Protein AF-0000000078851504 (afdb_homodimer)

Solvent-accessible surface area (backbone atoms only — not comparable to full-atom values): 53533 Å² total; per-residue (Å²): 147,86,77,87,72,91,61,86,85,86,80,84,72,84,78,78,79,70,83,77,79,77,79,70,81,71,84,80,77,82,75,85,82,78,86,76,91,81,84,83,91,87,79,88,89,78,85,79,83,80,79,76,81,81,75,79,73,80,75,72,78,68,78,67,67,72,74,35,48,30,31,36,12,12,60,45,27,59,42,38,57,44,65,30,57,20,27,35,14,62,71,68,80,80,67,69,52,89,47,29,36,23,40,9,30,26,27,42,30,66,68,32,56,43,45,32,53,56,96,88,37,77,40,70,32,42,56,57,32,65,49,47,75,42,84,69,28,36,22,28,35,24,45,30,20,36,43,38,62,72,58,47,54,51,44,50,53,57,34,36,76,69,64,57,64,76,52,71,82,29,38,36,34,19,31,56,11,35,50,35,50,74,58,27,20,52,47,33,46,51,51,42,52,49,34,32,71,74,68,69,44,57,54,66,77,78,46,61,8,54,32,48,35,40,18,30,46,19,58,45,62,52,52,31,44,36,43,56,66,52,58,54,70,60,35,49,52,52,49,49,51,48,52,50,53,50,31,65,60,34,77,85,57,80,74,64,61,68,63,51,51,54,52,48,56,55,48,39,65,69,43,52,87,22,50,40,62,39,58,53,52,43,44,47,53,45,70,44,72,79,37,53,34,40,33,25,55,32,59,17,34,53,30,6,50,71,73,17,49,51,55,45,37,48,48,30,48,31,43,58,28,22,44,20,60,5,42,40,43,24,45,84,36,50,51,52,29,27,33,15,35,45,61,40,34,50,40,70,66,56,75,72,56,79,49,54,34,95,48,70,65,15,49,47,49,25,62,70,54,55,37,39,38,83,84,80,60,42,73,35,48,27,24,41,27,45,48,55,57,52,37,52,48,34,55,39,38,50,51,62,30,28,30,41,24,52,47,38,58,54,22,77,29,68,62,41,57,34,31,66,42,40,25,51,96,86,36,77,51,96,60,79,67,66,35,54,73,58,38,59,60,41,41,69,42,68,48,80,39,64,33,59,58,44,89,39,53,82,35,56,48,80,83,58,43,55,68,43,53,51,48,52,55,51,51,52,23,65,73,57,71,37,52,64,33,33,41,22,21,39,56,47,62,76,19,40,23,72,71,111,133,84,80,70,86,86,84,74,78,85,86,88,80,86,78,87,71,91,76,84,82,76,89,69,86,70,85,82,77,80,86,78,88,74,89,75,81,83,82,85,91,85,77,93,78,84,85,78,84,83,80,75,81,80,75,81,73,81,74,70,80,69,80,69,69,72,73,36,49,31,30,38,11,14,61,46,26,58,42,38,60,42,64,30,54,21,28,32,14,64,70,69,80,80,68,69,53,87,48,28,37,24,41,11,31,25,27,41,31,66,68,33,53,42,44,31,52,56,96,90,37,76,39,69,32,42,57,57,32,66,50,48,75,42,85,70,29,36,23,28,34,25,44,30,21,37,42,38,62,72,57,46,52,51,45,49,52,57,35,36,76,69,64,57,64,75,51,71,82,30,37,35,35,20,31,57,12,34,51,37,49,71,57,28,18,51,47,34,46,51,51,42,52,49,34,31,72,74,68,69,45,57,55,64,75,80,46,62,7,56,31,48,35,38,16,30,48,19,58,46,63,52,52,32,44,36,43,57,68,52,58,54,67,62,36,49,52,53,49,50,52,48,50,49,54,50,32,64,61,34,76,85,57,80,73,64,61,69,61,50,51,55,53,47,56,54,48,38,64,70,43,52,89,23,49,41,61,39,58,52,52,44,44,47,52,44,69,45,72,79,37,52,35,41,33,26,55,34,59,16,34,54,30,6,50,72,74,18,49,51,54,41,36,48,52,30,48,31,42,59,29,20,43,21,61,5,44,39,42,25,45,84,37,51,51,50,29,26,35,17,34,46,60,39,34,51,40,71,66,53,74,72,57,75,51,54,34,95,49,70,66,15,49,48,48,26,61,70,53,55,38,41,38,82,84,79,62,42,71,34,46,27,23,41,25,43,47,54,57,52,37,51,47,34,55,40,39,50,50,61,28,28,30,40,22,51,47,40,60,52,21,76,30,68,60,41,56,32,31,66,42,41,26,50,95,88,37,76,50,94,63,77,68,65,36,53,71,59,38,59,60,40,42,69,41,68,47,79,40,66,33,59,59,44,88,40,53,81,34,57,48,79,82,58,44,54,68,43,52,51,50,51,53,49,51,53,23,64,73,58,71,40,51,65,31,32,38,22,21,38,57,47,61,75,20,40,24,72,70,114

InterPro domains:
  IPR001114 Adenylosuccinate synthetase [MF_00011] (1-500)
  IPR001114 Adenylosuccinate synthetase [PF00709] (108-497)
  IPR001114 Adenylosuccinate synthetase [PTHR11846] (108-497)
  IPR001114 Adenylosuccinate synthetase [SM00788] (105-498)
  IPR001114 Adenylosuccinate synthetase [TIGR00184] (107-499)
  IPR001114 Adenylosuccinate synthetase [cd03108] (108-497)
  IPR027417 P-loop containing nucleoside triphosphate hydrolase [SSF52540] (107-498)
  IPR033128 Adenylosuccinate synthase, active site [PS00513] (209-220)
  IPR042109 Adenylosuccinate synthetase, domain 1 [G3DSA:3.40.440.10] (107-340)
  IPR042110 Adenylosuccinate synthetase, domain 2 [G3DSA:1.10.300.10] (175-274)
  IPR042111 Adenylosuccinate synthetase, domain 3 [G3DSA:3.90.170.10] (341-500)

Secondary structure (DSSP, 8-state):
--------------------------------------------------------------------PEEE-----S---S-TTS------GGG--S-EEEEE-SSB-TT--EEEEETTEEEEESSS-GGGGSTTEEEEE-TTB-B-HHHHHHHHHHHHHTT--S-TTTEEEETTPBBPPHHHHHHHHHHHHHHHHHHS------SSSHHHHHHHHHTT---BHHHHHS-HHHHHHHHHHHHHHHHHH-TT----HHHHHHHHHHHHHHHGGGEE-HHHHHHHHHHSS--EEEEPP-S-GGG-TTTSSTTSS-SS--STHHHHHHH---GGGEEEEEEEEESSEEE-SSS--TTB--SHHHHHHHHHHT-B-TTT-PBPEEESEEHHHHHHHHHHH--SEEEEE-GGGGTT-SEEEEEEEEEETTEEESS--SSHHHHHTPEEEEEEEE---S--TT--SGGGS-HHHHHHHHHHHHHHT--EEEEE-SSSTTSEEE--/--------------------------------------------------------------------PEEE-----S---S-TTS------GGG--S-EEEEE-SSB-TT--EEEEETTEEEEESSS-GGGGSTTEEEEE-TTB-B-HHHHHHHHHHHHHTT--S-TTTEEEETTPBBPPHHHHHHHHHHHHHHHHHHS------SSSHHHHHHHHHTT---BHHHHHS-HHHHHHHHHHHHHHHHHH-TT----HHHHHHHHHHHHHHHGGGEE-HHHHHHHHHHSS--EEEEPP-S-GGG-TTTSSTTSS-SS--STHHHHHHH---GGGEEEEEEEEESSEEE-SSS--TTB--SHHHHHHHHHHT-B-TTT-PBPEEESEEHHHHHHHHHHH--SEEEEE-GGGGTT-SEEEEEEEEEETTEEESS--SSHHHHHHPEEEEEEEE---S--TT--SGGGS-HHHHHHHHHHHHHHT--EEEEE-SSSTTSEEE--

Sequence (1000 aa):
VAGRSCGVATQRQGGGQRPPELALTLIPAPGHSTALRWLHPRSLQLLSGHSMPAQPTPHLPSACGGPTRVTLGEERAWRSHGSNAGGRTCLPRRTAGAGSLTPGGERGGNNAGHTVVVDGKEYDFHLLPSGIINTKAVSFIGNGVVIHLPGLFEEAEKNEKKGLKDWEKRLIISDRAHLVFDFHQAVDGLQEVQRQAQEGKNIGTTKKGIGPTYSSKAARTGLRICDLLSDFDEFSSRFKNLAHQHQSMFPTLEIDIEGQLKRLKGFAERIRPMVRDGVYFMYEALHGPPKKILVEGANAALLDIDFGTYPFVTSSNCTVGGVCTGLGIPPQNIGDVYGVVKAYTTRVGIGAFPTEQINEIGDLLQTRGHEWGVTTGRKRRCGWLDLMILRYAHMVNGFTALALTKLDILDVLGEIKVGVSYKLNGKRIPYFPANQEMLQKVEVEYETLPGWKADTTGARRWEDLPPQAQNYIRFVENHVGVAVKWVGVGKSRESMIQLFVAGRSCGVATQRQGGGQRPPELALTLIPAPGHSTALRWLHPRSLQLLSGHSMPAQPTPHLPSACGGPTRVTLGEERAWRSHGSNAGGRTCLPRRTAGAGSLTPGGERGGNNAGHTVVVDGKEYDFHLLPSGIINTKAVSFIGNGVVIHLPGLFEEAEKNEKKGLKDWEKRLIISDRAHLVFDFHQAVDGLQEVQRQAQEGKNIGTTKKGIGPTYSSKAARTGLRICDLLSDFDEFSSRFKNLAHQHQSMFPTLEIDIEGQLKRLKGFAERIRPMVRDGVYFMYEALHGPPKKILVEGANAALLDIDFGTYPFVTSSNCTVGGVCTGLGIPPQNIGDVYGVVKAYTTRVGIGAFPTEQINEIGDLLQTRGHEWGVTTGRKRRCGWLDLMILRYAHMVNGFTALALTKLDILDVLGEIKVGVSYKLNGKRIPYFPANQEMLQKVEVEYETLPGWKADTTGARRWEDLPPQAQNYIRFVENHVGVAVKWVGVGKSRESMIQLF

Radius of gyration: 32.26 Å; Cα contacts (8 Å, |Δi|>4): 2154; chains: 2; bounding box: 110×108×104 Å

Foldseek 3Di:
DDDDDPDDDDDPDDDPPDPDDPCPDPPDDDDDDDDDDDDDDDDDDDDDDDDPDDPDDPDPPPPPPPWQAEEEAACALFLWLAAFWFRHHNDDPPVPDAEEEAAEELAEEQQFWTWHADPNFIAIDRQWRPCLQPVRYAYEDFQRYAYALVVVVVSVVVVVVRPRPPSLVRAAYAQNHFYAAPLLLVVLVVVQVVCCVPVVFGLDGLSSNQVVQLVCVVVVLTDTNNLLLPDLVVVLVSQVVVVVVVCVVPVVRDDPSVVRSVVSNVSSVSCVVRYDNQQVVVVCQRPPPHHHYYYGFTHRQQQAVPRHQPPSHGSGGRAPVSNCVRRVDDPVSHDAGETEGEQWHKADGDAFDQFFDPDPVQVLLQVLSVNADPSPRHGITTGGAELLVVLSSCVRHVHQAYAYAQLQSLLQDQKGKYFQFWDFPRHTDSHQDRHRVRSNRIHTDIDMFGHHNHGCQPPAELVSDDPSSNVSQVVSCVSNVHHHQKYARDSGSRRIHGDD/DPPDDDPDDDDDDDDDDDDDDDCPPPPDDDDDDDDDDDDDDDDDDDDDDDDPDDPDDDDPPPPPPPWQAEEEAACALFLWLAAFWWRHHNDDPPVPDAEEEAAEELAEEQQFWTWHADPNFIAIDRQWRPCLQPVRYAYEDFQRYAYALVVVVVSVVVVVVRPRPPSLVRAAYAQNHFYAAPLLLVVLVVVQVVCCVPVVFGLDGLSSNQVVQLVCVVVVLTDTNNLLLPDLVVVLVSQVVVVVVVCVVPVVRDDPSVVRSVVSNVSSVSCVVRYDNQQVVVVCQRPPDHYHYYYGFTHRQQQAVPRHQPPSHGSGGRAPVSNCVRRVDDPVSHDAGETEGEQWHKADGDAFDQFFDPDPVQVLLQVLSVNADPSPRHGITTGGAELLVVLSSCVRHVHQAYAYADLQSLQQDQKGKYFQFWDFPRHTDSHQDRHRVRSNRIHTDIDMFGHHNHGCQPPAELVSDDPSSNVSQVVSCVSNVHHHQKYARDSGSRRIHGDD

pLDDT: mean 79.04, std 29.05, range [14.12, 98.75]

Organism: Pongo abelii (NCBI:txid9601)

Nearest PDB structures (foldseek):
  1j4b-assembly1_A  TM=9.326E-01  e=1.898E-73  Mus musculus
  2v40-assembly1_A-2  TM=9.261E-01  e=7.485E-67  Homo sapiens
  5i34-assembly1_B  TM=9.447E-01  e=1.568E-51  Cryptococcus neoformans H99
  4m9d-assembly1_A  TM=9.174E-01  e=6.573E-47  Bacillus anthracis str. 'Ames Ancestor'
  4m0g-assembly1_A  TM=8.830E-01  e=3.830E-43  Bacillus anthracis str. 'Ames Ancestor'

Structure (mmCIF, N/CA/C/O backbone):
data_AF-0000000078851504-model_v1
#
loop_
_entity.id
_entity.type
_entity.pdbx_description
1 polymer 'adenylosuccinate synthase'
#
loop_
_atom_site.group_PDB
_atom_site.id
_atom_site.type_symbol
_atom_site.label_atom_id
_atom_site.label_alt_id
_atom_site.label_comp_id
_atom_site.label_asym_id
_atom_site.label_entity_id
_atom_site.label_seq_id
_atom_site.pdbx_PDB_ins_code
_atom_site.Cartn_x
_atom_site.Cartn_y
_atom_site.Cartn_z
_atom_site.occupancy
_atom_site.B_iso_or_equiv
_atom_site.auth_seq_id
_atom_site.auth_comp_id
_atom_site.auth_asym_id
_atom_site.auth_atom_id
_atom_site.pdbx_PDB_model_num
ATOM 1 N N . VAL A 1 1 ? 42.625 35.938 43.938 1 15.31 1 VAL A N 1
ATOM 2 C CA . VAL A 1 1 ? 43.281 34.625 43.969 1 15.31 1 VAL A CA 1
ATOM 3 C C . VAL A 1 1 ? 43.688 34.219 42.531 1 15.31 1 VAL A C 1
ATOM 5 O O . VAL A 1 1 ? 43.031 34.625 41.562 1 15.31 1 VAL A O 1
ATOM 8 N N . ALA A 1 2 ? 44.781 33.312 42.25 1 15.96 2 ALA A N 1
ATOM 9 C CA . ALA A 1 2 ? 45.969 32.719 41.688 1 15.96 2 ALA A CA 1
ATOM 10 C C . ALA A 1 2 ? 45.625 31.719 40.562 1 15.96 2 ALA A C 1
ATOM 12 O O . ALA A 1 2 ? 46.188 31.797 39.469 1 15.96 2 ALA A O 1
ATOM 13 N N . GLY A 1 3 ? 45.125 30.625 40.969 1 14.27 3 GLY A N 1
ATOM 14 C CA . GLY A 1 3 ? 45.844 29.406 40.625 1 14.27 3 GLY A CA 1
ATOM 15 C C . GLY A 1 3 ? 45.594 28.922 39.219 1 14.27 3 GLY A C 1
ATOM 16 O O . GLY A 1 3 ? 46.5 28.422 38.562 1 14.27 3 GLY A O 1
ATOM 17 N N . ARG A 1 4 ? 44.281 28.594 38.812 1 15.8 4 ARG A N 1
ATOM 18 C CA . ARG A 1 4 ? 43.969 27.234 38.375 1 15.8 4 ARG A CA 1
ATOM 19 C C . ARG A 1 4 ? 44.531 26.984 36.969 1 15.8 4 ARG A C 1
ATOM 21 O O . ARG A 1 4 ? 44.719 27.922 36.188 1 15.8 4 ARG A O 1
ATOM 28 N N . SER A 1 5 ? 44.75 25.734 36.594 1 15.1 5 SER A N 1
ATOM 29 C CA . SER A 1 5 ? 45.5 24.672 35.938 1 15.1 5 SER A CA 1
ATOM 30 C C . SER A 1 5 ? 45.062 24.453 34.5 1 15.1 5 SER A C 1
ATOM 32 O O . SER A 1 5 ? 45.281 23.375 33.938 1 15.1 5 SER A O 1
ATOM 34 N N . CYS A 1 6 ? 44.438 25.344 33.812 1 15.78 6 CYS A N 1
ATOM 35 C CA . CYS A 1 6 ? 43.688 24.906 32.625 1 15.78 6 CYS A CA 1
ATOM 36 C C . CYS A 1 6 ? 44.625 24.234 31.609 1 15.78 6 CYS A C 1
ATOM 38 O O . CYS A 1 6 ? 45.344 24.906 30.906 1 15.78 6 CYS A O 1
ATOM 40 N N . GLY A 1 7 ? 45.156 23.047 31.859 1 14.98 7 GLY A N 1
ATOM 41 C CA . GLY A 1 7 ? 46.312 22.344 31.344 1 14.98 7 GLY A CA 1
ATOM 42 C C . GLY A 1 7 ? 46.156 21.875 29.906 1 14.98 7 GLY A C 1
ATOM 43 O O . GLY A 1 7 ? 47.125 21.531 29.234 1 14.98 7 GLY A O 1
ATOM 44 N N . VAL A 1 8 ? 44.938 21.453 29.453 1 15.09 8 VAL A N 1
ATOM 45 C CA . VAL A 1 8 ? 45.188 20.172 28.812 1 15.09 8 VAL A CA 1
ATOM 46 C C . VAL A 1 8 ? 46.25 20.344 27.703 1 15.09 8 VAL A C 1
ATOM 48 O O . VAL A 1 8 ? 46.531 21.469 27.297 1 15.09 8 VAL A O 1
ATOM 51 N N . ALA A 1 9 ? 46.188 19.5 26.484 1 15.38 9 ALA A N 1
ATOM 52 C CA . ALA A 1 9 ? 46.719 18.266 25.906 1 15.38 9 ALA A CA 1
ATOM 53 C C . ALA A 1 9 ? 47.469 18.531 24.609 1 15.38 9 ALA A C 1
ATOM 55 O O . ALA A 1 9 ? 47.25 19.562 23.953 1 15.38 9 ALA A O 1
ATOM 56 N N . THR A 1 10 ? 47.938 17.406 23.984 1 15.23 10 THR A N 1
ATOM 57 C CA . THR A 1 10 ? 49.156 16.906 23.344 1 15.23 10 THR A CA 1
ATOM 58 C C . THR A 1 10 ? 49.219 17.359 21.891 1 15.23 10 THR A C 1
ATOM 60 O O . THR A 1 10 ? 48.25 17.844 21.344 1 15.23 10 THR A O 1
ATOM 63 N N . GLN A 1 11 ? 49.438 16.359 20.906 1 15.55 11 GLN A N 1
ATOM 64 C CA . GLN A 1 11 ? 50.625 16.188 20.094 1 15.55 11 GLN A CA 1
ATOM 65 C C . GLN A 1 11 ? 50.375 16.672 18.656 1 15.55 11 GLN A C 1
ATOM 67 O O . GLN A 1 11 ? 49.312 16.438 18.094 1 15.55 11 GLN A O 1
ATOM 72 N N . ARG A 1 12 ? 51.062 17.547 18.094 1 16.17 12 ARG A N 1
ATOM 73 C CA . ARG A 1 12 ? 51.125 18.391 16.906 1 16.17 12 ARG A CA 1
ATOM 74 C C . ARG A 1 12 ? 51.5 17.562 15.68 1 16.17 12 ARG A C 1
ATOM 76 O O . ARG A 1 12 ? 51.812 18.125 14.625 1 16.17 12 ARG A O 1
ATOM 83 N N . GLN A 1 13 ? 51.375 16.109 15.891 1 14.59 13 GLN A N 1
ATOM 84 C CA . GLN A 1 13 ? 52.469 15.656 15.055 1 14.59 13 GLN A CA 1
ATOM 85 C C . GLN A 1 13 ? 52.281 16.109 13.609 1 14.59 13 GLN A C 1
ATOM 87 O O . GLN A 1 13 ? 53.094 16.875 13.086 1 14.59 13 GLN A O 1
ATOM 92 N N . GLY A 1 14 ? 52 15.062 12.75 1 14.95 14 GLY A N 1
ATOM 93 C CA . GLY A 1 14 ? 52.875 14.562 11.719 1 14.95 14 GLY A CA 1
ATOM 94 C C . GLY A 1 14 ? 52.688 15.242 10.375 1 14.95 14 GLY A C 1
ATOM 95 O O . GLY A 1 14 ? 51.781 16.047 10.211 1 14.95 14 GLY A O 1
ATOM 96 N N . GLY A 1 15 ? 52.781 14.391 9.336 1 16.06 15 GLY A N 1
ATOM 97 C CA . GLY A 1 15 ? 53.562 14.242 8.109 1 16.06 15 GLY A CA 1
ATOM 98 C C . GLY A 1 15 ? 52.844 14.75 6.879 1 16.06 15 GLY A C 1
ATOM 99 O O . GLY A 1 15 ? 51.625 14.57 6.746 1 16.06 15 GLY A O 1
ATOM 100 N N . GLY A 1 16 ? 53.156 15.867 6.43 1 16.75 16 GLY A N 1
ATOM 101 C CA . GLY A 1 16 ? 52.688 16.703 5.34 1 16.75 16 GLY A CA 1
ATOM 102 C C . GLY A 1 16 ? 52.719 16 3.994 1 16.75 16 GLY A C 1
ATOM 103 O O . GLY A 1 16 ? 52.625 16.641 2.947 1 16.75 16 GLY A O 1
ATOM 104 N N . GLN A 1 17 ? 52.656 14.547 4.137 1 16.14 17 GLN A N 1
ATOM 105 C CA . GLN A 1 17 ? 53.188 14.055 2.869 1 16.14 17 GLN A CA 1
ATOM 106 C C . GLN A 1 17 ? 52.375 14.578 1.693 1 16.14 17 GLN A C 1
ATOM 108 O O . GLN A 1 17 ? 51.125 14.695 1.783 1 16.14 17 GLN A O 1
ATOM 113 N N . ARG A 1 18 ? 53.094 15.156 0.827 1 17.14 18 ARG A N 1
ATOM 114 C CA . ARG A 1 18 ? 52.938 15.93 -0.402 1 17.14 18 ARG A CA 1
ATOM 115 C C . ARG A 1 18 ? 52.156 15.148 -1.445 1 17.14 18 ARG A C 1
ATOM 117 O O . ARG A 1 18 ? 52.156 13.914 -1.453 1 17.14 18 ARG A O 1
ATOM 124 N N . PRO A 1 19 ? 51.219 15.656 -2.086 1 17.75 19 PRO A N 1
ATOM 125 C CA . PRO A 1 19 ? 50.188 15.203 -3.043 1 17.75 19 PRO A CA 1
ATOM 126 C C . PRO A 1 19 ? 50.812 14.672 -4.336 1 17.75 19 PRO A C 1
ATOM 128 O O . PRO A 1 19 ? 51.406 15.438 -5.105 1 17.75 19 PRO A O 1
ATOM 131 N N . PRO A 1 20 ? 51.594 13.445 -4.148 1 15.05 20 PRO A N 1
ATOM 132 C CA . PRO A 1 20 ? 52.406 13.25 -5.355 1 15.05 20 PRO A CA 1
ATOM 133 C C . PRO A 1 20 ? 51.594 13.406 -6.641 1 15.05 20 PRO A C 1
ATOM 135 O O . PRO A 1 20 ? 50.375 13.523 -6.59 1 15.05 20 PRO A O 1
ATOM 138 N N . GLU A 1 21 ? 51.781 12.32 -7.465 1 14.77 21 GLU A N 1
ATOM 139 C CA . GLU A 1 21 ? 52.344 12.156 -8.805 1 14.77 21 GLU A CA 1
ATOM 140 C C . GLU A 1 21 ? 51.25 12.102 -9.859 1 14.77 21 GLU A C 1
ATOM 142 O O . GLU A 1 21 ? 50.281 11.375 -9.695 1 14.77 21 GLU A O 1
ATOM 147 N N . LEU A 1 22 ? 51.031 13.133 -10.617 1 16.02 22 LEU A N 1
ATOM 148 C CA . LEU A 1 22 ? 50.188 13.492 -11.766 1 16.02 22 LEU A CA 1
ATOM 149 C C . LEU A 1 22 ? 50.375 12.484 -12.898 1 16.02 22 LEU A C 1
ATOM 151 O O . LEU A 1 22 ? 49.812 12.672 -13.984 1 16.02 22 LEU A O 1
ATOM 155 N N . ALA A 1 23 ? 50.562 11.094 -12.625 1 14.59 23 ALA A N 1
ATOM 156 C CA . ALA A 1 23 ? 51.156 10.445 -13.781 1 14.59 23 ALA A CA 1
ATOM 157 C C . ALA A 1 23 ? 50.25 10.555 -15.008 1 14.59 23 ALA A C 1
ATOM 159 O O . ALA A 1 23 ? 49.094 10.141 -14.969 1 14.59 23 ALA A O 1
ATOM 160 N N . LEU A 1 24 ? 50.5 11.453 -15.898 1 15.84 24 LEU A N 1
ATOM 161 C CA . LEU A 1 24 ? 49.969 11.844 -17.203 1 15.84 24 LEU A CA 1
ATOM 162 C C . LEU A 1 24 ? 50.094 10.711 -18.203 1 15.84 24 LEU A C 1
ATOM 164 O O . LEU A 1 24 ? 49.688 10.852 -19.359 1 15.84 24 LEU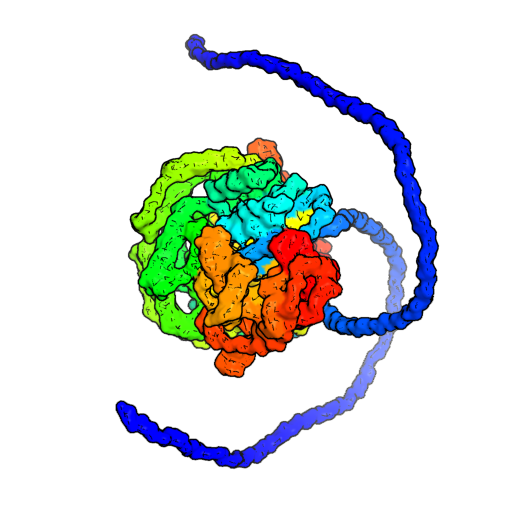 A O 1
ATOM 168 N N . THR A 1 25 ? 50.094 9.367 -17.844 1 14.12 25 THR A N 1
ATOM 169 C CA . THR A 1 25 ? 50.812 8.57 -18.844 1 14.12 25 THR A CA 1
ATOM 170 C C . THR A 1 25 ? 50.094 8.672 -20.203 1 14.12 25 THR A C 1
ATOM 172 O O . THR A 1 25 ? 48.875 8.57 -20.281 1 14.12 25 THR A O 1
ATOM 175 N N . LEU A 1 26 ? 50.906 9.055 -21.281 1 15.76 26 LEU A N 1
ATOM 176 C CA . LEU A 1 26 ? 51 9.383 -22.703 1 15.76 26 LEU A CA 1
ATOM 177 C C . LEU A 1 26 ? 50.656 8.164 -23.562 1 15.76 26 LEU A C 1
ATOM 179 O O . LEU A 1 26 ? 50.656 8.25 -24.781 1 15.76 26 LEU A O 1
ATOM 183 N N . ILE A 1 27 ? 49.938 7.133 -23.125 1 15.48 27 ILE A N 1
ATOM 184 C CA . ILE A 1 27 ? 50.406 5.988 -23.906 1 15.48 27 ILE A CA 1
ATOM 185 C C . ILE A 1 27 ? 50.125 6.223 -25.391 1 15.48 27 ILE A C 1
ATOM 187 O O . ILE A 1 27 ? 49.031 6.672 -25.75 1 15.48 27 ILE A O 1
ATOM 191 N N . PRO A 1 28 ? 51.188 5.938 -26.203 1 15.33 28 PRO A N 1
ATOM 192 C CA . PRO A 1 28 ? 51.594 6.152 -27.594 1 15.33 28 PRO A CA 1
ATOM 193 C C . PRO A 1 28 ? 50.594 5.59 -28.594 1 15.33 28 PRO A C 1
ATOM 195 O O . PRO A 1 28 ? 49.719 4.805 -28.219 1 15.33 28 PRO A O 1
ATOM 198 N N . ALA A 1 29 ? 50.938 5.91 -29.859 1 16.11 29 ALA A N 1
ATOM 199 C CA . ALA A 1 29 ? 50.5 6.137 -31.234 1 16.11 29 ALA A CA 1
ATOM 200 C C . ALA A 1 29 ? 50.281 4.812 -31.953 1 16.11 29 ALA A C 1
ATOM 202 O O . ALA A 1 29 ? 49.625 4.777 -33 1 16.11 29 ALA A O 1
ATOM 203 N N . PRO A 1 30 ? 50.531 3.578 -31.328 1 15.41 30 PRO A N 1
ATOM 204 C CA . PRO A 1 30 ? 51.156 2.822 -32.406 1 15.41 30 PRO A CA 1
ATOM 205 C C . PRO A 1 30 ? 50.188 2.492 -33.531 1 15.41 30 PRO A C 1
ATOM 207 O O . PRO A 1 30 ? 48.969 2.461 -33.312 1 15.41 30 PRO A O 1
ATOM 210 N N . GLY A 1 31 ? 50.719 2.525 -34.844 1 16.09 31 GLY A N 1
ATOM 211 C CA . GLY A 1 31 ? 50.531 2.539 -36.281 1 16.09 31 GLY A CA 1
ATOM 212 C C . GLY A 1 31 ? 50.031 1.217 -36.844 1 16.09 31 GLY A C 1
ATOM 213 O O . GLY A 1 31 ? 49.938 1.049 -38.062 1 16.09 31 GLY A O 1
ATOM 214 N N . HIS A 1 32 ? 49.719 0.253 -36 1 15.13 32 HIS A N 1
ATOM 215 C CA . HIS A 1 32 ? 50.031 -1.006 -36.656 1 15.13 32 HIS A CA 1
ATOM 216 C C . HIS A 1 32 ? 49.219 -1.203 -37.906 1 15.13 32 HIS A C 1
ATOM 218 O O . HIS A 1 32 ? 48.031 -0.869 -37.938 1 15.13 32 HIS A O 1
ATOM 224 N N . SER A 1 33 ? 49.938 -1.562 -38.969 1 15.05 33 SER A N 1
ATOM 225 C CA . SER A 1 33 ? 50 -1.74 -40.438 1 15.05 33 SER A CA 1
ATOM 226 C C . SER A 1 33 ? 48.906 -2.666 -40.938 1 15.05 33 SER A C 1
ATOM 228 O O . SER A 1 33 ? 48.219 -3.328 -40.125 1 15.05 33 SER A O 1
ATOM 230 N N . THR A 1 34 ? 49.312 -3.457 -41.906 1 14.82 34 THR A N 1
ATOM 231 C CA . THR A 1 34 ? 49.125 -3.715 -43.312 1 14.82 34 THR A CA 1
ATOM 232 C C . THR A 1 34 ? 48.219 -4.934 -43.531 1 14.82 34 THR A C 1
ATOM 234 O O . THR A 1 34 ? 47.375 -4.945 -44.438 1 14.82 34 THR A O 1
ATOM 237 N N . ALA A 1 35 ? 48.5 -6.152 -42.938 1 15.09 35 ALA A N 1
ATOM 238 C CA . ALA A 1 35 ? 48.719 -7.125 -44 1 15.09 35 ALA A CA 1
ATOM 239 C C . ALA A 1 35 ? 47.406 -7.488 -44.688 1 15.09 35 ALA A C 1
ATOM 241 O O . ALA A 1 35 ? 46.312 -7.266 -44.125 1 15.09 35 ALA A O 1
ATOM 242 N N . LEU A 1 36 ? 47.344 -8.75 -45.156 1 14.71 36 LEU A N 1
ATOM 243 C CA . LEU A 1 36 ? 47.406 -9.414 -46.438 1 14.71 36 LEU A CA 1
ATOM 244 C C . LEU A 1 36 ? 46.0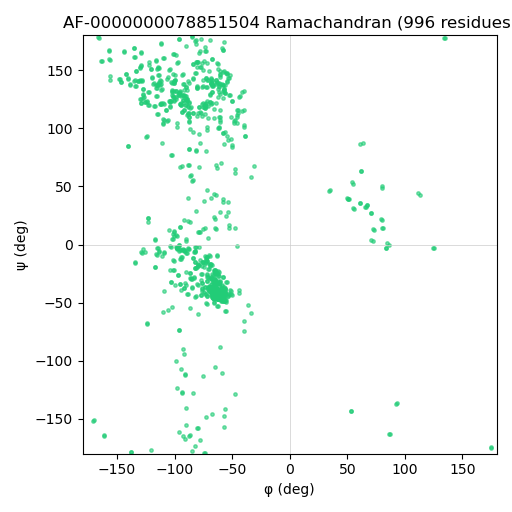62 -9.992 -46.844 1 14.71 36 LEU A C 1
ATOM 246 O O . LEU A 1 36 ? 45.625 -9.891 -48 1 14.71 36 LEU A O 1
ATOM 250 N N . ARG A 1 37 ? 45.344 -10.922 -46.094 1 15.77 37 ARG A N 1
ATOM 251 C CA . ARG A 1 37 ? 45.188 -12.102 -46.938 1 15.77 37 ARG A CA 1
ATOM 252 C C . ARG A 1 37 ? 44.031 -11.906 -47.906 1 15.77 37 ARG A C 1
ATOM 254 O O . ARG A 1 37 ? 43.094 -11.133 -47.656 1 15.77 37 ARG A O 1
ATOM 261 N N . TRP A 1 38 ? 43.844 -12.867 -48.875 1 14.73 38 TRP A N 1
ATOM 262 C CA . TRP A 1 38 ? 43.625 -13.203 -50.281 1 14.73 38 TRP A CA 1
ATOM 263 C C . TRP A 1 38 ? 42.125 -13.297 -50.594 1 14.73 38 TRP A C 1
ATOM 265 O O . TRP A 1 38 ? 41.656 -12.656 -51.531 1 14.73 38 TRP A O 1
ATOM 275 N N . LEU A 1 39 ? 41.562 -14.539 -50.531 1 15.16 39 LEU A N 1
ATOM 276 C CA . LEU A 1 39 ? 41.156 -15.086 -51.844 1 15.16 39 LEU A CA 1
ATOM 277 C C . LEU A 1 39 ? 39.719 -14.711 -52.188 1 15.16 39 LEU A C 1
ATOM 279 O O . LEU A 1 39 ? 38.938 -14.391 -51.281 1 15.16 39 LEU A O 1
ATOM 283 N N . HIS A 1 40 ? 39.094 -15.516 -53.031 1 14.85 40 HIS A N 1
ATOM 284 C CA . HIS A 1 40 ? 38.562 -15.367 -54.375 1 14.85 40 HIS A CA 1
ATOM 285 C C . HIS A 1 40 ? 37.062 -15.086 -54.344 1 14.85 40 HIS A C 1
ATOM 287 O O . HIS A 1 40 ? 36.469 -15.07 -53.281 1 14.85 40 HIS A O 1
ATOM 293 N N . PRO A 1 41 ? 36.219 -15.984 -55.062 1 15.04 41 PRO A N 1
ATOM 294 C CA . PRO A 1 41 ? 35.531 -15.648 -56.312 1 15.04 41 PRO A CA 1
ATOM 295 C C . PRO A 1 41 ? 34.094 -15.203 -56.062 1 15.04 41 PRO A C 1
ATOM 297 O O . PRO A 1 41 ? 33.531 -15.422 -54.969 1 15.04 41 PRO A O 1
ATOM 300 N N . ARG A 1 42 ? 33.281 -15.273 -57.219 1 15.17 42 ARG A N 1
ATOM 301 C CA . ARG A 1 42 ? 32.406 -14.445 -58.031 1 15.17 42 ARG A CA 1
ATOM 302 C C . ARG A 1 42 ? 30.953 -14.602 -57.594 1 15.17 42 ARG A C 1
ATOM 304 O O . ARG A 1 42 ? 30.281 -13.609 -57.312 1 15.17 42 ARG A O 1
ATOM 311 N N . SER A 1 43 ? 29.984 -15.359 -58.438 1 14.82 43 SER A N 1
ATOM 312 C CA . SER A 1 43 ? 29.016 -14.758 -59.344 1 14.82 43 SER A CA 1
ATOM 313 C C . SER A 1 43 ? 27.594 -14.906 -58.812 1 14.82 43 SER A C 1
ATOM 315 O O . SER A 1 43 ? 26.719 -14.086 -59.125 1 14.82 43 SER A O 1
ATOM 317 N N . LEU A 1 44 ? 27.062 -15.992 -58.188 1 16.91 44 LEU A N 1
ATOM 318 C CA . LEU A 1 44 ? 25.906 -16.547 -58.844 1 16.91 44 LEU A CA 1
ATOM 319 C C . LEU A 1 44 ? 24.672 -15.672 -58.656 1 16.91 44 LEU A C 1
ATOM 321 O O . LEU A 1 44 ? 24.547 -15.008 -57.625 1 16.91 44 LEU A O 1
ATOM 325 N N . GLN A 1 45 ? 23.516 -15.961 -59.406 1 16.8 45 GLN A N 1
ATOM 326 C CA . GLN A 1 45 ? 22.453 -15.406 -60.25 1 16.8 45 GLN A CA 1
ATOM 327 C C . GLN A 1 45 ? 21.25 -14.984 -59.438 1 16.8 45 GLN A C 1
ATOM 329 O O . GLN A 1 45 ? 21.031 -15.492 -58.312 1 16.8 45 GLN A O 1
ATOM 334 N N . LEU A 1 46 ? 20.234 -14.258 -60.062 1 16.33 46 LEU A N 1
ATOM 335 C CA . LEU A 1 46 ? 19.359 -13.094 -60.094 1 16.33 46 LEU A CA 1
ATOM 336 C C . LEU A 1 46 ? 17.953 -13.445 -59.562 1 16.33 46 LEU A C 1
ATOM 338 O O . LEU A 1 46 ? 17.25 -12.586 -59.062 1 16.33 46 LEU A O 1
ATOM 342 N N . LEU A 1 47 ? 17.281 -14.648 -59.719 1 18.8 47 LEU A N 1
ATOM 343 C CA . LEU A 1 47 ? 16 -14.406 -60.375 1 18.8 47 LEU A CA 1
ATOM 344 C C . LEU A 1 47 ? 15 -13.805 -59.406 1 18.8 47 LEU A C 1
ATOM 346 O O . LEU A 1 47 ? 15.102 -14.016 -58.188 1 18.8 47 LEU A O 1
ATOM 350 N N . SER A 1 48 ? 13.875 -13.023 -59.938 1 17.34 48 SER A N 1
ATOM 351 C CA . SER A 1 48 ? 12.953 -11.914 -59.719 1 17.34 48 SER A CA 1
ATOM 352 C C . SER A 1 48 ? 11.703 -12.367 -58.969 1 17.34 48 SER A C 1
ATOM 354 O O . SER A 1 48 ? 10.656 -11.719 -59.031 1 17.34 48 SER A O 1
ATOM 356 N N . GLY A 1 49 ? 11.727 -13.227 -57.969 1 17.55 49 GLY A N 1
ATOM 357 C CA . GLY A 1 49 ? 10.438 -13.766 -57.562 1 17.55 49 GLY A CA 1
ATOM 358 C C . GLY A 1 49 ? 9.477 -12.695 -57.094 1 17.55 49 GLY A C 1
ATOM 359 O O . GLY A 1 49 ? 9.891 -11.68 -56.531 1 17.55 49 GLY A O 1
ATOM 360 N N . HIS A 1 50 ? 8.203 -12.664 -57.625 1 19.56 50 HIS A N 1
ATOM 361 C CA . HIS A 1 50 ? 7.008 -11.836 -57.656 1 19.56 50 HIS A CA 1
ATOM 362 C C . HIS A 1 50 ? 6.391 -11.695 -56.281 1 19.56 50 HIS A C 1
ATOM 364 O O . HIS A 1 50 ? 6.297 -12.672 -55.531 1 19.56 50 HIS A O 1
ATOM 370 N N . SER A 1 51 ? 6.223 -10.5 -55.719 1 18.34 51 SER A N 1
ATOM 371 C CA . SER A 1 51 ? 5.898 -9.938 -54.406 1 18.34 51 SER A CA 1
ATOM 372 C C . SER A 1 51 ? 4.402 -10.031 -54.125 1 18.34 51 SER A C 1
ATOM 374 O O . SER A 1 51 ? 3.594 -9.391 -54.781 1 18.34 51 SER A O 1
ATOM 376 N N . MET A 1 52 ? 3.811 -11.234 -53.969 1 20.77 52 MET A N 1
ATOM 377 C CA . MET A 1 52 ? 2.367 -11.211 -53.719 1 20.77 52 MET A CA 1
ATOM 378 C C . MET A 1 52 ? 2.012 -10.289 -52.562 1 20.77 52 MET A C 1
ATOM 380 O O . MET A 1 52 ? 2.725 -10.234 -51.562 1 20.77 52 MET A O 1
ATOM 384 N N . PRO A 1 53 ? 1.044 -9.344 -52.719 1 19.22 53 PRO A N 1
ATOM 385 C CA . PRO A 1 53 ? 0.657 -8.211 -51.906 1 19.22 53 PRO A CA 1
ATOM 386 C C . PRO A 1 53 ? 0.077 -8.633 -50.562 1 19.22 53 PRO A C 1
ATOM 388 O O . PRO A 1 53 ? -0.537 -9.703 -50.438 1 19.22 53 PRO A O 1
ATOM 391 N N . ALA A 1 54 ? 0.698 -8.305 -49.375 1 20.81 54 ALA A N 1
ATOM 392 C CA . ALA A 1 54 ? 0.382 -8.562 -47.969 1 20.81 54 ALA A CA 1
ATOM 393 C C . ALA A 1 54 ? -0.998 -8.023 -47.594 1 20.81 54 ALA A C 1
ATOM 395 O O . ALA A 1 54 ? -1.29 -6.848 -47.844 1 20.81 54 ALA A O 1
ATOM 396 N N . GLN A 1 55 ? -1.997 -8.805 -47.812 1 20.48 55 GLN A N 1
ATOM 397 C CA . GLN A 1 55 ? -3.35 -8.414 -47.438 1 20.48 55 GLN A CA 1
ATOM 398 C C . GLN A 1 55 ? -3.371 -7.781 -46.031 1 20.48 55 GLN A C 1
ATOM 400 O O . GLN A 1 55 ? -2.66 -8.227 -45.125 1 20.48 55 GLN A O 1
ATOM 405 N N . PRO A 1 56 ? -3.977 -6.512 -45.906 1 21.3 56 PRO A N 1
ATOM 406 C CA . PRO A 1 56 ? -3.957 -5.688 -44.688 1 21.3 56 PRO A CA 1
ATOM 407 C C . PRO A 1 56 ? -4.609 -6.375 -43.5 1 21.3 56 PRO A C 1
ATOM 409 O O . PRO A 1 56 ? -5.547 -7.16 -43.656 1 21.3 56 PRO A O 1
ATOM 412 N N . THR A 1 57 ? -3.885 -6.836 -42.531 1 23.53 57 THR A N 1
ATOM 413 C CA . THR A 1 57 ? -4.348 -7.406 -41.281 1 23.53 57 THR A CA 1
ATOM 414 C C . THR A 1 57 ? -5.441 -6.543 -40.656 1 23.53 57 THR A C 1
ATOM 416 O O . THR A 1 57 ? -5.32 -5.316 -40.594 1 23.53 57 THR A O 1
ATOM 419 N N . PRO A 1 58 ? -6.68 -6.977 -40.75 1 23.11 58 PRO A N 1
ATOM 420 C CA . PRO A 1 58 ? -7.816 -6.227 -40.188 1 23.11 58 PRO A CA 1
ATOM 421 C C . PRO A 1 58 ? -7.516 -5.598 -38.844 1 23.11 58 PRO A C 1
ATOM 423 O O . PRO A 1 58 ? -6.723 -6.137 -38.062 1 23.11 58 PRO A O 1
ATOM 426 N N . HIS A 1 59 ? -7.535 -4.25 -38.812 1 22.67 59 HIS A N 1
ATOM 427 C CA . HIS A 1 59 ? -7.434 -3.373 -37.656 1 22.67 59 HIS A CA 1
ATOM 428 C C . HIS A 1 59 ? -8.422 -3.781 -36.562 1 22.67 59 HIS A C 1
ATOM 430 O O . HIS A 1 59 ? -9.617 -3.93 -36.812 1 22.67 59 HIS A O 1
ATOM 436 N N . LEU A 1 60 ? -8.094 -4.695 -35.75 1 26.39 60 LEU A N 1
ATOM 437 C CA . LEU A 1 60 ? -8.953 -4.906 -34.594 1 26.39 60 LEU A CA 1
ATOM 438 C C . LEU A 1 60 ? -9.445 -3.578 -34.031 1 26.39 60 LEU A C 1
ATOM 440 O O . LEU A 1 60 ? -8.672 -2.631 -33.875 1 26.39 60 LEU A O 1
ATOM 444 N N . PRO A 1 61 ? -10.68 -3.223 -34.344 1 23.94 61 PRO A N 1
ATOM 445 C CA . PRO A 1 61 ? -11.219 -1.97 -33.812 1 23.94 61 PRO A CA 1
ATOM 446 C C . PRO A 1 61 ? -10.781 -1.714 -32.375 1 23.94 61 PRO A C 1
ATOM 448 O O . PRO A 1 61 ? -10.852 -2.615 -31.531 1 23.94 61 PRO A O 1
ATOM 451 N N . SER A 1 62 ? -9.734 -1.014 -32.219 1 23.39 62 SER A N 1
ATOM 452 C CA . SER A 1 62 ? -9.375 -0.43 -30.922 1 23.39 62 SER A CA 1
ATOM 453 C C . SER A 1 62 ? -10.562 0.272 -30.281 1 23.39 62 SER A C 1
ATOM 455 O O . SER A 1 62 ? -11.055 1.274 -30.797 1 23.39 62 SER A O 1
ATOM 457 N N . ALA A 1 63 ? -11.656 -0.332 -29.953 1 27.17 63 ALA A N 1
ATOM 458 C CA . ALA A 1 63 ? -12.625 0.383 -29.125 1 27.17 63 ALA A CA 1
ATOM 459 C C . ALA A 1 63 ? -11.922 1.324 -28.141 1 27.17 63 ALA A C 1
ATOM 461 O O . ALA A 1 63 ? -11.375 0.882 -27.141 1 27.17 63 ALA A O 1
ATOM 462 N N . CYS A 1 64 ? -11.148 2.238 -28.625 1 28.84 64 CYS A N 1
ATOM 463 C CA . CYS A 1 64 ? -10.391 3.279 -27.938 1 28.84 64 CYS A CA 1
ATOM 464 C C . CYS A 1 64 ? -11.258 4.008 -26.922 1 28.84 64 CYS A C 1
ATOM 466 O O . CYS A 1 64 ? -11.641 5.16 -27.141 1 28.84 64 CYS A O 1
ATOM 468 N N . GLY A 1 65 ? -12.406 3.562 -26.531 1 31.44 65 GLY A N 1
ATOM 469 C CA . GLY A 1 65 ? -12.883 4.441 -25.469 1 31.44 65 GLY A CA 1
ATOM 470 C C . GLY A 1 65 ? -11.812 4.762 -24.438 1 31.44 65 GLY A C 1
ATOM 471 O O . GLY A 1 65 ? -10.938 3.943 -24.172 1 31.44 65 GLY A O 1
ATOM 472 N N . GLY A 1 66 ? -11.297 5.977 -24.375 1 39.56 66 GLY A N 1
ATOM 473 C CA . GLY A 1 66 ? -10.25 6.367 -23.438 1 39.56 66 GLY A CA 1
ATOM 474 C C . GLY A 1 66 ? -10.43 5.766 -22.062 1 39.56 66 GLY A C 1
ATOM 475 O O . GLY A 1 66 ? -11.531 5.371 -21.688 1 39.56 66 GLY A O 1
ATOM 476 N N . PRO A 1 67 ? -9.469 5.23 -21.516 1 48.09 67 PRO A N 1
ATOM 477 C CA . PRO A 1 67 ? -9.562 4.613 -20.188 1 48.09 67 PRO A CA 1
ATOM 478 C C . PRO A 1 67 ? -10.203 5.535 -19.156 1 48.09 67 PRO A C 1
ATOM 480 O O . PRO A 1 67 ? -10.094 6.758 -19.25 1 48.09 67 PRO A O 1
ATOM 483 N N . THR A 1 68 ? -11.289 5.09 -18.516 1 49.38 68 THR A N 1
ATOM 484 C CA . THR A 1 68 ? -11.828 5.812 -17.375 1 49.38 68 THR A CA 1
ATOM 485 C C . THR A 1 68 ? -10.711 6.234 -16.422 1 49.38 68 THR A C 1
ATOM 487 O O . THR A 1 68 ? -9.859 5.422 -16.062 1 49.38 68 THR A O 1
ATOM 490 N N . ARG A 1 69 ? -10.523 7.578 -16.344 1 58.88 69 ARG A N 1
ATOM 491 C CA . ARG A 1 69 ? -9.539 8.109 -15.422 1 58.88 69 ARG A CA 1
ATOM 492 C C . ARG A 1 69 ? -10.156 8.375 -14.055 1 58.88 69 ARG A C 1
ATOM 494 O O . ARG A 1 69 ? -11.305 8.82 -13.961 1 58.88 69 ARG A O 1
ATOM 501 N N . VAL A 1 70 ? -9.484 7.934 -13 1 55.53 70 VAL A N 1
ATOM 502 C CA . VAL A 1 70 ? -9.898 8.086 -11.609 1 55.53 70 VAL A CA 1
ATOM 503 C C . VAL A 1 70 ? -9.352 9.391 -11.047 1 55.53 70 VAL A C 1
ATOM 505 O O . VAL A 1 70 ? -8.164 9.695 -11.195 1 55.53 70 VAL A O 1
ATOM 508 N N . THR A 1 71 ? -10.242 10.227 -10.547 1 56.69 71 THR A N 1
ATOM 509 C CA . THR A 1 71 ? -9.828 11.445 -9.867 1 56.69 71 THR A CA 1
ATOM 510 C C . THR A 1 71 ? -9.742 11.227 -8.359 1 56.69 71 THR A C 1
ATOM 512 O O . THR A 1 71 ? -10.617 10.586 -7.773 1 56.69 71 THR A O 1
ATOM 515 N N . LEU A 1 72 ? -8.609 11.438 -7.91 1 48.09 72 LEU A N 1
ATOM 516 C CA . LEU A 1 72 ? -8.461 11.406 -6.457 1 48.09 72 LEU A CA 1
ATOM 517 C C . LEU A 1 72 ? -8.75 12.773 -5.848 1 48.09 72 LEU A C 1
ATOM 519 O O . LEU A 1 72 ? -8.188 13.781 -6.281 1 48.09 72 LEU A O 1
ATOM 523 N N . GLY A 1 73 ? -9.82 12.883 -5.18 1 38.62 73 GLY A N 1
ATOM 524 C CA . GLY A 1 73 ? -10.203 14.109 -4.496 1 38.62 73 GLY A CA 1
ATOM 525 C C . GLY A 1 73 ? -11.156 13.875 -3.34 1 38.62 73 GLY A C 1
ATOM 526 O O . GLY A 1 73 ? -11.484 12.734 -3.021 1 38.62 73 GLY A O 1
ATOM 527 N N . GLU A 1 74 ? -11.125 14.469 -2.299 1 34.03 74 GLU A N 1
ATOM 528 C CA . GLU A 1 74 ? -12.148 14.406 -1.257 1 34.03 74 GLU A CA 1
ATOM 529 C C . GLU A 1 74 ? -13.398 15.18 -1.666 1 34.03 74 GLU A C 1
ATOM 531 O O . GLU A 1 74 ? -13.312 16.281 -2.201 1 34.03 74 GLU A O 1
ATOM 536 N N . GLU A 1 75 ? -14.562 14.453 -1.92 1 30.06 75 GLU A N 1
ATOM 537 C CA . GLU A 1 75 ? -15.789 15.234 -2.01 1 30.06 75 GLU A CA 1
ATOM 538 C C . GLU A 1 75 ? -16.031 16.031 -0.732 1 30.06 75 GLU A C 1
ATOM 540 O O . GLU A 1 75 ? -16.547 15.492 0.252 1 30.06 75 GLU A O 1
ATOM 545 N N . ARG A 1 76 ? -15.156 16.562 -0.12 1 32.03 76 ARG A N 1
ATOM 546 C CA . ARG A 1 76 ? -15.57 17.25 1.093 1 32.03 76 ARG A CA 1
ATOM 547 C C . ARG A 1 76 ? -16.359 18.516 0.757 1 32.03 76 ARG A C 1
ATOM 549 O O . ARG A 1 76 ? -16.078 19.172 -0.247 1 32.03 76 ARG A O 1
ATOM 556 N N . ALA A 1 77 ? -17.469 18.562 1.16 1 30.48 77 ALA A N 1
ATOM 557 C CA . ALA A 1 77 ? -17.891 19.891 1.573 1 30.48 77 ALA A CA 1
ATOM 558 C C . ALA A 1 77 ? -16.828 20.578 2.426 1 30.48 77 ALA A C 1
ATOM 560 O O . ALA A 1 77 ? -16.172 19.922 3.254 1 30.48 77 ALA A O 1
ATOM 561 N N . TRP A 1 78 ? -16.188 21.672 1.861 1 31.16 78 TRP A N 1
ATOM 562 C CA . TRP A 1 78 ? -14.977 22.422 2.18 1 31.16 78 TRP A CA 1
ATOM 563 C C . TRP A 1 78 ? -14.75 22.469 3.688 1 31.16 78 TRP A C 1
ATOM 565 O O . TRP A 1 78 ? -13.617 22.594 4.148 1 31.16 78 TRP A O 1
ATOM 575 N N . ARG A 1 79 ? -15.641 22.984 4.418 1 30.02 79 ARG A N 1
ATOM 576 C CA . ARG A 1 79 ? -15.062 23.297 5.727 1 30.02 79 ARG A CA 1
ATOM 577 C C . ARG A 1 79 ? -14.734 22.016 6.488 1 30.02 79 ARG A C 1
ATOM 579 O O . ARG A 1 79 ? -15.578 21.484 7.219 1 30.02 79 ARG A O 1
ATOM 586 N N . SER A 1 80 ? -14.258 21.125 5.812 1 33.47 80 SER A N 1
ATOM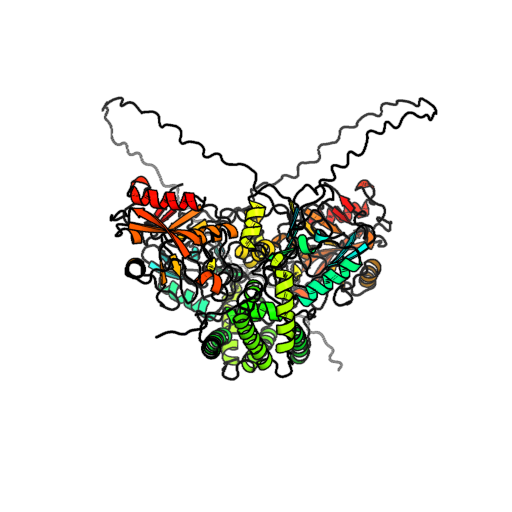 587 C CA . SER A 1 80 ? -13.945 19.953 6.609 1 33.47 80 SER A CA 1
ATOM 588 C C . SER A 1 80 ? -12.906 20.266 7.68 1 33.47 80 SER A C 1
ATOM 590 O O . SER A 1 80 ? -11.906 20.938 7.402 1 33.47 80 SER A O 1
ATOM 592 N N . HIS A 1 81 ? -13.344 20.438 8.875 1 34.84 81 HIS A N 1
ATOM 593 C CA . HIS A 1 81 ? -12.445 20.562 10.016 1 34.84 81 HIS A CA 1
ATOM 594 C C . HIS A 1 81 ? -11.461 19.406 10.086 1 34.84 81 HIS A C 1
ATOM 596 O O . HIS A 1 81 ? -10.922 19.109 11.148 1 34.84 81 HIS A O 1
ATOM 602 N N . GLY A 1 82 ? -11.383 18.688 9.023 1 33.72 82 GLY A N 1
ATOM 603 C CA . GLY A 1 82 ? -10.453 17.594 9.234 1 33.72 82 GLY A CA 1
ATOM 604 C C . GLY A 1 82 ? -9 18.016 9.141 1 33.72 82 GLY A C 1
ATOM 605 O O . GLY A 1 82 ? -8.703 19.172 8.82 1 33.72 82 GLY A O 1
ATOM 606 N N . SER A 1 83 ? -8.07 17.203 9.57 1 33.41 83 SER A N 1
ATOM 607 C CA . SER A 1 83 ? -6.629 17.422 9.562 1 33.41 83 SER A CA 1
ATOM 608 C C . SER A 1 83 ? -6.129 17.766 8.164 1 33.41 83 SER A C 1
ATOM 610 O O . SER A 1 83 ? -6.785 17.453 7.172 1 33.41 83 SER A O 1
ATOM 612 N N . ASN A 1 84 ? -5.168 18.703 8.016 1 31.48 84 ASN A N 1
ATOM 613 C CA . ASN A 1 84 ? -4.645 19.359 6.824 1 31.48 84 ASN A CA 1
ATOM 614 C C . ASN A 1 84 ? -4.496 18.391 5.656 1 31.48 84 ASN A C 1
ATOM 616 O O . ASN A 1 84 ? -4.746 18.75 4.508 1 31.48 84 ASN A O 1
ATOM 620 N N . ALA A 1 85 ? -3.486 17.5 5.652 1 29.53 85 ALA A N 1
ATOM 621 C CA . ALA A 1 85 ? -2.861 17.125 4.387 1 29.53 85 ALA A CA 1
ATOM 622 C C . ALA A 1 85 ? -3.75 16.172 3.598 1 29.53 85 ALA A C 1
ATOM 624 O O . ALA A 1 85 ? -3.26 15.398 2.766 1 29.53 85 ALA A O 1
ATOM 625 N N . GLY A 1 86 ? -4.984 16.047 4.004 1 27.81 86 GLY A N 1
ATOM 626 C CA . GLY A 1 86 ? -5.711 15.047 3.227 1 27.81 86 GLY A CA 1
ATOM 627 C C . GLY A 1 86 ? -6.199 15.578 1.894 1 27.81 86 GLY A C 1
ATOM 628 O O . GLY A 1 86 ? -6.527 16.766 1.771 1 27.81 86 GLY A O 1
ATOM 629 N N . GLY A 1 87 ? -5.711 15.109 0.844 1 25.67 87 GLY A N 1
ATOM 630 C CA . GLY A 1 87 ? -6.066 15.531 -0.503 1 25.67 87 GLY A CA 1
ATOM 631 C C . GLY A 1 87 ? -7.562 15.477 -0.767 1 25.67 87 GLY A C 1
ATOM 632 O O . GLY A 1 87 ? -8.188 14.43 -0.607 1 25.67 87 GLY A O 1
ATOM 633 N N . ARG A 1 88 ? -8.148 16.531 -0.49 1 27.53 88 ARG A N 1
ATOM 634 C CA . ARG A 1 88 ? -9.578 16.797 -0.547 1 27.53 88 ARG A CA 1
ATOM 635 C C . ARG A 1 88 ? -10.031 17.047 -1.981 1 27.53 88 ARG A C 1
ATOM 637 O O . ARG A 1 88 ? -9.461 17.891 -2.684 1 27.53 88 ARG A O 1
ATOM 644 N N . THR A 1 89 ? -10.406 16.188 -2.85 1 26.5 89 THR A N 1
ATOM 645 C CA . THR A 1 89 ? -10.828 16.547 -4.195 1 26.5 89 THR A CA 1
ATOM 646 C C . THR A 1 89 ? -12.32 16.891 -4.215 1 26.5 89 THR A C 1
ATOM 648 O O . THR A 1 89 ? -13.133 16.188 -3.611 1 26.5 89 THR A O 1
ATOM 651 N N . CYS A 1 90 ? -12.68 18.141 -4.191 1 26.83 90 CYS A N 1
ATOM 652 C CA . CYS A 1 90 ? -14.047 18.609 -4.391 1 26.83 90 CYS A CA 1
ATOM 653 C C . CYS A 1 90 ? -14.469 18.453 -5.848 1 26.83 90 CYS A C 1
ATOM 655 O O . CYS A 1 90 ? -13.781 18.938 -6.75 1 26.83 90 CYS A O 1
ATOM 657 N N . LEU A 1 91 ? -15.211 17.438 -6.141 1 31.31 91 LEU A N 1
ATOM 658 C CA . LEU A 1 91 ? -15.758 17.438 -7.492 1 31.31 91 LEU A CA 1
ATOM 659 C C . LEU A 1 91 ? -16.859 18.484 -7.629 1 31.31 91 LEU A C 1
ATOM 661 O O . LEU A 1 91 ? -17.688 18.641 -6.73 1 31.31 91 LEU A O 1
ATOM 665 N N . PRO A 1 92 ? -16.672 19.375 -8.539 1 29.56 92 PRO A N 1
ATOM 666 C CA . PRO A 1 92 ? -17.75 20.312 -8.836 1 29.56 92 PRO A CA 1
ATOM 667 C C . PRO A 1 92 ? -19.062 19.609 -9.172 1 29.56 92 PRO A C 1
ATOM 669 O O . PRO A 1 92 ? -19.062 18.453 -9.594 1 29.56 92 PRO A O 1
ATOM 672 N N . ARG A 1 93 ? -20.203 20.312 -8.742 1 29.7 93 ARG A N 1
ATOM 673 C CA . ARG A 1 93 ? -21.594 19.891 -8.875 1 29.7 93 ARG A CA 1
ATOM 674 C C . ARG A 1 93 ? -21.875 19.328 -10.266 1 29.7 93 ARG A C 1
ATOM 676 O O . ARG A 1 93 ? -22.781 18.516 -10.438 1 29.7 93 ARG A O 1
ATOM 683 N N . ARG A 1 94 ? -21.312 19.906 -11.336 1 30.55 94 ARG A N 1
ATOM 684 C CA . ARG A 1 94 ? -21.984 19.672 -12.609 1 30.55 94 ARG A CA 1
ATOM 685 C C . ARG A 1 94 ? -21.688 18.266 -13.125 1 30.55 94 ARG A C 1
ATOM 687 O O . ARG A 1 94 ? -22.141 17.891 -14.211 1 30.55 94 ARG A O 1
ATOM 694 N N . THR A 1 95 ? -20.719 17.781 -12.594 1 30.25 95 THR A N 1
ATOM 695 C CA . THR A 1 95 ? -20.453 16.578 -13.383 1 30.25 95 THR A CA 1
ATOM 696 C C . THR A 1 95 ? -21.234 15.391 -12.852 1 30.25 95 THR A C 1
ATOM 698 O O . THR A 1 95 ? -20.734 14.266 -12.828 1 30.25 95 THR A O 1
ATOM 701 N N . ALA A 1 96 ? -22.203 15.703 -12.156 1 31.53 96 ALA A N 1
ATOM 702 C CA . ALA A 1 96 ? -22.984 14.531 -11.773 1 31.53 96 ALA A CA 1
ATOM 703 C C . ALA A 1 96 ? -23.625 13.875 -12.984 1 31.53 96 ALA A C 1
ATOM 705 O O . ALA A 1 96 ? -24.734 14.25 -13.391 1 31.53 96 ALA A O 1
ATOM 706 N N . GLY A 1 97 ? -22.922 13.734 -14.016 1 28.67 97 GLY A N 1
ATOM 707 C CA . GLY A 1 97 ? -23.641 12.891 -14.961 1 28.67 97 GLY A CA 1
ATOM 708 C C . GLY A 1 97 ? -24 11.531 -14.398 1 28.67 97 GLY A C 1
ATOM 709 O O . GLY A 1 97 ? -23.5 11.141 -13.336 1 28.67 97 GLY A O 1
ATOM 710 N N . ALA A 1 98 ? -24.812 10.773 -14.977 1 30.34 98 ALA A N 1
ATOM 711 C CA . ALA A 1 98 ? -25.219 9.383 -14.828 1 30.34 98 ALA A CA 1
ATOM 712 C C . ALA A 1 98 ? -24.016 8.453 -14.742 1 30.34 98 ALA A C 1
ATOM 714 O O . ALA A 1 98 ? -23.141 8.477 -15.609 1 30.34 98 ALA A O 1
ATOM 715 N N . GLY A 1 99 ? -23.688 7.91 -13.336 1 39.28 99 GLY A N 1
ATOM 716 C CA . GLY A 1 99 ? -22.906 6.746 -12.945 1 39.28 99 GLY A CA 1
ATOM 717 C C . GLY A 1 99 ? -21.625 7.105 -12.227 1 39.28 99 GLY A C 1
ATOM 718 O O . GLY A 1 99 ? -20.531 6.828 -12.734 1 39.28 99 GLY A O 1
ATOM 719 N N . SER A 1 100 ? -21.766 8.07 -11.344 1 38.28 100 SER A N 1
ATOM 720 C CA . SER A 1 100 ? -20.578 8.383 -10.562 1 38.28 100 SER A CA 1
ATOM 721 C C . SER A 1 100 ? -20.328 7.316 -9.492 1 38.28 100 SER A C 1
ATOM 723 O O . SER A 1 100 ? -21.266 6.793 -8.898 1 38.28 100 SER A O 1
ATOM 725 N N . LEU A 1 101 ? -19.188 6.645 -9.57 1 47.59 101 LEU A N 1
ATOM 726 C CA . LEU A 1 101 ? -18.703 5.734 -8.531 1 47.59 101 LEU A CA 1
ATOM 727 C C . LEU A 1 101 ? -17.781 6.457 -7.559 1 47.59 101 LEU A C 1
ATOM 729 O O . LEU A 1 101 ? -16.859 7.164 -7.973 1 47.59 101 LEU A O 1
ATOM 733 N N . THR A 1 102 ? -18.234 6.578 -6.254 1 43.72 102 THR A N 1
ATOM 734 C CA . THR A 1 102 ? -17.375 7.164 -5.227 1 43.72 102 THR A CA 1
ATOM 735 C C . THR A 1 102 ? -16.781 6.082 -4.328 1 43.72 102 THR A C 1
ATOM 737 O O . THR A 1 102 ? -17.391 5.691 -3.33 1 43.72 102 THR A O 1
ATOM 740 N N . PRO A 1 103 ? -15.797 5.477 -4.934 1 37.97 103 PRO A N 1
ATOM 741 C CA . PRO A 1 103 ? -15.164 4.559 -3.986 1 37.97 103 PRO A CA 1
ATOM 742 C C . PRO A 1 103 ? -14.656 5.266 -2.73 1 37.97 103 PRO A C 1
ATOM 744 O O . PRO A 1 103 ? -13.977 6.289 -2.826 1 37.97 103 PRO A O 1
ATOM 747 N N . GLY A 1 104 ? -15.57 5.219 -1.606 1 45.12 104 GLY A N 1
ATOM 748 C CA . GLY A 1 104 ? -15.227 5.828 -0.334 1 45.12 104 GLY A CA 1
ATOM 749 C C . GLY A 1 104 ? -14.211 5.023 0.456 1 45.12 104 GLY A C 1
ATOM 750 O O . GLY A 1 104 ? -14.297 3.795 0.516 1 45.12 104 GLY A O 1
ATOM 751 N N . GLY A 1 105 ? -13.234 5.719 1.034 1 49.78 105 GLY A N 1
ATOM 752 C CA . GLY A 1 105 ? -12.219 5.348 2.008 1 49.78 105 GLY A CA 1
ATOM 753 C C . GLY A 1 105 ? -11.281 4.258 1.513 1 49.78 105 GLY A C 1
ATOM 754 O O . GLY A 1 105 ? -11.68 3.096 1.405 1 49.78 105 GLY A O 1
ATOM 755 N N . GLU A 1 106 ? -10.273 4.586 0.859 1 51.38 106 GLU A N 1
ATOM 756 C CA . GLU A 1 106 ? -9.305 3.646 0.311 1 51.38 106 GLU A CA 1
ATOM 757 C C . GLU A 1 106 ? -8.531 2.945 1.423 1 51.38 106 GLU A C 1
ATOM 759 O O . GLU A 1 106 ? -8.055 1.82 1.244 1 51.38 106 GLU A O 1
ATOM 764 N N . ARG A 1 107 ? -8.641 3.611 2.59 1 69.94 107 ARG A N 1
ATOM 765 C CA . ARG A 1 107 ? -7.754 3.059 3.604 1 69.94 107 ARG A CA 1
ATOM 766 C C . ARG A 1 107 ? -8.164 3.516 5 1 69.94 107 ARG A C 1
ATOM 768 O O . ARG A 1 107 ? -9.008 4.406 5.145 1 69.94 107 ARG A O 1
ATOM 775 N N . GLY A 1 108 ? -7.77 2.779 5.938 1 79.75 108 GLY A N 1
ATOM 776 C CA . GLY A 1 108 ? -8.031 3.133 7.32 1 79.75 108 GLY A CA 1
ATOM 777 C C . GLY A 1 108 ? -9.305 2.51 7.867 1 79.75 108 GLY A C 1
ATOM 778 O O . GLY A 1 108 ? -9.5 1.296 7.77 1 79.75 108 GLY A O 1
ATOM 779 N N . GLY A 1 109 ? -10.031 3.236 8.539 1 83.88 109 GLY A N 1
ATOM 780 C CA . GLY A 1 109 ? -11.25 2.803 9.195 1 83.88 109 GLY A CA 1
ATOM 781 C C . GLY A 1 109 ? -12.062 3.951 9.766 1 83.88 109 GLY A C 1
ATOM 782 O O . GLY A 1 109 ? -12.094 5.039 9.188 1 83.88 109 GLY A O 1
ATOM 783 N N . ASN A 1 110 ? -12.727 3.592 10.734 1 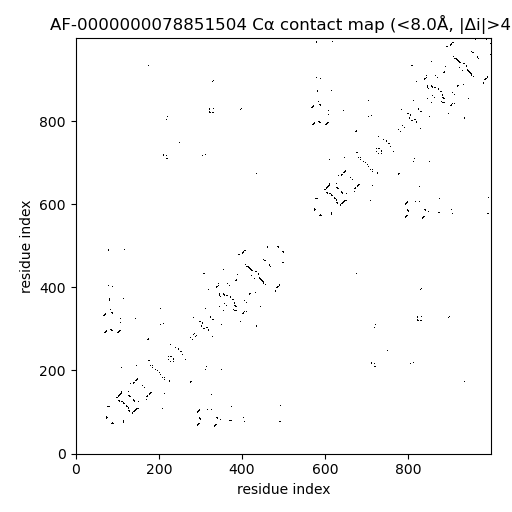82.25 110 ASN A N 1
ATOM 784 C CA . ASN A 1 110 ? -13.625 4.602 11.289 1 82.25 110 ASN A CA 1
ATOM 785 C C . ASN A 1 110 ? -12.875 5.598 12.164 1 82.25 110 ASN A C 1
ATOM 787 O O . ASN A 1 110 ? -13.492 6.387 12.883 1 82.25 110 ASN A O 1
ATOM 791 N N . ASN A 1 111 ? -11.57 5.508 12.078 1 82.44 111 ASN A N 1
ATOM 792 C CA . ASN A 1 111 ? -10.766 6.453 12.836 1 82.44 111 ASN A CA 1
ATOM 793 C C . ASN A 1 111 ? -10.68 7.809 12.133 1 82.44 111 ASN A C 1
ATOM 795 O O . ASN A 1 111 ? -10.234 8.789 12.727 1 82.44 111 ASN A O 1
ATOM 799 N N . ALA A 1 112 ? -11.016 7.777 10.914 1 76.19 112 ALA A N 1
ATOM 800 C CA . ALA A 1 112 ? -11.109 9.031 10.18 1 76.19 112 ALA A CA 1
ATOM 801 C C . ALA A 1 112 ? -12.531 9.578 10.195 1 76.19 112 ALA A C 1
ATOM 803 O O . ALA A 1 112 ? -13.492 8.82 10.289 1 76.19 112 ALA A O 1
ATOM 804 N N . GLY A 1 113 ? -12.656 10.914 10.219 1 76.44 113 GLY A N 1
ATOM 805 C CA . GLY A 1 113 ? -13.969 11.539 10.188 1 76.44 113 GLY A CA 1
ATOM 806 C C . GLY A 1 113 ? -13.977 12.867 9.461 1 76.44 113 GLY A C 1
ATOM 807 O O . GLY A 1 113 ? -12.984 13.594 9.477 1 76.44 113 GLY A O 1
ATOM 808 N N . HIS A 1 114 ? -15.016 13.023 8.805 1 72.62 114 HIS A N 1
ATOM 809 C CA . HIS A 1 114 ? -15.203 14.305 8.133 1 72.62 114 HIS A CA 1
ATOM 810 C C . HIS A 1 114 ? -16.656 14.766 8.227 1 72.62 114 HIS A C 1
ATOM 812 O O . HIS A 1 114 ? -17.578 13.945 8.266 1 72.62 114 HIS A O 1
ATOM 818 N N . THR A 1 115 ? -16.766 16.016 8.383 1 76.88 115 THR A N 1
ATOM 819 C CA . THR A 1 115 ? -18.078 16.641 8.375 1 76.88 115 THR A CA 1
ATOM 820 C C . THR A 1 115 ? -18.359 17.328 7.035 1 76.88 115 THR A C 1
ATOM 822 O O . THR A 1 115 ? -17.484 18 6.492 1 76.88 115 THR A O 1
ATOM 825 N N . VAL A 1 116 ? -19.547 17.047 6.477 1 75.88 116 VAL A N 1
ATOM 826 C CA . VAL A 1 116 ? -19.953 17.656 5.223 1 75.88 116 VAL A CA 1
ATOM 827 C C . VAL A 1 116 ? -21.281 18.406 5.43 1 75.88 116 VAL A C 1
ATOM 829 O O . VAL A 1 116 ? -22.172 17.922 6.129 1 75.88 116 VAL A O 1
ATOM 832 N N . VAL A 1 117 ? -21.281 19.625 4.953 1 77.06 117 VAL A N 1
ATOM 833 C CA . VAL A 1 117 ? -22.5 20.422 5.023 1 77.06 117 VAL A CA 1
ATOM 834 C C . VAL A 1 117 ? -23.109 20.547 3.631 1 77.06 117 VAL A C 1
ATOM 836 O O . VAL A 1 117 ? -22.5 21.094 2.717 1 77.06 117 VAL A O 1
ATOM 839 N N . VAL A 1 118 ? -24.312 19.984 3.461 1 75 118 VAL A N 1
ATOM 840 C CA . VAL A 1 118 ? -25.062 20.047 2.207 1 75 118 VAL A CA 1
ATOM 841 C C . VAL A 1 118 ? -26.469 20.578 2.473 1 75 118 VAL A C 1
ATOM 843 O O . VAL A 1 118 ? -27.188 20.047 3.314 1 75 118 VAL A O 1
ATOM 846 N N . ASP A 1 119 ? -26.812 21.625 1.73 1 76.75 119 ASP A N 1
ATOM 847 C CA . ASP A 1 119 ? -28.125 22.219 1.834 1 76.75 119 ASP A CA 1
ATOM 848 C C . ASP A 1 119 ? -28.484 22.531 3.287 1 76.75 119 ASP A C 1
ATOM 850 O O . ASP A 1 119 ? -29.578 22.172 3.754 1 76.75 119 ASP A O 1
ATOM 854 N N . GLY A 1 120 ? -27.578 22.969 4.023 1 74.44 120 GLY A N 1
ATOM 855 C CA . GLY A 1 120 ? -27.781 23.406 5.391 1 74.44 120 GLY A CA 1
ATOM 856 C C . GLY A 1 120 ? -27.766 22.281 6.398 1 74.44 120 GLY A C 1
ATOM 857 O O . GLY A 1 120 ? -27.859 22.516 7.605 1 74.44 120 GLY A O 1
ATOM 858 N N . LYS A 1 121 ? -27.641 21.094 5.922 1 81.12 121 LYS A N 1
ATOM 859 C CA . LYS A 1 121 ? -27.578 19.938 6.82 1 81.12 121 LYS A CA 1
ATOM 860 C C . LYS A 1 121 ? -26.156 19.438 6.984 1 81.12 121 LYS A C 1
ATOM 862 O O . LYS A 1 121 ? -25.391 19.375 6.012 1 81.12 121 LYS A O 1
ATOM 867 N N . GLU A 1 122 ? -25.828 19.094 8.211 1 82.44 122 GLU A N 1
ATOM 868 C CA . GLU A 1 122 ? -24.484 18.609 8.531 1 82.44 122 GLU A CA 1
ATOM 869 C C . GLU A 1 122 ? -24.469 17.094 8.703 1 82.44 122 GLU A C 1
ATOM 871 O O . GLU A 1 122 ? -25.234 16.547 9.492 1 82.44 122 GLU A O 1
ATOM 876 N N . TYR A 1 123 ? -23.656 16.453 7.957 1 83.19 123 TYR A N 1
ATOM 877 C CA . TYR A 1 123 ? -23.484 15.008 8.039 1 83.19 123 TYR A CA 1
ATOM 878 C C . TYR A 1 123 ? -22.094 14.664 8.562 1 83.19 123 TYR A C 1
ATOM 880 O O . TYR A 1 123 ? -21.109 15.328 8.227 1 83.19 123 TYR A O 1
ATOM 888 N N . ASP A 1 124 ? -22.031 13.672 9.367 1 82.94 124 ASP A N 1
ATOM 889 C CA . ASP A 1 124 ? -20.75 13.172 9.867 1 82.94 124 ASP A CA 1
ATOM 890 C C . ASP A 1 124 ? -20.438 11.797 9.273 1 82.94 124 ASP A C 1
ATOM 892 O O . ASP A 1 124 ? -21.188 10.844 9.461 1 82.94 124 ASP A O 1
ATOM 896 N N . PHE A 1 125 ? -19.328 11.75 8.617 1 86.88 125 PHE A N 1
ATOM 897 C CA . PHE A 1 125 ? -18.969 10.508 7.945 1 86.88 125 PHE A CA 1
ATOM 898 C C . PHE A 1 125 ? -17.656 9.953 8.516 1 86.88 125 PHE A C 1
ATOM 900 O O . PHE A 1 125 ? -16.75 10.711 8.828 1 86.88 125 PHE A O 1
ATOM 907 N N . HIS A 1 126 ? -17.594 8.672 8.719 1 90.19 126 HIS A N 1
ATOM 908 C CA . HIS A 1 126 ? -16.406 7.922 9.125 1 90.19 126 HIS A CA 1
ATOM 909 C C . HIS A 1 126 ? -16.094 6.805 8.141 1 90.19 126 HIS A C 1
ATOM 911 O O . HIS A 1 126 ? -15.188 6.938 7.309 1 90.19 126 HIS A O 1
ATOM 917 N N . LEU A 1 127 ? -16.938 5.828 8.094 1 92.5 127 LEU A N 1
ATOM 918 C CA . LEU A 1 127 ? -16.75 4.699 7.188 1 92.5 127 LEU A CA 1
ATOM 919 C C . LEU A 1 127 ? -17.469 4.945 5.859 1 92.5 127 LEU A C 1
ATOM 921 O O . LEU A 1 127 ? -16.953 4.578 4.801 1 92.5 127 LEU A O 1
ATOM 925 N N . LEU A 1 128 ? -18.609 5.555 5.926 1 92.12 128 LEU A N 1
ATOM 926 C CA . LEU A 1 128 ? -19.344 5.852 4.699 1 92.12 128 LEU A CA 1
ATOM 927 C C . LEU A 1 128 ? -18.625 6.914 3.875 1 92.12 128 LEU A C 1
ATOM 929 O O . LEU A 1 128 ? -18.234 7.957 4.406 1 92.12 128 LEU A O 1
ATOM 933 N N . PRO A 1 129 ? -18.453 6.551 2.588 1 90.69 129 PRO A N 1
ATOM 934 C CA . PRO A 1 129 ? -17.938 7.637 1.74 1 90.69 129 PRO A CA 1
ATOM 935 C C . PRO A 1 129 ? -18.891 8.836 1.689 1 90.69 129 PRO A C 1
ATOM 937 O O . PRO A 1 129 ? -20.109 8.664 1.616 1 90.69 129 PRO A O 1
ATOM 940 N N . SER A 1 130 ? -18.344 9.984 1.742 1 86.19 130 SER A N 1
ATOM 941 C CA . SER A 1 130 ? -19.156 11.195 1.798 1 86.19 130 SER A CA 1
ATOM 942 C C . SER A 1 130 ? -19.969 11.367 0.519 1 86.19 130 SER A C 1
ATOM 944 O O . SER A 1 130 ? -21.047 11.969 0.539 1 86.19 130 SER A O 1
ATOM 946 N N . GLY A 1 131 ? -19.547 10.797 -0.585 1 85.62 131 GLY A N 1
ATOM 947 C CA . GLY A 1 131 ? -20.266 10.875 -1.846 1 85.62 131 GLY A CA 1
ATOM 948 C C . GLY A 1 131 ? -21.641 10.219 -1.791 1 85.62 131 GLY A C 1
ATOM 949 O O . GLY A 1 131 ? -22.469 10.445 -2.666 1 85.62 131 GLY A O 1
ATOM 950 N N . ILE A 1 132 ? -21.922 9.531 -0.747 1 91.06 132 ILE A N 1
ATOM 951 C CA . ILE A 1 132 ? -23.172 8.789 -0.616 1 91.06 132 ILE A CA 1
ATOM 952 C C . ILE A 1 132 ? -24.344 9.766 -0.495 1 91.06 132 ILE A C 1
ATOM 954 O O . ILE A 1 132 ? -25.5 9.383 -0.683 1 91.06 132 ILE A O 1
ATOM 958 N N . ILE A 1 133 ? -24.016 11.008 -0.19 1 87.19 133 ILE A N 1
ATOM 959 C CA . ILE A 1 133 ? -25.047 12.039 -0.095 1 87.19 133 ILE A CA 1
ATOM 960 C C . ILE A 1 133 ? -25.672 12.273 -1.468 1 87.19 133 ILE A C 1
ATOM 962 O O . ILE A 1 133 ? -26.844 12.609 -1.569 1 87.19 133 ILE A O 1
ATOM 966 N N . ASN A 1 134 ? -24.812 12.094 -2.525 1 85.5 134 ASN A N 1
ATOM 967 C CA . ASN A 1 134 ? -25.328 12.172 -3.891 1 85.5 134 ASN A CA 1
ATOM 968 C C . ASN A 1 134 ? -26.141 10.938 -4.262 1 85.5 134 ASN A C 1
ATOM 970 O O . ASN A 1 134 ? -25.578 9.852 -4.438 1 85.5 134 ASN A O 1
ATOM 974 N N . THR A 1 135 ? -27.359 11.117 -4.531 1 88.38 135 THR A N 1
ATOM 975 C CA . THR A 1 135 ? -28.281 10 -4.703 1 88.38 135 THR A CA 1
ATOM 976 C C . THR A 1 135 ? -28.031 9.281 -6.023 1 88.38 135 THR A C 1
ATOM 978 O O . THR A 1 135 ? -28.531 8.18 -6.246 1 88.38 135 THR A O 1
ATOM 981 N N . LYS A 1 136 ? -27.25 9.867 -6.844 1 88.06 136 LYS A N 1
ATOM 982 C CA . LYS A 1 136 ? -26.938 9.25 -8.133 1 88.06 136 LYS A CA 1
ATOM 983 C C . LYS A 1 136 ? -25.609 8.492 -8.078 1 88.06 136 LYS A C 1
ATOM 985 O O . LYS A 1 136 ? -25.25 7.809 -9.039 1 88.06 136 LYS A O 1
ATOM 990 N N . ALA A 1 137 ? -25.031 8.586 -6.93 1 90.06 137 ALA A N 1
ATOM 991 C CA . ALA A 1 137 ? -23.703 7.992 -6.816 1 90.06 137 ALA A CA 1
ATOM 992 C C . ALA A 1 137 ? -23.766 6.629 -6.133 1 90.06 137 ALA A C 1
ATOM 994 O O . ALA A 1 137 ? -24.562 6.426 -5.215 1 90.06 137 ALA A O 1
ATOM 995 N N . VAL A 1 138 ? -22.984 5.707 -6.668 1 93.62 138 VAL A N 1
ATOM 996 C CA . VAL A 1 138 ? -22.734 4.453 -5.969 1 93.62 138 VAL A CA 1
ATOM 997 C C . VAL A 1 138 ? -21.438 4.57 -5.16 1 93.62 138 VAL A C 1
ATOM 999 O O . VAL A 1 138 ? -20.422 5.055 -5.66 1 93.62 138 VAL A O 1
ATOM 1002 N N . SER A 1 139 ? -21.578 4.227 -3.893 1 94.81 139 SER A N 1
ATOM 1003 C CA . SER A 1 139 ? -20.422 4.301 -3.012 1 94.81 139 SER A CA 1
ATOM 1004 C C . SER A 1 139 ? -19.797 2.924 -2.801 1 94.81 139 SER A C 1
ATOM 1006 O O . SER A 1 139 ? -20.5 1.921 -2.713 1 94.81 139 SER A O 1
ATOM 1008 N N . PHE A 1 140 ? -18.469 2.93 -2.768 1 95.88 140 PHE A N 1
ATOM 1009 C CA . PHE A 1 140 ? -17.734 1.676 -2.637 1 95.88 140 PHE A CA 1
ATOM 1010 C C . PHE A 1 140 ? -16.703 1.763 -1.51 1 95.88 140 PHE A C 1
ATOM 1012 O O . PHE A 1 140 ? -15.883 2.682 -1.479 1 95.88 140 PHE A O 1
ATOM 1019 N N . ILE A 1 141 ? -16.828 0.854 -0.506 1 96.69 141 ILE A N 1
ATOM 1020 C CA . ILE A 1 141 ? -15.789 0.683 0.505 1 96.69 141 ILE A CA 1
ATOM 1021 C C . ILE A 1 141 ? -14.82 -0.409 0.066 1 96.69 141 ILE A C 1
ATOM 1023 O O . ILE A 1 141 ? -15.188 -1.583 -0.015 1 96.69 141 ILE A O 1
ATOM 1027 N N . GLY A 1 142 ? -13.602 -0.047 -0.156 1 96.69 142 GLY A N 1
ATOM 1028 C CA . GLY A 1 142 ? -12.609 -0.948 -0.714 1 96.69 142 GLY A CA 1
ATOM 1029 C C . GLY A 1 142 ? -11.938 -1.817 0.332 1 96.69 142 GLY A C 1
ATOM 1030 O O . GLY A 1 142 ? -12.234 -1.707 1.523 1 96.69 142 GLY A O 1
ATOM 1031 N N . ASN A 1 143 ? -11.023 -2.676 -0.143 1 96.94 143 ASN A N 1
ATOM 1032 C CA . ASN A 1 143 ? -10.336 -3.633 0.717 1 96.94 143 ASN A CA 1
ATOM 1033 C C . ASN A 1 143 ? -9.32 -2.943 1.623 1 96.94 143 ASN A C 1
ATOM 1035 O O . ASN A 1 143 ? -8.836 -3.537 2.588 1 96.94 143 ASN A O 1
ATOM 1039 N N . GLY A 1 144 ? -9 -1.724 1.324 1 94 144 GLY A N 1
ATOM 1040 C CA . GLY A 1 144 ? -8.047 -0.985 2.139 1 94 144 GLY A CA 1
ATOM 1041 C C . GLY A 1 144 ? -8.633 -0.506 3.453 1 94 144 GLY A C 1
ATOM 1042 O O . GLY A 1 144 ? -7.898 -0.117 4.363 1 94 144 GLY A O 1
ATOM 1043 N N . VAL A 1 145 ? -9.93 -0.52 3.588 1 95.94 145 VAL A N 1
ATOM 1044 C CA . VAL A 1 145 ? -10.617 -0.044 4.781 1 95.94 145 VAL A CA 1
ATOM 1045 C C . VAL A 1 145 ? -10.922 -1.222 5.703 1 95.94 145 VAL A C 1
ATOM 1047 O O . VAL A 1 145 ? -11.359 -2.279 5.246 1 95.94 145 VAL A O 1
ATOM 1050 N N . VAL A 1 146 ? -10.578 -1.095 6.965 1 97.94 146 VAL A N 1
ATOM 1051 C CA . VAL A 1 146 ? -11.039 -2.068 7.949 1 97.94 146 VAL A CA 1
ATOM 1052 C C . VAL A 1 146 ? -12.367 -1.611 8.547 1 97.94 146 VAL A C 1
ATOM 1054 O O . VAL A 1 146 ? -12.531 -0.438 8.883 1 97.94 146 VAL A O 1
ATOM 1057 N N . ILE A 1 147 ? -13.32 -2.5 8.68 1 98.25 147 ILE A N 1
ATOM 1058 C CA . ILE A 1 147 ? -14.703 -2.086 8.891 1 98.25 147 ILE A CA 1
ATOM 1059 C C . ILE A 1 147 ? -15.195 -2.588 10.25 1 98.25 147 ILE A C 1
ATOM 1061 O O . ILE A 1 147 ? -15.195 -3.793 10.508 1 98.25 147 ILE A O 1
ATOM 1065 N N . HIS A 1 148 ? -15.547 -1.71 11.07 1 98.25 148 HIS A N 1
ATOM 1066 C CA . HIS A 1 148 ? -16.359 -2.012 12.242 1 98.25 148 HIS A CA 1
ATOM 1067 C C . HIS A 1 148 ? -17.844 -1.954 11.906 1 98.25 148 HIS A C 1
ATOM 1069 O O . HIS A 1 148 ? -18.438 -0.871 11.852 1 98.25 148 HIS A O 1
ATOM 1075 N N . LEU A 1 149 ? -18.5 -3.082 11.812 1 98.25 149 LEU A N 1
ATOM 1076 C CA . LEU A 1 149 ? -19.859 -3.154 11.281 1 98.25 149 LEU A CA 1
ATOM 1077 C C . LEU A 1 149 ? -20.828 -2.422 12.195 1 98.25 149 LEU A C 1
ATOM 1079 O O . LEU A 1 149 ? -21.656 -1.635 11.727 1 98.25 149 LEU A O 1
ATOM 1083 N N . PRO A 1 150 ? -20.75 -2.633 13.539 1 97.5 150 PRO A N 1
ATOM 1084 C CA . PRO A 1 150 ? -21.641 -1.835 14.383 1 97.5 150 PRO A CA 1
ATOM 1085 C C . PRO A 1 150 ? -21.469 -0.333 14.164 1 97.5 150 PRO A C 1
ATOM 1087 O O . PRO A 1 150 ? -22.469 0.4 14.109 1 97.5 150 PRO A O 1
ATOM 1090 N N . GLY A 1 151 ? -20.219 0.103 14.016 1 95.62 151 GLY A N 1
ATOM 1091 C CA . GLY A 1 151 ? -19.953 1.511 13.773 1 95.62 151 GLY A CA 1
ATOM 1092 C C . GLY A 1 151 ? -20.5 2.004 12.445 1 95.62 151 GLY A C 1
ATOM 1093 O O . GLY A 1 151 ? -20.969 3.139 12.344 1 95.62 151 GLY A O 1
ATOM 1094 N N . LEU A 1 152 ? -20.453 1.194 11.445 1 96.69 152 LEU A N 1
ATOM 1095 C CA . LEU A 1 152 ? -20.969 1.539 10.133 1 96.69 152 LEU A CA 1
ATOM 1096 C C . LEU A 1 152 ? -22.469 1.791 10.188 1 96.69 152 LEU A C 1
ATOM 1098 O O . LEU A 1 152 ? -22.953 2.797 9.664 1 96.69 152 LEU A O 1
ATOM 1102 N N . PHE A 1 153 ? -23.203 0.951 10.852 1 96.75 153 PHE A N 1
ATOM 1103 C CA . PHE A 1 153 ? -24.656 1.065 10.891 1 96.75 153 PHE A CA 1
ATOM 1104 C C . PHE A 1 153 ? -25.078 2.182 11.836 1 96.75 153 PHE A C 1
ATOM 1106 O O . PHE A 1 153 ? -26.094 2.85 11.602 1 96.75 153 PHE A O 1
ATOM 1113 N N . GLU A 1 154 ? -24.312 2.373 12.875 1 95.5 154 GLU A N 1
ATOM 1114 C CA . GLU A 1 154 ? -24.578 3.523 13.734 1 95.5 154 GLU A CA 1
ATOM 1115 C C . GLU A 1 154 ? -24.438 4.832 12.961 1 95.5 154 GLU A C 1
ATOM 1117 O O . GLU A 1 154 ? -25.281 5.727 13.086 1 95.5 154 GLU A O 1
ATOM 1122 N N . GLU A 1 155 ? -23.344 4.906 12.219 1 93.88 155 GLU A N 1
ATOM 1123 C CA . GLU A 1 155 ? -23.094 6.074 11.375 1 93.88 155 GLU A CA 1
ATOM 1124 C C . GLU A 1 155 ? -24.234 6.281 10.383 1 93.88 155 GLU A C 1
ATOM 1126 O O . GLU A 1 155 ? -24.734 7.398 10.219 1 93.88 155 GLU A O 1
ATOM 1131 N N . ALA A 1 156 ? -24.688 5.246 9.75 1 94.69 156 ALA A N 1
ATOM 1132 C CA . ALA A 1 156 ? -25.75 5.305 8.758 1 94.69 156 ALA A CA 1
ATOM 1133 C C . ALA A 1 156 ? -27.062 5.742 9.398 1 94.69 156 ALA A C 1
ATOM 1135 O O . ALA A 1 156 ? -27.781 6.578 8.852 1 94.69 156 ALA A O 1
ATOM 1136 N N . GLU A 1 157 ? -27.359 5.219 10.531 1 95.25 157 GLU A N 1
ATOM 1137 C CA . GLU A 1 157 ? -28.609 5.543 11.227 1 95.25 157 GLU A CA 1
ATOM 1138 C C . GLU A 1 157 ? -28.625 7.004 11.672 1 95.25 157 GLU A 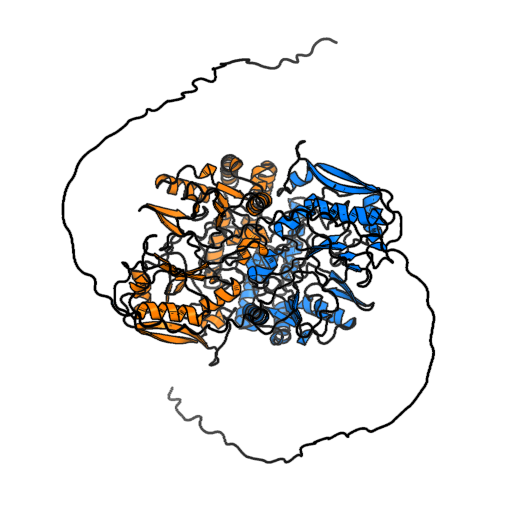C 1
ATOM 1140 O O . GLU A 1 157 ? -29.641 7.68 11.562 1 95.25 157 GLU A O 1
ATOM 1145 N N . LYS A 1 158 ? -27.484 7.453 12.141 1 93.56 158 LYS A N 1
ATOM 1146 C CA . LYS A 1 158 ? -27.375 8.852 12.539 1 93.56 158 LYS A CA 1
ATOM 1147 C C . LYS A 1 158 ? -27.609 9.781 11.352 1 93.56 158 LYS A C 1
ATOM 1149 O O . LYS A 1 158 ? -28.312 10.789 11.477 1 93.56 158 LYS A O 1
ATOM 1154 N N . ASN A 1 159 ? -27.047 9.438 10.227 1 93 159 ASN A N 1
ATOM 1155 C CA . ASN A 1 159 ? -27.172 10.281 9.047 1 93 159 ASN A CA 1
ATOM 1156 C C . ASN A 1 159 ? -28.547 10.133 8.398 1 93 159 ASN A C 1
ATOM 1158 O O . ASN A 1 159 ? -29.047 11.062 7.758 1 93 159 ASN A O 1
ATOM 1162 N N . GLU A 1 160 ? -29.203 8.961 8.617 1 93.25 160 GLU A N 1
ATOM 1163 C CA . GLU A 1 160 ? -30.578 8.789 8.172 1 93.25 160 GLU A CA 1
ATOM 1164 C C . GLU A 1 160 ? -31.516 9.766 8.883 1 93.25 160 GLU A C 1
ATOM 1166 O O . GLU A 1 160 ? -32.438 10.312 8.266 1 93.25 160 GLU A O 1
ATOM 1171 N N . LYS A 1 161 ? -31.25 9.938 10.07 1 93.31 161 LYS A N 1
ATOM 1172 C CA . LYS A 1 161 ? -32.031 10.875 10.852 1 93.31 161 LYS A CA 1
ATOM 1173 C C . LYS A 1 161 ? -31.859 12.305 10.352 1 93.31 161 LYS A C 1
ATOM 1175 O O . LYS A 1 161 ? -32.719 13.148 10.547 1 93.31 161 LYS A O 1
ATOM 1180 N N . LYS A 1 162 ? -30.75 12.5 9.656 1 91.06 162 LYS A N 1
ATOM 1181 C CA . LYS A 1 162 ? -30.469 13.836 9.133 1 91.06 162 LYS A CA 1
ATOM 1182 C C . LYS A 1 162 ? -30.891 13.961 7.676 1 91.06 162 LYS A C 1
ATOM 1184 O O . LYS A 1 162 ? -30.719 15.008 7.059 1 91.06 162 LYS A O 1
ATOM 1189 N N . GLY A 1 163 ? -31.375 12.812 7.082 1 89.75 163 GLY A N 1
ATOM 1190 C CA . GLY A 1 163 ? -31.938 12.945 5.746 1 89.75 163 GLY A CA 1
ATOM 1191 C C . GLY A 1 163 ? -31.297 12.023 4.734 1 89.75 163 GLY A C 1
ATOM 1192 O O . GLY A 1 163 ? -31.703 11.977 3.574 1 89.75 163 GLY A O 1
ATOM 1193 N N . LEU A 1 164 ? -30.312 11.281 5.098 1 91.19 164 LEU A N 1
ATOM 1194 C CA . LEU A 1 164 ? -29.719 10.32 4.18 1 91.19 164 LEU A CA 1
ATOM 1195 C C . LEU A 1 164 ? -30.688 9.188 3.859 1 91.19 164 LEU A C 1
ATOM 1197 O O . LEU A 1 164 ? -31.172 8.508 4.766 1 91.19 164 LEU A O 1
ATOM 1201 N N . LYS A 1 165 ? -30.969 9.047 2.609 1 88.06 165 LYS A N 1
ATOM 1202 C CA . LYS A 1 165 ? -31.969 8.039 2.229 1 88.06 165 LYS A CA 1
ATOM 1203 C C . LYS A 1 165 ? -31.359 7.004 1.286 1 88.06 165 LYS A C 1
ATOM 1205 O O . LYS A 1 165 ? -30.391 7.293 0.581 1 88.06 165 LYS A O 1
ATOM 1210 N N . ASP A 1 166 ? -31.859 5.824 1.318 1 92.25 166 ASP A N 1
ATOM 1211 C CA . ASP A 1 166 ? -31.641 4.742 0.366 1 92.25 166 ASP A CA 1
ATOM 1212 C C . ASP A 1 166 ? -30.141 4.453 0.215 1 92.25 166 ASP A C 1
ATOM 1214 O O . ASP A 1 166 ? -29.672 4.152 -0.885 1 92.25 166 ASP A O 1
ATOM 1218 N N . TRP A 1 167 ? -29.406 4.66 1.262 1 93 167 TRP A N 1
ATOM 1219 C CA . TRP A 1 167 ? -27.969 4.465 1.188 1 93 167 TRP A CA 1
ATOM 1220 C C . TRP A 1 167 ? -27.625 2.986 1.029 1 93 167 TRP A C 1
ATOM 1222 O O . TRP A 1 167 ? -26.641 2.637 0.368 1 93 167 TRP A O 1
ATOM 1232 N N . GLU A 1 168 ? -28.438 2.096 1.526 1 94.44 168 GLU A N 1
ATOM 1233 C CA . GLU A 1 168 ? -28.172 0.661 1.53 1 94.44 168 GLU A CA 1
ATOM 1234 C C . GLU A 1 168 ? -28.141 0.101 0.111 1 94.44 168 GLU A C 1
ATOM 1236 O O . GLU A 1 168 ? -27.391 -0.834 -0.177 1 94.44 168 GLU A O 1
ATOM 1241 N N . LYS A 1 169 ? -28.875 0.717 -0.758 1 94.5 169 LYS A N 1
ATOM 1242 C CA . LYS A 1 169 ? -28.969 0.241 -2.137 1 94.5 169 LYS A CA 1
ATOM 1243 C C . LYS A 1 169 ? -27.781 0.726 -2.967 1 94.5 169 LYS A C 1
ATOM 1245 O O . LYS A 1 169 ? -27.516 0.198 -4.047 1 94.5 169 LYS A O 1
ATOM 1250 N N . ARG A 1 170 ? -27.109 1.69 -2.406 1 95.5 170 ARG A N 1
ATOM 1251 C CA . ARG A 1 170 ? -26.078 2.33 -3.207 1 95.5 170 ARG A CA 1
ATOM 1252 C C . ARG A 1 170 ? -24.703 2.127 -2.582 1 95.5 170 ARG A C 1
ATOM 1254 O O . ARG A 1 170 ? -23.703 2.684 -3.057 1 95.5 170 ARG A O 1
ATOM 1261 N N . LEU A 1 171 ? -24.656 1.364 -1.523 1 97.12 171 LEU A N 1
ATOM 1262 C CA . LEU A 1 171 ? -23.391 1.067 -0.887 1 97.12 171 LEU A CA 1
ATOM 1263 C C . LEU A 1 171 ? -22.891 -0.317 -1.287 1 97.12 171 LEU A C 1
ATOM 1265 O O . LEU A 1 171 ? -23.625 -1.301 -1.181 1 97.12 171 LEU A O 1
ATOM 1269 N N . ILE A 1 172 ? -21.703 -0.347 -1.826 1 97.81 172 ILE A N 1
ATOM 1270 C CA . ILE A 1 172 ? -21.016 -1.604 -2.125 1 97.81 172 ILE A CA 1
ATOM 1271 C C . ILE A 1 172 ? -19.812 -1.773 -1.203 1 97.81 172 ILE A C 1
ATOM 1273 O O . ILE A 1 172 ? -19.062 -0.824 -0.974 1 97.81 172 ILE A O 1
ATOM 1277 N N . ILE A 1 173 ? -19.672 -2.957 -0.631 1 98.06 173 ILE A N 1
ATOM 1278 C CA . ILE A 1 173 ? -18.578 -3.273 0.278 1 98.06 173 ILE A CA 1
ATOM 1279 C C . ILE A 1 173 ? -17.703 -4.367 -0.33 1 98.06 173 ILE A C 1
ATOM 1281 O O . ILE A 1 173 ? -18.203 -5.398 -0.779 1 98.06 173 ILE A O 1
ATOM 1285 N N . SER A 1 174 ? -16.422 -4.129 -0.392 1 98.5 174 SER A N 1
ATOM 1286 C CA . SER A 1 174 ? -15.5 -5.156 -0.864 1 98.5 174 SER A CA 1
ATOM 1287 C C . SER A 1 174 ? -15.531 -6.391 0.034 1 98.5 174 SER A C 1
ATOM 1289 O O . SER A 1 174 ? -15.484 -6.273 1.261 1 98.5 174 SER A O 1
ATOM 1291 N N . ASP A 1 175 ? -15.555 -7.539 -0.534 1 98.44 175 ASP A N 1
ATOM 1292 C CA . ASP A 1 175 ? -15.531 -8.789 0.22 1 98.44 175 ASP A CA 1
ATOM 1293 C C . ASP A 1 175 ? -14.156 -9.031 0.834 1 98.44 175 ASP A C 1
ATOM 1295 O O . ASP A 1 175 ? -14 -9.898 1.699 1 98.44 175 ASP A O 1
ATOM 1299 N N . ARG A 1 176 ? -13.148 -8.289 0.483 1 98.44 176 ARG A N 1
ATOM 1300 C CA . ARG A 1 176 ? -11.789 -8.5 0.953 1 98.44 176 ARG A CA 1
ATOM 1301 C C . ARG A 1 176 ? -11.461 -7.574 2.123 1 98.44 176 ARG A C 1
ATOM 1303 O O . ARG A 1 176 ? -10.383 -7.66 2.711 1 98.44 176 ARG A O 1
ATOM 1310 N N . ALA A 1 177 ? -12.359 -6.691 2.51 1 98.44 177 ALA A N 1
ATOM 1311 C CA . ALA A 1 177 ? -12.125 -5.785 3.631 1 98.44 177 ALA A CA 1
ATOM 1312 C C . ALA A 1 177 ? -12.062 -6.547 4.953 1 98.44 177 ALA A C 1
ATOM 1314 O O . ALA A 1 177 ? -12.852 -7.469 5.176 1 98.44 177 ALA A O 1
ATOM 1315 N N . HIS A 1 178 ? -11.172 -6.129 5.82 1 98.69 178 HIS A N 1
ATOM 1316 C CA . HIS A 1 178 ? -11.047 -6.762 7.129 1 98.69 178 HIS A CA 1
ATOM 1317 C C . HIS A 1 178 ? -12.055 -6.195 8.117 1 98.69 178 HIS A C 1
ATOM 1319 O O . HIS A 1 178 ? -12.484 -5.047 7.98 1 98.69 178 HIS A O 1
ATOM 1325 N N . LEU A 1 179 ? -12.344 -7.004 9.078 1 98.75 179 LEU A N 1
ATOM 1326 C CA . LEU A 1 179 ? -13.305 -6.621 10.109 1 98.75 179 LEU A CA 1
ATOM 1327 C C . LEU A 1 179 ? -12.586 -6.133 11.359 1 98.75 179 LEU A C 1
ATOM 1329 O O . LEU A 1 179 ? -11.609 -6.742 11.797 1 98.75 179 LEU A O 1
ATOM 1333 N N . VAL A 1 180 ? -13.039 -5.012 11.852 1 98.56 180 VAL A N 1
ATOM 1334 C CA . VAL A 1 180 ? -12.656 -4.547 13.18 1 98.56 180 VAL A CA 1
ATOM 1335 C C . VAL A 1 180 ? -13.633 -5.094 14.219 1 98.56 180 VAL A C 1
ATOM 1337 O O . VAL A 1 180 ? -14.844 -4.879 14.109 1 98.56 180 VAL A O 1
ATOM 1340 N N . PHE A 1 181 ? -13.156 -5.746 15.203 1 98.62 181 PHE A N 1
ATOM 1341 C CA . PHE A 1 181 ? -13.992 -6.273 16.281 1 98.62 181 PHE A CA 1
ATOM 1342 C C . PHE A 1 181 ? -13.93 -5.379 17.5 1 98.62 181 PHE A C 1
ATOM 1344 O O . PHE A 1 181 ? -13.016 -4.555 17.641 1 98.62 181 PHE A O 1
ATOM 1351 N N . ASP A 1 182 ? -14.875 -5.582 18.375 1 97.88 182 ASP A N 1
ATOM 1352 C CA . ASP A 1 182 ? -14.906 -4.785 19.594 1 97.88 182 ASP A CA 1
ATOM 1353 C C . ASP A 1 182 ? -13.625 -4.973 20.406 1 97.88 182 ASP A C 1
ATOM 1355 O O . ASP A 1 182 ? -13.133 -4.027 21.031 1 97.88 182 ASP A O 1
ATOM 1359 N N . PHE A 1 183 ? -13.156 -6.117 20.406 1 97.69 183 PHE A N 1
ATOM 1360 C CA . PHE A 1 183 ? -11.969 -6.344 21.234 1 97.69 183 PHE A CA 1
ATOM 1361 C C . PHE A 1 183 ? -10.742 -5.684 20.609 1 97.69 183 PHE A C 1
ATOM 1363 O O . PHE A 1 183 ? -9.773 -5.383 21.312 1 97.69 183 PHE A O 1
ATOM 1370 N N . HIS A 1 184 ? -10.734 -5.488 19.281 1 97.94 184 HIS A N 1
ATOM 1371 C CA . HIS A 1 184 ? -9.664 -4.695 18.688 1 97.94 184 HIS A CA 1
ATOM 1372 C C . HIS A 1 184 ? -9.656 -3.277 19.25 1 97.94 184 HIS A C 1
ATOM 1374 O O . HIS A 1 184 ? -8.586 -2.703 19.484 1 97.94 184 HIS A O 1
ATOM 1380 N N . GLN A 1 185 ? -10.836 -2.688 19.391 1 96.81 185 GLN A N 1
ATOM 1381 C CA . GLN A 1 185 ? -10.953 -1.354 19.969 1 96.81 185 GLN A CA 1
ATOM 1382 C C . GLN A 1 185 ? -10.469 -1.335 21.422 1 96.81 185 GLN A C 1
ATOM 1384 O O . GLN A 1 185 ? -9.758 -0.414 21.828 1 96.81 185 GLN A O 1
ATOM 1389 N N . ALA A 1 186 ? -10.844 -2.359 22.125 1 96.81 186 ALA A N 1
ATOM 1390 C CA . ALA A 1 186 ? -10.406 -2.467 23.516 1 96.81 186 ALA A CA 1
ATOM 1391 C C . ALA A 1 186 ? -8.883 -2.584 23.609 1 96.81 186 ALA A C 1
ATOM 1393 O O . ALA A 1 186 ? -8.25 -1.947 24.453 1 96.81 186 ALA A O 1
ATOM 1394 N N . VAL A 1 187 ? -8.305 -3.406 22.75 1 96.19 187 VAL A N 1
ATOM 1395 C CA . VAL A 1 187 ? -6.863 -3.609 22.719 1 96.19 187 VAL A CA 1
ATOM 1396 C C . VAL A 1 187 ? -6.164 -2.295 22.375 1 96.19 187 VAL A C 1
ATOM 1398 O O . VAL A 1 187 ? -5.105 -1.986 22.938 1 96.19 187 VAL A O 1
ATOM 1401 N N . ASP A 1 188 ? -6.695 -1.581 21.453 1 94.88 188 ASP A N 1
ATOM 1402 C CA . ASP A 1 188 ? -6.156 -0.273 21.094 1 94.88 188 ASP A CA 1
ATOM 1403 C C . ASP A 1 188 ? -6.039 0.628 22.328 1 94.88 188 ASP A C 1
ATOM 1405 O O . ASP A 1 188 ? -5.02 1.295 22.516 1 94.88 188 ASP A O 1
ATOM 1409 N N . GLY A 1 189 ? -7.035 0.641 23.141 1 93.44 189 GLY A N 1
ATOM 1410 C CA . GLY A 1 189 ? -7.016 1.4 24.391 1 93.44 189 GLY A CA 1
ATOM 1411 C C . GLY A 1 189 ? -5.98 0.897 25.375 1 93.44 189 GLY A C 1
ATOM 1412 O O . GLY A 1 189 ? -5.289 1.691 26.016 1 93.44 189 GLY A O 1
ATOM 1413 N N . LEU A 1 190 ? -5.871 -0.386 25.516 1 92.38 190 LEU A N 1
ATOM 1414 C CA . LEU A 1 190 ? -4.914 -0.996 26.438 1 92.38 190 LEU A CA 1
ATOM 1415 C C . LEU A 1 190 ? -3.482 -0.686 26.016 1 92.38 190 LEU A C 1
ATOM 1417 O O . LEU A 1 190 ? -2.625 -0.419 26.859 1 92.38 190 LEU A O 1
ATOM 1421 N N . GLN A 1 191 ? -3.283 -0.756 24.672 1 91.06 191 GLN A N 1
ATOM 1422 C CA . GLN A 1 191 ? -1.954 -0.451 24.156 1 91.06 191 GLN A CA 1
ATOM 1423 C C . GLN A 1 191 ? -1.567 0.996 24.453 1 91.06 191 GLN A C 1
ATOM 1425 O O . GLN A 1 191 ? -0.406 1.287 24.734 1 91.06 191 GLN A O 1
ATOM 1430 N N . GLU A 1 192 ? -2.502 1.901 24.359 1 89.19 192 GLU A N 1
ATOM 1431 C CA . GLU A 1 192 ? -2.244 3.303 24.672 1 89.19 192 GLU A CA 1
ATOM 1432 C C . GLU A 1 192 ? -1.847 3.473 26.141 1 89.19 192 GLU A C 1
ATOM 1434 O O . GLU A 1 192 ? -0.929 4.234 26.453 1 89.19 192 GLU A O 1
ATOM 1439 N N . VAL A 1 193 ? -2.473 2.758 26.984 1 87.81 193 VAL A N 1
ATOM 1440 C CA . VAL A 1 193 ? -2.193 2.828 28.422 1 87.81 193 VAL A CA 1
ATOM 1441 C C . VAL A 1 193 ? -0.808 2.254 28.703 1 87.81 193 VAL A C 1
ATOM 1443 O O . VAL A 1 193 ? -0.042 2.822 29.484 1 87.81 193 VAL A O 1
ATOM 1446 N N . GLN A 1 194 ? -0.529 1.208 28.062 1 85.56 194 GLN A N 1
ATOM 1447 C CA . GLN A 1 194 ? 0.764 0.56 28.25 1 85.56 194 GLN A CA 1
ATOM 1448 C C . GLN A 1 194 ? 1.902 1.451 27.766 1 85.56 194 GLN A C 1
ATOM 1450 O O . GLN A 1 194 ? 2.949 1.539 28.406 1 85.56 194 GLN A O 1
ATOM 1455 N N . ARG A 1 195 ? 1.688 2.047 26.641 1 85.81 195 ARG A N 1
ATOM 1456 C CA . ARG A 1 195 ? 2.701 2.945 26.094 1 85.81 195 ARG A CA 1
ATOM 1457 C C . ARG A 1 195 ? 2.959 4.113 27.047 1 85.81 195 ARG A C 1
ATOM 1459 O O . ARG A 1 195 ? 4.109 4.508 27.25 1 85.81 195 ARG A O 1
ATOM 1466 N N . GLN A 1 196 ? 1.934 4.625 27.578 1 84.25 196 GLN A N 1
ATOM 1467 C CA . GLN A 1 196 ? 2.057 5.727 28.516 1 84.25 196 GLN A CA 1
ATOM 1468 C C . GLN A 1 196 ? 2.838 5.297 29.766 1 84.25 196 GLN A C 1
ATOM 1470 O O . GLN A 1 196 ? 3.664 6.059 30.281 1 84.25 196 GLN A O 1
ATOM 1475 N N . ALA A 1 197 ? 2.609 4.18 30.203 1 81.62 197 ALA A N 1
ATOM 1476 C CA . ALA A 1 197 ? 3.264 3.668 31.406 1 81.62 197 ALA A CA 1
ATOM 1477 C C . ALA A 1 197 ? 4.738 3.383 31.141 1 81.62 197 ALA A C 1
ATOM 1479 O O . ALA A 1 197 ? 5.586 3.631 32 1 81.62 197 ALA A O 1
ATOM 1480 N N . GLN A 1 198 ? 5.027 2.885 29.984 1 76.81 198 GLN A N 1
ATOM 1481 C CA . GLN A 1 198 ? 6.379 2.424 29.688 1 76.81 198 GLN A CA 1
ATOM 1482 C C . GLN A 1 198 ? 7.234 3.557 29.125 1 76.81 198 GLN A C 1
ATOM 1484 O O . GLN A 1 198 ? 8.414 3.678 29.469 1 76.81 198 GLN A O 1
ATOM 1489 N N . GLU A 1 199 ? 6.598 4.309 28.234 1 76.56 199 GLU A N 1
ATOM 1490 C CA . GLU A 1 199 ? 7.387 5.297 27.5 1 76.56 199 GLU A CA 1
ATOM 1491 C C . GLU A 1 199 ? 7.035 6.719 27.938 1 76.56 199 GLU A C 1
ATOM 1493 O O . GLU A 1 199 ? 7.727 7.672 27.578 1 76.56 199 GLU A O 1
ATOM 1498 N N . GLY A 1 200 ? 6.062 6.84 28.734 1 72.31 200 GLY A N 1
ATOM 1499 C CA . GLY A 1 200 ? 5.629 8.156 29.156 1 72.31 200 GLY A CA 1
ATOM 1500 C C . GLY A 1 200 ? 4.945 8.953 28.062 1 72.31 200 GLY A C 1
ATOM 1501 O O . GLY A 1 200 ? 4.777 10.164 28.172 1 72.31 200 GLY A O 1
ATOM 1502 N N . LYS A 1 201 ? 4.793 8.305 26.953 1 78.69 201 LYS A N 1
ATOM 1503 C CA . LYS A 1 201 ? 4.176 8.984 25.812 1 78.69 201 LYS A CA 1
ATOM 1504 C C . LYS A 1 201 ? 3.09 8.117 25.188 1 78.69 201 LYS A C 1
ATOM 1506 O O . LYS A 1 201 ? 3.186 6.887 25.203 1 78.69 201 LYS A O 1
ATOM 1511 N N . ASN A 1 202 ? 2.025 8.789 24.797 1 81.31 202 ASN A N 1
ATOM 1512 C CA . ASN A 1 202 ? 0.977 8.125 24.031 1 81.31 202 ASN A CA 1
ATOM 1513 C C . ASN A 1 202 ? 1.032 8.508 22.562 1 81.31 202 ASN A C 1
ATOM 1515 O O . ASN A 1 202 ? 1.588 9.547 22.203 1 81.31 202 ASN A O 1
ATOM 1519 N N . ILE A 1 203 ? 0.617 7.641 21.672 1 82 203 ILE A N 1
ATOM 1520 C CA . ILE A 1 203 ? 0.481 7.953 20.266 1 82 203 ILE A CA 1
ATOM 1521 C C . ILE A 1 203 ? -0.718 8.875 20.047 1 82 203 ILE A C 1
ATOM 1523 O O . ILE A 1 203 ? -0.707 9.727 19.156 1 82 203 ILE A O 1
ATOM 1527 N N . GLY A 1 204 ? -1.756 8.703 20.938 1 82.5 204 GLY A N 1
ATOM 1528 C CA . GLY A 1 204 ? -2.98 9.469 20.75 1 82.5 204 GLY A CA 1
ATOM 1529 C C . GLY A 1 204 ? -3.9 8.891 19.703 1 82.5 204 GLY A C 1
ATOM 1530 O O . GLY A 1 204 ? -4.434 9.625 18.859 1 82.5 204 GLY A O 1
ATOM 1531 N N . THR A 1 205 ? -4.164 7.578 19.781 1 85.56 205 THR A N 1
ATOM 1532 C CA . THR A 1 205 ? -5.039 6.938 18.812 1 85.56 205 THR A CA 1
ATOM 1533 C C . THR A 1 205 ? -6.496 7.324 19.047 1 85.56 205 THR A C 1
ATOM 1535 O O . THR A 1 205 ? -6.816 7.961 20.062 1 85.56 205 THR A O 1
ATOM 1538 N N . THR A 1 206 ? -7.328 7.035 18.094 1 84.81 206 THR A N 1
ATOM 1539 C CA . THR A 1 206 ? -8.766 7.266 18.234 1 84.81 206 THR A CA 1
ATOM 1540 C C . THR A 1 206 ? -9.422 6.117 18.984 1 84.81 206 THR A C 1
ATOM 1542 O O . THR A 1 206 ? -10.625 6.168 19.266 1 84.81 206 THR A O 1
ATOM 1545 N N . LYS A 1 207 ? -8.703 5.086 19.297 1 91.75 207 LYS A N 1
ATOM 1546 C CA . LYS A 1 207 ? -9.172 3.902 20.016 1 91.75 207 LYS A CA 1
ATOM 1547 C C . LYS A 1 207 ? -10.281 3.195 19.25 1 91.75 207 LYS A C 1
ATOM 1549 O O . LYS A 1 207 ? -11.25 2.711 19.844 1 91.75 207 LYS A O 1
ATOM 1554 N N . LYS A 1 208 ? -10.125 3.238 17.953 1 94.69 208 LYS A N 1
ATOM 1555 C CA . LYS A 1 208 ? -11.125 2.617 17.078 1 94.69 208 LYS A CA 1
ATOM 1556 C C . LYS A 1 208 ? -10.648 1.252 16.594 1 94.69 208 LYS A C 1
ATOM 1558 O O . LYS A 1 208 ? -11.281 0.641 15.727 1 94.69 208 LYS A O 1
ATOM 1563 N N . GLY A 1 209 ? -9.555 0.785 17.125 1 96.81 209 GLY A N 1
ATOM 1564 C CA . GLY A 1 209 ? -9.094 -0.57 16.875 1 96.81 209 GLY A CA 1
ATOM 1565 C C . GLY A 1 209 ? -8.359 -0.711 15.555 1 96.81 209 GLY A C 1
ATOM 1566 O O . GLY A 1 209 ? -8.141 -1.826 15.078 1 96.81 209 GLY A O 1
ATOM 1567 N N . ILE A 1 210 ? -7.945 0.385 14.906 1 96.31 210 ILE A N 1
ATOM 1568 C CA . ILE A 1 210 ? -7.312 0.359 13.594 1 96.31 210 ILE A CA 1
ATOM 1569 C C . ILE A 1 210 ? -5.957 -0.335 13.688 1 96.31 210 ILE A C 1
ATOM 1571 O O . ILE A 1 210 ? -5.688 -1.288 12.953 1 96.31 210 ILE A O 1
ATOM 1575 N N . GLY A 1 211 ? -5.129 0.045 14.617 1 96.69 211 GLY A N 1
ATOM 1576 C CA . GLY A 1 211 ? -3.814 -0.546 14.805 1 96.69 211 GLY A CA 1
ATOM 1577 C C . GLY A 1 211 ? -3.857 -2.049 15 1 96.69 211 GLY A C 1
ATOM 1578 O O . GLY A 1 211 ? -3.279 -2.803 14.219 1 96.69 211 GLY A O 1
ATOM 1579 N N . PRO A 1 212 ? -4.609 -2.51 16.016 1 97.38 212 PRO A N 1
ATOM 1580 C CA . PRO A 1 212 ? -4.719 -3.947 16.281 1 97.38 212 PRO A CA 1
ATOM 1581 C C . PRO A 1 212 ? -5.254 -4.723 15.078 1 97.38 212 PRO A C 1
ATOM 1583 O O . PRO A 1 212 ? -4.805 -5.84 14.805 1 97.38 212 PRO A O 1
ATOM 1586 N N . THR A 1 213 ? -6.223 -4.18 14.398 1 98.38 213 THR A N 1
ATOM 1587 C CA . THR A 1 213 ? -6.801 -4.879 13.258 1 98.38 213 THR A CA 1
ATOM 1588 C C . THR A 1 213 ? -5.781 -5.008 12.125 1 98.38 213 THR A C 1
ATOM 1590 O O . THR A 1 213 ? -5.637 -6.078 11.531 1 98.38 213 THR A O 1
ATOM 1593 N N . TYR A 1 214 ? -5.059 -3.883 11.805 1 98.25 214 TYR A N 1
ATOM 1594 C CA . TYR A 1 214 ? -4.031 -3.945 10.766 1 98.25 214 TYR A CA 1
ATOM 1595 C C . TYR A 1 214 ? -2.889 -4.859 11.195 1 98.25 214 TYR A C 1
ATOM 1597 O O . TYR A 1 214 ? -2.252 -5.5 10.352 1 98.25 214 TYR A O 1
ATOM 1605 N N . SER A 1 215 ? -2.627 -4.941 12.484 1 97.56 215 SER A N 1
ATOM 1606 C CA . SER A 1 215 ? -1.633 -5.883 12.992 1 97.56 215 SER A CA 1
ATOM 1607 C C . SER A 1 215 ? -2.064 -7.324 12.75 1 97.56 215 SER A C 1
ATOM 1609 O O . SER A 1 215 ? -1.261 -8.156 12.328 1 97.56 215 SER A O 1
ATOM 1611 N N . SER A 1 216 ? -3.326 -7.633 13.031 1 97.5 216 SER A N 1
ATOM 1612 C CA . SER A 1 216 ? -3.863 -8.961 12.766 1 97.5 216 SER A CA 1
ATOM 1613 C C . SER A 1 216 ? -3.814 -9.289 11.273 1 97.5 216 SER A C 1
ATOM 1615 O O . SER A 1 216 ? -3.535 -10.43 10.891 1 97.5 216 SER A O 1
ATOM 1617 N N . LYS A 1 217 ? -4.145 -8.273 10.492 1 97.81 217 LYS A N 1
ATOM 1618 C CA . LYS A 1 217 ? -4.047 -8.422 9.039 1 97.81 217 LYS A CA 1
ATOM 1619 C C . LYS A 1 217 ? -2.635 -8.82 8.625 1 97.81 217 LYS A C 1
ATOM 1621 O O . LYS A 1 217 ? -2.451 -9.781 7.875 1 97.81 217 LYS A O 1
ATOM 1626 N N . ALA A 1 218 ? -1.665 -8.117 9.133 1 97.12 218 ALA A N 1
ATOM 1627 C CA . ALA A 1 218 ? -0.27 -8.367 8.781 1 97.12 218 ALA A CA 1
ATOM 1628 C C . ALA A 1 218 ? 0.198 -9.719 9.312 1 97.12 218 ALA A C 1
ATOM 1630 O O . ALA A 1 218 ? 1.034 -10.383 8.688 1 97.12 218 ALA A O 1
ATOM 1631 N N . ALA A 1 219 ? -0.375 -10.156 10.383 1 95.69 219 ALA A N 1
ATOM 1632 C CA . ALA A 1 219 ? -0.022 -11.438 10.992 1 95.69 219 ALA A CA 1
ATOM 1633 C C . ALA A 1 219 ? -0.739 -12.594 10.297 1 95.69 219 ALA A C 1
ATOM 1635 O O . ALA A 1 219 ? -0.507 -13.758 10.625 1 95.69 219 ALA A O 1
ATOM 1636 N N . ARG A 1 220 ? -1.655 -12.273 9.367 1 95.25 220 ARG A N 1
ATOM 1637 C CA . ARG A 1 220 ? -2.451 -13.227 8.594 1 95.25 220 ARG A CA 1
ATOM 1638 C C . ARG A 1 220 ? -3.412 -13.992 9.5 1 95.25 220 ARG A C 1
ATOM 1640 O O . ARG A 1 220 ? -3.639 -15.188 9.297 1 95.25 220 ARG A O 1
ATOM 1647 N N . THR A 1 221 ? -3.854 -13.336 10.508 1 95.19 221 THR A N 1
ATOM 1648 C CA . THR A 1 221 ? -4.848 -13.93 11.391 1 95.19 221 THR A CA 1
ATOM 1649 C C . THR A 1 221 ? -6.164 -13.156 11.32 1 95.19 221 THR A C 1
ATOM 1651 O O . THR A 1 221 ? -7.133 -13.508 12 1 95.19 221 THR A O 1
ATOM 1654 N N . GLY A 1 222 ? -6.164 -12.109 10.57 1 97 222 GLY A N 1
ATOM 1655 C CA . GLY A 1 222 ? -7.359 -11.281 10.477 1 97 222 GLY A CA 1
ATOM 1656 C C . GLY A 1 222 ? -8.516 -11.992 9.789 1 97 222 GLY A C 1
ATOM 1657 O O . GLY A 1 222 ? -8.32 -13.008 9.133 1 97 222 GLY A O 1
ATOM 1658 N N . LEU A 1 223 ? -9.719 -11.5 10.031 1 98.5 223 LEU A N 1
ATOM 1659 C CA . LEU A 1 223 ? -10.93 -11.992 9.391 1 98.5 223 LEU A CA 1
ATOM 1660 C C . LEU A 1 223 ? -11.539 -10.93 8.484 1 98.5 223 LEU A C 1
ATOM 1662 O O . LEU A 1 223 ? -11.547 -9.75 8.828 1 98.5 223 LEU A O 1
ATOM 1666 N N . ARG A 1 224 ? -12.008 -11.391 7.355 1 98.62 224 ARG A N 1
ATOM 1667 C CA . ARG A 1 224 ? -12.516 -10.484 6.332 1 98.62 224 ARG A CA 1
ATOM 1668 C C . ARG A 1 224 ? -14.023 -10.625 6.168 1 98.62 224 ARG A C 1
ATOM 1670 O O . ARG A 1 224 ? -14.625 -11.539 6.727 1 98.62 224 ARG A O 1
ATOM 1677 N N . ILE A 1 225 ? -14.625 -9.734 5.359 1 98.75 225 ILE A N 1
ATOM 1678 C CA . ILE A 1 225 ? -16.047 -9.742 5.039 1 98.75 225 ILE A CA 1
ATOM 1679 C C . ILE A 1 225 ? -16.422 -11.062 4.367 1 98.75 225 ILE A C 1
ATOM 1681 O O . ILE A 1 225 ? -17.453 -11.648 4.672 1 98.75 225 ILE A O 1
ATOM 1685 N N . CYS A 1 226 ? -15.586 -11.555 3.43 1 98.5 226 CYS A N 1
ATOM 1686 C CA . CYS A 1 226 ? -15.883 -12.805 2.732 1 98.5 226 CYS A CA 1
ATOM 1687 C C . CYS A 1 226 ? -15.938 -13.977 3.707 1 98.5 226 CYS A C 1
ATOM 1689 O O . CYS A 1 226 ? -16.719 -14.914 3.516 1 98.5 226 CYS A O 1
ATOM 1691 N N . ASP A 1 227 ? -15.156 -13.922 4.766 1 98.12 227 ASP A N 1
ATOM 1692 C CA . ASP A 1 227 ? -15.18 -14.977 5.777 1 98.12 227 ASP A CA 1
ATOM 1693 C C . ASP A 1 227 ? -16.5 -14.969 6.543 1 98.12 227 ASP A C 1
ATOM 1695 O O . ASP A 1 227 ? -17.078 -16.031 6.816 1 98.12 227 ASP A O 1
ATOM 1699 N N . LEU A 1 228 ? -16.891 -13.766 6.871 1 98.56 228 LEU A N 1
ATOM 1700 C CA . LEU A 1 228 ? -18.125 -13.609 7.621 1 98.56 228 LEU A CA 1
ATOM 1701 C C . LEU A 1 228 ? -19.312 -14.125 6.812 1 98.56 228 LEU A C 1
ATOM 1703 O O . LEU A 1 228 ? -20.266 -14.688 7.379 1 98.56 228 LEU A O 1
ATOM 1707 N N . LEU A 1 229 ? -19.312 -14 5.477 1 97.75 229 LEU A N 1
ATOM 1708 C CA . LEU A 1 229 ? -20.453 -14.305 4.629 1 97.75 229 LEU A CA 1
ATOM 1709 C C . LEU A 1 229 ? -20.406 -15.758 4.16 1 97.75 229 LEU A C 1
ATOM 1711 O O . LEU A 1 229 ? -21.359 -16.234 3.531 1 97.75 229 LEU A O 1
ATOM 1715 N N . SER A 1 230 ? -19.375 -16.453 4.457 1 95.81 230 SER A N 1
ATOM 1716 C CA . SER A 1 230 ? -19.25 -17.844 4.039 1 95.81 230 SER A CA 1
ATOM 1717 C C . SER A 1 230 ? -19.75 -18.797 5.117 1 95.81 230 SER A C 1
ATOM 1719 O O . SER A 1 230 ? -20.891 -18.672 5.582 1 95.81 230 SER A O 1
ATOM 1721 N N . ASP A 1 231 ? -18.953 -19.812 5.535 1 95.06 231 ASP A N 1
ATOM 1722 C CA . ASP A 1 231 ? -19.328 -20.734 6.598 1 95.06 231 ASP A CA 1
ATOM 1723 C C . ASP A 1 231 ? -19.172 -20.094 7.973 1 95.06 231 ASP A C 1
ATOM 1725 O O . ASP A 1 231 ? -18.047 -19.906 8.453 1 95.06 231 ASP A O 1
ATOM 1729 N N . PHE A 1 232 ? -20.312 -19.875 8.664 1 96.75 232 PHE A N 1
ATOM 1730 C CA . PHE A 1 232 ? -20.281 -19.125 9.914 1 96.75 232 PHE A CA 1
ATOM 1731 C C . PHE A 1 232 ? -19.625 -19.938 11.023 1 96.75 232 PHE A C 1
ATOM 1733 O O . PHE A 1 232 ? -19.047 -19.375 11.961 1 96.75 232 PHE A O 1
ATOM 1740 N N . ASP A 1 233 ? -19.703 -21.234 10.945 1 96.25 233 ASP A N 1
ATOM 1741 C CA . ASP A 1 233 ? -19.031 -22.047 11.945 1 96.25 233 ASP A CA 1
ATOM 1742 C C . ASP A 1 233 ? -17.516 -21.891 11.852 1 96.25 233 ASP A C 1
ATOM 1744 O O . ASP A 1 233 ? -16.828 -21.781 12.875 1 96.25 233 ASP A O 1
ATOM 1748 N N . GLU A 1 234 ? -17.062 -21.953 10.648 1 94.12 234 GLU A N 1
ATOM 1749 C CA . GLU A 1 234 ? -15.641 -21.734 10.445 1 94.12 234 GLU A CA 1
ATOM 1750 C C . GLU A 1 234 ? -15.234 -20.328 10.867 1 94.12 234 GLU A C 1
ATOM 1752 O O . GLU A 1 234 ? -14.188 -20.141 11.492 1 94.12 234 GLU A O 1
ATOM 1757 N N . PHE A 1 235 ? -16.078 -19.422 10.508 1 97.25 235 PHE A N 1
ATOM 1758 C CA . PHE A 1 235 ? -15.836 -18.047 10.922 1 97.25 235 PHE A CA 1
ATOM 1759 C C . PHE A 1 235 ? -15.75 -17.938 12.438 1 97.25 235 PHE A C 1
ATOM 1761 O O . PHE A 1 235 ? -14.836 -17.312 12.969 1 97.25 235 PHE A O 1
ATOM 1768 N N . SER A 1 236 ? -16.672 -18.531 13.109 1 98.12 236 SER A N 1
ATOM 1769 C CA . SER A 1 236 ? -16.75 -18.484 14.562 1 98.12 236 SER A CA 1
ATOM 1770 C C . SER A 1 236 ? -15.508 -19.094 15.203 1 98.12 236 SER A C 1
ATOM 1772 O O . SER A 1 236 ? -14.984 -18.562 16.188 1 98.12 236 SER A O 1
ATOM 1774 N N . SER A 1 237 ? -15.062 -20.156 14.641 1 95.62 237 SER A N 1
ATOM 1775 C CA . SER A 1 237 ? -13.875 -20.812 15.172 1 95.62 237 SER A CA 1
ATOM 1776 C C . SER A 1 237 ? -12.648 -19.891 15.07 1 95.62 237 SER A C 1
ATOM 1778 O O . SER A 1 237 ? -11.898 -19.75 16.031 1 95.62 237 SER A O 1
ATOM 1780 N N . ARG A 1 238 ? -12.484 -19.312 13.945 1 95.12 238 ARG A N 1
ATOM 1781 C CA . ARG A 1 238 ? -11.344 -18.422 13.734 1 95.12 238 ARG A CA 1
ATOM 1782 C C . ARG A 1 238 ? -11.469 -17.172 14.602 1 95.12 238 ARG A C 1
ATOM 1784 O O . ARG A 1 238 ? -10.469 -16.656 15.109 1 95.12 238 ARG A O 1
ATOM 1791 N N . PHE A 1 239 ? -12.703 -16.672 14.773 1 97.94 239 PHE A N 1
ATOM 1792 C CA . PHE A 1 239 ? -12.961 -15.539 15.648 1 97.94 239 PHE A CA 1
ATOM 1793 C C . PHE A 1 239 ? -12.555 -15.852 17.078 1 97.94 239 PHE A C 1
ATOM 1795 O O . PHE A 1 239 ? -11.891 -15.047 17.734 1 97.94 239 PHE A O 1
ATOM 1802 N N . LYS A 1 240 ? -12.93 -16.969 17.531 1 97.19 240 LYS A N 1
ATOM 1803 C CA . LYS A 1 240 ? -12.609 -17.391 18.891 1 97.19 240 LYS A CA 1
ATOM 1804 C C . LYS A 1 240 ? -11.102 -17.516 19.094 1 97.19 240 LYS A C 1
ATOM 1806 O O . LYS A 1 240 ? -10.562 -17.078 20.109 1 97.19 240 LYS A O 1
ATOM 1811 N N . ASN A 1 241 ? -10.477 -18.109 18.109 1 93.81 241 ASN A N 1
ATOM 1812 C CA . ASN A 1 241 ? -9.031 -18.234 18.188 1 93.81 241 ASN A CA 1
ATOM 1813 C C . ASN A 1 241 ? -8.352 -16.875 18.266 1 93.81 241 ASN A C 1
ATOM 1815 O O . ASN A 1 241 ? -7.438 -16.672 19.078 1 93.81 241 ASN A O 1
ATOM 1819 N N . LEU A 1 242 ? -8.773 -15.992 17.406 1 95.75 242 LEU A N 1
ATOM 1820 C CA . LEU A 1 242 ? -8.211 -14.641 17.391 1 95.75 242 LEU A CA 1
ATOM 1821 C C . LEU A 1 242 ? -8.461 -13.93 18.719 1 95.75 242 LEU A C 1
ATOM 1823 O O . LEU A 1 242 ? -7.566 -13.266 19.25 1 95.75 242 LEU A O 1
ATOM 1827 N N . ALA A 1 243 ? -9.672 -14.055 19.25 1 96.81 243 ALA A N 1
ATOM 1828 C CA . ALA A 1 243 ? -10.031 -13.453 20.531 1 96.81 243 ALA A CA 1
ATOM 1829 C C . ALA A 1 243 ? -9.156 -14 21.656 1 96.81 243 ALA A C 1
ATOM 1831 O O . ALA A 1 243 ? -8.641 -13.234 22.469 1 96.81 243 ALA A O 1
ATOM 1832 N N . HIS A 1 244 ? -8.961 -15.266 21.672 1 93.38 244 HIS A N 1
ATOM 1833 C CA . HIS A 1 244 ? -8.156 -15.898 22.703 1 93.38 244 HIS A CA 1
ATOM 1834 C C . HIS A 1 244 ? -6.695 -15.477 22.609 1 93.38 244 HIS A C 1
ATOM 1836 O O . HIS A 1 244 ? -6.027 -15.305 23.641 1 93.38 244 HIS A O 1
ATOM 1842 N N . GLN A 1 245 ? -6.258 -15.398 21.422 1 90.38 245 GLN A N 1
ATOM 1843 C CA . GLN A 1 245 ? -4.891 -14.922 21.234 1 90.38 245 GLN A CA 1
ATOM 1844 C C . GLN A 1 245 ? -4.699 -13.531 21.844 1 90.38 245 GLN A C 1
ATOM 1846 O O . GLN A 1 245 ? -3.693 -13.281 22.516 1 90.38 245 GLN A O 1
ATOM 1851 N N . HIS A 1 246 ? -5.625 -12.656 21.641 1 93.94 246 HIS A N 1
ATOM 1852 C CA . HIS A 1 246 ? -5.531 -11.312 22.188 1 93.94 246 HIS A CA 1
ATOM 1853 C C . HIS A 1 246 ? -5.668 -11.336 23.703 1 93.94 246 HIS A C 1
ATOM 1855 O O . HIS A 1 246 ? -5.004 -10.562 24.406 1 93.94 246 HIS A O 1
ATOM 1861 N N . GLN A 1 247 ? -6.496 -12.203 24.188 1 93.19 247 GLN A N 1
ATOM 1862 C CA . GLN A 1 247 ? -6.652 -12.328 25.641 1 93.19 247 GLN A CA 1
ATOM 1863 C C . GLN A 1 247 ? -5.371 -12.844 26.297 1 93.19 247 GLN A C 1
ATOM 1865 O O . GLN A 1 247 ? -5.039 -12.453 27.406 1 93.19 247 GLN A O 1
ATOM 1870 N N . SER A 1 248 ? -4.719 -13.68 25.641 1 86.75 248 SER A N 1
ATOM 1871 C CA . SER A 1 248 ? -3.449 -14.188 26.156 1 86.75 248 SER A CA 1
ATOM 1872 C C . SER A 1 248 ? -2.398 -13.078 26.219 1 86.75 248 SER A C 1
ATOM 1874 O O . SER A 1 248 ? -1.542 -13.086 27.109 1 86.75 248 SER A O 1
ATOM 1876 N N . MET A 1 249 ? -2.473 -12.188 25.328 1 85.81 249 MET A N 1
ATOM 1877 C CA . MET A 1 249 ? -1.528 -11.078 25.266 1 85.81 249 MET A CA 1
ATOM 1878 C C . MET A 1 249 ? -1.901 -9.992 26.281 1 85.81 249 MET A C 1
ATOM 1880 O O . MET A 1 249 ? -1.027 -9.305 26.797 1 85.81 249 MET A O 1
ATOM 1884 N N . PHE A 1 250 ? -3.15 -9.852 26.438 1 90 250 PHE A N 1
ATOM 1885 C CA . PHE A 1 250 ? -3.684 -8.859 27.359 1 90 250 PHE A CA 1
ATOM 1886 C C . PHE A 1 250 ? -4.609 -9.508 28.391 1 90 250 PHE A C 1
ATOM 1888 O O . PHE A 1 250 ? -5.828 -9.523 28.203 1 90 250 PHE A O 1
ATOM 1895 N N . PRO A 1 251 ? -4.102 -9.859 29.484 1 86.81 251 PRO A N 1
ATOM 1896 C CA . PRO A 1 251 ? -4.859 -10.656 30.453 1 86.81 251 PRO A CA 1
ATOM 1897 C C . PRO A 1 251 ? -6.059 -9.906 31.016 1 86.81 251 PRO A C 1
ATOM 1899 O O . PRO A 1 251 ? -7.02 -10.523 31.484 1 86.81 251 PRO A O 1
ATOM 1902 N N . THR A 1 252 ? -6.055 -8.609 30.984 1 90.44 252 THR A N 1
ATOM 1903 C CA . THR A 1 252 ? -7.152 -7.828 31.547 1 90.44 252 THR A CA 1
ATOM 1904 C C . THR A 1 252 ? -8.242 -7.613 30.5 1 90.44 252 THR A C 1
ATOM 1906 O O . THR A 1 252 ? -9.289 -7.031 30.797 1 90.44 252 THR A O 1
ATOM 1909 N N . LEU A 1 253 ? -7.961 -8.078 29.328 1 94.75 253 LEU A N 1
ATOM 1910 C CA . LEU A 1 253 ? -8.922 -7.902 28.234 1 94.75 253 LEU A CA 1
ATOM 1911 C C . LEU A 1 253 ? -10.117 -8.828 28.422 1 94.75 253 LEU A C 1
ATOM 1913 O O . LEU A 1 253 ? -9.961 -10.039 28.562 1 94.75 253 LEU A O 1
ATOM 1917 N N . GLU A 1 254 ? -11.312 -8.25 28.531 1 95.69 254 GLU A N 1
ATOM 1918 C CA . GLU A 1 254 ? -12.555 -9.016 28.578 1 95.69 254 GLU A CA 1
ATOM 1919 C C . GLU A 1 254 ? -13.273 -8.977 27.219 1 95.69 254 GLU A C 1
ATOM 1921 O O . GLU A 1 254 ? -13.508 -7.906 26.672 1 95.69 254 GLU A O 1
ATOM 1926 N N . ILE A 1 255 ? -13.602 -10.141 26.75 1 97.38 255 ILE A N 1
ATOM 1927 C CA . ILE A 1 255 ? -14.25 -10.234 25.453 1 97.38 255 ILE A CA 1
ATOM 1928 C C . ILE A 1 255 ? -15.562 -11.008 25.578 1 97.38 255 ILE A C 1
ATOM 1930 O O . ILE A 1 255 ? -15.57 -12.148 26.047 1 97.38 255 ILE A O 1
ATOM 1934 N N . ASP A 1 256 ? -16.672 -10.422 25.188 1 97.38 256 ASP A N 1
ATOM 1935 C CA . ASP A 1 256 ? -17.953 -11.109 25.062 1 97.38 256 ASP A CA 1
ATOM 1936 C C . ASP A 1 256 ? -18.047 -11.859 23.75 1 97.38 256 ASP A C 1
ATOM 1938 O O . ASP A 1 256 ? -18.734 -11.422 22.828 1 97.38 256 ASP A O 1
ATOM 1942 N N . ILE A 1 257 ? -17.469 -13.008 23.703 1 98 257 ILE A N 1
ATOM 1943 C CA . ILE A 1 257 ? -17.297 -13.766 22.453 1 98 257 ILE A CA 1
ATOM 1944 C C . ILE A 1 257 ? -18.672 -14.125 21.891 1 98 257 ILE A C 1
ATOM 1946 O O . ILE A 1 257 ? -18.969 -13.828 20.734 1 98 257 ILE A O 1
ATOM 1950 N N . GLU A 1 258 ? -19.531 -14.719 22.641 1 97.81 258 GLU A N 1
ATOM 1951 C CA . GLU A 1 258 ? -20.828 -15.172 22.156 1 97.81 258 GLU A CA 1
ATOM 1952 C C . GLU A 1 258 ? -21.703 -14 21.75 1 97.81 258 GLU A C 1
ATOM 1954 O O . GLU A 1 258 ? -22.406 -14.062 20.734 1 97.81 258 GLU A O 1
ATOM 1959 N N . GLY A 1 259 ? -21.734 -12.969 22.562 1 97.81 259 GLY A N 1
ATOM 1960 C CA . GLY A 1 259 ? -22.5 -11.773 22.219 1 97.81 259 GLY A CA 1
ATOM 1961 C C . GLY A 1 259 ? -22.047 -11.133 20.922 1 97.81 259 GLY A C 1
ATOM 1962 O O . GLY A 1 259 ? -22.875 -10.734 20.094 1 97.81 259 GLY A O 1
ATOM 1963 N N . GLN A 1 260 ? -20.797 -10.977 20.719 1 97.81 260 GLN A N 1
ATOM 1964 C CA . GLN A 1 260 ? -20.281 -10.391 19.484 1 97.81 260 GLN A CA 1
ATOM 1965 C C . GLN A 1 260 ? -20.609 -11.266 18.281 1 97.81 260 GLN A C 1
ATOM 1967 O O . GLN A 1 260 ? -20.984 -10.75 17.219 1 97.81 260 GLN A O 1
ATOM 1972 N N . LEU A 1 261 ? -20.453 -12.625 18.438 1 98.56 261 LEU A N 1
ATOM 1973 C CA . LEU A 1 261 ? -20.734 -13.539 17.328 1 98.56 261 LEU A CA 1
ATOM 1974 C C . LEU A 1 261 ? -22.203 -13.469 16.938 1 98.56 261 LEU A C 1
ATOM 1976 O O . LEU A 1 261 ? -22.547 -13.484 15.75 1 98.56 261 LEU A O 1
ATOM 1980 N N . LYS A 1 262 ? -23.062 -13.352 17.906 1 98.25 262 LYS A N 1
ATOM 1981 C CA . LYS A 1 262 ? -24.5 -13.211 17.625 1 98.25 262 LYS A CA 1
ATOM 1982 C C . LYS A 1 262 ? -24.781 -11.938 16.844 1 98.25 262 LYS A C 1
ATOM 1984 O O . LYS A 1 262 ? -25.531 -11.961 15.859 1 98.25 262 LYS A O 1
ATOM 1989 N N . ARG A 1 263 ? -24.25 -10.859 17.234 1 98.06 263 ARG A N 1
ATOM 1990 C CA . ARG A 1 263 ? -24.422 -9.586 16.547 1 98.06 263 ARG A CA 1
ATOM 1991 C C . ARG A 1 263 ? -23.891 -9.656 15.125 1 98.06 263 ARG A C 1
ATOM 1993 O O . ARG A 1 263 ? -24.516 -9.164 14.188 1 98.06 263 ARG A O 1
ATOM 2000 N N . LEU A 1 264 ? -22.719 -10.242 15.016 1 98.5 264 LEU A N 1
ATOM 2001 C CA . LEU A 1 264 ? -22.062 -10.344 13.711 1 98.5 264 LEU A CA 1
ATOM 2002 C C . LEU A 1 264 ? -22.891 -11.195 12.758 1 98.5 264 LEU A C 1
ATOM 2004 O O . LEU A 1 264 ? -22.938 -10.922 11.555 1 98.5 264 LEU A O 1
ATOM 2008 N N . LYS A 1 265 ? -23.438 -12.234 13.258 1 98.31 265 LYS A N 1
ATOM 2009 C CA . LYS A 1 265 ? -24.328 -13.055 12.438 1 98.31 265 LYS A CA 1
ATOM 2010 C C . LYS A 1 265 ? -25.469 -12.219 11.875 1 98.31 265 LYS A C 1
ATOM 2012 O O . LYS A 1 265 ? -25.844 -12.375 10.711 1 98.31 265 LYS A O 1
ATOM 2017 N N . GLY A 1 266 ? -26.031 -11.367 12.711 1 98.06 266 GLY A N 1
ATOM 2018 C CA . GLY A 1 266 ? -27.062 -10.445 12.258 1 98.06 266 GLY A CA 1
ATOM 2019 C C . GLY A 1 266 ? -26.578 -9.477 11.203 1 98.06 266 GLY A C 1
ATOM 2020 O O . GLY A 1 266 ? -27.266 -9.227 10.211 1 98.06 266 GLY A O 1
ATOM 2021 N N . PHE A 1 267 ? -25.453 -8.922 11.367 1 98.25 267 PHE A N 1
ATOM 2022 C CA . PHE A 1 267 ? -24.875 -7.988 10.406 1 98.25 267 PHE A CA 1
ATOM 2023 C C . PHE A 1 267 ? -24.594 -8.688 9.078 1 98.25 267 PHE A C 1
ATOM 2025 O O . PHE A 1 267 ? -24.703 -8.078 8.016 1 98.25 267 PHE A O 1
ATOM 2032 N N . ALA A 1 268 ? -24.141 -9.969 9.172 1 98.44 268 ALA A N 1
ATOM 2033 C CA . ALA A 1 268 ? -23.875 -10.734 7.957 1 98.44 268 ALA A CA 1
ATOM 2034 C C . ALA A 1 268 ? -25.094 -10.742 7.035 1 98.44 268 ALA A C 1
ATOM 2036 O O . ALA A 1 268 ? -24.969 -10.555 5.824 1 98.44 268 ALA A O 1
ATOM 2037 N N . GLU A 1 269 ? -26.219 -10.914 7.562 1 97.81 269 GLU A N 1
ATOM 2038 C CA . GLU A 1 269 ? -27.438 -10.922 6.781 1 97.81 269 GLU A CA 1
ATOM 2039 C C . GLU A 1 269 ? -27.75 -9.539 6.215 1 97.81 269 GLU A C 1
ATOM 2041 O O . GLU A 1 269 ? -28.188 -9.414 5.066 1 97.81 269 GLU A O 1
ATOM 2046 N N . ARG A 1 270 ? -27.516 -8.57 6.926 1 97.19 270 ARG A N 1
ATOM 2047 C CA . ARG A 1 270 ? -27.844 -7.203 6.531 1 97.19 270 ARG A CA 1
ATOM 2048 C C . ARG A 1 270 ? -26.938 -6.727 5.398 1 97.19 270 ARG A C 1
ATOM 2050 O O . ARG A 1 270 ? -27.375 -6 4.508 1 97.19 270 ARG A O 1
ATOM 2057 N N . ILE A 1 271 ? -25.625 -7.148 5.43 1 98.31 271 ILE A N 1
ATOM 2058 C CA . ILE A 1 271 ? -24.703 -6.57 4.469 1 98.31 271 ILE A CA 1
ATOM 2059 C C . ILE A 1 271 ? -24.609 -7.465 3.236 1 98.31 271 ILE A C 1
ATOM 2061 O O . ILE A 1 271 ? -24.016 -7.074 2.221 1 98.31 271 ILE A O 1
ATOM 2065 N N . ARG A 1 272 ? -25.141 -8.641 3.268 1 97.94 272 ARG A N 1
ATOM 2066 C CA . ARG A 1 272 ? -25.016 -9.609 2.188 1 97.94 272 ARG A CA 1
ATOM 2067 C C . ARG A 1 272 ? -25.375 -8.984 0.844 1 97.94 272 ARG A C 1
ATOM 2069 O O . ARG A 1 272 ? -24.656 -9.156 -0.141 1 97.94 272 ARG A O 1
ATOM 2076 N N . PRO A 1 273 ? -26.438 -8.188 0.734 1 97.5 273 PRO A N 1
ATOM 2077 C CA . PRO A 1 273 ? -26.797 -7.602 -0.562 1 97.5 273 PRO A CA 1
ATOM 2078 C C . PRO A 1 273 ? -25.828 -6.492 -0.987 1 97.5 273 PRO A C 1
ATOM 2080 O O . PRO A 1 273 ? -25.844 -6.07 -2.146 1 97.5 273 PRO A O 1
ATOM 2083 N N . MET A 1 274 ? -25 -6.012 -0.065 1 97.75 274 MET A N 1
ATOM 2084 C CA . MET A 1 274 ? -24.109 -4.879 -0.325 1 97.75 274 MET A CA 1
ATOM 2085 C C . MET A 1 274 ? -22.719 -5.355 -0.752 1 97.75 274 MET A C 1
ATOM 2087 O O . MET A 1 274 ? -21.922 -4.57 -1.26 1 97.75 274 MET A O 1
ATOM 2091 N N . VAL A 1 275 ? -22.469 -6.645 -0.573 1 98.38 275 VAL A N 1
ATOM 2092 C CA . VAL A 1 275 ? -21.094 -7.133 -0.703 1 98.38 275 VAL A CA 1
ATOM 2093 C C . VAL A 1 275 ? -20.859 -7.664 -2.115 1 98.38 275 VAL A C 1
ATOM 2095 O O . VAL A 1 275 ? -21.719 -8.375 -2.664 1 98.38 275 VAL A O 1
ATOM 2098 N N . ARG A 1 276 ? -19.766 -7.246 -2.742 1 97.69 276 ARG A N 1
ATOM 2099 C CA . ARG A 1 276 ? -19.328 -7.723 -4.051 1 97.69 276 ARG A CA 1
ATOM 2100 C C . ARG A 1 276 ? -17.828 -8.031 -4.047 1 97.69 276 ARG A C 1
ATOM 2102 O O . ARG A 1 276 ? -17.109 -7.617 -3.141 1 97.69 276 ARG A O 1
ATOM 2109 N N . ASP A 1 277 ? -17.438 -8.828 -5.059 1 97.75 277 ASP A N 1
ATOM 2110 C CA . ASP A 1 277 ? -16 -8.906 -5.324 1 97.75 277 ASP A CA 1
ATOM 2111 C C . ASP A 1 277 ? -15.438 -7.535 -5.707 1 97.75 277 ASP A C 1
ATOM 2113 O O . ASP A 1 277 ? -15.695 -7.039 -6.805 1 97.75 277 ASP A O 1
ATOM 2117 N N . GLY A 1 278 ? -14.688 -7.043 -4.82 1 97.25 278 GLY A N 1
ATOM 2118 C CA . GLY A 1 278 ? -14.242 -5.668 -4.992 1 97.25 278 GLY A CA 1
ATOM 2119 C C . GLY A 1 278 ? -13.359 -5.473 -6.211 1 97.25 278 GLY A C 1
ATOM 2120 O O . GLY A 1 278 ? -13.445 -4.449 -6.891 1 97.25 278 GLY A O 1
ATOM 2121 N N . VAL A 1 279 ? -12.492 -6.469 -6.512 1 97.62 279 VAL A N 1
ATOM 2122 C CA . VAL A 1 279 ? -11.57 -6.363 -7.633 1 97.62 279 VAL A CA 1
ATOM 2123 C C . VAL A 1 279 ? -12.344 -6.383 -8.945 1 97.62 279 VAL A C 1
ATOM 2125 O O . VAL A 1 279 ? -12.125 -5.539 -9.82 1 97.62 279 VAL A O 1
ATOM 2128 N N . TYR A 1 280 ? -13.266 -7.262 -9.055 1 97.56 280 TYR A N 1
ATOM 2129 C CA . TYR A 1 280 ? -14.047 -7.371 -10.273 1 97.56 280 TYR A CA 1
ATOM 2130 C C . TYR A 1 280 ? -14.977 -6.172 -10.438 1 97.56 280 TYR A C 1
ATOM 2132 O O . TYR A 1 280 ? -15.148 -5.656 -11.547 1 97.56 280 TYR A O 1
ATOM 2140 N N . PHE A 1 281 ? -15.547 -5.75 -9.344 1 96.62 281 PHE A N 1
ATOM 2141 C CA . PHE A 1 281 ? -16.406 -4.574 -9.367 1 96.62 281 PHE A CA 1
ATOM 2142 C C . PHE A 1 281 ? -15.664 -3.363 -9.906 1 96.62 281 PHE A C 1
ATOM 2144 O O . PHE A 1 281 ? -16.156 -2.658 -10.789 1 96.62 281 PHE A O 1
ATOM 2151 N N . MET A 1 282 ? -14.477 -3.139 -9.375 1 96.25 282 MET A N 1
ATOM 2152 C CA . MET A 1 282 ? -13.672 -2.002 -9.805 1 96.25 282 MET A CA 1
ATOM 2153 C C . MET A 1 282 ? -13.227 -2.166 -11.258 1 96.25 282 MET A C 1
ATOM 2155 O O . MET A 1 282 ? -13.211 -1.197 -12.016 1 96.25 282 MET A O 1
ATOM 2159 N N . TYR A 1 283 ? -12.883 -3.359 -11.625 1 95.75 283 TYR A N 1
ATOM 2160 C CA . TYR A 1 283 ? -12.477 -3.627 -13 1 95.75 283 TYR A CA 1
ATOM 2161 C C . TYR A 1 283 ? -13.594 -3.283 -13.977 1 95.75 283 TYR A C 1
ATOM 2163 O O . TYR A 1 283 ? -13.352 -2.652 -15.008 1 95.75 283 TYR A O 1
ATOM 2171 N N . GLU A 1 284 ? -14.805 -3.697 -13.633 1 95.12 284 GLU A N 1
ATOM 2172 C CA . GLU A 1 284 ? -15.953 -3.389 -14.484 1 95.12 284 GLU A CA 1
ATOM 2173 C C . GLU A 1 284 ? -16.203 -1.886 -14.539 1 95.12 284 GLU A C 1
ATOM 2175 O O . GLU A 1 284 ? -16.578 -1.354 -15.594 1 95.12 284 GLU A O 1
ATOM 2180 N N . ALA A 1 285 ? -16 -1.26 -13.438 1 93.75 285 ALA A N 1
ATOM 2181 C CA . ALA A 1 285 ? -16.203 0.188 -13.391 1 93.75 285 ALA A CA 1
ATOM 2182 C C . ALA A 1 285 ? -15.188 0.904 -14.281 1 93.75 285 ALA A C 1
ATOM 2184 O O . ALA A 1 285 ? -15.516 1.911 -14.914 1 93.75 285 ALA A O 1
ATOM 2185 N N . LEU A 1 286 ? -13.992 0.41 -14.383 1 94.31 286 LEU A N 1
ATOM 2186 C CA . LEU A 1 286 ? -12.906 1.059 -15.109 1 94.31 286 LEU A CA 1
ATOM 2187 C C . LEU A 1 286 ? -12.992 0.756 -16.594 1 94.31 286 LEU A C 1
ATOM 2189 O O . LEU A 1 286 ? -12.539 1.551 -17.422 1 94.31 286 LEU A O 1
ATOM 2193 N N . HIS A 1 287 ? -13.547 -0.369 -16.938 1 91.44 287 HIS A N 1
ATOM 2194 C CA . HIS A 1 287 ? -13.461 -0.801 -18.328 1 91.44 287 HIS A CA 1
ATOM 2195 C C . HIS A 1 287 ? -14.852 -0.866 -18.969 1 91.44 287 HIS A C 1
ATOM 2197 O O . HIS A 1 287 ? -14.969 -1.091 -20.188 1 91.44 287 HIS A O 1
ATOM 2203 N N . GLY A 1 288 ? -15.828 -0.708 -18.188 1 90 288 GLY A N 1
ATOM 2204 C CA . GLY A 1 288 ? -17.188 -0.626 -18.719 1 90 288 GLY A CA 1
ATOM 2205 C C . GLY A 1 288 ? -17.531 0.746 -19.266 1 90 288 GLY A C 1
ATOM 2206 O O . GLY A 1 288 ? -16.656 1.488 -19.703 1 90 288 GLY A O 1
ATOM 2207 N N . PRO A 1 289 ? -18.812 0.96 -19.312 1 88.75 289 PRO A N 1
ATOM 2208 C CA . PRO A 1 289 ? -19.219 2.299 -19.75 1 88.75 289 PRO A CA 1
ATOM 2209 C C . PRO A 1 289 ? -18.547 3.41 -18.938 1 88.75 289 PRO A C 1
ATOM 2211 O O . PRO A 1 289 ? -18.328 3.254 -17.734 1 88.75 289 PRO A O 1
ATOM 2214 N N . PRO A 1 290 ? -18.234 4.449 -19.641 1 85.81 290 PRO A N 1
ATOM 2215 C CA . PRO A 1 290 ? -17.531 5.531 -18.953 1 85.81 290 PRO A CA 1
ATOM 2216 C C . PRO A 1 290 ? -18.281 6.047 -17.734 1 85.81 290 PRO A C 1
ATOM 2218 O O . PRO A 1 290 ? -19.5 6.258 -17.797 1 85.81 290 PRO A O 1
ATOM 2221 N N . LYS A 1 291 ? -17.578 6.141 -16.656 1 85.38 291 LYS A N 1
ATOM 2222 C CA . LYS A 1 291 ? -18.062 6.645 -15.375 1 85.38 291 LYS A CA 1
ATOM 2223 C C . LYS A 1 291 ? -17.078 7.641 -14.766 1 85.38 291 LYS A C 1
ATOM 2225 O O . LYS A 1 291 ? -15.883 7.594 -15.055 1 85.38 291 LYS A O 1
ATOM 2230 N N . LYS A 1 292 ? -17.672 8.594 -14.016 1 87.31 292 LYS A N 1
ATOM 2231 C CA . LYS A 1 292 ? -16.812 9.445 -13.188 1 87.31 292 LYS A CA 1
ATOM 2232 C C . LYS A 1 292 ? -16.531 8.797 -11.836 1 87.31 292 LYS A C 1
ATOM 2234 O O . LYS A 1 292 ? -17.453 8.492 -11.086 1 87.31 292 LYS A O 1
ATOM 2239 N N . ILE A 1 293 ? -15.289 8.547 -11.625 1 92.19 293 ILE A N 1
ATOM 2240 C CA . ILE A 1 293 ? -14.914 7.883 -10.383 1 92.19 293 ILE A CA 1
ATOM 2241 C C . ILE A 1 293 ? -14.125 8.844 -9.5 1 92.19 293 ILE A C 1
ATOM 2243 O O . ILE A 1 293 ? -13.109 9.398 -9.922 1 92.19 293 ILE A O 1
ATOM 2247 N N . LEU A 1 294 ? -14.609 9.117 -8.297 1 91.88 294 LEU A N 1
ATOM 2248 C CA . LEU A 1 294 ? -13.945 9.945 -7.301 1 91.88 294 LEU A CA 1
ATOM 2249 C C . LEU A 1 294 ? -13.508 9.109 -6.105 1 91.88 294 LEU A C 1
ATOM 2251 O O . LEU A 1 294 ? -14.328 8.422 -5.492 1 91.88 294 LEU A O 1
ATOM 2255 N N . VAL A 1 295 ? -12.227 9.117 -5.844 1 92.69 295 VAL A N 1
ATOM 2256 C CA . VAL A 1 295 ? -11.711 8.414 -4.672 1 92.69 295 VAL A CA 1
ATOM 2257 C C . VAL A 1 295 ? -11.445 9.414 -3.549 1 92.69 295 VAL A C 1
ATOM 2259 O O . VAL A 1 295 ? -10.75 10.414 -3.75 1 92.69 295 VAL A O 1
ATOM 2262 N N . GLU A 1 296 ? -12.016 9.109 -2.443 1 87.81 296 GLU A N 1
ATOM 2263 C CA . GLU A 1 296 ? -11.836 9.977 -1.282 1 87.81 296 GLU A CA 1
ATOM 2264 C C . GLU A 1 296 ? -10.664 9.508 -0.421 1 87.81 296 GLU A C 1
ATOM 2266 O O . GLU A 1 296 ? -10.594 8.344 -0.037 1 87.81 296 GLU A O 1
ATOM 2271 N N . GLY A 1 297 ? -9.758 10.383 -0.197 1 85.75 297 GLY A N 1
ATOM 2272 C CA . GLY A 1 297 ? -8.68 10.078 0.73 1 85.75 297 GLY A CA 1
ATOM 2273 C C . GLY A 1 297 ? -9.094 10.18 2.186 1 85.75 297 GLY A C 1
ATOM 2274 O O . GLY A 1 297 ? -10.07 10.859 2.51 1 85.75 297 GLY A O 1
ATOM 2275 N N . ALA A 1 298 ? -8.414 9.422 3.006 1 82.5 298 ALA A N 1
ATOM 2276 C CA . ALA A 1 298 ? -8.648 9.484 4.445 1 82.5 298 ALA A CA 1
ATOM 2277 C C . ALA A 1 298 ? -7.422 10.031 5.176 1 82.5 298 ALA A C 1
ATOM 2279 O O . ALA A 1 298 ? -6.289 9.836 4.727 1 82.5 298 ALA A O 1
ATOM 2280 N N . ASN A 1 299 ? -7.734 10.641 6.297 1 84.69 299 ASN A N 1
ATOM 2281 C CA . ASN A 1 299 ? -6.652 11.219 7.086 1 84.69 299 ASN A CA 1
ATOM 2282 C C . ASN A 1 299 ? -5.781 12.148 6.25 1 84.69 299 ASN A C 1
ATOM 2284 O O . ASN A 1 299 ? -6.293 13.047 5.578 1 84.69 299 ASN A O 1
ATOM 2288 N N . ALA A 1 300 ? -4.488 12.203 6.43 1 88.62 300 ALA A N 1
ATOM 2289 C CA . ALA A 1 300 ? -3.578 13.094 5.715 1 88.62 300 ALA A CA 1
ATOM 2290 C C . ALA A 1 300 ? -2.238 12.414 5.445 1 88.62 300 ALA A C 1
ATOM 2292 O O . ALA A 1 300 ? -1.935 11.375 6.035 1 88.62 300 ALA A O 1
ATOM 2293 N N . ALA A 1 301 ? -1.504 12.992 4.594 1 92.5 301 ALA A N 1
ATOM 2294 C CA . ALA A 1 301 ? -0.224 12.43 4.168 1 92.5 301 ALA A CA 1
ATOM 2295 C C . ALA A 1 301 ? 0.695 12.188 5.359 1 92.5 301 ALA A C 1
ATOM 2297 O O . ALA A 1 301 ? 1.411 11.188 5.406 1 92.5 301 ALA A O 1
ATOM 2298 N N . LEU A 1 302 ? 0.698 13.047 6.344 1 93.69 302 LEU A N 1
ATOM 2299 C CA . LEU A 1 302 ? 1.652 12.93 7.441 1 93.69 302 LEU A CA 1
ATOM 2300 C C . LEU A 1 302 ? 1.173 11.914 8.469 1 93.69 302 LEU A C 1
ATOM 2302 O O . LEU A 1 302 ? 1.888 11.609 9.43 1 93.69 302 LEU A O 1
ATOM 2306 N N . LEU A 1 303 ? -0.005 11.352 8.25 1 93.25 303 LEU A N 1
ATOM 2307 C CA . LEU A 1 303 ? -0.488 10.25 9.078 1 93.25 303 LEU A CA 1
ATOM 2308 C C . LEU A 1 303 ? -0.309 8.914 8.367 1 93.25 303 LEU A C 1
ATOM 2310 O O . LEU A 1 303 ? -0.72 7.871 8.883 1 93.25 303 LEU A O 1
ATOM 2314 N N . ASP A 1 304 ? 0.307 8.953 7.227 1 95.5 304 ASP A N 1
ATOM 2315 C CA . ASP A 1 304 ? 0.606 7.734 6.477 1 95.5 304 ASP A CA 1
ATOM 2316 C C . ASP A 1 304 ? 1.574 6.84 7.246 1 95.5 304 ASP A C 1
ATOM 2318 O O . ASP A 1 304 ? 2.561 7.32 7.809 1 95.5 304 ASP A O 1
ATOM 2322 N N . ILE A 1 305 ? 1.403 5.574 7.207 1 96.94 305 ILE A N 1
ATOM 2323 C CA . ILE A 1 305 ? 2.186 4.633 8 1 96.94 305 ILE A CA 1
ATOM 2324 C C . ILE A 1 305 ? 3.635 4.633 7.523 1 96.94 305 ILE A C 1
ATOM 2326 O O . ILE A 1 305 ? 4.555 4.41 8.312 1 96.94 305 ILE A O 1
ATOM 2330 N N . ASP A 1 306 ? 3.863 4.906 6.238 1 97.5 306 ASP A N 1
ATOM 2331 C CA . ASP A 1 306 ? 5.207 4.832 5.672 1 97.5 306 ASP A CA 1
ATOM 2332 C C . ASP A 1 306 ? 5.809 6.223 5.496 1 97.5 306 ASP A C 1
ATOM 2334 O O . ASP A 1 306 ? 7.016 6.406 5.664 1 97.5 306 ASP A O 1
ATOM 2338 N N . PHE A 1 307 ? 4.977 7.191 5.223 1 97.69 307 PHE A N 1
ATOM 2339 C CA . PHE A 1 307 ? 5.5 8.484 4.793 1 97.69 307 PHE A CA 1
ATOM 2340 C C . PHE A 1 307 ? 5.207 9.562 5.832 1 97.69 307 PHE A C 1
ATOM 2342 O O . PHE A 1 307 ? 5.648 10.703 5.691 1 97.69 307 PHE A O 1
ATOM 2349 N N . GLY A 1 308 ? 4.461 9.18 6.824 1 95.75 308 GLY A N 1
ATOM 2350 C CA . GLY A 1 308 ? 4.133 10.148 7.855 1 95.75 308 GLY A CA 1
ATOM 2351 C C . GLY A 1 308 ? 5.172 10.227 8.961 1 95.75 308 GLY A C 1
ATOM 2352 O O . GLY A 1 308 ? 6.32 9.82 8.766 1 95.75 308 GLY A O 1
ATOM 2353 N N . THR A 1 309 ? 4.777 10.844 10.094 1 95.12 309 THR A N 1
ATOM 2354 C CA . THR A 1 309 ? 5.645 11.031 11.25 1 95.12 309 THR A CA 1
ATOM 2355 C C . THR A 1 309 ? 5.559 9.836 12.188 1 95.12 309 THR A C 1
ATOM 2357 O O . THR A 1 309 ? 5.062 9.953 13.312 1 95.12 309 THR A O 1
ATOM 2360 N N . TYR A 1 310 ? 6.031 8.758 11.773 1 95.38 310 TYR A N 1
ATOM 2361 C CA . TYR A 1 310 ? 6 7.516 12.523 1 95.38 310 TYR A CA 1
ATOM 2362 C C . TYR A 1 310 ? 6.691 7.676 13.875 1 95.38 310 TYR A C 1
ATOM 2364 O O . TYR A 1 310 ? 7.801 8.219 13.953 1 95.38 310 TYR A O 1
ATOM 2372 N N . PRO A 1 311 ? 6.094 7.25 14.922 1 94.38 311 PRO A N 1
ATOM 2373 C CA . PRO A 1 311 ? 4.961 6.336 15.078 1 94.38 311 PRO A CA 1
ATOM 2374 C C . PRO A 1 311 ? 3.635 7.066 15.273 1 94.38 311 PRO A C 1
ATOM 2376 O O . PRO A 1 311 ? 2.623 6.441 15.594 1 94.38 311 PRO A O 1
ATOM 2379 N N . PHE A 1 312 ? 3.586 8.383 15.148 1 92.75 312 PHE A N 1
ATOM 2380 C CA . PHE A 1 312 ? 2.355 9.148 15.297 1 92.75 312 PHE A CA 1
ATOM 2381 C C . PHE A 1 312 ? 1.582 9.195 13.984 1 92.75 312 PHE A C 1
ATOM 2383 O O . PHE A 1 312 ? 1.355 10.273 13.43 1 92.75 312 PHE A O 1
ATOM 2390 N N . VAL A 1 313 ? 1.223 8.055 13.5 1 94.5 313 VAL A N 1
ATOM 2391 C CA . VAL A 1 313 ? 0.543 7.844 12.227 1 94.5 313 VAL A CA 1
ATOM 2392 C C . VAL A 1 313 ? -0.595 6.84 12.406 1 94.5 313 VAL A C 1
ATOM 2394 O O . VAL A 1 313 ? -0.736 6.238 13.477 1 94.5 313 VAL A O 1
ATOM 2397 N N . THR A 1 314 ? -1.448 6.703 11.406 1 93.88 314 THR A N 1
ATOM 2398 C CA . THR A 1 314 ? -2.389 5.59 11.352 1 93.88 314 THR A CA 1
ATOM 2399 C C . THR A 1 314 ? -1.715 4.34 10.789 1 93.88 314 THR A C 1
ATOM 2401 O O . THR A 1 314 ? -0.527 4.363 10.461 1 93.88 314 THR A O 1
ATOM 2404 N N . SER A 1 315 ? -2.395 3.229 10.758 1 96.44 315 SER A N 1
ATOM 2405 C CA . SER A 1 315 ? -1.812 1.95 10.359 1 96.44 315 SER A CA 1
ATOM 2406 C C . SER A 1 315 ? -2.057 1.668 8.883 1 96.44 315 SER A C 1
ATOM 2408 O O . SER A 1 315 ? -1.968 0.52 8.445 1 96.44 315 SER A O 1
ATOM 2410 N N . SER A 1 316 ? -2.443 2.646 8.109 1 94.88 316 SER A N 1
ATOM 2411 C CA . SER A 1 316 ? -2.738 2.492 6.691 1 94.88 316 SER A CA 1
ATOM 2412 C C . SER A 1 316 ? -1.994 3.531 5.855 1 94.88 316 SER A C 1
ATOM 2414 O O . SER A 1 316 ? -1.431 4.484 6.398 1 94.88 316 SER A O 1
ATOM 2416 N N . ASN A 1 317 ? -1.936 3.32 4.566 1 95.38 317 ASN A N 1
ATOM 2417 C CA . ASN A 1 317 ? -1.381 4.301 3.639 1 95.38 317 ASN A CA 1
ATOM 2418 C C . ASN A 1 317 ? -2.416 5.352 3.248 1 95.38 317 ASN A C 1
ATOM 2420 O O . ASN A 1 317 ? -3.348 5.062 2.494 1 95.38 317 ASN A O 1
ATOM 2424 N N . CYS A 1 318 ? -2.182 6.566 3.666 1 93.75 318 CYS A N 1
ATOM 2425 C CA . CYS A 1 318 ? -3.125 7.66 3.457 1 93.75 318 CYS A CA 1
ATOM 2426 C C . CYS A 1 318 ? -2.758 8.469 2.219 1 93.75 318 CYS A C 1
ATOM 2428 O O . CYS A 1 318 ? -3.436 9.445 1.885 1 93.75 318 CYS A O 1
ATOM 2430 N N . THR A 1 319 ? -1.724 8.156 1.509 1 95.69 319 THR A N 1
ATOM 2431 C CA . THR A 1 319 ? -1.284 8.836 0.293 1 95.69 319 THR A CA 1
ATOM 2432 C C . THR A 1 319 ? -1.809 8.109 -0.945 1 95.69 319 THR A C 1
ATOM 2434 O O . THR A 1 319 ? -2.477 7.082 -0.834 1 95.69 319 THR A O 1
ATOM 2437 N N . VAL A 1 320 ? -1.547 8.641 -2.086 1 95.19 320 VAL A N 1
ATOM 2438 C CA . VAL A 1 320 ? -2.184 8.25 -3.338 1 95.19 320 VAL A CA 1
ATOM 2439 C C . VAL A 1 320 ? -1.896 6.773 -3.625 1 95.19 320 VAL A C 1
ATOM 2441 O O . VAL A 1 320 ? -2.721 6.078 -4.223 1 95.19 320 VAL A O 1
ATOM 2444 N N . GLY A 1 321 ? -0.75 6.254 -3.223 1 95.5 321 GLY A N 1
ATOM 2445 C CA . GLY A 1 321 ? -0.456 4.84 -3.408 1 95.5 321 GLY A CA 1
ATOM 2446 C C . GLY A 1 321 ? -1.474 3.928 -2.748 1 95.5 321 GLY A C 1
ATOM 2447 O O . GLY A 1 321 ? -1.717 2.816 -3.223 1 95.5 321 GLY A O 1
ATOM 2448 N N . GLY A 1 322 ? -2.107 4.391 -1.697 1 95.19 322 GLY A N 1
ATOM 2449 C CA . GLY A 1 322 ? -3.139 3.637 -0.999 1 95.19 322 GLY A CA 1
ATOM 2450 C C . GLY A 1 322 ? -4.379 3.406 -1.838 1 95.19 322 GLY A C 1
ATOM 2451 O O . GLY A 1 322 ? -5.141 2.471 -1.583 1 95.19 322 GLY A O 1
ATOM 2452 N N . VAL A 1 323 ? -4.582 4.254 -2.85 1 95.25 323 VAL A N 1
ATOM 2453 C CA . VAL A 1 323 ? -5.711 4.078 -3.756 1 95.25 323 VAL A CA 1
ATOM 2454 C C . VAL A 1 323 ? -5.516 2.811 -4.586 1 95.25 323 VAL A C 1
ATOM 2456 O O . VAL A 1 323 ? -6.461 2.045 -4.793 1 95.25 323 VAL A O 1
ATOM 2459 N N . CYS A 1 324 ? -4.293 2.559 -4.965 1 96.12 324 CYS A N 1
ATOM 2460 C CA . CYS A 1 324 ? -3.996 1.373 -5.762 1 96.12 324 CYS A CA 1
ATOM 2461 C C . CYS A 1 324 ? -4.082 0.111 -4.91 1 96.12 324 CYS A C 1
ATOM 2463 O O . CYS A 1 324 ? -4.711 -0.871 -5.312 1 96.12 324 CYS A O 1
ATOM 2465 N N . THR A 1 325 ? -3.545 0.157 -3.701 1 96.56 325 THR A N 1
ATOM 2466 C CA . THR A 1 325 ? -3.508 -1.041 -2.869 1 96.56 325 THR A CA 1
ATOM 2467 C C . THR A 1 325 ? -4.844 -1.249 -2.16 1 96.56 325 THR A C 1
ATOM 2469 O O . THR A 1 325 ? -5.18 -2.371 -1.775 1 96.56 325 THR A O 1
ATOM 2472 N N . GLY A 1 326 ? -5.621 -0.2 -2.051 1 96.38 326 GLY A N 1
ATOM 2473 C CA . GLY A 1 326 ? -6.836 -0.293 -1.256 1 96.38 326 GLY A CA 1
ATOM 2474 C C . GLY A 1 326 ? -8.086 -0.477 -2.096 1 96.38 326 GLY A C 1
ATOM 2475 O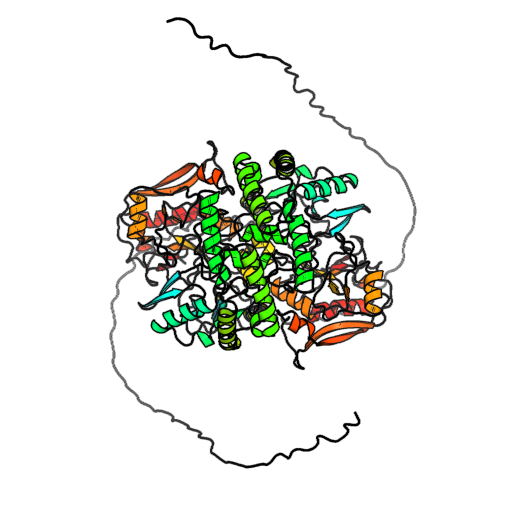 O . GLY A 1 326 ? -9.141 -0.839 -1.574 1 96.38 326 GLY A O 1
ATOM 2476 N N . LEU A 1 327 ? -7.977 -0.246 -3.461 1 96.31 327 LEU A N 1
ATOM 2477 C CA . LEU A 1 327 ? -9.148 -0.334 -4.328 1 96.31 327 LEU A CA 1
ATOM 2478 C C . LEU A 1 327 ? -8.875 -1.24 -5.523 1 96.31 327 LEU A C 1
ATOM 2480 O O . LEU A 1 327 ? -9.789 -1.567 -6.281 1 96.31 327 LEU A O 1
ATOM 2484 N N . GLY A 1 328 ? -7.613 -1.679 -5.668 1 95.62 328 GLY A N 1
ATOM 2485 C CA . GLY A 1 328 ? -7.262 -2.506 -6.809 1 95.62 328 GLY A CA 1
ATOM 2486 C C . GLY A 1 328 ? -7.254 -1.741 -8.117 1 95.62 328 GLY A C 1
ATOM 2487 O O . GLY A 1 328 ? -7.555 -2.303 -9.172 1 95.62 328 GLY A O 1
ATOM 2488 N N . ILE A 1 329 ? -7 -0.417 -8.078 1 96 329 ILE A N 1
ATOM 2489 C CA . ILE A 1 329 ? -6.926 0.414 -9.273 1 96 329 ILE A CA 1
ATOM 2490 C C . ILE A 1 329 ? -5.488 0.451 -9.789 1 96 329 ILE A C 1
ATOM 2492 O O . ILE A 1 329 ? -4.578 0.881 -9.07 1 96 329 ILE A O 1
ATOM 2496 N N . PRO A 1 330 ? -5.277 0.007 -11.008 1 95.94 330 PRO A N 1
ATOM 2497 C CA . PRO A 1 330 ? -3.926 0.147 -11.555 1 95.94 330 PRO A CA 1
ATOM 2498 C C . PRO A 1 330 ? -3.471 1.603 -11.633 1 95.94 330 PRO A C 1
ATOM 2500 O O . PRO A 1 330 ? -4.281 2.492 -11.906 1 95.94 330 PRO A O 1
ATOM 2503 N N . PRO A 1 331 ? -2.189 1.852 -11.438 1 94.94 331 PRO A N 1
ATOM 2504 C CA . PRO A 1 331 ? -1.678 3.223 -11.469 1 94.94 331 PRO A CA 1
ATOM 2505 C C . PRO A 1 331 ? -2.02 3.955 -12.766 1 94.94 331 PRO A C 1
ATOM 2507 O O . PRO A 1 331 ? -2.26 5.164 -12.75 1 94.94 331 PRO A O 1
ATOM 2510 N N . GLN A 1 332 ? -2.109 3.299 -13.875 1 92.56 332 GLN A N 1
ATOM 2511 C CA . GLN A 1 332 ? -2.344 3.936 -15.164 1 92.56 332 GLN A CA 1
ATOM 2512 C C . GLN A 1 332 ? -3.758 4.504 -15.25 1 92.56 332 GLN A C 1
ATOM 2514 O O . GLN A 1 332 ? -4.039 5.363 -16.094 1 92.56 332 GLN A O 1
ATOM 2519 N N . ASN A 1 333 ? -4.578 4.031 -14.391 1 93.88 333 ASN A N 1
ATOM 2520 C CA . ASN A 1 333 ? -5.965 4.492 -14.406 1 93.88 333 ASN A CA 1
ATOM 2521 C C . ASN A 1 333 ? -6.164 5.691 -13.484 1 93.88 333 ASN A C 1
ATOM 2523 O O . ASN A 1 333 ? -7.25 6.273 -13.445 1 93.88 333 ASN A O 1
ATOM 2527 N N . ILE A 1 334 ? -5.105 6.07 -12.758 1 94.12 334 ILE A N 1
ATOM 2528 C CA . ILE A 1 334 ? -5.207 7.234 -11.891 1 94.12 334 ILE A CA 1
ATOM 2529 C C . ILE A 1 334 ? -5.078 8.508 -12.719 1 94.12 334 ILE A C 1
ATOM 2531 O O . ILE A 1 334 ? -4.086 8.703 -13.422 1 94.12 334 ILE A O 1
ATOM 2535 N N . GLY A 1 335 ? -6.086 9.328 -12.734 1 92.88 335 GLY A N 1
ATOM 2536 C CA . GLY A 1 335 ? -6.082 10.602 -13.438 1 92.88 335 GLY A CA 1
ATOM 2537 C C . GLY A 1 335 ? -5.605 11.758 -12.578 1 92.88 335 GLY A C 1
ATOM 2538 O O . GLY A 1 335 ? -4.484 11.734 -12.07 1 92.88 335 GLY A O 1
ATOM 2539 N N . ASP A 1 336 ? -6.488 12.68 -12.242 1 93.62 336 ASP A N 1
ATOM 2540 C CA . ASP A 1 336 ? -6.129 13.875 -11.484 1 93.62 336 ASP A CA 1
ATOM 2541 C C . ASP A 1 336 ? -6.039 13.562 -9.992 1 93.62 336 ASP A C 1
ATOM 2543 O O . ASP A 1 336 ? -6.855 12.812 -9.453 1 93.62 336 ASP A O 1
ATOM 2547 N N . VAL A 1 337 ? -5.051 14.047 -9.43 1 95.06 337 VAL A N 1
ATOM 2548 C CA . VAL A 1 337 ? -4.836 13.961 -7.988 1 95.06 337 VAL A CA 1
ATOM 2549 C C . VAL A 1 337 ? -4.887 15.359 -7.371 1 95.06 337 VAL A C 1
ATOM 2551 O O . VAL A 1 337 ? -3.979 16.172 -7.582 1 95.06 337 VAL A O 1
ATOM 2554 N N . TYR A 1 338 ? -5.875 15.688 -6.566 1 93.94 338 TYR A N 1
ATOM 2555 C CA . TYR A 1 338 ? -6.035 17.016 -5.973 1 93.94 338 TYR A CA 1
ATOM 2556 C C . TYR A 1 338 ? -5.633 17 -4.504 1 93.94 338 TYR A C 1
ATOM 2558 O O . TYR A 1 338 ? -6.109 16.172 -3.725 1 93.94 338 TYR A O 1
ATOM 2566 N N . GLY A 1 339 ? -4.719 17.844 -4.164 1 94.94 339 GLY A N 1
ATOM 2567 C CA . GLY A 1 339 ? -4.359 18.031 -2.768 1 94.94 339 GLY A CA 1
ATOM 2568 C C . GLY A 1 339 ? -5.223 19.062 -2.062 1 94.94 339 GLY A C 1
ATOM 2569 O O . GLY A 1 339 ? -5.336 20.203 -2.52 1 94.94 339 GLY A O 1
ATOM 2570 N N . VAL A 1 340 ? -5.871 18.656 -1.01 1 93 340 VAL A N 1
ATOM 2571 C CA . VAL A 1 340 ? -6.648 19.578 -0.192 1 93 340 VAL A CA 1
ATOM 2572 C C . VAL A 1 340 ? -5.805 20.062 0.986 1 93 340 VAL A C 1
ATOM 2574 O O . VAL A 1 340 ? -5.363 19.266 1.812 1 93 340 VAL A O 1
ATOM 2577 N N . VAL A 1 341 ? -5.629 21.391 1.052 1 95.44 341 VAL A N 1
ATOM 2578 C CA . VAL A 1 341 ? -4.715 21.969 2.033 1 95.44 341 VAL A CA 1
ATOM 2579 C C . VAL A 1 341 ? -5.371 23.172 2.699 1 95.44 341 VAL A C 1
ATOM 2581 O O . VAL A 1 341 ? -6.07 23.953 2.041 1 95.44 341 VAL A O 1
ATOM 2584 N N . LYS A 1 342 ? -5.152 23.312 3.975 1 94.88 342 LYS A N 1
ATOM 2585 C CA . LYS A 1 342 ? -5.57 24.547 4.656 1 94.88 342 LYS A CA 1
ATOM 2586 C C . LYS A 1 342 ? -4.559 25.656 4.438 1 94.88 342 LYS A C 1
ATOM 2588 O O . LYS A 1 342 ? -3.373 25.406 4.215 1 94.88 342 LYS A O 1
ATOM 2593 N N . ALA A 1 343 ? -5.055 26.891 4.582 1 97.88 343 ALA A N 1
ATOM 2594 C CA . ALA A 1 343 ? -4.203 28.062 4.414 1 97.88 343 ALA A CA 1
ATOM 2595 C C . ALA A 1 343 ? -3.188 28.172 5.551 1 97.88 343 ALA A C 1
ATOM 2597 O O . ALA A 1 343 ? -2.266 28.984 5.492 1 97.88 343 ALA A O 1
ATOM 2598 N N . TYR A 1 344 ? -3.309 27.406 6.551 1 97.88 344 TYR A N 1
ATOM 2599 C CA . TYR A 1 344 ? -2.396 27.219 7.676 1 97.88 344 TYR A CA 1
ATOM 2600 C C . TYR A 1 344 ? -2.262 25.734 8.031 1 97.88 344 TYR A C 1
ATOM 2602 O O . TYR A 1 344 ? -2.76 24.875 7.312 1 97.88 344 TYR A O 1
ATOM 2610 N N . THR A 1 345 ? -1.475 25.391 9.078 1 97.19 345 THR A N 1
ATOM 2611 C CA . THR A 1 345 ? -1.22 23.984 9.375 1 97.19 345 THR A CA 1
ATOM 2612 C C . THR A 1 345 ? -1.872 23.578 10.695 1 97.19 345 THR A C 1
ATOM 2614 O O . THR A 1 345 ? -1.895 24.375 11.648 1 97.19 345 THR A O 1
ATOM 2617 N N . THR A 1 346 ? -2.469 22.422 10.703 1 94.31 346 THR A N 1
ATOM 2618 C CA . THR A 1 346 ? -3.059 21.875 11.922 1 94.31 346 THR A CA 1
ATOM 2619 C C . THR A 1 346 ? -2.59 20.438 12.148 1 94.31 346 THR A C 1
ATOM 2621 O O . THR A 1 346 ? -2.186 19.75 11.203 1 94.31 346 THR A O 1
ATOM 2624 N N . ARG A 1 347 ? -2.555 20.031 13.336 1 89.81 347 ARG A N 1
ATOM 2625 C CA . ARG A 1 347 ? -2.189 18.672 13.695 1 89.81 347 ARG A CA 1
ATOM 2626 C C . ARG A 1 347 ? -2.955 18.203 14.93 1 89.81 347 ARG A C 1
ATOM 2628 O O . ARG A 1 347 ? -3.156 18.984 15.867 1 89.81 347 ARG A O 1
ATOM 2635 N N . VAL A 1 348 ? -3.303 16.969 14.758 1 80.56 348 VAL A N 1
ATOM 2636 C CA . VAL A 1 348 ? -3.895 16.328 15.938 1 80.56 348 VAL A CA 1
ATOM 2637 C C . VAL A 1 348 ? -2.852 15.469 16.641 1 80.56 348 VAL A C 1
ATOM 2639 O O . VAL A 1 348 ? -1.927 14.961 16 1 80.56 348 VAL A O 1
ATOM 2642 N N . GLY A 1 349 ? -2.891 15.477 17.938 1 75.69 349 GLY A N 1
ATOM 2643 C CA . GLY A 1 349 ? -2.074 14.539 18.688 1 75.69 349 GLY A CA 1
ATOM 2644 C C . GLY A 1 349 ? -0.672 15.047 18.953 1 75.69 349 GLY A C 1
ATOM 2645 O O . GLY A 1 349 ? -0.394 16.234 18.781 1 75.69 349 GLY A O 1
ATOM 2646 N N . ILE A 1 350 ? 0.107 14 19.312 1 80.12 350 ILE A N 1
ATOM 2647 C CA . ILE A 1 350 ? 1.469 14.328 19.719 1 80.12 350 ILE A CA 1
ATOM 2648 C C . ILE A 1 350 ? 2.424 14.109 18.547 1 80.12 350 ILE A C 1
ATOM 2650 O O . ILE A 1 350 ? 2.033 13.57 17.516 1 80.12 350 ILE A O 1
ATOM 2654 N N . GLY A 1 351 ? 3.596 14.82 18.594 1 83.62 351 GLY A N 1
ATOM 2655 C CA . GLY A 1 351 ? 4.609 14.703 17.547 1 83.62 351 GLY A CA 1
ATOM 2656 C C . GLY A 1 351 ? 5.164 16.047 17.109 1 83.62 351 GLY A C 1
ATOM 2657 O O . GLY A 1 351 ? 4.641 17.094 17.484 1 83.62 351 GLY A O 1
ATOM 2658 N N . ALA A 1 352 ? 6.059 15.906 16.25 1 90.44 352 ALA A N 1
ATOM 2659 C CA . ALA A 1 352 ? 6.762 17.109 15.828 1 90.44 352 ALA A CA 1
ATOM 2660 C C . ALA A 1 352 ? 5.867 17.984 14.945 1 90.44 352 ALA A C 1
ATOM 2662 O O . ALA A 1 352 ? 5.109 17.469 14.117 1 90.44 352 ALA A O 1
ATOM 2663 N N . PHE A 1 353 ? 5.867 19.25 15.203 1 94.56 353 PHE A N 1
ATOM 2664 C CA . PHE A 1 353 ? 5.145 20.297 14.477 1 94.56 353 PHE A CA 1
ATOM 2665 C C . PHE A 1 353 ? 6.004 21.547 14.344 1 94.56 353 PHE A C 1
ATOM 2667 O O . PHE A 1 353 ? 5.824 22.516 15.086 1 94.56 353 PHE A O 1
ATOM 2674 N N . PRO A 1 354 ? 6.859 21.578 13.305 1 97 354 PRO A N 1
ATOM 2675 C CA . PRO A 1 354 ? 7.898 22.609 13.203 1 97 354 PRO A CA 1
ATOM 2676 C C . PRO A 1 354 ? 7.328 24.031 13.188 1 97 354 PRO A C 1
ATOM 2678 O O . PRO A 1 354 ? 7.914 24.938 13.766 1 97 354 PRO A O 1
ATOM 2681 N N . THR A 1 355 ? 6.203 24.25 12.602 1 98.12 355 THR A N 1
ATOM 2682 C CA . THR A 1 355 ? 5.688 25.594 12.43 1 98.12 355 THR A CA 1
ATOM 2683 C C . THR A 1 355 ? 4.617 25.906 13.477 1 98.12 355 THR A C 1
ATOM 2685 O O . THR A 1 355 ? 3.881 26.875 13.352 1 98.12 355 THR A O 1
ATOM 2688 N N . GLU A 1 356 ? 4.504 25.062 14.477 1 97.62 356 GLU A N 1
ATOM 2689 C CA . GLU A 1 356 ? 3.496 25.234 15.516 1 97.62 356 GLU A CA 1
ATOM 2690 C C . GLU A 1 356 ? 3.648 26.594 16.203 1 97.62 356 GLU A C 1
ATOM 2692 O O . GLU A 1 356 ? 4.766 27.047 16.453 1 97.62 356 GLU A O 1
ATOM 2697 N N . GLN A 1 357 ? 2.484 27.219 16.422 1 98 357 GLN A N 1
ATOM 2698 C CA . GLN A 1 357 ? 2.463 28.484 17.156 1 98 357 GLN A CA 1
ATOM 2699 C C . GLN A 1 357 ? 1.831 28.312 18.531 1 98 357 GLN A C 1
ATOM 2701 O O . GLN A 1 357 ? 0.612 28.172 18.656 1 98 357 GLN A O 1
ATOM 2706 N N . ILE A 1 358 ? 2.678 28.281 19.516 1 96.38 358 ILE A N 1
ATOM 2707 C CA . ILE A 1 358 ? 2.191 28.25 20.891 1 96.38 358 ILE A CA 1
ATOM 2708 C C . ILE A 1 358 ? 2.127 29.672 21.438 1 96.38 358 ILE A C 1
ATOM 2710 O O . ILE A 1 358 ? 2.883 30.031 22.359 1 96.38 358 ILE A O 1
ATOM 2714 N N . ASN A 1 359 ? 1.295 30.438 20.938 1 97.62 359 ASN A N 1
ATOM 2715 C CA . ASN A 1 359 ? 1.105 31.859 21.219 1 97.62 359 ASN A CA 1
ATOM 2716 C C . ASN A 1 359 ? -0.266 32.344 20.766 1 97.62 359 ASN A C 1
ATOM 2718 O O . ASN A 1 359 ? -1.173 31.531 20.531 1 97.62 359 ASN A O 1
ATOM 2722 N N . GLU A 1 360 ? -0.391 33.594 20.688 1 97.38 360 GLU A N 1
ATOM 2723 C CA . GLU A 1 360 ? -1.675 34.188 20.344 1 97.38 360 GLU A CA 1
ATOM 2724 C C . GLU A 1 360 ? -2.102 33.844 18.938 1 97.38 360 GLU A C 1
ATOM 2726 O O . GLU A 1 360 ? -3.295 33.688 18.656 1 97.38 360 GLU A O 1
ATOM 2731 N N . ILE A 1 361 ? -1.144 33.656 18.078 1 97.88 361 ILE A N 1
ATOM 2732 C CA . ILE A 1 361 ? -1.446 33.281 16.703 1 97.88 361 ILE A CA 1
ATOM 2733 C C . ILE A 1 361 ? -2.072 31.906 16.656 1 97.88 361 ILE A C 1
ATOM 2735 O O . ILE A 1 361 ? -3.076 31.688 15.984 1 97.88 361 ILE A O 1
ATOM 2739 N N . GLY A 1 362 ? -1.475 30.953 17.391 1 97.69 362 GLY A N 1
ATOM 2740 C CA . GLY A 1 362 ? -2.039 29.609 17.469 1 97.69 362 GLY A CA 1
ATOM 2741 C C . GLY A 1 362 ? -3.457 29.594 18 1 97.69 362 GLY A C 1
ATOM 2742 O O . GLY A 1 362 ? -4.312 28.875 17.484 1 97.69 362 GLY A O 1
ATOM 2743 N N . ASP A 1 363 ? -3.635 30.391 18.969 1 97.19 363 ASP A N 1
ATOM 2744 C CA . ASP A 1 363 ? -4.965 30.484 19.562 1 97.19 363 ASP A CA 1
ATOM 2745 C C . ASP A 1 363 ? -5.969 31.062 18.578 1 97.19 363 ASP A C 1
ATOM 2747 O O . ASP A 1 363 ? -7.113 30.609 18.5 1 97.19 363 ASP A O 1
ATOM 2751 N N . LEU A 1 364 ? -5.562 32.062 17.938 1 97.81 364 LEU A N 1
ATOM 2752 C CA . LEU A 1 364 ? -6.418 32.688 16.953 1 97.81 364 LEU A CA 1
ATOM 2753 C C . LEU A 1 364 ? -6.836 31.703 15.875 1 97.81 364 LEU A C 1
ATOM 2755 O O . LEU A 1 364 ? -8.023 31.594 15.547 1 97.81 364 LEU A O 1
ATOM 2759 N N . LEU A 1 365 ? -5.859 30.969 15.328 1 97.81 365 LEU A N 1
ATOM 2760 C CA . LEU A 1 365 ? -6.141 30 14.281 1 97.81 365 LEU A CA 1
ATOM 2761 C C . LEU A 1 365 ? -7.082 28.906 14.797 1 97.81 365 LEU A C 1
ATOM 2763 O O . LEU A 1 365 ? -8 28.5 14.086 1 97.81 365 LEU A O 1
ATOM 2767 N N . GLN A 1 366 ? -6.832 28.484 15.961 1 96.5 366 GLN A N 1
ATOM 2768 C CA . GLN A 1 366 ? -7.629 27.422 16.562 1 96.5 366 GLN A CA 1
ATOM 2769 C C . GLN A 1 366 ? -9.07 27.875 16.781 1 96.5 366 GLN A C 1
ATOM 2771 O O . GLN A 1 366 ? -10.008 27.141 16.453 1 96.5 366 GLN A O 1
ATOM 2776 N N . THR A 1 367 ? -9.242 29.078 17.312 1 96.06 367 THR A N 1
ATOM 2777 C CA . THR A 1 367 ? -10.562 29.594 17.641 1 96.06 367 THR A CA 1
ATOM 2778 C C . THR A 1 367 ? -11.328 29.969 16.375 1 96.06 367 THR A C 1
ATOM 2780 O O . THR A 1 367 ? -12.461 29.531 16.172 1 96.06 367 THR A O 1
ATOM 2783 N N . ARG A 1 368 ? -10.719 30.734 15.5 1 96.06 368 ARG A N 1
ATOM 2784 C CA . ARG A 1 368 ? -11.391 31.188 14.289 1 96.06 368 ARG A CA 1
ATOM 2785 C C . ARG A 1 368 ? -11.648 30.031 13.336 1 96.06 368 ARG A C 1
ATOM 2787 O O . ARG A 1 368 ? -12.656 30.016 12.625 1 96.06 368 ARG A O 1
ATOM 2794 N N . GLY A 1 369 ? -10.719 29.125 13.375 1 94.56 369 GLY A N 1
ATOM 2795 C CA . GLY A 1 369 ? -10.852 27.969 12.492 1 94.56 369 GLY A CA 1
ATOM 2796 C C . GLY A 1 369 ? -11.734 26.875 13.07 1 94.56 369 GLY A C 1
ATOM 2797 O O . GLY A 1 369 ? -12.07 25.922 12.375 1 94.56 369 GLY A O 1
ATOM 2798 N N . HIS A 1 370 ? -12.078 26.938 14.312 1 90.44 370 HIS A N 1
ATOM 2799 C CA . HIS A 1 370 ? -12.82 25.891 15 1 90.44 370 HIS A CA 1
ATOM 2800 C C . HIS A 1 370 ? -12.117 24.547 14.883 1 90.44 370 HIS A C 1
ATOM 2802 O O . HIS A 1 370 ? -12.727 23.562 14.453 1 90.44 370 HIS A O 1
ATOM 2808 N N . GLU A 1 371 ? -10.891 24.547 15.227 1 91.56 371 GLU A N 1
ATOM 2809 C CA . GLU A 1 371 ? -10.031 23.391 14.992 1 91.56 371 GLU A CA 1
ATOM 2810 C C . GLU A 1 371 ? -10.109 22.406 16.156 1 91.56 371 GLU A C 1
ATOM 2812 O O . GLU A 1 371 ? -9.211 22.359 17 1 91.56 371 GLU A O 1
ATOM 2817 N N . TRP A 1 372 ? -11.164 21.562 16.125 1 85.75 372 TRP A N 1
ATOM 2818 C CA . TRP A 1 372 ? -11.398 20.484 17.078 1 85.75 372 TRP A CA 1
ATOM 2819 C C . TRP A 1 372 ? -11.648 19.156 16.375 1 85.75 372 TRP A C 1
ATOM 2821 O O . TRP A 1 372 ? -12.328 19.125 15.344 1 85.75 372 TRP A O 1
ATOM 2831 N N . GLY A 1 373 ? -11.133 18.109 16.922 1 77.12 373 GLY A N 1
ATOM 2832 C CA . GLY A 1 373 ? -11.352 16.797 16.344 1 77.12 373 GLY A CA 1
ATOM 2833 C C . GLY A 1 373 ? -12.812 16.375 16.359 1 77.12 373 GLY A C 1
ATOM 2834 O O . GLY A 1 373 ? -13.516 16.562 17.359 1 77.12 373 GLY A O 1
ATOM 2835 N N . VAL A 1 374 ? -13.273 15.742 15.211 1 69.19 374 VAL A N 1
ATOM 2836 C CA . VAL A 1 374 ? -14.664 15.312 15.078 1 69.19 374 VAL A CA 1
ATOM 2837 C C . VAL A 1 374 ? -14.906 14.07 15.922 1 69.19 374 VAL A C 1
ATOM 2839 O O . VAL A 1 374 ? -15.914 13.977 16.625 1 69.19 374 VAL A O 1
ATOM 2842 N N . THR A 1 375 ? -13.977 13.172 15.914 1 68.81 375 THR A N 1
ATOM 2843 C CA . THR A 1 375 ? -14.125 11.891 16.594 1 68.81 375 THR A CA 1
ATOM 2844 C C . THR A 1 375 ? -13.805 12.031 18.078 1 68.81 375 THR A C 1
ATOM 2846 O O . THR A 1 375 ? -14.562 11.562 18.938 1 68.81 375 THR A O 1
ATOM 2849 N N . THR A 1 376 ? -12.734 12.711 18.469 1 72 376 THR A N 1
ATOM 2850 C CA . THR A 1 376 ? -12.219 12.711 19.844 1 72 376 THR A CA 1
ATOM 2851 C C . THR A 1 376 ? -12.648 13.969 20.578 1 72 376 THR A C 1
ATOM 2853 O O . THR A 1 376 ? -12.594 14.023 21.812 1 72 376 THR A O 1
ATOM 2856 N N . GLY A 1 377 ? -12.984 15.055 19.781 1 77.12 377 GLY A N 1
ATOM 2857 C CA . GLY A 1 377 ? -13.289 16.344 20.391 1 77.12 377 GLY A CA 1
ATOM 2858 C C . GLY A 1 377 ? -12.062 17.047 20.938 1 77.12 377 GLY A C 1
ATOM 2859 O O . GLY A 1 377 ? -12.18 18.094 21.578 1 77.12 377 GLY A O 1
ATOM 2860 N N . ARG A 1 378 ? -10.898 16.562 20.562 1 80.5 378 ARG A N 1
ATOM 2861 C CA . ARG A 1 378 ? -9.656 17.141 21.047 1 80.5 378 ARG A CA 1
ATOM 2862 C C . ARG A 1 378 ? -9.281 18.375 20.234 1 80.5 378 ARG A C 1
ATOM 2864 O O . ARG A 1 378 ? -9.539 18.438 19.031 1 80.5 378 ARG A O 1
ATOM 2871 N N . LYS A 1 379 ? -8.648 19.266 21 1 88 379 LYS A N 1
ATOM 2872 C CA . LYS A 1 379 ? -8.148 20.453 20.328 1 88 379 LYS A CA 1
ATOM 2873 C C . LYS A 1 379 ? -7.02 20.109 19.359 1 88 379 LYS A C 1
ATOM 2875 O O . LYS A 1 379 ? -6.129 19.328 19.703 1 88 379 LYS A O 1
ATOM 2880 N N . ARG A 1 380 ? -7.094 20.703 18.219 1 91.44 380 ARG A N 1
ATOM 2881 C CA . ARG A 1 380 ? -5.992 20.547 17.281 1 91.44 380 ARG A CA 1
ATOM 2882 C C . ARG A 1 380 ? -4.922 21.609 17.516 1 91.44 380 ARG A C 1
ATOM 2884 O O . ARG A 1 380 ? -5.234 22.766 17.828 1 91.44 380 ARG A O 1
ATOM 2891 N N . ARG A 1 381 ? -3.744 21.25 17.422 1 93.94 381 ARG A N 1
ATOM 2892 C CA . ARG A 1 381 ? -2.623 22.172 17.406 1 93.94 381 ARG A CA 1
ATOM 2893 C C . ARG A 1 381 ? -2.568 22.938 16.078 1 93.94 381 ARG A C 1
ATOM 2895 O O . ARG A 1 381 ? -2.895 22.375 15.023 1 93.94 381 ARG A O 1
ATOM 2902 N N . CYS A 1 382 ? -2.229 24.203 16.156 1 97.25 382 CYS A N 1
ATOM 2903 C CA . CYS A 1 382 ? -2.258 25.031 14.953 1 97.25 382 CYS A CA 1
ATOM 2904 C C . CYS A 1 382 ? -0.946 25.781 14.781 1 97.25 382 CYS A C 1
ATOM 2906 O O . CYS A 1 382 ? -0.242 26.047 15.75 1 97.25 382 CYS A O 1
ATOM 2908 N N . GLY A 1 383 ? -0.642 26.109 13.547 1 98.31 383 GLY A N 1
ATOM 2909 C CA . GLY A 1 383 ? 0.552 26.875 13.219 1 98.31 383 GLY A CA 1
ATOM 2910 C C . GLY A 1 383 ? 0.532 27.438 11.812 1 98.31 383 GLY A C 1
ATOM 2911 O O . GLY A 1 383 ? -0.473 27.328 11.109 1 98.31 383 GLY A O 1
ATOM 2912 N N . TRP A 1 384 ? 1.614 28.203 11.477 1 98.75 384 TRP A N 1
ATOM 2913 C CA . TRP A 1 384 ? 1.738 28.781 10.148 1 98.75 384 TRP A CA 1
ATOM 2914 C C . TRP A 1 384 ? 1.808 27.703 9.078 1 98.75 384 TRP A C 1
ATOM 2916 O O . TRP A 1 384 ? 2.152 26.562 9.367 1 98.75 384 TRP A O 1
ATOM 2926 N N . LEU A 1 385 ? 1.412 28.109 7.867 1 98.69 385 LEU A N 1
ATOM 2927 C CA . LEU A 1 385 ? 1.546 27.188 6.746 1 98.69 385 LEU A CA 1
ATOM 2928 C C . LEU A 1 385 ? 2.992 26.734 6.59 1 98.69 385 LEU A C 1
ATOM 2930 O O . LEU A 1 385 ? 3.916 27.531 6.676 1 98.69 385 LEU A O 1
ATOM 2934 N N . ASP A 1 386 ? 3.203 25.453 6.418 1 98.31 386 ASP A N 1
ATOM 2935 C CA . ASP A 1 386 ? 4.516 24.844 6.246 1 98.31 386 ASP A CA 1
ATOM 2936 C C . ASP A 1 386 ? 4.711 24.359 4.812 1 98.31 386 ASP A C 1
ATOM 2938 O O . ASP A 1 386 ? 4.188 23.312 4.434 1 98.31 386 ASP A O 1
ATOM 2942 N N . LEU A 1 387 ? 5.52 25.031 4.051 1 98.31 387 LEU A N 1
ATOM 2943 C CA . LEU A 1 387 ? 5.672 24.688 2.641 1 98.31 387 LEU A CA 1
ATOM 2944 C C . LEU A 1 387 ? 6.617 23.516 2.465 1 98.31 387 LEU A C 1
ATOM 2946 O O . LEU A 1 387 ? 6.617 22.859 1.415 1 98.31 387 LEU A O 1
ATOM 2950 N N . MET A 1 388 ? 7.496 23.203 3.504 1 97.69 388 MET A N 1
ATOM 2951 C CA . MET A 1 388 ? 8.305 21.984 3.449 1 97.69 388 MET A CA 1
ATOM 2952 C C . MET A 1 388 ? 7.434 20.75 3.498 1 97.69 388 MET A C 1
ATOM 2954 O O . MET A 1 388 ? 7.68 19.781 2.775 1 97.69 388 MET A O 1
ATOM 2958 N N . ILE A 1 389 ? 6.383 20.828 4.273 1 97 389 ILE A N 1
ATOM 2959 C CA . ILE A 1 389 ? 5.445 19.719 4.406 1 97 389 ILE A CA 1
ATOM 2960 C C . ILE A 1 389 ? 4.617 19.578 3.131 1 97 389 ILE A C 1
ATOM 2962 O O . ILE A 1 389 ? 4.395 18.469 2.641 1 97 389 ILE A O 1
ATOM 2966 N N . LEU A 1 390 ? 4.184 20.656 2.652 1 97.5 390 LEU A N 1
ATOM 2967 C CA . LEU A 1 390 ? 3.35 20.625 1.453 1 97.5 390 LEU A CA 1
ATOM 2968 C C . LEU A 1 390 ? 4.137 20.109 0.257 1 97.5 390 LEU A C 1
ATOM 2970 O O . LEU A 1 390 ? 3.619 19.312 -0.529 1 97.5 390 LEU A O 1
ATOM 2974 N N . ARG A 1 391 ? 5.363 20.531 0.115 1 97.25 391 ARG A N 1
ATOM 2975 C CA . ARG A 1 391 ? 6.227 20.016 -0.945 1 97.25 391 ARG A CA 1
ATOM 2976 C C . ARG A 1 391 ? 6.465 18.531 -0.781 1 97.25 391 ARG A C 1
ATOM 2978 O O . ARG A 1 391 ? 6.434 17.781 -1.76 1 97.25 391 ARG A O 1
ATOM 2985 N N . TYR A 1 392 ? 6.746 18.156 0.428 1 97.5 392 TYR A N 1
ATOM 2986 C CA . TYR A 1 392 ? 6.941 16.734 0.733 1 97.5 392 TYR A CA 1
ATOM 2987 C C . TYR A 1 392 ? 5.723 15.922 0.32 1 97.5 392 TYR A C 1
ATOM 2989 O O . TYR A 1 392 ? 5.859 14.875 -0.322 1 97.5 392 TYR A O 1
ATOM 2997 N N . ALA A 1 393 ? 4.551 16.391 0.675 1 97.25 393 ALA A N 1
ATOM 2998 C CA . ALA A 1 393 ? 3.312 15.719 0.298 1 97.25 393 ALA A CA 1
ATOM 2999 C C . ALA A 1 393 ? 3.17 15.641 -1.219 1 97.25 393 ALA A C 1
ATOM 3001 O O . ALA A 1 393 ? 2.691 14.633 -1.753 1 97.25 393 ALA A O 1
ATOM 3002 N N . HIS A 1 394 ? 3.549 16.672 -1.879 1 96.81 394 HIS A N 1
ATOM 3003 C CA . HIS A 1 394 ? 3.51 16.688 -3.338 1 96.81 394 HIS A CA 1
ATOM 3004 C C . HIS A 1 394 ? 4.477 15.656 -3.92 1 96.81 394 HIS A C 1
ATOM 3006 O O . HIS A 1 394 ? 4.164 15 -4.918 1 96.81 394 HIS A O 1
ATOM 3012 N N . MET A 1 395 ? 5.645 15.523 -3.328 1 96.81 395 MET A N 1
ATOM 3013 C CA . MET A 1 395 ? 6.633 14.555 -3.803 1 96.81 395 MET A CA 1
ATOM 3014 C C . MET A 1 395 ? 6.047 13.148 -3.822 1 96.81 395 MET A C 1
ATOM 3016 O O . MET A 1 395 ? 6.305 12.375 -4.75 1 96.81 395 MET A O 1
ATOM 3020 N N . VAL A 1 396 ? 5.266 12.82 -2.832 1 97.19 396 VAL A N 1
ATOM 3021 C CA . VAL A 1 396 ? 4.758 11.461 -2.648 1 97.19 396 VAL A CA 1
ATOM 3022 C C . VAL A 1 396 ? 3.496 11.266 -3.486 1 97.19 396 VAL A C 1
ATOM 3024 O O . VAL A 1 396 ? 3.295 10.195 -4.074 1 97.19 396 VAL A O 1
ATOM 3027 N N . ASN A 1 397 ? 2.67 12.32 -3.572 1 96.75 397 ASN A N 1
ATOM 3028 C CA . ASN A 1 397 ? 1.35 12.156 -4.168 1 96.75 397 ASN A CA 1
ATOM 3029 C C . ASN A 1 397 ? 1.342 12.578 -5.637 1 96.75 397 ASN A C 1
ATOM 3031 O O . ASN A 1 397 ? 0.518 12.094 -6.418 1 96.75 397 ASN A O 1
ATOM 3035 N N . GLY A 1 398 ? 2.217 13.469 -6.059 1 96.25 398 GLY A N 1
ATOM 3036 C CA . GLY A 1 398 ? 2.164 14 -7.41 1 96.25 398 GLY A CA 1
ATOM 3037 C C . GLY A 1 398 ? 0.882 14.758 -7.707 1 96.25 398 GLY A C 1
ATOM 3038 O O . GLY A 1 398 ? 0.169 14.43 -8.656 1 96.25 398 GLY A O 1
ATOM 3039 N N . PHE A 1 399 ? 0.643 15.867 -6.984 1 96.38 399 PHE A N 1
ATOM 3040 C CA . PHE A 1 399 ? -0.61 16.609 -7.113 1 96.38 399 PHE A CA 1
ATOM 3041 C C . PHE A 1 399 ? -0.727 17.234 -8.492 1 96.38 399 PHE A C 1
ATOM 3043 O O . PHE A 1 399 ? 0.235 17.812 -9 1 96.38 399 PHE A O 1
ATOM 3050 N N . THR A 1 400 ? -1.943 17.141 -9.078 1 96.5 400 THR A N 1
ATOM 3051 C CA . THR A 1 400 ? -2.301 17.875 -10.289 1 96.5 400 THR A CA 1
ATOM 3052 C C . THR A 1 400 ? -2.604 19.328 -9.969 1 96.5 400 THR A C 1
ATOM 3054 O O . THR A 1 400 ? -2.195 20.234 -10.703 1 96.5 400 THR A O 1
ATOM 3057 N N . ALA A 1 401 ? -3.332 19.547 -8.922 1 97.06 401 ALA A N 1
ATOM 3058 C CA . ALA A 1 401 ? -3.684 20.875 -8.438 1 97.06 401 ALA A CA 1
ATOM 3059 C C . ALA A 1 401 ? -4.035 20.844 -6.957 1 97.06 401 ALA A C 1
ATOM 3061 O O . ALA A 1 401 ? -4.203 19.781 -6.371 1 97.06 401 ALA A O 1
ATOM 3062 N N . LEU A 1 402 ? -4.094 22.062 -6.398 1 96.69 402 LEU A N 1
ATOM 3063 C CA . LEU A 1 402 ? -4.391 22.188 -4.973 1 96.69 402 LEU A CA 1
ATOM 3064 C C . LEU A 1 402 ? -5.734 22.859 -4.75 1 96.69 402 LEU A C 1
ATOM 3066 O O . LEU A 1 402 ? -6.16 23.688 -5.566 1 96.69 402 LEU A O 1
ATOM 3070 N N . ALA A 1 403 ? -6.375 22.438 -3.742 1 95 403 ALA A N 1
ATOM 3071 C CA . ALA A 1 403 ? -7.477 23.188 -3.141 1 95 403 ALA A CA 1
ATOM 3072 C C . ALA A 1 403 ? -7.051 23.812 -1.817 1 95 403 ALA A C 1
ATOM 3074 O O . ALA A 1 403 ? -6.863 23.109 -0.82 1 95 403 ALA A O 1
ATOM 3075 N N . LEU A 1 404 ? -6.855 25.156 -1.843 1 97.06 404 LEU A N 1
ATOM 3076 C CA . LEU A 1 404 ? -6.461 25.891 -0.642 1 97.06 404 LEU A CA 1
ATOM 3077 C C . LEU A 1 404 ? -7.684 26.344 0.141 1 97.06 404 LEU A C 1
ATOM 3079 O O . LEU A 1 404 ? -8.383 27.281 -0.276 1 97.06 404 LEU A O 1
ATOM 3083 N N . THR A 1 405 ? -7.832 25.734 1.329 1 94.06 405 THR A N 1
ATOM 3084 C CA . THR A 1 405 ? -9.07 25.969 2.066 1 94.06 405 THR A CA 1
ATOM 3085 C C . THR A 1 405 ? -8.812 26.812 3.309 1 94.06 405 THR A C 1
ATOM 3087 O O . THR A 1 405 ? -7.66 27.016 3.703 1 94.06 405 THR A O 1
ATOM 3090 N N . LYS A 1 406 ? -9.891 27.422 3.836 1 96.06 406 LYS A N 1
ATOM 3091 C CA . LYS A 1 406 ? -9.906 28.172 5.094 1 96.06 406 LYS A CA 1
ATOM 3092 C C . LYS A 1 406 ? -9.07 29.438 4.992 1 96.06 406 LYS A C 1
ATOM 3094 O O . LYS A 1 406 ? -8.383 29.812 5.945 1 96.06 406 LYS A O 1
ATOM 3099 N N . LEU A 1 407 ? -9.07 30.016 3.826 1 98.25 407 LEU A N 1
ATOM 3100 C CA . LEU A 1 407 ? -8.367 31.281 3.646 1 98.25 407 LEU A CA 1
ATOM 3101 C C . LEU A 1 407 ? -8.961 32.375 4.547 1 98.25 407 LEU A C 1
ATOM 3103 O O . LEU A 1 407 ? -8.242 33.25 5.031 1 98.25 407 LEU A O 1
ATOM 3107 N N . ASP A 1 408 ? -10.258 32.344 4.809 1 97.62 408 ASP A N 1
ATOM 3108 C CA . ASP A 1 408 ? -11.008 33.312 5.566 1 97.62 408 ASP A CA 1
ATOM 3109 C C . ASP A 1 408 ? -10.508 33.406 7.008 1 97.62 408 ASP A C 1
ATOM 3111 O O . ASP A 1 408 ? -10.648 34.438 7.66 1 97.62 408 ASP A O 1
ATOM 3115 N N . ILE A 1 409 ? -9.898 32.375 7.469 1 98 409 ILE A N 1
ATOM 3116 C CA . ILE A 1 409 ? -9.398 32.344 8.844 1 98 409 ILE A CA 1
ATOM 3117 C C . ILE A 1 409 ? -8.266 33.344 9 1 98 409 ILE A C 1
ATOM 3119 O O . ILE A 1 409 ? -8.055 33.875 10.094 1 98 409 ILE A O 1
ATOM 3123 N N . LEU A 1 410 ? -7.566 33.688 7.973 1 98.56 410 LEU A N 1
ATOM 3124 C CA . LEU A 1 410 ? -6.41 34.562 8.008 1 98.56 410 LEU A CA 1
ATOM 3125 C C . LEU A 1 410 ? -6.84 36.031 7.816 1 98.56 410 LEU A C 1
ATOM 3127 O O . LEU A 1 410 ? -6.012 36.938 7.914 1 98.56 410 LEU A O 1
ATOM 3131 N N . ASP A 1 411 ? -8.062 36.312 7.723 1 98.38 411 ASP A N 1
ATOM 3132 C CA . ASP A 1 411 ? -8.609 37.625 7.316 1 98.38 411 ASP A CA 1
ATOM 3133 C C . ASP A 1 411 ? -8.25 38.719 8.32 1 98.38 411 ASP A C 1
ATOM 3135 O O . ASP A 1 411 ? -8.234 39.906 7.977 1 98.38 411 ASP A O 1
ATOM 3139 N N . VAL A 1 412 ? -8.016 38.406 9.5 1 98.31 412 VAL A N 1
ATOM 3140 C CA . VAL A 1 412 ? -7.875 39.406 10.555 1 98.31 412 VAL A CA 1
ATOM 3141 C C . VAL A 1 412 ? -6.402 39.75 10.758 1 98.31 412 VAL A C 1
ATOM 3143 O O . VAL A 1 412 ? -6.066 40.688 11.5 1 98.31 412 VAL A O 1
ATOM 3146 N N . LEU A 1 413 ? -5.547 39.125 10.102 1 98.38 413 LEU A N 1
ATOM 3147 C CA . LEU A 1 413 ? -4.121 39.25 10.375 1 98.38 413 LEU A CA 1
ATOM 3148 C C . LEU A 1 413 ? -3.498 40.344 9.523 1 98.38 413 LEU A C 1
ATOM 3150 O O . LEU A 1 413 ? -3.814 40.469 8.336 1 98.38 413 LEU A O 1
ATOM 3154 N N . GLY A 1 414 ? -2.627 41.125 10.164 1 98.12 414 GLY A N 1
ATOM 3155 C CA . GLY A 1 414 ? -1.878 42.125 9.445 1 98.12 414 GLY A CA 1
ATOM 3156 C C . GLY A 1 414 ? -0.592 41.594 8.836 1 98.12 414 GLY A C 1
ATOM 3157 O O . GLY A 1 414 ? -0.044 42.188 7.91 1 98.12 414 GLY A O 1
ATOM 3158 N N . GLU A 1 415 ? -0.141 40.594 9.398 1 98.19 415 GLU A N 1
ATOM 3159 C CA . GLU A 1 415 ? 1.058 39.906 8.93 1 98.19 415 GLU A CA 1
ATOM 3160 C C . GLU A 1 415 ? 0.888 38.375 9.008 1 98.19 415 GLU A C 1
ATOM 3162 O O . GLU A 1 415 ? 0.326 37.875 9.977 1 98.19 415 GLU A O 1
ATOM 3167 N N . ILE A 1 416 ? 1.376 37.688 7.926 1 98.56 416 ILE A N 1
ATOM 3168 C CA . ILE A 1 416 ? 1.281 36.25 7.859 1 98.56 416 ILE A CA 1
ATOM 3169 C C . ILE A 1 416 ? 2.658 35.656 7.574 1 98.56 416 ILE A C 1
ATOM 3171 O O . ILE A 1 416 ? 3.357 36.094 6.66 1 98.56 416 ILE A O 1
ATOM 3175 N N . LYS A 1 417 ? 3.055 34.688 8.398 1 98.69 417 LYS A N 1
ATOM 3176 C CA . LYS A 1 417 ? 4.312 33.969 8.141 1 98.69 417 LYS A CA 1
ATOM 3177 C C . LYS A 1 417 ? 4.066 32.625 7.477 1 98.69 417 LYS A C 1
ATOM 3179 O O . LYS A 1 417 ? 3.018 32.031 7.676 1 98.69 417 LYS A O 1
ATOM 3184 N N . VAL A 1 418 ? 4.996 32.25 6.621 1 98.75 418 VAL A N 1
ATOM 3185 C CA . VAL A 1 418 ? 4.984 30.953 5.949 1 98.75 418 VAL A CA 1
ATOM 3186 C C . VAL A 1 418 ? 6.344 30.281 6.109 1 98.75 418 VAL A C 1
ATOM 3188 O O . VAL A 1 418 ? 7.383 30.891 5.863 1 98.75 418 VAL A O 1
ATOM 3191 N N . GLY A 1 419 ? 6.355 29 6.656 1 98.69 419 GLY A N 1
ATOM 3192 C CA . GLY A 1 419 ? 7.602 28.25 6.688 1 98.69 419 GLY A CA 1
ATOM 3193 C C . GLY A 1 419 ? 8.07 27.812 5.316 1 98.69 419 GLY A C 1
ATOM 3194 O O . GLY A 1 419 ? 7.359 27.109 4.609 1 98.69 419 GLY A O 1
ATOM 3195 N N . VAL A 1 420 ? 9.328 28.219 4.918 1 98.38 420 VAL A N 1
ATOM 3196 C CA . VAL A 1 420 ? 9.719 28.016 3.529 1 98.38 420 VAL A CA 1
ATOM 3197 C C . VAL A 1 420 ? 10.914 27.062 3.467 1 98.38 420 VAL A C 1
ATOM 3199 O O . VAL A 1 420 ? 11.203 26.484 2.414 1 98.38 420 VAL A O 1
ATOM 3202 N N . SER A 1 421 ? 11.609 26.922 4.605 1 97.94 421 SER A N 1
ATOM 3203 C CA . SER A 1 421 ? 12.758 26.016 4.613 1 97.94 421 SER A CA 1
ATOM 3204 C C . SER A 1 421 ? 13.078 25.531 6.023 1 97.94 421 SER A C 1
ATOM 3206 O O . SER A 1 421 ? 12.609 26.125 7.004 1 97.94 421 SER A O 1
ATOM 3208 N N . TYR A 1 422 ? 13.805 24.406 6.031 1 98.25 422 TYR A N 1
ATOM 3209 C CA . TYR A 1 422 ? 14.273 23.812 7.285 1 98.25 422 TYR A CA 1
ATOM 3210 C C . TYR A 1 422 ? 15.789 23.859 7.379 1 98.25 422 TYR A C 1
ATOM 3212 O O . TYR A 1 422 ? 16.484 23.656 6.379 1 98.25 422 TYR A O 1
ATOM 3220 N N . LYS A 1 423 ? 16.25 24.188 8.5 1 98.12 423 LYS A N 1
ATOM 3221 C CA . LYS A 1 423 ? 17.672 24.031 8.836 1 98.12 423 LYS A CA 1
ATOM 3222 C C . LYS A 1 423 ? 17.859 23.016 9.961 1 98.12 423 LYS A C 1
ATOM 3224 O O . LYS A 1 423 ? 17.062 22.969 10.898 1 98.12 423 LYS A O 1
ATOM 3229 N N . LEU A 1 424 ? 18.859 22.188 9.766 1 95.81 424 LEU A N 1
ATOM 3230 C CA . LEU A 1 424 ? 19.312 21.25 10.797 1 95.81 424 LEU A CA 1
ATOM 3231 C C . LEU A 1 424 ? 20.797 21.438 11.094 1 95.81 424 LEU A C 1
ATOM 3233 O O . LEU A 1 424 ? 21.625 21.328 10.195 1 95.81 424 LEU A O 1
ATOM 3237 N N . ASN A 1 425 ? 21.109 21.703 12.328 1 93.69 425 ASN A N 1
ATOM 3238 C CA . ASN A 1 425 ? 22.484 22.016 12.719 1 93.69 425 ASN A CA 1
ATOM 3239 C C . ASN A 1 425 ? 23.094 23.094 11.82 1 93.69 425 ASN A C 1
ATOM 3241 O O . ASN A 1 425 ? 24.203 22.922 11.312 1 93.69 425 ASN A O 1
ATOM 3245 N N . GLY A 1 426 ? 22.328 24.062 11.492 1 95.06 426 GLY A N 1
ATOM 3246 C CA . GLY A 1 426 ? 22.781 25.234 10.773 1 95.06 426 GLY A CA 1
ATOM 3247 C C . GLY A 1 426 ? 22.812 25.047 9.266 1 95.06 426 GLY A C 1
ATOM 3248 O O . GLY A 1 426 ? 23.078 26 8.516 1 95.06 426 GLY A O 1
ATOM 3249 N N . LYS A 1 427 ? 22.438 23.953 8.82 1 97.12 427 LYS A N 1
ATOM 3250 C CA . LYS A 1 427 ? 22.469 23.672 7.391 1 97.12 427 LYS A CA 1
ATOM 3251 C C . LYS A 1 427 ? 21.062 23.438 6.836 1 97.12 427 LYS A C 1
ATOM 3253 O O . LYS A 1 427 ? 20.281 22.703 7.426 1 97.12 427 LYS A O 1
ATOM 3258 N N . ARG A 1 428 ? 20.812 24.062 5.715 1 97.56 428 ARG A N 1
ATOM 3259 C CA . ARG A 1 428 ? 19.531 23.859 5.059 1 97.56 428 ARG A CA 1
ATOM 3260 C C . ARG A 1 428 ? 19.406 22.438 4.516 1 97.56 428 ARG A C 1
ATOM 3262 O O . ARG A 1 428 ? 20.359 21.891 3.977 1 97.56 428 ARG A O 1
ATOM 3269 N N . ILE A 1 429 ? 18.25 21.859 4.688 1 96.88 429 ILE A N 1
ATOM 3270 C CA . ILE A 1 429 ? 18.016 20.516 4.176 1 96.88 429 ILE A CA 1
ATOM 3271 C C . ILE A 1 429 ? 16.875 20.547 3.164 1 96.88 429 ILE A C 1
ATOM 3273 O O . ILE A 1 429 ? 15.898 21.281 3.342 1 96.88 429 ILE A O 1
ATOM 3277 N N . PRO A 1 430 ? 16.953 19.766 2.135 1 95.25 430 PRO A N 1
ATOM 3278 C CA . PRO A 1 430 ? 15.922 19.75 1.1 1 95.25 430 PRO A CA 1
ATOM 3279 C C . PRO A 1 430 ? 14.844 18.688 1.346 1 95.25 430 PRO A C 1
ATOM 3281 O O . PRO A 1 430 ? 13.906 18.562 0.554 1 95.25 430 PRO A O 1
ATOM 3284 N N . TYR A 1 431 ? 15.047 17.906 2.381 1 96.56 431 TYR A N 1
ATOM 3285 C CA . TYR A 1 431 ? 14.148 16.781 2.629 1 96.56 431 TYR A CA 1
ATOM 3286 C C . TYR A 1 431 ? 13.406 16.953 3.949 1 96.56 431 TYR A C 1
ATOM 3288 O O . TYR A 1 431 ? 13.75 17.828 4.75 1 96.56 431 TYR A O 1
ATOM 3296 N N . PHE A 1 432 ? 12.266 16.281 4.109 1 97.12 432 PHE A N 1
ATOM 3297 C CA . PHE A 1 432 ? 11.508 16.188 5.352 1 97.12 432 PHE A CA 1
ATOM 3298 C C . PHE A 1 432 ? 12 15.023 6.203 1 97.12 432 PHE A C 1
ATOM 3300 O O . PHE A 1 432 ? 11.875 13.867 5.812 1 97.12 432 PHE A O 1
ATOM 3307 N N . PRO A 1 433 ? 12.602 15.305 7.355 1 97.12 433 PRO A N 1
ATOM 3308 C CA . PRO A 1 433 ? 13.258 14.25 8.133 1 97.12 433 PRO A CA 1
ATOM 3309 C C . PRO A 1 433 ? 12.305 13.117 8.516 1 97.12 433 PRO A C 1
ATOM 3311 O O . PRO A 1 433 ? 11.172 13.375 8.93 1 97.12 433 PRO A O 1
ATOM 3314 N N . ALA A 1 434 ? 12.805 11.883 8.391 1 97.06 434 ALA A N 1
ATOM 3315 C CA . ALA A 1 434 ? 12.031 10.695 8.75 1 97.06 434 ALA A CA 1
ATOM 3316 C C . ALA A 1 434 ? 11.977 10.508 10.258 1 97.06 434 ALA A C 1
ATOM 3318 O O . ALA A 1 434 ? 10.945 10.102 10.805 1 97.06 434 ALA A O 1
ATOM 3319 N N . ASN A 1 435 ? 13.078 10.812 10.914 1 95.69 435 ASN A N 1
ATOM 3320 C CA . ASN A 1 435 ? 13.203 10.602 12.352 1 95.69 435 ASN A CA 1
ATOM 3321 C C . ASN A 1 435 ? 12.547 11.727 13.141 1 95.69 435 ASN A C 1
ATOM 3323 O O . ASN A 1 435 ? 12.797 12.906 12.883 1 95.69 435 ASN A O 1
ATOM 3327 N N . GLN A 1 436 ? 11.805 11.383 14.141 1 91.81 436 GLN A N 1
ATOM 3328 C CA . GLN A 1 436 ? 11.031 12.328 14.938 1 91.81 436 GLN A CA 1
ATOM 3329 C C . GLN A 1 436 ? 11.953 13.258 15.727 1 91.81 436 GLN A C 1
ATOM 3331 O O . GLN A 1 436 ? 11.664 14.445 15.875 1 91.81 436 GLN A O 1
ATOM 3336 N N . GLU A 1 437 ? 12.969 12.75 16.281 1 91.5 437 GLU A N 1
ATOM 3337 C CA . GLU A 1 437 ? 13.891 13.562 17.078 1 91.5 437 GLU A CA 1
ATOM 3338 C C . GLU A 1 437 ? 14.57 14.625 16.203 1 91.5 437 GLU A C 1
ATOM 3340 O O . GLU A 1 437 ? 14.742 15.766 16.641 1 91.5 437 GLU A O 1
ATOM 3345 N N . MET A 1 438 ? 14.914 14.195 15.039 1 93.81 438 MET A N 1
ATOM 3346 C CA . MET A 1 438 ? 15.508 15.141 14.102 1 93.81 438 MET A CA 1
ATOM 3347 C C . MET A 1 438 ? 14.5 16.219 13.695 1 93.81 438 MET A C 1
ATOM 3349 O O . MET A 1 438 ? 14.844 17.391 13.609 1 93.81 438 MET A O 1
ATOM 3353 N N . LEU A 1 439 ? 13.312 15.789 13.438 1 95.62 439 LEU A N 1
ATOM 3354 C CA . LEU A 1 439 ? 12.25 16.719 13.031 1 95.62 439 LEU A CA 1
ATOM 3355 C C . LEU A 1 439 ? 11.977 17.734 14.125 1 95.62 439 LEU A C 1
ATOM 3357 O O . LEU A 1 439 ? 11.703 18.906 13.836 1 95.62 439 LEU A O 1
ATOM 3361 N N . GLN A 1 440 ? 12.117 17.344 15.359 1 93.38 440 GLN A N 1
ATOM 3362 C CA . GLN A 1 440 ? 11.883 18.219 16.5 1 93.38 440 GLN A CA 1
ATOM 3363 C C . GLN A 1 440 ? 12.977 19.281 16.609 1 93.38 440 GLN A C 1
ATOM 3365 O O . GLN A 1 440 ? 12.758 20.359 17.172 1 93.38 440 GLN A O 1
ATOM 3370 N N . LYS A 1 441 ? 14.062 19.031 16.031 1 94.81 441 LYS A N 1
ATOM 3371 C CA . LYS A 1 441 ? 15.211 19.922 16.172 1 94.81 441 LYS A CA 1
ATOM 3372 C C . LYS A 1 441 ? 15.328 20.859 14.969 1 94.81 441 LYS A C 1
ATOM 3374 O O . LYS A 1 441 ? 16.172 21.75 14.953 1 94.81 441 LYS A O 1
ATOM 3379 N N . VAL A 1 442 ? 14.461 20.703 14.016 1 96.94 442 VAL A N 1
ATOM 3380 C CA . VAL A 1 442 ? 14.57 21.531 12.82 1 96.94 442 VAL A CA 1
ATOM 3381 C C . VAL A 1 442 ? 14.25 22.984 13.156 1 96.94 442 VAL A C 1
ATOM 3383 O O . VAL A 1 442 ? 13.352 23.266 13.953 1 96.94 442 VAL A O 1
ATOM 3386 N N . GLU A 1 443 ? 15.023 23.875 12.586 1 98.06 443 GLU A N 1
ATOM 3387 C CA . GLU A 1 443 ? 14.742 25.312 12.625 1 98.06 443 GLU A CA 1
ATOM 3388 C C . GLU A 1 443 ? 14.023 25.766 11.359 1 98.06 443 GLU A C 1
ATOM 3390 O O . GLU A 1 443 ? 14.508 25.531 10.25 1 98.06 443 GLU A O 1
ATOM 3395 N N . VAL A 1 444 ? 12.914 26.453 11.547 1 98.38 444 VAL A N 1
ATOM 3396 C CA . VAL A 1 444 ? 12.109 26.875 10.406 1 98.38 444 VAL A CA 1
ATOM 3397 C C . VAL A 1 444 ? 12.539 28.281 9.961 1 98.38 444 VAL A C 1
ATOM 3399 O O . VAL A 1 444 ? 12.695 29.172 10.789 1 98.38 444 VAL A O 1
ATOM 3402 N N . GLU A 1 445 ? 12.805 28.406 8.711 1 98.44 445 GLU A N 1
ATOM 3403 C CA . GLU A 1 445 ? 12.93 29.719 8.109 1 98.44 445 GLU A CA 1
ATOM 3404 C C . GLU A 1 445 ? 11.594 30.219 7.582 1 98.44 445 GLU A C 1
ATOM 3406 O O . GLU A 1 445 ? 10.961 29.562 6.758 1 98.44 445 GLU A O 1
ATOM 3411 N N . TYR A 1 446 ? 11.219 31.438 8.078 1 98.5 446 TYR A N 1
ATOM 3412 C CA . TYR A 1 446 ? 9.922 31.984 7.707 1 98.5 446 TYR A CA 1
ATOM 3413 C C . TYR A 1 446 ? 10.078 33.125 6.703 1 98.5 446 TYR A C 1
ATOM 3415 O O . TYR A 1 446 ? 11.055 33.875 6.75 1 98.5 446 TYR A O 1
ATOM 3423 N N . GLU A 1 447 ? 9.164 33.219 5.793 1 98.56 447 GLU A N 1
ATOM 3424 C CA . GLU A 1 447 ? 8.898 34.438 5.023 1 98.56 447 GLU A CA 1
ATOM 3425 C C . GLU A 1 447 ? 7.656 35.156 5.547 1 98.56 447 GLU A C 1
ATOM 3427 O O . GLU A 1 447 ? 6.645 34.5 5.852 1 98.56 447 GLU A O 1
ATOM 3432 N N . THR A 1 448 ? 7.793 36.406 5.719 1 98.69 448 THR A N 1
ATOM 3433 C CA . THR A 1 448 ? 6.684 37.219 6.219 1 98.69 448 THR A CA 1
ATOM 3434 C C . THR A 1 448 ? 5.973 37.938 5.07 1 98.69 448 THR A C 1
ATOM 3436 O O . THR A 1 448 ? 6.605 38.625 4.281 1 98.69 448 THR A O 1
ATOM 3439 N N . LEU A 1 449 ? 4.711 37.75 4.977 1 98.69 449 LEU A N 1
ATOM 3440 C CA . LEU A 1 449 ? 3.873 38.406 3.965 1 98.69 449 LEU A CA 1
ATOM 3441 C C . LEU A 1 449 ? 2.883 39.375 4.605 1 98.69 449 LEU A C 1
ATOM 3443 O O . LEU A 1 449 ? 2.479 39.156 5.754 1 98.69 449 LEU A O 1
ATOM 3447 N N . PRO A 1 450 ? 2.537 40.375 3.834 1 98.5 450 PRO A N 1
ATOM 3448 C CA . PRO A 1 450 ? 1.491 41.25 4.359 1 98.5 450 PRO A CA 1
ATOM 3449 C C . PRO A 1 450 ? 0.131 40.562 4.453 1 98.5 450 PRO A C 1
ATOM 3451 O O . PRO A 1 450 ? -0.267 39.844 3.527 1 98.5 450 PRO A O 1
ATOM 3454 N N . GLY A 1 451 ? -0.509 40.688 5.621 1 98.38 451 GLY A N 1
ATOM 3455 C CA . GLY A 1 451 ? -1.901 40.281 5.73 1 98.38 451 GLY A CA 1
ATOM 3456 C C . GLY A 1 451 ? -2.861 41.25 5.07 1 98.38 451 GLY A C 1
ATOM 3457 O O . GLY A 1 451 ? -2.434 42.219 4.445 1 98.38 451 GLY A O 1
ATOM 3458 N N . TRP A 1 452 ? -4.195 40.969 5.117 1 98.25 452 TRP A N 1
ATOM 3459 C CA . TRP A 1 452 ? -5.113 41.812 4.355 1 98.25 452 TRP A CA 1
ATOM 3460 C C . TRP A 1 452 ? -6.223 42.375 5.246 1 98.25 452 TRP A C 1
ATOM 3462 O O . TRP A 1 452 ? -6.965 43.25 4.84 1 98.25 452 TRP A O 1
ATOM 3472 N N . LYS A 1 453 ? -6.34 42 6.469 1 97.88 453 LYS A N 1
ATOM 3473 C CA . LYS A 1 453 ? -7.316 42.562 7.402 1 97.88 453 LYS A CA 1
ATOM 3474 C C . LYS A 1 453 ? -8.617 42.906 6.691 1 97.88 453 LYS A C 1
ATOM 3476 O O . LYS A 1 453 ? -9.133 44.031 6.844 1 97.88 453 LYS A O 1
ATOM 3481 N N . ALA A 1 454 ? -9.125 42.062 5.906 1 98.12 454 ALA A N 1
ATOM 3482 C CA . ALA A 1 454 ? -10.367 42.219 5.16 1 98.12 454 ALA A CA 1
ATOM 3483 C C . ALA A 1 454 ? -11.141 40.906 5.09 1 98.12 454 ALA A C 1
ATOM 3485 O O . ALA A 1 454 ? -10.539 39.844 5.012 1 98.12 454 ALA A O 1
ATOM 3486 N N . ASP A 1 455 ? -12.422 41.062 5.086 1 97.81 455 ASP A N 1
ATOM 3487 C CA . ASP A 1 455 ? -13.297 39.906 5.039 1 97.81 455 ASP A CA 1
ATOM 3488 C C . ASP A 1 455 ? -13.336 39.312 3.633 1 97.81 455 ASP A C 1
ATOM 3490 O O . ASP A 1 455 ? -13.719 40 2.676 1 97.81 455 ASP A O 1
ATOM 3494 N N . THR A 1 456 ? -12.945 38 3.48 1 97.94 456 THR A N 1
ATOM 3495 C CA . THR A 1 456 ? -12.93 37.344 2.174 1 97.94 456 THR A CA 1
ATOM 3496 C C . THR A 1 456 ? -14.125 36.406 2.025 1 97.94 456 THR A C 1
ATOM 3498 O O . THR A 1 456 ? -14.336 35.844 0.957 1 97.94 456 THR A O 1
ATOM 3501 N N . THR A 1 457 ? -15.008 36.219 3.002 1 96.56 457 THR A N 1
ATOM 3502 C CA . THR A 1 457 ? -16.047 35.219 3.037 1 96.56 457 THR A CA 1
ATOM 3503 C C . THR A 1 457 ? -17.047 35.406 1.905 1 96.56 457 THR A C 1
ATOM 3505 O O . THR A 1 457 ? -17.719 34.469 1.476 1 96.56 457 THR A O 1
ATOM 3508 N N . GLY A 1 458 ? -17.172 36.594 1.427 1 95.38 458 GLY A N 1
ATOM 3509 C CA . GLY A 1 458 ? -18.109 36.906 0.359 1 95.38 458 GLY A CA 1
ATOM 3510 C C . GLY A 1 458 ? -17.516 36.75 -1.025 1 95.38 458 GLY A C 1
ATOM 3511 O O . GLY A 1 458 ? -18.219 36.781 -2.027 1 95.38 458 GLY A O 1
ATOM 3512 N N . ALA A 1 459 ? -16.219 36.5 -1.151 1 96.94 459 ALA A N 1
ATOM 3513 C CA . ALA A 1 459 ? -15.531 36.375 -2.441 1 96.94 459 ALA A CA 1
ATOM 3514 C C . ALA A 1 459 ? -15.992 35.125 -3.191 1 96.94 459 ALA A C 1
ATOM 3516 O O . ALA A 1 459 ? -16.188 34.062 -2.588 1 96.94 459 ALA A O 1
ATOM 3517 N N . ARG A 1 460 ? -16.203 35.25 -4.535 1 95.94 460 ARG A N 1
ATOM 3518 C CA . ARG A 1 460 ? -16.594 34.125 -5.375 1 95.94 460 ARG A CA 1
ATOM 3519 C C . ARG A 1 460 ? -15.766 34.094 -6.656 1 95.94 460 ARG A C 1
ATOM 3521 O O . ARG A 1 460 ? -15.828 33.094 -7.41 1 95.94 460 ARG A O 1
ATOM 3528 N N . ARG A 1 461 ? -15.117 35.188 -6.93 1 95.75 461 ARG A N 1
ATOM 3529 C CA . ARG A 1 461 ? -14.18 35.281 -8.047 1 95.75 461 ARG A CA 1
ATOM 3530 C C . ARG A 1 461 ? -12.797 35.688 -7.566 1 95.75 461 ARG A C 1
ATOM 3532 O O . ARG A 1 461 ? -12.656 36.281 -6.492 1 95.75 461 ARG A O 1
ATOM 3539 N N . TRP A 1 462 ? -11.758 35.375 -8.32 1 97.69 462 TRP A N 1
ATOM 3540 C CA . TRP A 1 462 ? -10.367 35.719 -8.023 1 97.69 462 TRP A CA 1
ATOM 3541 C C . TRP A 1 462 ? -10.234 37.219 -7.738 1 97.69 462 TRP A C 1
ATOM 3543 O O . TRP A 1 462 ? -9.57 37.594 -6.777 1 97.69 462 TRP A O 1
ATOM 3553 N N . GLU A 1 463 ? -10.969 37.969 -8.516 1 97.19 463 GLU A N 1
ATOM 3554 C CA . GLU A 1 463 ? -10.844 39.438 -8.461 1 97.19 463 GLU A CA 1
ATOM 3555 C C . GLU A 1 463 ? -11.484 39.969 -7.195 1 97.19 463 GLU A C 1
ATOM 3557 O O . GLU A 1 463 ? -11.234 41.125 -6.82 1 97.19 463 GLU A O 1
ATOM 3562 N N . ASP A 1 464 ? -12.289 39.156 -6.566 1 97.56 464 ASP A N 1
ATOM 3563 C CA . ASP A 1 464 ? -12.953 39.594 -5.34 1 97.56 464 ASP A CA 1
ATOM 3564 C C . ASP A 1 464 ? -11.984 39.594 -4.156 1 97.56 464 ASP A C 1
ATOM 3566 O O . ASP A 1 464 ? -12.258 40.188 -3.115 1 97.56 464 ASP A O 1
ATOM 3570 N N . LEU A 1 465 ? -10.867 38.969 -4.273 1 98.44 465 LEU A N 1
ATOM 3571 C CA . LEU A 1 465 ? -9.914 38.812 -3.18 1 98.44 465 LEU A CA 1
ATOM 3572 C C . LEU A 1 465 ? -9.016 40.062 -3.074 1 98.44 465 LEU A C 1
ATOM 3574 O O . LEU A 1 465 ? -8.609 40.625 -4.09 1 98.44 465 LEU A O 1
ATOM 3578 N N . PRO A 1 466 ? -8.734 40.406 -1.817 1 98.19 466 PRO A N 1
ATOM 3579 C CA . PRO A 1 466 ? -7.703 41.438 -1.68 1 98.19 466 PRO A CA 1
ATOM 3580 C C . PRO A 1 466 ? -6.391 41.031 -2.354 1 98.19 466 PRO A C 1
ATOM 3582 O O . PRO A 1 466 ? -6.023 39.875 -2.375 1 98.19 466 PRO A O 1
ATOM 3585 N N . PRO A 1 467 ? -5.648 42.031 -2.855 1 98.38 467 PRO A N 1
ATOM 3586 C CA . PRO A 1 467 ? -4.375 41.719 -3.52 1 98.38 467 PRO A CA 1
ATOM 3587 C C . PRO A 1 467 ? -3.414 40.938 -2.629 1 98.38 467 PRO A C 1
ATOM 3589 O O . PRO A 1 467 ? -2.689 40.062 -3.117 1 98.38 467 PRO A O 1
ATOM 3592 N N . GLN A 1 468 ? -3.426 41.312 -1.366 1 98.5 468 GLN A N 1
ATOM 3593 C CA . GLN A 1 468 ? -2.529 40.625 -0.452 1 98.5 468 GLN A CA 1
ATOM 3594 C C . GLN A 1 468 ? -2.895 39.156 -0.345 1 98.5 468 GLN A C 1
ATOM 3596 O O . GLN A 1 468 ? -2.016 38.281 -0.221 1 98.5 468 GLN A O 1
ATOM 3601 N N . ALA A 1 469 ? -4.164 38.812 -0.365 1 98.62 469 ALA A N 1
ATOM 3602 C CA . ALA A 1 469 ? -4.617 37.438 -0.347 1 98.62 469 ALA A CA 1
ATOM 3603 C C . ALA A 1 469 ? -4.227 36.719 -1.633 1 98.62 469 ALA A C 1
ATOM 3605 O O . ALA A 1 469 ? -3.814 35.562 -1.599 1 98.62 469 ALA A O 1
ATOM 3606 N N . GLN A 1 470 ? -4.383 37.375 -2.748 1 98.62 470 GLN A N 1
ATOM 3607 C CA . GLN A 1 470 ? -3.951 36.812 -4.027 1 98.62 470 GLN A CA 1
ATOM 3608 C C . GLN A 1 470 ? -2.461 36.5 -4.008 1 98.62 470 GLN A C 1
ATOM 3610 O O . GLN A 1 470 ? -2.047 35.438 -4.477 1 98.62 470 GLN A O 1
ATOM 3615 N N . ASN A 1 471 ? -1.718 37.406 -3.473 1 98.56 471 ASN A N 1
ATOM 3616 C CA . ASN A 1 471 ? -0.274 37.219 -3.391 1 98.56 471 ASN A CA 1
ATOM 3617 C C . ASN A 1 471 ? 0.081 36.031 -2.518 1 98.56 471 ASN A C 1
ATOM 3619 O O . ASN A 1 471 ? 1.033 35.312 -2.811 1 98.56 471 ASN A O 1
ATOM 3623 N N . TYR A 1 472 ? -0.65 35.875 -1.419 1 98.62 472 TYR A N 1
ATOM 3624 C CA . TYR A 1 472 ? -0.446 34.75 -0.543 1 98.62 472 TYR A CA 1
ATOM 3625 C C . TYR A 1 472 ? -0.645 33.438 -1.301 1 98.62 472 TYR A C 1
ATOM 3627 O O . TYR A 1 472 ? 0.182 32.531 -1.21 1 98.62 472 TYR A O 1
ATOM 3635 N N . ILE A 1 473 ? -1.697 33.312 -2.074 1 98.62 473 ILE A N 1
ATOM 3636 C CA . ILE A 1 473 ? -2.031 32.125 -2.844 1 98.62 473 ILE A CA 1
ATOM 3637 C C . ILE A 1 473 ? -0.954 31.875 -3.896 1 98.62 473 ILE A C 1
ATOM 3639 O O . ILE A 1 473 ? -0.477 30.75 -4.047 1 98.62 473 ILE A O 1
ATOM 3643 N N . ARG A 1 474 ? -0.525 32.875 -4.594 1 98.38 474 ARG A N 1
ATOM 3644 C CA . ARG A 1 474 ? 0.51 32.781 -5.613 1 98.38 474 ARG A CA 1
ATOM 3645 C C . ARG A 1 474 ? 1.843 32.344 -4.996 1 98.38 474 ARG A C 1
ATOM 3647 O O . ARG A 1 474 ? 2.613 31.609 -5.605 1 98.38 474 ARG A O 1
ATOM 3654 N N . PHE A 1 475 ? 2.117 32.906 -3.816 1 98.38 475 PHE A N 1
ATOM 3655 C CA . PHE A 1 475 ? 3.332 32.531 -3.102 1 98.38 475 PHE A CA 1
ATOM 3656 C C . PHE A 1 475 ? 3.371 31.031 -2.85 1 98.38 475 PHE A C 1
ATOM 3658 O O . PHE A 1 475 ? 4.398 30.375 -3.07 1 98.38 475 PHE A O 1
ATOM 3665 N N . VAL A 1 476 ? 2.24 30.453 -2.412 1 98.06 476 VAL A N 1
ATOM 3666 C CA . VAL A 1 476 ? 2.129 29.016 -2.148 1 98.06 476 VAL A CA 1
ATOM 3667 C C . VAL A 1 476 ? 2.336 28.234 -3.443 1 98.06 476 VAL A C 1
ATOM 3669 O O . VAL A 1 476 ? 3.121 27.281 -3.482 1 98.06 476 VAL A O 1
ATOM 3672 N N . GLU A 1 477 ? 1.731 28.641 -4.527 1 97.69 477 GLU A N 1
ATOM 3673 C CA . GLU A 1 477 ? 1.838 28 -5.828 1 97.69 477 GLU A CA 1
ATOM 3674 C C . GLU A 1 477 ? 3.287 27.953 -6.305 1 97.69 477 GLU A C 1
ATOM 3676 O O . GLU A 1 477 ? 3.771 26.891 -6.73 1 97.69 477 GLU A O 1
ATOM 3681 N N . ASN A 1 478 ? 3.875 29.062 -6.207 1 96.94 478 ASN A N 1
ATOM 3682 C CA . ASN A 1 478 ? 5.223 29.203 -6.742 1 96.94 478 ASN A CA 1
ATOM 3683 C C . ASN A 1 478 ? 6.23 28.359 -5.957 1 96.94 478 ASN A C 1
ATOM 3685 O O . ASN A 1 478 ? 7.141 27.781 -6.535 1 96.94 478 ASN A O 1
ATOM 3689 N N . HIS A 1 479 ? 6.039 28.359 -4.711 1 96.25 479 HIS A N 1
ATOM 3690 C CA . HIS A 1 479 ? 6.988 27.625 -3.877 1 96.25 479 HIS A CA 1
ATOM 3691 C C . HIS A 1 479 ? 6.797 26.125 -4.012 1 96.25 479 HIS A C 1
ATOM 3693 O O . HIS A 1 479 ? 7.766 25.359 -3.953 1 96.25 479 HIS A O 1
ATOM 3699 N N . VAL A 1 480 ? 5.586 25.641 -4.152 1 96.44 480 VAL A N 1
ATOM 3700 C CA . VAL A 1 480 ? 5.297 24.219 -4.23 1 96.44 480 VAL A CA 1
ATOM 3701 C C . VAL A 1 480 ? 5.434 23.734 -5.676 1 96.44 480 VAL A C 1
ATOM 3703 O O . VAL A 1 480 ? 5.758 22.578 -5.926 1 96.44 480 VAL A O 1
ATOM 3706 N N . GLY A 1 481 ? 5.195 24.594 -6.629 1 96.19 481 GLY A N 1
ATOM 3707 C CA . GLY A 1 481 ? 5.223 24.25 -8.039 1 96.19 481 GLY A CA 1
ATOM 3708 C C . GLY A 1 481 ? 3.955 23.547 -8.508 1 96.19 481 GLY A C 1
ATOM 3709 O O . GLY A 1 481 ? 3.994 22.734 -9.43 1 96.19 481 GLY A O 1
ATOM 3710 N N . VAL A 1 482 ? 2.881 23.719 -7.785 1 97.31 482 VAL A N 1
ATOM 3711 C CA . VAL A 1 482 ? 1.581 23.156 -8.133 1 97.31 482 VAL A CA 1
ATOM 3712 C C . VAL A 1 482 ? 0.521 24.25 -8.125 1 97.31 482 VAL A C 1
ATOM 3714 O O . VAL A 1 482 ? 0.443 25.047 -7.188 1 97.31 482 VAL A O 1
ATOM 3717 N N . ALA A 1 483 ? -0.309 24.297 -9.148 1 97.75 483 ALA A N 1
ATOM 3718 C CA . ALA A 1 483 ? -1.323 25.344 -9.281 1 97.75 483 ALA A CA 1
ATOM 3719 C C . ALA A 1 483 ? -2.453 25.141 -8.281 1 97.75 483 ALA A C 1
ATOM 3721 O O . ALA A 1 483 ? -2.818 24 -7.965 1 97.75 483 ALA A O 1
ATOM 3722 N N . VAL A 1 484 ? -2.945 26.25 -7.785 1 97.69 484 VAL A N 1
ATOM 3723 C CA . VAL A 1 484 ? -4.145 26.234 -6.953 1 97.69 484 VAL A CA 1
ATOM 3724 C C . VAL A 1 484 ? -5.387 26.344 -7.836 1 97.69 484 VAL A C 1
ATOM 3726 O O . VAL A 1 484 ? -5.551 27.344 -8.555 1 97.69 484 VAL A O 1
ATOM 3729 N N . LYS A 1 485 ? -6.211 25.359 -7.781 1 96.75 485 LYS A N 1
ATOM 3730 C CA . LYS A 1 485 ? -7.406 25.328 -8.617 1 96.75 485 LYS A CA 1
ATOM 3731 C C . LYS A 1 485 ? -8.625 25.859 -7.863 1 96.75 485 LYS A C 1
ATOM 3733 O O . LYS A 1 485 ? -9.508 26.484 -8.461 1 96.75 485 LYS A O 1
ATOM 3738 N N . TRP A 1 486 ? -8.68 25.609 -6.566 1 95.56 486 TRP A N 1
ATOM 3739 C CA . TRP A 1 486 ? -9.805 26.047 -5.742 1 95.56 486 TRP A CA 1
ATOM 3740 C C . TRP A 1 486 ? -9.305 26.781 -4.5 1 95.56 486 TRP A C 1
ATOM 3742 O O . TRP A 1 486 ? -8.281 26.422 -3.922 1 95.56 486 TRP A O 1
ATOM 3752 N N . VAL A 1 487 ? -10.023 27.844 -4.141 1 97.44 487 VAL A N 1
ATOM 3753 C CA . VAL A 1 487 ? -9.766 28.578 -2.9 1 97.44 487 VAL A CA 1
ATOM 3754 C C . VAL A 1 487 ? -11.031 28.594 -2.045 1 97.44 487 VAL A C 1
ATOM 3756 O O . VAL A 1 487 ? -12.07 29.094 -2.48 1 97.44 487 VAL A O 1
ATOM 3759 N N . GLY A 1 488 ? -10.898 28.016 -0.826 1 95.44 488 GLY A N 1
ATOM 3760 C CA . GLY A 1 488 ? -12.008 28.047 0.107 1 95.44 488 GLY A CA 1
ATOM 3761 C C . GLY A 1 488 ? -11.984 29.266 1.017 1 95.44 488 GLY A C 1
ATOM 3762 O O . GLY A 1 488 ? -10.969 29.531 1.662 1 95.44 488 GLY A O 1
ATOM 3763 N N . VAL A 1 489 ? -13.125 30.016 1.079 1 96.94 489 VAL A N 1
ATOM 3764 C CA . VAL A 1 489 ? -13.188 31.266 1.849 1 96.94 489 VAL A CA 1
ATOM 3765 C C . VAL A 1 489 ? -14.32 31.172 2.873 1 96.94 489 VAL A C 1
ATOM 3767 O O . VAL A 1 489 ? -14.867 32.219 3.275 1 96.94 489 VAL A O 1
ATOM 3770 N N . GLY A 1 490 ? -14.68 29.969 3.219 1 90.88 490 GLY A N 1
ATOM 3771 C CA . GLY A 1 490 ? -15.742 29.734 4.188 1 90.88 490 GLY A CA 1
ATOM 3772 C C . GLY A 1 490 ? -16.094 28.281 4.359 1 90.88 490 GLY A C 1
ATOM 3773 O O . GLY A 1 490 ? -15.484 27.406 3.736 1 90.88 490 GLY A O 1
ATOM 3774 N N . LYS A 1 491 ? -17.156 27.969 5.156 1 81.88 491 LYS A N 1
ATOM 3775 C CA . LYS A 1 491 ? -17.516 26.609 5.539 1 81.88 491 LYS A CA 1
ATOM 3776 C C . LYS A 1 491 ? -18.406 25.953 4.484 1 81.88 491 LYS A C 1
ATOM 3778 O O . LYS A 1 491 ? -18.312 24.75 4.242 1 81.88 491 LYS A O 1
ATOM 3783 N N . SER A 1 492 ? -19.141 26.797 3.844 1 79.69 492 SER A N 1
ATOM 3784 C CA . SER A 1 492 ? -20.141 26.266 2.924 1 79.69 492 SER A CA 1
ATOM 3785 C C . SER A 1 492 ? -19.516 25.875 1.592 1 79.69 492 SER A C 1
ATOM 3787 O O . SER A 1 492 ? -18.5 26.422 1.193 1 79.69 492 SER A O 1
ATOM 3789 N N . ARG A 1 493 ? -20.219 24.969 0.909 1 77.62 493 ARG A N 1
ATOM 3790 C CA . ARG A 1 493 ? -19.797 24.531 -0.419 1 77.62 493 ARG A CA 1
ATOM 3791 C C . ARG A 1 493 ? -19.781 25.703 -1.393 1 77.62 493 ARG A C 1
ATOM 3793 O O . ARG A 1 493 ? -18.984 25.719 -2.34 1 77.62 493 ARG A O 1
ATOM 3800 N N . GLU A 1 494 ? -20.562 26.641 -1.142 1 80.25 494 GLU A N 1
ATOM 3801 C CA . GLU A 1 494 ? -20.688 27.797 -2.029 1 80.25 494 GLU A CA 1
ATOM 3802 C C . GLU A 1 494 ? -19.547 28.781 -1.803 1 80.25 494 GLU A C 1
ATOM 3804 O O . GLU A 1 494 ? -19.281 29.641 -2.652 1 80.25 494 GLU A O 1
ATOM 3809 N N . SER A 1 495 ? -18.922 28.672 -0.746 1 89.25 495 SER A N 1
ATOM 3810 C CA . SER A 1 495 ? -17.844 29.594 -0.411 1 89.25 495 SER A CA 1
ATOM 3811 C C . SER A 1 495 ? -16.516 29.156 -1.021 1 89.25 495 SER A C 1
ATOM 3813 O O . SER A 1 495 ? -15.539 28.922 -0.302 1 89.25 495 SER A O 1
ATOM 3815 N N . MET A 1 496 ? -16.547 28.969 -2.314 1 91.62 496 MET A N 1
ATOM 3816 C CA . MET A 1 496 ? -15.391 28.469 -3.053 1 91.62 496 MET A CA 1
ATOM 3817 C C . MET A 1 496 ? -15.148 29.297 -4.309 1 91.62 496 MET A C 1
ATOM 3819 O O . MET A 1 496 ? -16.094 29.688 -4.996 1 91.62 496 MET A O 1
ATOM 3823 N N . ILE A 1 497 ? -13.922 29.609 -4.551 1 95.38 497 ILE A N 1
ATOM 3824 C CA . ILE A 1 497 ? -13.477 30.25 -5.785 1 95.38 497 ILE A CA 1
ATOM 3825 C C . ILE A 1 497 ? -12.789 29.219 -6.676 1 95.38 497 ILE A C 1
ATOM 3827 O O . ILE A 1 497 ? -11.852 28.547 -6.246 1 95.38 497 ILE A O 1
ATOM 3831 N N . GLN A 1 498 ? -13.266 28.938 -7.824 1 94.81 498 GLN A N 1
ATOM 3832 C CA . GLN A 1 498 ? -12.609 28.078 -8.797 1 94.81 498 GLN A CA 1
ATOM 3833 C C . GLN A 1 498 ? -11.758 28.875 -9.766 1 94.81 498 GLN A C 1
ATOM 3835 O O . GLN A 1 498 ? -12.266 29.766 -10.461 1 94.81 498 GLN A O 1
ATOM 3840 N N . LEU A 1 499 ? -10.539 28.625 -9.852 1 94.5 499 LEU A N 1
ATOM 3841 C CA . LEU A 1 499 ? -9.609 29.438 -10.641 1 94.5 499 LEU A CA 1
ATOM 3842 C C . LEU A 1 499 ? -9.5 28.906 -12.062 1 94.5 499 LEU A C 1
ATOM 3844 O O . LEU A 1 499 ? -9.273 29.672 -13 1 94.5 499 LEU A O 1
ATOM 3848 N N . PHE A 1 500 ? -9.602 27.641 -12.305 1 90.38 500 PHE A N 1
ATOM 3849 C CA . PHE A 1 500 ? -9.625 27.062 -13.641 1 90.38 500 PHE A CA 1
ATOM 3850 C C . PHE A 1 500 ? -10.242 25.656 -13.617 1 90.38 500 PHE A C 1
ATOM 3852 O O . PHE A 1 500 ? -10.344 25.047 -12.555 1 90.38 500 PHE A O 1
ATOM 3859 N N . VAL B 1 1 ? -27.031 -53.375 6.004 1 18.22 1 VAL B N 1
ATOM 3860 C CA . VAL B 1 1 ? -28.188 -52.531 6.266 1 18.22 1 VAL B CA 1
ATOM 3861 C C . VAL B 1 1 ? -28.953 -52.281 4.969 1 18.22 1 VAL B C 1
ATOM 3863 O O . VAL B 1 1 ? -28.422 -51.688 4.031 1 18.22 1 VAL B O 1
ATOM 3866 N N . ALA B 1 2 ? -29.781 -53.219 4.48 1 16.08 2 ALA B N 1
ATOM 3867 C CA . ALA B 1 2 ? -30.469 -53.562 3.23 1 16.08 2 ALA B CA 1
ATOM 3868 C C . ALA B 1 2 ? -31.5 -52.5 2.885 1 16.08 2 ALA B C 1
ATOM 3870 O O . ALA B 1 2 ? -32.656 -52.812 2.561 1 16.08 2 ALA B O 1
ATOM 3871 N N . GLY B 1 3 ? -31.188 -51.469 3.428 1 17.47 3 GLY B N 1
ATOM 3872 C CA . GLY B 1 3 ? -32.125 -50.375 3.438 1 17.47 3 GLY B CA 1
ATOM 3873 C C . GLY B 1 3 ? -32.438 -49.844 2.051 1 17.47 3 GLY B C 1
ATOM 3874 O O . GLY B 1 3 ? -31.672 -49.062 1.479 1 17.47 3 GLY B O 1
ATOM 3875 N N . ARG B 1 4 ? -33.062 -50.562 1.296 1 15.77 4 ARG B N 1
ATOM 3876 C CA . ARG B 1 4 ? -33.219 -50.594 -0.155 1 15.77 4 ARG B CA 1
ATOM 3877 C C . ARG B 1 4 ? -33.844 -49.281 -0.656 1 15.77 4 ARG B C 1
ATOM 3879 O O . ARG B 1 4 ? -33.281 -48.625 -1.525 1 15.77 4 ARG B O 1
ATOM 3886 N N . SER B 1 5 ? -35.125 -49.281 -0.667 1 15.48 5 SER B N 1
ATOM 3887 C CA . SER B 1 5 ? -35.969 -48.969 -1.824 1 15.48 5 SER B CA 1
ATOM 3888 C C . SER B 1 5 ? -36.125 -47.469 -1.996 1 15.48 5 SER B C 1
ATOM 3890 O O . SER B 1 5 ? -35.844 -46.688 -1.067 1 15.48 5 SER B O 1
ATOM 3892 N N . CYS B 1 6 ? -37.094 -46.906 -3.047 1 16.09 6 CYS B N 1
ATOM 3893 C CA . CYS B 1 6 ? -37.375 -46.125 -4.25 1 16.09 6 CYS B CA 1
ATOM 3894 C C . CYS B 1 6 ? -38.156 -44.875 -3.908 1 16.09 6 CYS B C 1
ATOM 3896 O O . CYS B 1 6 ? -39.219 -44.938 -3.277 1 16.09 6 CYS B O 1
ATOM 3898 N N . GLY B 1 7 ? -37.656 -43.781 -3.574 1 16.41 7 GLY B N 1
ATOM 3899 C CA . GLY B 1 7 ? -37.906 -42.406 -3.229 1 16.41 7 GLY B CA 1
ATOM 3900 C C . GLY B 1 7 ? -38.719 -41.688 -4.27 1 16.41 7 GLY B C 1
ATOM 3901 O O . GLY B 1 7 ? -38.781 -40.438 -4.289 1 16.41 7 GLY B O 1
ATOM 3902 N N . VAL B 1 8 ? -39.562 -42.375 -5.023 1 15.28 8 VAL B N 1
ATOM 3903 C CA . VAL B 1 8 ? -39.781 -41.781 -6.34 1 15.28 8 VAL B CA 1
ATOM 3904 C C . VAL B 1 8 ? -40.469 -40.438 -6.195 1 15.28 8 VAL B C 1
ATOM 3906 O O . VAL B 1 8 ? -39.906 -39.406 -6.57 1 15.28 8 VAL B O 1
ATOM 3909 N N . ALA B 1 9 ? -41.844 -40.156 -6.488 1 15.43 9 ALA B N 1
ATOM 3910 C CA . ALA B 1 9 ? -42.5 -39.688 -7.711 1 15.43 9 ALA B CA 1
ATOM 3911 C C . ALA B 1 9 ? -43.281 -38.406 -7.453 1 15.43 9 ALA B C 1
ATOM 3913 O O . ALA B 1 9 ? -44.531 -38.438 -7.434 1 15.43 9 ALA B O 1
ATOM 3914 N N . THR B 1 10 ? -43 -37.719 -6.434 1 15.92 10 THR B N 1
ATOM 3915 C CA . THR B 1 10 ? -44.094 -36.781 -6.117 1 15.92 10 THR B CA 1
ATOM 3916 C C . THR B 1 10 ? -44.438 -35.906 -7.332 1 15.92 10 THR B C 1
ATOM 3918 O O . THR B 1 10 ? -43.562 -35.594 -8.133 1 15.92 10 THR B O 1
ATOM 3921 N N . GLN B 1 11 ? -45.719 -35.531 -7.473 1 15.78 11 GLN B N 1
ATOM 3922 C CA . GLN B 1 11 ? -46.812 -35.219 -8.406 1 15.78 11 GLN B CA 1
ATOM 3923 C C . GLN B 1 11 ? -46.594 -33.844 -9.047 1 15.78 11 GLN B C 1
ATOM 3925 O O . GLN B 1 11 ? -46 -32.938 -8.438 1 15.78 11 GLN B O 1
ATOM 3930 N N . ARG B 1 12 ? -47.031 -33.531 -10.273 1 15.17 12 ARG B N 1
ATOM 3931 C CA . ARG B 1 12 ? -47.031 -32.875 -11.578 1 15.17 12 ARG B CA 1
ATOM 3932 C C . ARG B 1 12 ? -47.5 -31.438 -11.461 1 15.17 12 ARG B C 1
ATOM 3934 O O . ARG B 1 12 ? -48.156 -31.062 -10.477 1 15.17 12 ARG B O 1
ATOM 3941 N N . GLN B 1 13 ? -47.812 -30.672 -12.602 1 14.99 13 GLN B N 1
ATOM 3942 C CA . GLN B 1 13 ? -47.562 -29.5 -13.422 1 14.99 13 GLN B CA 1
ATOM 3943 C C . GLN B 1 13 ? -48.75 -28.516 -13.336 1 14.99 13 GLN B C 1
ATOM 3945 O O . GLN B 1 13 ? -48.625 -27.359 -13.758 1 14.99 13 GLN B O 1
ATOM 3950 N N . GLY B 1 14 ? -49.906 -28.656 -12.82 1 14.86 14 GLY B N 1
ATOM 3951 C CA . GLY B 1 14 ? -50.938 -28.188 -13.711 1 14.86 14 GLY B CA 1
ATOM 3952 C C . GLY B 1 14 ? -50.938 -26.688 -13.906 1 14.86 14 GLY B C 1
ATOM 3953 O O . GLY B 1 14 ? -50.281 -25.969 -13.156 1 14.86 14 GLY B O 1
ATOM 3954 N N . GLY B 1 15 ? -51.844 -26.047 -14.82 1 15.34 15 GLY B N 1
ATOM 3955 C CA . GLY B 1 15 ? -52.188 -25.172 -15.93 1 15.34 15 GLY B CA 1
ATOM 3956 C C . GLY B 1 15 ? -52.562 -23.766 -15.492 1 15.34 15 GLY B C 1
ATOM 3957 O O . GLY B 1 15 ? -52.406 -22.797 -16.234 1 15.34 15 GLY B O 1
ATOM 3958 N N . GLY B 1 16 ? -53.25 -23.484 -14.445 1 15.63 16 GLY B N 1
ATOM 3959 C CA . GLY B 1 16 ? -54.406 -22.672 -14.805 1 15.63 16 GLY B CA 1
ATOM 3960 C C . GLY B 1 16 ? -54.062 -21.25 -15.188 1 15.63 16 GLY B C 1
ATOM 3961 O O . GLY B 1 16 ? -52.969 -20.766 -14.852 1 15.63 16 GLY B O 1
ATOM 3962 N N . GLN B 1 17 ? -54.875 -20.391 -16.031 1 15.43 17 GLN B N 1
ATOM 3963 C CA . GLN B 1 17 ? -55.156 -19.391 -17.047 1 15.43 17 GLN B CA 1
ATOM 3964 C C . GLN B 1 17 ? -55.156 -17.984 -16.453 1 15.43 17 GLN B C 1
ATOM 3966 O O . GLN B 1 17 ? -55.094 -17 -17.188 1 15.43 17 GLN B O 1
ATOM 3971 N N . ARG B 1 18 ? -55.031 -17.547 -15.281 1 16.27 18 ARG B N 1
ATOM 3972 C CA . ARG B 1 18 ? -55.938 -16.391 -15.195 1 16.27 18 ARG B CA 1
ATOM 3973 C C . ARG B 1 18 ? -55.5 -15.312 -16.188 1 16.27 18 ARG B C 1
ATOM 3975 O O . ARG B 1 18 ? -54.312 -15.164 -16.484 1 16.27 18 ARG B O 1
ATOM 3982 N N . PRO B 1 19 ? -56.312 -14.375 -16.812 1 15.95 19 PRO B N 1
ATOM 3983 C CA . PRO B 1 19 ? -56.625 -13.531 -17.969 1 15.95 19 PRO B CA 1
ATOM 3984 C C . PRO B 1 19 ? -55.969 -12.156 -17.891 1 15.95 19 PRO B C 1
ATOM 3986 O O . PRO B 1 19 ? -55.562 -11.602 -18.922 1 15.95 19 PRO B O 1
ATOM 3989 N N . PRO B 1 20 ? -55.625 -11.648 -16.719 1 16.23 20 PRO B N 1
ATOM 3990 C CA . PRO B 1 20 ? -56.125 -10.273 -16.719 1 16.23 20 PRO B CA 1
ATOM 3991 C C . PRO B 1 20 ? -55.281 -9.336 -17.578 1 16.23 20 PRO B C 1
ATOM 3993 O O . PRO B 1 20 ? -54.094 -9.594 -17.797 1 16.23 20 PRO B O 1
ATOM 3996 N N . GLU B 1 21 ? -55.906 -8.375 -18.312 1 15.38 21 GLU B N 1
ATOM 3997 C CA . GLU B 1 21 ? -55.844 -7.406 -19.406 1 15.38 21 GLU B CA 1
ATOM 3998 C C . GLU B 1 21 ? -54.75 -6.371 -19.156 1 15.38 21 GLU B C 1
ATOM 4000 O O . GLU B 1 21 ? -54.312 -6.172 -18.031 1 15.38 21 GLU B O 1
ATOM 4005 N N . LEU B 1 22 ? -54.156 -5.855 -20.25 1 14.81 22 LEU B N 1
ATOM 4006 C CA . LEU B 1 22 ? -53.125 -5.121 -20.984 1 14.81 22 LEU B CA 1
ATOM 4007 C C . LEU B 1 22 ? -53.25 -3.62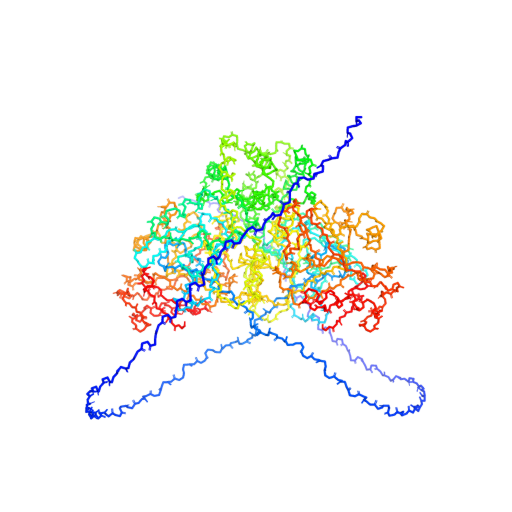3 -20.703 1 14.81 22 LEU B C 1
ATOM 4009 O O . LEU B 1 22 ? -53.25 -2.82 -21.641 1 14.81 22 LEU B O 1
ATOM 4013 N N . ALA B 1 23 ? -53.406 -3.076 -19.438 1 14.96 23 ALA B N 1
ATOM 4014 C CA . ALA B 1 23 ? -53.844 -1.685 -19.406 1 14.96 23 ALA B CA 1
ATOM 4015 C C . ALA B 1 23 ? -52.906 -0.788 -20.203 1 14.96 23 ALA B C 1
ATOM 4017 O O . ALA B 1 23 ? -51.688 -0.749 -19.922 1 14.96 23 ALA B O 1
ATOM 4018 N N . LEU B 1 24 ? -53.156 -0.402 -21.516 1 14.84 24 LEU B N 1
ATOM 4019 C CA . LEU B 1 24 ? -52.594 0.355 -22.625 1 14.84 24 LEU B CA 1
ATOM 4020 C C . LEU B 1 24 ? -52.469 1.831 -22.266 1 14.84 24 LEU B C 1
ATOM 4022 O O . LEU B 1 24 ? -51.844 2.596 -23 1 14.84 24 LEU B O 1
ATOM 4026 N N . THR B 1 25 ? -52.562 2.398 -21.062 1 14.45 25 THR B N 1
ATOM 4027 C CA . THR B 1 25 ? -53.125 3.734 -21.109 1 14.45 25 THR B CA 1
ATOM 4028 C C . THR B 1 25 ? -52.281 4.68 -21.938 1 14.45 25 THR B C 1
ATOM 4030 O O . THR B 1 25 ? -51.062 4.762 -21.719 1 14.45 25 THR B O 1
ATOM 4033 N N . LEU B 1 26 ? -52.781 5.266 -23.141 1 14.95 26 LEU B N 1
ATOM 4034 C CA . LEU B 1 26 ? -52.594 6.117 -24.312 1 14.95 26 LEU B CA 1
ATOM 4035 C C . LEU B 1 26 ? -52.375 7.566 -23.906 1 14.95 26 LEU B C 1
ATOM 4037 O O . LEU B 1 26 ? -52.031 8.406 -24.734 1 14.95 26 LEU B O 1
ATOM 4041 N N . ILE B 1 27 ? -52.094 8.062 -22.734 1 15.6 27 ILE B N 1
ATOM 4042 C CA . ILE B 1 27 ? -52.781 9.352 -22.609 1 15.6 27 ILE B CA 1
ATOM 4043 C C . ILE B 1 27 ? -52.281 10.297 -23.703 1 15.6 27 ILE B C 1
ATOM 4045 O O . ILE B 1 27 ? -51.094 10.297 -24.062 1 15.6 27 ILE B O 1
ATOM 4049 N N . PRO B 1 28 ? -53.219 11.156 -24.234 1 15.05 28 PRO B N 1
ATOM 4050 C CA . PRO B 1 28 ? -53.562 12.031 -25.359 1 15.05 28 PRO B CA 1
ATOM 4051 C C . PRO B 1 28 ? -52.531 13.133 -25.578 1 15.05 28 PRO B C 1
ATOM 4053 O O . PRO B 1 28 ? -51.688 13.391 -24.688 1 15.05 28 PRO B O 1
ATOM 4056 N N . ALA B 1 29 ? -52.719 13.812 -26.797 1 16.56 29 ALA B N 1
ATOM 4057 C CA . ALA B 1 29 ? -52.188 14.641 -27.891 1 16.56 29 ALA B CA 1
ATOM 4058 C C . ALA B 1 29 ? -52.156 16.109 -27.5 1 16.56 29 ALA B C 1
ATOM 4060 O O . ALA B 1 29 ? -51.781 16.969 -28.297 1 16.56 29 ALA B O 1
ATOM 4061 N N . PRO B 1 30 ? -52 16.516 -26.156 1 15.3 30 PRO B N 1
ATOM 4062 C CA . PRO B 1 30 ? -52.688 17.797 -26.031 1 15.3 30 PRO B CA 1
ATOM 4063 C C . PRO B 1 30 ? -52.188 18.828 -27.047 1 15.3 30 PRO B C 1
ATOM 4065 O O . PRO B 1 30 ? -51.094 18.703 -27.562 1 15.3 30 PRO B O 1
ATOM 4068 N N . GLY B 1 31 ? -53.125 19.688 -27.453 1 15.27 31 GLY B N 1
ATOM 4069 C CA . GLY B 1 31 ? -53.531 20.703 -28.422 1 15.27 31 GLY B CA 1
ATOM 4070 C C . GLY B 1 31 ? -52.562 21.859 -28.5 1 15.27 31 GLY B C 1
ATOM 4071 O O . GLY B 1 31 ? -51.656 21.969 -27.688 1 15.27 31 GLY B O 1
ATOM 4072 N N . HIS B 1 32 ? -53.094 22.953 -28.953 1 15.2 32 HIS B N 1
ATOM 4073 C CA . HIS B 1 32 ? -53 23.969 -30 1 15.2 32 HIS B CA 1
ATOM 4074 C C . HIS B 1 32 ? -52.219 25.188 -29.531 1 15.2 32 HIS B C 1
ATOM 4076 O O . HIS B 1 32 ? -51.281 25.641 -30.219 1 15.2 32 HIS B O 1
ATOM 4082 N N . SER B 1 33 ? -52.719 26.062 -28.672 1 14.71 33 SER B N 1
ATOM 4083 C CA . SER B 1 33 ? -53.062 27.359 -29.25 1 14.71 33 SER B CA 1
ATOM 4084 C C . SER B 1 33 ? -51.844 28.266 -29.297 1 14.71 33 SER B C 1
ATOM 4086 O O . SER B 1 33 ? -50.844 28.016 -28.641 1 14.71 33 SER B O 1
ATOM 4088 N N . THR B 1 34 ? -52.062 29.609 -29.797 1 14.83 34 THR B N 1
ATOM 4089 C CA . THR B 1 34 ? -51.812 30.719 -30.703 1 14.83 34 THR B CA 1
ATOM 4090 C C . THR B 1 34 ? -50.969 31.797 -30 1 14.83 34 THR B C 1
ATOM 4092 O O . THR B 1 34 ? -50.344 32.625 -30.656 1 14.83 34 THR B O 1
ATOM 4095 N N . ALA B 1 35 ? -50.844 32 -28.672 1 15.33 35 ALA B N 1
ATOM 4096 C CA . ALA B 1 35 ? -51.031 33.469 -28.5 1 15.33 35 ALA B CA 1
ATOM 4097 C C . ALA B 1 35 ? -49.844 34.219 -29.062 1 15.33 35 ALA B C 1
ATOM 4099 O O . ALA B 1 35 ? -48.719 33.75 -29.016 1 15.33 35 ALA B O 1
ATOM 4100 N N . LEU B 1 36 ? -50.094 35.469 -29.578 1 14.69 36 LEU B N 1
ATOM 4101 C CA . LEU B 1 36 ? -49.75 36.594 -30.438 1 14.69 36 LEU B CA 1
ATOM 4102 C C . LEU B 1 36 ? -48.656 37.438 -29.828 1 14.69 36 LEU B C 1
ATOM 4104 O O . LEU B 1 36 ? -47.938 38.188 -30.547 1 14.69 36 LEU B O 1
ATOM 4108 N N . ARG B 1 37 ? -48.469 37.594 -28.516 1 15.3 37 ARG B N 1
ATOM 4109 C CA . ARG B 1 37 ? -48.406 39.031 -28.297 1 15.3 37 ARG B CA 1
ATOM 4110 C C . ARG B 1 37 ? -47.156 39.656 -28.922 1 15.3 37 ARG B C 1
ATOM 4112 O O . ARG B 1 37 ? -46.188 38.938 -29.172 1 15.3 37 ARG B O 1
ATOM 4119 N N . TRP B 1 38 ? -46.625 40.75 -28.172 1 15.03 38 TRP B N 1
ATOM 4120 C CA . TRP B 1 38 ? -46.438 42.156 -28.375 1 15.03 38 TRP B CA 1
ATOM 4121 C C . TRP B 1 38 ? -45 42.469 -28.797 1 15.03 38 TRP B C 1
ATOM 4123 O O . TRP B 1 38 ? -44.094 41.719 -28.484 1 15.03 38 TRP B O 1
ATOM 4133 N N . LEU B 1 39 ? -44.844 43.625 -29.312 1 15.23 39 LEU B N 1
ATOM 4134 C CA . LEU B 1 39 ? -44.156 44.406 -30.328 1 15.23 39 LEU B CA 1
ATOM 4135 C C . LEU B 1 39 ? -42.688 44.656 -29.922 1 15.23 39 LEU B C 1
ATOM 4137 O O . LEU B 1 39 ? -41.906 43.719 -29.812 1 15.23 39 LEU B O 1
ATOM 4141 N N . HIS B 1 40 ? -42.375 45.906 -29.656 1 14.7 40 HIS B N 1
ATOM 4142 C CA . HIS B 1 40 ? -41.625 46.75 -30.578 1 14.7 40 HIS B CA 1
ATOM 4143 C C . HIS B 1 40 ? -40.156 46.812 -30.203 1 14.7 40 HIS B C 1
ATOM 4145 O O . HIS B 1 40 ? -39.281 46.531 -31.031 1 14.7 40 HIS B O 1
ATOM 4151 N N . PRO B 1 41 ? -39.656 48 -29.469 1 15.13 41 PRO B N 1
ATOM 4152 C CA . PRO B 1 41 ? -38.844 49 -30.219 1 15.13 41 PRO B CA 1
ATOM 4153 C C . PRO B 1 41 ? -37.344 48.719 -30.125 1 15.13 41 PRO B C 1
ATOM 4155 O O . PRO B 1 41 ? -36.906 47.969 -29.266 1 15.13 41 PRO B O 1
ATOM 4158 N N . ARG B 1 42 ? -36.562 49.844 -30.531 1 15.12 42 ARG B N 1
ATOM 4159 C CA . ARG B 1 42 ? -35.469 50.219 -31.422 1 15.12 42 ARG B CA 1
ATOM 4160 C C . ARG B 1 42 ? -34.125 50.156 -30.703 1 15.12 42 ARG B C 1
ATOM 4162 O O . ARG B 1 42 ? -33.188 49.531 -31.203 1 15.12 42 ARG B O 1
ATOM 4169 N N . SER B 1 43 ? -33.562 51.312 -29.984 1 14.81 43 SER B N 1
ATOM 4170 C CA . SER B 1 43 ? -32.531 52.125 -30.594 1 14.81 43 SER B CA 1
ATOM 4171 C C . SER B 1 43 ? -31.172 51.844 -29.969 1 14.81 43 SER B C 1
ATOM 4173 O O . SER B 1 43 ? -30.172 51.781 -30.688 1 14.81 43 SER B O 1
ATOM 4175 N N . LEU B 1 44 ? -30.938 51.969 -28.594 1 16.67 44 LEU B N 1
ATOM 4176 C CA . LEU B 1 44 ? -29.938 53.031 -28.344 1 16.67 44 LEU B CA 1
ATOM 4177 C C . LEU B 1 44 ? -28.531 52.469 -28.578 1 16.67 44 LEU B C 1
ATOM 4179 O O . LEU B 1 44 ? -28.25 51.312 -28.281 1 16.67 44 LEU B O 1
ATOM 4183 N N . GLN B 1 45 ? -27.516 53.375 -28.969 1 15.93 45 GLN B N 1
ATOM 4184 C CA . GLN B 1 45 ? -26.359 53.688 -29.781 1 15.93 45 GLN B CA 1
ATOM 4185 C C . GLN B 1 45 ? -25.062 53.219 -29.109 1 15.93 45 GLN B C 1
ATOM 4187 O O . GLN B 1 45 ? -24.188 52.688 -29.781 1 15.93 45 GLN B O 1
ATOM 4192 N N . LEU B 1 46 ? -24.75 53.625 -27.828 1 17.52 46 LEU B N 1
ATOM 4193 C CA . LEU B 1 46 ? -23.531 54.406 -27.828 1 17.52 46 LEU B CA 1
ATOM 4194 C C . LEU B 1 46 ? -22.297 53.531 -27.953 1 17.52 46 LEU B C 1
ATOM 4196 O O . LEU B 1 46 ? -22.328 52.344 -27.562 1 17.52 46 LEU B O 1
ATOM 4200 N N . LEU B 1 47 ? -21.062 54.125 -28.031 1 17.16 47 LEU B N 1
ATOM 4201 C CA . LEU B 1 47 ? -19.812 54.188 -28.797 1 17.16 47 LEU B CA 1
ATOM 4202 C C . LEU B 1 47 ? -18.797 53.188 -28.234 1 17.16 47 LEU B C 1
ATOM 4204 O O . LEU B 1 47 ? -18.922 52.75 -27.094 1 17.16 47 LEU B O 1
ATOM 4208 N N . SER B 1 48 ? -17.484 53.344 -28.703 1 16.98 48 SER B N 1
ATOM 4209 C CA . SER B 1 48 ? -16.359 52.688 -29.375 1 16.98 48 SER B CA 1
ATOM 4210 C C . SER B 1 48 ? -15.258 52.344 -28.375 1 16.98 48 SER B C 1
ATOM 4212 O O . SER B 1 48 ? -14.164 51.938 -28.781 1 16.98 48 SER B O 1
ATOM 4214 N N . GLY B 1 49 ? -15.375 52.375 -27 1 18.52 49 GLY B N 1
ATOM 4215 C CA . GLY B 1 49 ? -14.094 52.625 -26.359 1 18.52 49 GLY B CA 1
ATOM 4216 C C . GLY B 1 49 ? -13.086 51.531 -26.609 1 18.52 49 GLY B C 1
ATOM 4217 O O . GLY B 1 49 ? -13.469 50.375 -26.859 1 18.52 49 GLY B O 1
ATOM 4218 N N . HIS B 1 50 ? -11.758 51.875 -26.844 1 19.02 50 HIS B N 1
ATOM 4219 C CA . HIS B 1 50 ? -10.5 51.344 -27.391 1 19.02 50 HIS B CA 1
ATOM 4220 C C . HIS B 1 50 ? -9.898 50.281 -26.469 1 19.02 50 HIS B C 1
ATOM 4222 O O . HIS B 1 50 ? -9.758 50.5 -25.266 1 19.02 50 HIS B O 1
ATOM 4228 N N . SER B 1 51 ? -9.898 49.031 -26.797 1 18.39 51 SER B N 1
ATOM 4229 C CA . SER B 1 51 ? -9.516 47.781 -26.141 1 18.39 51 SER B CA 1
ATOM 4230 C C . SER B 1 51 ? -7.996 47.656 -26.031 1 18.39 51 SER B C 1
ATOM 4232 O O . SER B 1 51 ? -7.301 47.656 -27.047 1 18.39 51 SER B O 1
ATOM 4234 N N . MET B 1 52 ? -7.363 48.312 -25.031 1 21.34 52 MET B N 1
ATOM 4235 C CA . MET B 1 52 ? -5.914 48.219 -24.906 1 21.34 52 MET B CA 1
ATOM 4236 C C . MET B 1 52 ? -5.473 46.75 -24.875 1 21.34 52 MET B C 1
ATOM 4238 O O . MET B 1 52 ? -6.145 45.906 -24.297 1 21.34 52 MET B O 1
ATOM 4242 N N . PRO B 1 53 ? -4.5 46.312 -25.703 1 19.56 53 PRO B N 1
ATOM 4243 C CA . PRO B 1 53 ? -4.039 44.969 -26.031 1 19.56 53 PRO B CA 1
ATOM 4244 C C . PRO B 1 53 ? -3.398 44.25 -24.844 1 19.56 53 PRO B C 1
ATOM 4246 O O . PRO B 1 53 ? -2.723 44.906 -24.031 1 19.56 53 PRO B O 1
ATOM 4249 N N . ALA B 1 54 ? -4 43.219 -24.234 1 21.45 54 ALA B N 1
ATOM 4250 C CA . ALA B 1 54 ? -3.568 42.375 -23.125 1 21.45 54 ALA B CA 1
ATOM 4251 C C . ALA B 1 54 ? -2.195 41.75 -23.406 1 21.45 54 ALA B C 1
ATOM 4253 O O . ALA B 1 54 ? -1.967 41.188 -24.469 1 21.45 54 ALA B O 1
ATOM 4254 N N . GLN B 1 55 ? -1.153 42.406 -22.953 1 20.72 55 GLN B N 1
ATOM 4255 C CA . GLN B 1 55 ? 0.217 41.906 -23.062 1 20.72 55 GLN B CA 1
ATOM 4256 C C . GLN B 1 55 ? 0.307 40.438 -22.719 1 20.72 55 GLN B C 1
ATOM 4258 O O . GLN B 1 55 ? -0.372 39.969 -21.797 1 20.72 55 GLN B O 1
ATOM 4263 N N . PRO B 1 56 ? 0.933 39.562 -23.625 1 21.61 56 PRO B N 1
ATOM 4264 C CA . PRO B 1 56 ? 1 38.094 -23.531 1 21.61 56 PRO B CA 1
ATOM 4265 C C . PRO B 1 56 ? 1.713 37.625 -22.281 1 21.61 56 PRO B C 1
ATOM 4267 O O . PRO B 1 56 ? 2.648 38.281 -21.797 1 21.61 56 PRO B O 1
ATOM 4270 N N . THR B 1 57 ? 1.041 37.125 -21.297 1 24.03 57 THR B N 1
ATOM 4271 C CA . THR B 1 57 ? 1.566 36.531 -20.078 1 24.03 57 THR B CA 1
ATOM 4272 C C . THR B 1 57 ? 2.697 35.531 -20.406 1 24.03 57 THR B C 1
ATOM 4274 O O . THR B 1 57 ? 2.588 34.75 -21.328 1 24.03 57 THR B O 1
ATOM 4277 N N . PRO B 1 58 ? 3.943 35.906 -20.109 1 23.27 58 PRO B N 1
ATOM 4278 C CA . PRO B 1 58 ? 5.125 35.094 -20.391 1 23.27 58 PRO B CA 1
ATOM 4279 C C . PRO B 1 58 ? 4.91 33.625 -20.078 1 23.27 58 PRO B C 1
ATOM 4281 O O . PRO B 1 58 ? 4.141 33.281 -19.172 1 23.27 58 PRO B O 1
ATOM 4284 N N . HIS B 1 59 ? 4.953 32.781 -21.141 1 23.17 59 HIS B N 1
ATOM 4285 C CA . HIS B 1 59 ? 4.949 31.312 -21.141 1 23.17 59 HIS B CA 1
ATOM 4286 C C . HIS B 1 59 ? 6.004 30.766 -20.188 1 23.17 59 HIS B C 1
ATOM 4288 O O . HIS B 1 59 ? 7.176 31.125 -20.266 1 23.17 59 HIS B O 1
ATOM 4294 N N . LEU B 1 60 ? 5.727 30.625 -18.953 1 26.31 60 LEU B N 1
ATOM 4295 C CA . LEU B 1 60 ? 6.656 29.891 -18.109 1 26.31 60 LEU B CA 1
ATOM 4296 C C . LEU B 1 60 ? 7.211 28.672 -18.844 1 26.31 60 LEU B C 1
ATOM 4298 O O . LEU B 1 60 ? 6.461 27.938 -19.484 1 26.31 60 LEU B O 1
ATOM 4302 N N . PRO B 1 61 ? 8.453 28.766 -19.328 1 24.2 61 PRO B N 1
ATOM 4303 C CA . PRO B 1 61 ? 9.039 27.609 -20.016 1 24.2 61 PRO B CA 1
ATOM 4304 C C . PRO B 1 61 ? 8.664 26.297 -19.359 1 24.2 61 PRO B C 1
ATOM 4306 O O . PRO B 1 61 ? 8.766 26.156 -18.141 1 24.2 61 PRO B O 1
ATOM 4309 N N . SER B 1 62 ? 7.652 25.688 -19.812 1 23.55 62 SER B N 1
ATOM 4310 C CA . SER B 1 62 ? 7.355 24.281 -19.516 1 23.55 62 SER B CA 1
ATOM 4311 C C . SER B 1 62 ? 8.586 23.406 -19.703 1 23.55 62 SER B C 1
ATOM 4313 O O . SER B 1 62 ? 9.109 23.297 -20.812 1 23.55 62 SER B O 1
ATOM 4315 N N . ALA B 1 63 ? 9.688 23.484 -18.984 1 27.5 63 ALA B N 1
ATOM 4316 C CA . ALA B 1 63 ? 10.711 22.453 -19.062 1 27.5 63 ALA B CA 1
ATOM 4317 C C . ALA B 1 63 ? 10.078 21.094 -19.375 1 27.5 63 ALA B C 1
ATOM 4319 O O . ALA B 1 63 ? 9.406 20.5 -18.531 1 27.5 63 ALA B O 1
ATOM 4320 N N . CYS B 1 64 ? 9.539 20.891 -20.531 1 29.45 64 CYS B N 1
ATOM 4321 C CA . CYS B 1 64 ? 8.906 19.734 -21.156 1 29.45 64 CYS B CA 1
ATOM 4322 C C . CYS B 1 64 ? 9.734 18.484 -20.938 1 29.45 64 CYS B C 1
ATOM 4324 O O . CYS B 1 64 ? 10.078 17.781 -21.891 1 29.45 64 CYS B O 1
ATOM 4326 N N . GLY B 1 65 ? 10.891 18.484 -20.281 1 31.48 65 GLY B N 1
ATOM 4327 C CA . GLY B 1 65 ? 11.398 17.125 -20.281 1 31.48 65 GLY B CA 1
ATOM 4328 C C . GLY B 1 65 ? 10.383 16.109 -19.812 1 31.48 65 GLY B C 1
ATOM 4329 O O . GLY B 1 65 ? 9.547 16.406 -18.953 1 31.48 65 GLY B O 1
ATOM 4330 N N . GLY B 1 66 ? 9.859 15.25 -20.672 1 39.72 66 GLY B N 1
ATOM 4331 C CA . GLY B 1 66 ? 8.867 14.25 -20.328 1 39.72 66 GLY B CA 1
ATOM 4332 C C . GLY B 1 66 ? 9.148 13.562 -19 1 39.72 66 GLY B C 1
ATOM 4333 O O . GLY B 1 66 ? 10.289 13.547 -18.531 1 39.72 66 GLY B O 1
ATOM 4334 N N . PRO B 1 67 ? 8.25 13.453 -18.172 1 48.31 67 PRO B N 1
ATOM 4335 C CA . PRO B 1 67 ? 8.445 12.82 -16.875 1 48.31 67 PRO B CA 1
ATOM 4336 C C . PRO B 1 67 ? 9.117 11.453 -16.969 1 48.31 67 PRO B C 1
ATOM 4338 O O . PRO B 1 67 ? 8.953 10.75 -17.969 1 48.31 67 PRO B O 1
ATOM 4341 N N . THR B 1 68 ? 10.25 11.25 -16.297 1 49.16 68 THR B N 1
ATOM 4342 C CA . THR B 1 68 ? 10.844 9.922 -16.172 1 49.16 68 THR B CA 1
ATOM 4343 C C . THR B 1 68 ? 9.773 8.891 -15.836 1 49.16 68 THR B C 1
ATOM 4345 O O . THR B 1 68 ? 8.969 9.094 -14.922 1 49.16 68 THR B O 1
ATOM 4348 N N . ARG B 1 69 ? 9.586 7.949 -16.812 1 58.47 69 ARG B N 1
ATOM 4349 C CA . ARG B 1 69 ? 8.633 6.867 -16.578 1 58.47 69 ARG B CA 1
ATOM 4350 C C . ARG B 1 69 ? 9.32 5.656 -15.961 1 58.47 69 ARG B C 1
ATOM 4352 O O . ARG B 1 69 ? 10.453 5.332 -16.312 1 58.47 69 ARG B O 1
ATOM 4359 N N . VAL B 1 70 ? 8.711 5.121 -14.914 1 56.25 70 VAL B N 1
ATOM 4360 C CA . VAL B 1 70 ? 9.203 3.961 -14.172 1 56.25 70 VAL B CA 1
ATOM 4361 C C . VAL B 1 70 ? 8.648 2.68 -14.797 1 56.25 70 VAL B C 1
ATOM 4363 O O . VAL B 1 70 ? 7.449 2.576 -15.062 1 56.25 70 VAL B O 1
ATOM 4366 N N . THR B 1 71 ? 9.547 1.802 -15.18 1 56.38 71 THR B N 1
ATOM 4367 C CA . THR B 1 71 ? 9.141 0.492 -15.672 1 56.38 71 THR B CA 1
ATOM 4368 C C . THR B 1 71 ? 9.148 -0.538 -14.547 1 56.38 71 THR B C 1
ATOM 4370 O O . THR B 1 71 ? 10.062 -0.561 -13.727 1 56.38 71 THR B O 1
ATOM 4373 N N . LEU B 1 72 ? 8.016 -1.055 -14.367 1 47.31 72 LEU B N 1
ATOM 4374 C CA . LEU B 1 72 ? 7.949 -2.162 -13.422 1 47.31 72 LEU B CA 1
ATOM 4375 C C . LEU B 1 72 ? 8.227 -3.49 -14.117 1 47.31 72 LEU B C 1
ATOM 4377 O O . LEU B 1 72 ? 7.613 -3.797 -15.141 1 47.31 72 LEU B O 1
ATOM 4381 N N . GLY B 1 73 ? 9.336 -4.051 -13.828 1 38.59 73 GLY B N 1
ATOM 4382 C CA . GLY B 1 73 ? 9.711 -5.344 -14.367 1 38.59 73 GLY B CA 1
ATOM 4383 C C . GLY B 1 73 ? 10.719 -6.082 -13.508 1 38.59 73 GLY B C 1
ATOM 4384 O O . GLY B 1 73 ? 11.07 -5.617 -12.422 1 38.59 73 GLY B O 1
ATOM 4385 N N . GLU B 1 74 ? 10.758 -7.27 -13.344 1 34.06 74 GLU B N 1
ATOM 4386 C CA . GLU B 1 74 ? 11.82 -8.023 -12.688 1 34.06 74 GLU B CA 1
ATOM 4387 C C . GLU B 1 74 ? 13.039 -8.164 -13.602 1 34.06 74 GLU B C 1
ATOM 4389 O O . GLU B 1 74 ? 12.898 -8.453 -14.797 1 34.06 74 GLU B O 1
ATOM 4394 N N . GLU B 1 75 ? 14.195 -7.48 -13.273 1 29.89 75 GLU B N 1
ATOM 4395 C CA . GLU B 1 75 ? 15.398 -7.879 -13.992 1 29.89 75 GLU B CA 1
ATOM 4396 C C . GLU B 1 75 ? 15.703 -9.359 -13.797 1 29.89 75 GLU B C 1
ATOM 4398 O O . GLU B 1 75 ? 16.312 -9.75 -12.797 1 29.89 75 GLU B O 1
ATOM 4403 N N . ARG B 1 76 ? 14.859 -10.188 -13.727 1 32.5 76 ARG B N 1
ATOM 4404 C CA . ARG B 1 76 ? 15.328 -11.547 -13.492 1 32.5 76 ARG B CA 1
ATOM 4405 C C . ARG B 1 76 ? 16.016 -12.109 -14.734 1 32.5 76 ARG B C 1
ATOM 4407 O O . ARG B 1 76 ? 15.625 -11.789 -15.859 1 32.5 76 ARG B O 1
ATOM 4414 N N . ALA B 1 77 ? 17.141 -12.484 -14.578 1 30.06 77 ALA B N 1
ATOM 4415 C CA . ALA B 1 77 ? 17.531 -13.633 -15.398 1 30.06 77 ALA B CA 1
ATOM 4416 C C . ALA B 1 77 ? 16.453 -14.711 -15.375 1 30.06 77 ALA B C 1
ATOM 4418 O O . ALA B 1 77 ? 15.812 -14.938 -14.336 1 30.06 77 ALA B O 1
ATOM 4419 N N . TRP B 1 78 ? 15.828 -15 -16.562 1 30.89 78 TRP B N 1
ATOM 4420 C CA . TRP B 1 78 ? 14.625 -15.727 -16.969 1 30.89 78 TRP B CA 1
ATOM 4421 C C . TRP B 1 78 ? 14.406 -16.953 -16.094 1 30.89 78 TRP B C 1
ATOM 4423 O O . TRP B 1 78 ? 13.281 -17.438 -15.969 1 30.89 78 TRP B O 1
ATOM 4433 N N . ARG B 1 79 ? 15.344 -17.766 -15.945 1 29.89 79 ARG B N 1
ATOM 4434 C CA . ARG B 1 79 ? 14.875 -18.984 -15.297 1 29.89 79 ARG B CA 1
ATOM 4435 C C . ARG B 1 79 ? 14.625 -18.734 -13.812 1 29.89 79 ARG B C 1
ATOM 4437 O O . ARG B 1 79 ? 15.516 -18.969 -12.984 1 29.89 79 ARG B O 1
ATOM 4444 N N . SER B 1 80 ? 14.156 -17.641 -13.539 1 33.78 80 SER B N 1
ATOM 4445 C CA . SER B 1 80 ? 13.922 -17.5 -12.109 1 33.78 80 SER B CA 1
ATOM 4446 C C . SER B 1 80 ? 12.914 -18.516 -11.602 1 33.78 80 SER B C 1
ATOM 4448 O O . SER B 1 80 ? 11.875 -18.734 -12.227 1 33.78 80 SER B O 1
ATOM 4450 N N . HIS B 1 81 ? 13.406 -19.547 -11.008 1 35.44 81 HIS B N 1
ATOM 4451 C CA . HIS B 1 81 ? 12.57 -20.516 -10.32 1 35.44 81 HIS B CA 1
ATOM 4452 C C . HIS B 1 81 ? 11.641 -19.828 -9.32 1 35.44 81 HIS B C 1
ATOM 4454 O O . HIS B 1 81 ? 11.203 -20.453 -8.352 1 35.44 81 HIS B O 1
ATOM 4460 N N . GLY B 1 82 ? 11.516 -18.578 -9.492 1 34.5 82 GLY B N 1
ATOM 4461 C CA . GLY B 1 82 ? 10.617 -18.062 -8.469 1 34.5 82 GLY B CA 1
ATOM 4462 C C . GLY B 1 82 ? 9.156 -18.312 -8.766 1 34.5 82 GLY B C 1
ATOM 4463 O O . GLY B 1 82 ? 8.812 -18.828 -9.828 1 34.5 82 GLY B O 1
ATOM 4464 N N . SER B 1 83 ? 8.297 -18.172 -7.812 1 33.97 83 SER B N 1
ATOM 4465 C CA . SER B 1 83 ? 6.855 -18.359 -7.926 1 33.97 83 SER B CA 1
ATOM 4466 C C . SER B 1 83 ? 6.273 -17.5 -9.039 1 33.97 83 SER B C 1
ATOM 4468 O O . SER B 1 83 ? 6.871 -16.5 -9.438 1 33.97 83 SER B O 1
ATOM 4470 N N . ASN B 1 84 ? 5.309 -18 -9.836 1 32.16 84 ASN B N 1
ATOM 4471 C CA . ASN B 1 84 ? 4.707 -17.516 -11.062 1 32.16 84 ASN B CA 1
ATOM 4472 C C . ASN B 1 84 ? 4.488 -16 -11.016 1 32.16 84 ASN B C 1
ATOM 4474 O O . ASN B 1 84 ? 4.434 -15.344 -12.055 1 32.16 84 ASN B O 1
ATOM 4478 N N . ALA B 1 85 ? 3.635 -15.484 -10.172 1 29.94 85 ALA B N 1
ATOM 4479 C CA . ALA B 1 85 ? 2.93 -14.273 -10.586 1 29.94 85 ALA B CA 1
ATOM 4480 C C . ALA B 1 85 ? 3.824 -13.047 -10.453 1 29.94 85 ALA B C 1
ATOM 4482 O O . ALA B 1 85 ? 3.334 -11.914 -10.391 1 29.94 85 ALA B O 1
ATOM 4483 N N . GLY B 1 86 ? 5.105 -13.266 -10.219 1 27.3 86 GLY B N 1
ATOM 4484 C CA . GLY B 1 86 ? 5.824 -12.016 -10.039 1 27.3 86 GLY B CA 1
ATOM 4485 C C . GLY B 1 86 ? 6.176 -11.336 -11.344 1 27.3 86 GLY B C 1
ATOM 4486 O O . GLY B 1 86 ? 6.438 -12 -12.352 1 27.3 86 GLY B O 1
ATOM 4487 N N . GLY B 1 87 ? 5.59 -10.25 -11.648 1 24.67 87 GLY B N 1
ATOM 4488 C CA . GLY B 1 87 ? 5.844 -9.461 -12.836 1 24.67 87 GLY B CA 1
ATOM 4489 C C . GLY B 1 87 ? 7.312 -9.148 -13.047 1 24.67 87 GLY B C 1
ATOM 4490 O O . GLY B 1 87 ? 7.953 -8.539 -12.188 1 24.67 87 GLY B O 1
ATOM 4491 N N . ARG B 1 88 ? 7.906 -10.008 -13.75 1 26.39 88 ARG B N 1
ATOM 4492 C CA . ARG B 1 88 ? 9.336 -10.008 -14.055 1 26.39 88 ARG B CA 1
ATOM 4493 C C . ARG B 1 88 ? 9.656 -9.023 -15.164 1 26.39 88 ARG B C 1
ATOM 4495 O O . ARG B 1 88 ? 9.031 -9.039 -16.219 1 26.39 88 ARG B O 1
ATOM 4502 N N . THR B 1 89 ? 10.055 -7.82 -14.961 1 26.17 89 THR B N 1
ATOM 4503 C CA . THR B 1 89 ? 10.422 -6.93 -16.062 1 26.17 89 THR B CA 1
ATOM 4504 C C . THR B 1 89 ? 11.867 -7.168 -16.484 1 26.17 89 THR B C 1
ATOM 4506 O O . THR B 1 89 ? 12.758 -7.289 -15.641 1 26.17 89 THR B O 1
ATOM 4509 N N . CYS B 1 90 ? 12.117 -7.941 -17.484 1 27.25 90 CYS B N 1
ATOM 4510 C CA . CYS B 1 90 ? 13.438 -8.07 -18.094 1 27.25 90 CYS B CA 1
ATOM 4511 C C . CYS B 1 90 ? 13.789 -6.816 -18.891 1 27.25 90 CYS B C 1
ATOM 4513 O O . CYS B 1 90 ? 13.023 -6.398 -19.766 1 27.25 90 CYS B O 1
ATOM 4515 N N . LEU B 1 91 ? 14.547 -5.949 -18.312 1 32 91 LEU B N 1
ATOM 4516 C CA . LEU B 1 91 ? 15.023 -4.887 -19.188 1 32 91 LEU B CA 1
ATOM 4517 C C . LEU B 1 91 ? 16.094 -5.41 -20.141 1 32 91 LEU B C 1
ATOM 4519 O O . LEU B 1 91 ? 16.953 -6.195 -19.734 1 32 91 LEU B O 1
ATOM 4523 N N . PRO B 1 92 ? 15.828 -5.293 -21.375 1 29.66 92 PRO B N 1
ATOM 4524 C CA . PRO B 1 92 ? 16.859 -5.625 -22.359 1 29.66 92 PRO B CA 1
ATOM 4525 C C . PRO B 1 92 ? 18.188 -4.91 -22.078 1 29.66 92 PRO B C 1
ATOM 4527 O O . PRO B 1 92 ? 18.203 -3.861 -21.422 1 29.66 92 PRO B O 1
ATOM 4530 N N . ARG B 1 93 ? 19.312 -5.641 -22.406 1 29.95 93 ARG B N 1
ATOM 4531 C CA . ARG B 1 93 ? 20.719 -5.27 -22.234 1 29.95 93 ARG B CA 1
ATOM 4532 C C . ARG B 1 93 ? 20.953 -3.826 -22.672 1 29.95 93 ARG B C 1
ATOM 4534 O O . ARG B 1 93 ? 21.891 -3.182 -22.203 1 29.95 93 ARG B O 1
ATOM 4541 N N . ARG B 1 94 ? 20.344 -3.418 -23.781 1 30.3 94 ARG B N 1
ATOM 4542 C CA . ARG B 1 94 ? 20.969 -2.27 -24.438 1 30.3 94 ARG B CA 1
ATOM 4543 C C . ARG B 1 94 ? 20.688 -0.983 -23.656 1 30.3 94 ARG B C 1
ATOM 4545 O O . ARG B 1 94 ? 21.094 0.102 -24.094 1 30.3 94 ARG B O 1
ATOM 4552 N N . THR B 1 95 ? 19.734 -1.071 -22.906 1 30.05 95 THR B N 1
ATOM 4553 C CA . THR B 1 95 ? 19.453 0.295 -22.484 1 30.05 95 THR B CA 1
ATOM 4554 C C . THR B 1 95 ? 20.297 0.667 -21.266 1 30.05 95 THR B C 1
ATOM 4556 O O . THR B 1 95 ? 19.812 1.322 -20.344 1 30.05 95 THR B O 1
ATOM 4559 N N . ALA B 1 96 ? 21.281 -0.056 -21.109 1 31.25 96 ALA B N 1
ATOM 4560 C CA . ALA B 1 96 ? 22.109 0.408 -20 1 31.25 96 ALA B CA 1
ATOM 4561 C C . ALA B 1 96 ? 22.688 1.787 -20.281 1 31.25 96 ALA B C 1
ATOM 4563 O O . ALA B 1 96 ? 23.766 1.9 -20.875 1 31.25 96 ALA B O 1
ATOM 4564 N N . GLY B 1 97 ? 21.922 2.639 -20.797 1 28.77 97 GLY B N 1
ATOM 4565 C CA . GLY B 1 97 ? 22.594 3.928 -20.766 1 28.77 97 GLY B CA 1
ATOM 4566 C C . GLY B 1 97 ? 22.984 4.367 -19.359 1 28.77 97 GLY B C 1
ATOM 4567 O O . GLY B 1 97 ? 22.562 3.764 -18.375 1 28.77 97 GLY B O 1
ATOM 4568 N N . ALA B 1 98 ? 23.781 5.34 -19.188 1 30.72 98 ALA B N 1
ATOM 4569 C CA . ALA B 1 98 ? 24.219 6.109 -18.031 1 30.72 98 ALA B CA 1
ATOM 4570 C C . ALA B 1 98 ? 23.031 6.555 -17.188 1 30.72 98 ALA B C 1
ATOM 4572 O O . ALA B 1 98 ? 22.078 7.164 -17.688 1 30.72 98 ALA B O 1
ATOM 4573 N N . GLY B 1 99 ? 22.828 5.805 -15.859 1 39.53 99 GLY B N 1
ATOM 4574 C CA . GLY B 1 99 ? 22.125 6.188 -14.648 1 39.53 99 GLY B CA 1
ATOM 4575 C C . GLY B 1 99 ? 20.859 5.367 -14.414 1 39.53 99 GLY B C 1
ATOM 4576 O O . GLY B 1 99 ? 19.75 5.898 -14.469 1 39.53 99 GLY B O 1
ATOM 4577 N N . SER B 1 100 ? 21.047 4.094 -14.633 1 39 100 SER B N 1
ATOM 4578 C CA . SER B 1 100 ? 19.891 3.248 -14.312 1 39 100 SER B CA 1
ATOM 4579 C C . SER B 1 100 ? 19.734 3.092 -12.805 1 39 100 SER B C 1
ATOM 4581 O O . SER B 1 100 ? 20.719 2.977 -12.07 1 39 100 SER B O 1
ATOM 4583 N N . LEU B 1 101 ? 18.609 3.543 -12.273 1 47.66 101 LEU B N 1
ATOM 4584 C CA . LEU B 1 101 ? 18.203 3.307 -10.891 1 47.66 101 LEU B CA 1
ATOM 4585 C C . LEU B 1 101 ? 17.312 2.072 -10.781 1 47.66 101 LEU B C 1
ATOM 4587 O O . LEU B 1 101 ? 16.359 1.926 -11.547 1 47.66 101 LEU B O 1
ATOM 4591 N N . THR B 1 102 ? 17.828 0.993 -10.086 1 44.19 102 THR B N 1
ATOM 4592 C CA . THR B 1 102 ? 17.016 -0.193 -9.844 1 44.19 102 THR B CA 1
ATOM 4593 C C . THR B 1 102 ? 16.5 -0.214 -8.406 1 44.19 102 THR B C 1
ATOM 4595 O O . THR B 1 102 ? 17.172 -0.709 -7.508 1 44.19 102 THR B O 1
ATOM 4598 N N . PRO B 1 103 ? 15.492 0.607 -8.258 1 37.81 103 PRO B N 1
ATOM 4599 C CA . PRO B 1 103 ? 14.938 0.43 -6.914 1 37.81 103 PRO B CA 1
ATOM 4600 C C . PRO B 1 103 ? 14.477 -1.003 -6.652 1 37.81 103 PRO B C 1
ATOM 4602 O O . PRO B 1 103 ? 13.758 -1.586 -7.469 1 37.81 103 PRO B O 1
ATOM 4605 N N . GLY B 1 104 ? 15.461 -1.821 -5.965 1 45.09 104 GLY B N 1
ATOM 4606 C CA . GLY B 1 104 ? 15.164 -3.203 -5.625 1 45.09 104 GLY B CA 1
ATOM 4607 C C . GLY B 1 104 ? 14.234 -3.34 -4.43 1 45.09 104 GLY B C 1
ATOM 4608 O O . GLY B 1 104 ? 14.398 -2.635 -3.432 1 45.09 104 GLY B O 1
ATOM 4609 N N . GLY B 1 105 ? 13.266 -4.219 -4.555 1 49.66 105 GLY B N 1
ATOM 4610 C CA . GLY B 1 105 ? 12.328 -4.754 -3.584 1 49.66 105 GLY B CA 1
ATOM 4611 C C . GLY B 1 105 ? 11.398 -3.703 -3.01 1 49.66 105 GLY B C 1
ATOM 4612 O O . GLY B 1 105 ? 11.82 -2.857 -2.219 1 49.66 105 GLY B O 1
ATOM 4613 N N . GLU B 1 106 ? 10.336 -3.453 -3.613 1 51.22 106 GLU B N 1
ATOM 4614 C CA . GLU B 1 106 ? 9.359 -2.461 -3.182 1 51.22 106 GLU B CA 1
ATOM 4615 C C . GLU B 1 106 ? 8.656 -2.9 -1.898 1 51.22 106 GLU B C 1
ATOM 4617 O O . GLU B 1 106 ? 8.195 -2.062 -1.12 1 51.22 106 GLU B O 1
ATOM 4622 N N . ARG B 1 107 ? 8.836 -4.219 -1.678 1 70.44 107 ARG B N 1
ATOM 4623 C CA . ARG B 1 107 ? 8.008 -4.684 -0.567 1 70.44 107 ARG B CA 1
ATOM 4624 C C . ARG B 1 107 ? 8.477 -6.043 -0.062 1 70.44 107 ARG B C 1
ATOM 4626 O O . ARG B 1 107 ? 9.312 -6.691 -0.698 1 70.44 107 ARG B O 1
ATOM 4633 N N . GLY B 1 108 ? 8.141 -6.305 1.109 1 79.88 108 GLY B N 1
ATOM 4634 C CA . GLY B 1 108 ? 8.477 -7.594 1.695 1 79.88 108 GLY B CA 1
ATOM 4635 C C . GLY B 1 108 ? 9.789 -7.582 2.451 1 79.88 108 GLY B C 1
ATOM 4636 O O . GLY B 1 108 ? 10.008 -6.73 3.312 1 79.88 108 GLY B O 1
ATOM 4637 N N . GLY B 1 109 ? 10.531 -8.555 2.285 1 83.81 109 GLY B N 1
ATOM 4638 C CA . GLY B 1 109 ? 11.797 -8.758 2.967 1 83.81 109 GLY B CA 1
ATOM 4639 C C . GLY B 1 109 ? 12.609 -9.898 2.395 1 83.81 109 GLY B C 1
ATOM 4640 O O . GLY B 1 109 ? 12.578 -10.148 1.187 1 83.81 109 GLY B O 1
ATOM 4641 N N . ASN B 1 110 ? 13.328 -10.414 3.246 1 82.25 110 ASN B N 1
ATOM 4642 C CA . ASN B 1 110 ? 14.227 -11.453 2.766 1 82.25 110 ASN B CA 1
ATOM 4643 C C . ASN B 1 110 ? 13.5 -12.789 2.594 1 82.25 110 ASN B C 1
ATOM 4645 O O . ASN B 1 110 ? 14.133 -13.828 2.408 1 82.25 110 ASN B O 1
ATOM 4649 N N . ASN B 1 111 ? 12.203 -12.688 2.682 1 82.56 111 ASN B N 1
ATOM 4650 C CA . ASN B 1 111 ? 11.406 -13.891 2.473 1 82.56 111 ASN B CA 1
ATOM 4651 C C . ASN B 1 111 ? 11.258 -14.211 0.987 1 82.56 111 ASN B C 1
ATOM 4653 O O . ASN B 1 111 ? 10.82 -15.305 0.625 1 82.56 111 ASN B O 1
ATOM 4657 N N . ALA B 1 112 ? 11.516 -13.242 0.223 1 76.44 112 ALA B N 1
ATOM 4658 C CA . ALA B 1 112 ? 11.539 -13.469 -1.22 1 76.44 112 ALA B CA 1
ATOM 4659 C C . ALA B 1 112 ? 12.945 -13.805 -1.7 1 76.44 112 ALA B C 1
ATOM 4661 O O . ALA B 1 112 ? 13.93 -13.383 -1.094 1 76.44 112 ALA B O 1
ATOM 4662 N N . GLY B 1 113 ? 13.039 -14.648 -2.729 1 76.44 113 GLY B N 1
ATOM 4663 C CA . GLY B 1 113 ? 14.328 -14.984 -3.301 1 76.44 113 GLY B CA 1
ATOM 4664 C C . GLY B 1 113 ? 14.266 -15.281 -4.789 1 76.44 113 GLY B C 1
ATOM 4665 O O . GLY B 1 113 ? 13.258 -15.781 -5.285 1 76.44 113 GLY B O 1
ATOM 4666 N N . HIS B 1 114 ? 15.258 -14.844 -5.387 1 72.5 114 HIS B N 1
ATOM 4667 C CA . HIS B 1 114 ? 15.383 -15.141 -6.809 1 72.5 114 HIS B CA 1
ATOM 4668 C C . HIS B 1 114 ? 16.828 -15.461 -7.184 1 72.5 114 HIS B C 1
ATOM 4670 O O . HIS B 1 114 ? 17.766 -14.938 -6.574 1 72.5 114 HIS B O 1
ATOM 4676 N N . THR B 1 115 ? 16.922 -16.359 -8.062 1 77.12 115 THR B N 1
ATOM 4677 C CA . THR B 1 115 ? 18.219 -16.719 -8.625 1 77.12 115 THR B CA 1
ATOM 4678 C C . THR B 1 115 ? 18.406 -16.094 -10.008 1 77.12 115 THR B C 1
ATOM 4680 O O . THR B 1 115 ? 17.484 -16.125 -10.828 1 77.12 115 THR B O 1
ATOM 4683 N N . VAL B 1 116 ? 19.562 -15.469 -10.211 1 75.94 116 VAL B N 1
ATOM 4684 C CA . VAL B 1 116 ? 19.891 -14.883 -11.5 1 75.94 116 VAL B CA 1
ATOM 4685 C C . VAL B 1 116 ? 21.203 -15.477 -12.023 1 75.94 116 VAL B C 1
ATOM 4687 O O . VAL B 1 116 ? 22.141 -15.688 -11.25 1 75.94 116 VAL B O 1
ATOM 4690 N N . VAL B 1 117 ? 21.141 -15.883 -13.266 1 77.31 117 VAL B N 1
ATOM 4691 C CA . VAL B 1 117 ? 22.359 -16.406 -13.898 1 77.31 117 VAL B CA 1
ATOM 4692 C C . VAL B 1 117 ? 22.891 -15.398 -14.906 1 77.31 117 VAL B C 1
ATOM 4694 O O . VAL B 1 117 ? 22.203 -15.047 -15.867 1 77.31 117 VAL B O 1
ATOM 4697 N N . VAL B 1 118 ? 24.094 -14.875 -14.625 1 75.19 118 VAL B N 1
ATOM 4698 C CA . VAL B 1 118 ? 24.766 -13.938 -15.516 1 75.19 118 VAL B CA 1
ATOM 4699 C C . VAL B 1 118 ? 26.172 -14.438 -15.828 1 75.19 118 VAL B C 1
ATOM 4701 O O . VAL B 1 118 ? 26.953 -14.734 -14.922 1 75.19 118 VAL B O 1
ATOM 4704 N N . ASP B 1 119 ? 26.453 -14.523 -17.141 1 76.88 119 ASP B N 1
ATOM 4705 C CA . ASP B 1 119 ? 27.766 -14.953 -17.609 1 76.88 119 ASP B CA 1
ATOM 4706 C C . ASP B 1 119 ? 28.188 -16.266 -16.938 1 76.88 119 ASP B C 1
ATOM 4708 O O . ASP B 1 119 ? 29.297 -16.375 -16.438 1 76.88 119 ASP B O 1
ATOM 4712 N N . GLY B 1 120 ? 27.297 -17.141 -16.766 1 74.81 120 GLY B N 1
ATOM 4713 C CA . GLY B 1 120 ? 27.562 -18.469 -16.25 1 74.81 120 GLY B CA 1
ATOM 4714 C C . GLY B 1 120 ? 27.625 -18.531 -14.742 1 74.81 120 GLY B C 1
ATOM 4715 O O . GLY B 1 120 ? 27.781 -19.609 -14.164 1 74.81 120 GLY B O 1
ATOM 4716 N N . LYS B 1 121 ? 27.5 -17.406 -14.117 1 81.44 121 LYS B N 1
ATOM 4717 C CA . LYS B 1 121 ? 27.531 -17.375 -12.656 1 81.44 121 LYS B CA 1
ATOM 4718 C C . LYS B 1 121 ? 26.109 -17.219 -12.094 1 81.44 121 LYS B C 1
ATOM 4720 O O . LYS B 1 121 ? 25.312 -16.438 -12.625 1 81.44 121 LYS B O 1
ATOM 4725 N N . GLU B 1 122 ? 25.875 -17.953 -11.031 1 82.62 122 GLU B N 1
ATOM 4726 C CA . GLU B 1 122 ? 24.562 -17.938 -10.391 1 82.62 122 GLU B CA 1
ATOM 4727 C C . GLU B 1 122 ? 24.578 -17.109 -9.109 1 82.62 122 GLU B C 1
ATOM 4729 O O . GLU B 1 122 ? 25.406 -17.344 -8.227 1 82.62 122 GLU B O 1
ATOM 4734 N N . TYR B 1 123 ? 23.766 -16.141 -9.039 1 83.44 123 TYR B N 1
ATOM 4735 C CA . TYR B 1 123 ? 23.625 -15.297 -7.863 1 83.44 123 TYR B CA 1
ATOM 4736 C C . TYR B 1 123 ? 22.266 -15.508 -7.191 1 83.44 123 TYR B C 1
ATOM 4738 O O . TYR B 1 123 ? 21.266 -15.695 -7.867 1 83.44 123 TYR B O 1
ATOM 4746 N N . ASP B 1 124 ? 22.266 -15.516 -5.914 1 83.12 124 ASP B N 1
ATOM 4747 C CA . ASP B 1 124 ? 21.031 -15.602 -5.145 1 83.12 124 ASP B CA 1
ATOM 4748 C C . ASP B 1 124 ? 20.719 -14.281 -4.441 1 83.12 124 ASP B C 1
ATOM 4750 O O . ASP B 1 124 ? 21.516 -13.805 -3.629 1 83.12 124 ASP B O 1
ATOM 4754 N N . PHE B 1 125 ? 19.594 -13.773 -4.766 1 86.88 125 PHE B N 1
ATOM 4755 C CA . PHE B 1 125 ? 19.234 -12.477 -4.211 1 86.88 125 PHE B CA 1
ATOM 4756 C C . PHE B 1 125 ? 17.969 -12.602 -3.35 1 86.88 125 PHE B C 1
ATOM 4758 O O . PHE B 1 125 ? 17.062 -13.344 -3.684 1 86.88 125 PHE B O 1
ATOM 4765 N N . HIS B 1 126 ? 17.938 -11.938 -2.217 1 90.19 126 HIS B N 1
ATOM 4766 C CA . HIS B 1 126 ? 16.812 -11.812 -1.316 1 90.19 126 HIS B CA 1
ATOM 4767 C C . HIS B 1 126 ? 16.469 -10.352 -1.056 1 90.19 126 HIS B C 1
ATOM 4769 O O . HIS B 1 126 ? 15.508 -9.82 -1.628 1 90.19 126 HIS B O 1
ATOM 4775 N N . LEU B 1 127 ? 17.344 -9.672 -0.374 1 92.56 127 LEU B N 1
ATOM 4776 C CA . LEU B 1 127 ? 17.141 -8.266 -0.059 1 92.56 127 LEU B CA 1
ATOM 4777 C C . LEU B 1 127 ? 17.766 -7.375 -1.127 1 92.56 127 LEU B C 1
ATOM 4779 O O . LEU B 1 127 ? 17.203 -6.336 -1.482 1 92.56 127 LEU B O 1
ATOM 4783 N N . LEU B 1 128 ? 18.891 -7.789 -1.636 1 92.19 128 LEU B N 1
ATOM 4784 C CA . LEU B 1 128 ? 19.547 -7.008 -2.676 1 92.19 128 LEU B CA 1
ATOM 4785 C C . LEU B 1 128 ? 18.75 -7.059 -3.979 1 92.19 128 LEU B C 1
ATOM 4787 O O . LEU B 1 128 ? 18.375 -8.141 -4.434 1 92.19 128 LEU B O 1
ATOM 4791 N N . PRO B 1 129 ? 18.516 -5.844 -4.492 1 90.75 129 PRO B N 1
ATOM 4792 C CA . PRO B 1 129 ? 17.953 -5.883 -5.84 1 90.75 129 PRO B CA 1
ATOM 4793 C C . PRO B 1 129 ? 18.859 -6.578 -6.852 1 90.75 129 PRO B C 1
ATOM 4795 O O . PRO B 1 129 ? 20.078 -6.371 -6.832 1 90.75 129 PRO B O 1
ATOM 4798 N N . SER B 1 130 ? 18.297 -7.359 -7.68 1 86.31 130 SER B N 1
ATOM 4799 C CA . SER B 1 130 ? 19.094 -8.141 -8.617 1 86.31 130 SER B CA 1
ATOM 4800 C C . SER B 1 130 ? 19.828 -7.242 -9.609 1 86.31 130 SER B C 1
ATOM 4802 O O . SER B 1 130 ? 20.891 -7.605 -10.109 1 86.31 130 SER B O 1
ATOM 4804 N N . GLY B 1 131 ? 19.344 -6.043 -9.836 1 85.75 131 GLY B N 1
ATOM 4805 C CA . GLY B 1 131 ? 20 -5.094 -10.727 1 85.75 131 GLY B CA 1
ATOM 4806 C C . GLY B 1 131 ? 21.375 -4.684 -10.258 1 85.75 131 GLY B C 1
ATOM 4807 O O . GLY B 1 131 ? 22.172 -4.129 -11.031 1 85.75 131 GLY B O 1
ATOM 4808 N N . ILE B 1 132 ? 21.75 -5.043 -9.086 1 91.06 132 ILE B N 1
ATOM 4809 C CA . ILE B 1 132 ? 23.016 -4.645 -8.5 1 91.06 132 ILE B CA 1
ATOM 4810 C C . ILE B 1 132 ? 24.172 -5.332 -9.242 1 91.06 132 ILE B C 1
ATOM 4812 O O . ILE B 1 132 ? 25.328 -4.918 -9.125 1 91.06 132 ILE B O 1
ATOM 4816 N N . ILE B 1 133 ? 23.828 -6.363 -9.984 1 87.25 133 ILE B N 1
ATOM 4817 C CA . ILE B 1 133 ? 24.828 -7.07 -10.781 1 87.25 133 ILE B CA 1
ATOM 4818 C C . ILE B 1 133 ? 25.375 -6.145 -11.867 1 87.25 133 ILE B C 1
ATOM 4820 O O . ILE B 1 133 ? 26.531 -6.258 -12.25 1 87.25 133 ILE B O 1
ATOM 4824 N N . ASN B 1 134 ? 24.469 -5.238 -12.352 1 85.62 134 ASN B N 1
ATOM 4825 C CA . ASN B 1 134 ? 24.906 -4.223 -13.305 1 85.62 134 ASN B CA 1
ATOM 4826 C C . ASN B 1 134 ? 25.734 -3.127 -12.625 1 85.62 134 ASN B C 1
ATOM 4828 O O . ASN B 1 134 ? 25.188 -2.318 -11.867 1 85.62 134 ASN B O 1
ATOM 4832 N N . THR B 1 135 ? 26.922 -2.998 -13 1 88.25 135 THR B N 1
ATOM 4833 C CA . THR B 1 135 ? 27.859 -2.135 -12.297 1 88.25 135 THR B CA 1
ATOM 4834 C C . THR B 1 135 ? 27.562 -0.665 -12.57 1 88.25 135 THR B C 1
ATOM 4836 O O . THR B 1 135 ? 28.062 0.22 -11.883 1 88.25 135 THR B O 1
ATOM 4839 N N . LYS B 1 136 ? 26.719 -0.413 -13.484 1 88.06 136 LYS B N 1
ATOM 4840 C CA . LYS B 1 136 ? 26.359 0.965 -13.812 1 88.06 136 LYS B CA 1
ATOM 4841 C C . LYS B 1 136 ? 25.062 1.375 -13.117 1 88.06 136 LYS B C 1
ATOM 4843 O O . LYS B 1 136 ? 24.656 2.539 -13.172 1 88.06 136 LYS B O 1
ATOM 4848 N N . ALA B 1 137 ? 24.531 0.398 -12.43 1 90 137 ALA B N 1
ATOM 4849 C CA . ALA B 1 137 ? 23.234 0.662 -11.82 1 90 137 ALA B CA 1
ATOM 4850 C C . ALA B 1 137 ? 23.375 0.992 -10.336 1 90 137 ALA B C 1
ATOM 4852 O O . ALA B 1 137 ? 24.219 0.42 -9.648 1 90 137 ALA B O 1
ATOM 4853 N N . VAL B 1 138 ? 22.594 1.977 -9.922 1 93.62 138 VAL B N 1
ATOM 4854 C CA . VAL B 1 138 ? 22.406 2.219 -8.492 1 93.62 138 VAL B CA 1
ATOM 4855 C C . VAL B 1 138 ? 21.156 1.484 -8.008 1 93.62 138 VAL B C 1
ATOM 4857 O O . VAL B 1 138 ? 20.109 1.547 -8.641 1 93.62 138 VAL B O 1
ATOM 4860 N N . SER B 1 139 ? 21.359 0.725 -6.949 1 94.88 139 SER B N 1
ATOM 4861 C CA . SER B 1 139 ? 20.25 -0.032 -6.391 1 94.88 139 SER B CA 1
ATOM 4862 C C . SER B 1 139 ? 19.672 0.66 -5.16 1 94.88 139 SER B C 1
ATOM 4864 O O . SER B 1 139 ? 20.422 1.238 -4.363 1 94.88 139 SER B O 1
ATOM 4866 N N . PHE B 1 140 ? 18.344 0.606 -5.074 1 95.81 140 PHE B N 1
ATOM 4867 C CA . PHE B 1 140 ? 17.656 1.279 -3.979 1 95.81 140 PHE B CA 1
ATOM 4868 C C . PHE B 1 140 ? 16.688 0.328 -3.281 1 95.81 140 PHE B C 1
ATOM 4870 O O . PHE B 1 140 ? 15.836 -0.292 -3.928 1 95.81 140 PHE B O 1
ATOM 4877 N N . ILE B 1 141 ? 16.875 0.124 -1.954 1 96.69 141 ILE B N 1
ATOM 4878 C CA . ILE B 1 141 ? 15.906 -0.576 -1.128 1 96.69 141 ILE B CA 1
ATOM 4879 C C . ILE B 1 141 ? 14.938 0.431 -0.507 1 96.69 141 ILE B C 1
ATOM 4881 O O . ILE B 1 141 ? 15.336 1.245 0.33 1 96.69 141 ILE B O 1
ATOM 4885 N N . GLY B 1 142 ? 13.703 0.341 -0.86 1 96.69 142 GLY B N 1
ATOM 4886 C CA . GLY B 1 142 ? 12.703 1.318 -0.461 1 96.69 142 GLY B CA 1
ATOM 4887 C C . GLY B 1 142 ? 12.109 1.044 0.909 1 96.69 142 GLY B C 1
ATOM 4888 O O . GLY B 1 142 ? 12.477 0.064 1.562 1 96.69 142 GLY B O 1
ATOM 4889 N N . ASN B 1 143 ? 11.203 1.936 1.319 1 96.94 143 ASN B N 1
ATOM 4890 C CA . ASN B 1 143 ? 10.586 1.86 2.641 1 96.94 143 ASN B CA 1
ATOM 4891 C C . ASN B 1 143 ? 9.602 0.699 2.734 1 96.94 143 ASN B C 1
ATOM 4893 O O . ASN B 1 143 ? 9.188 0.321 3.83 1 96.94 143 ASN B O 1
ATOM 4897 N N . GLY B 1 144 ? 9.242 0.147 1.617 1 94.06 144 GLY B N 1
ATOM 4898 C CA . GLY B 1 144 ? 8.32 -0.975 1.613 1 94.06 144 GLY B CA 1
ATOM 4899 C C . GLY B 1 144 ? 8.961 -2.279 2.043 1 94.06 144 GLY B C 1
ATOM 4900 O O . GLY B 1 144 ? 8.266 -3.246 2.357 1 94.06 144 GLY B O 1
ATOM 4901 N N . VAL B 1 145 ? 10.258 -2.342 2.07 1 95.94 145 VAL B N 1
ATOM 4902 C CA . VAL B 1 145 ? 10.992 -3.549 2.42 1 95.94 145 VAL B CA 1
ATOM 4903 C C . VAL B 1 145 ? 11.383 -3.51 3.898 1 95.94 145 VAL B C 1
ATOM 4905 O O . VAL B 1 145 ? 11.812 -2.473 4.406 1 95.94 145 VAL B O 1
ATOM 4908 N N . VAL B 1 146 ? 11.102 -4.578 4.609 1 97.94 146 VAL B N 1
ATOM 4909 C CA . VAL B 1 146 ? 11.641 -4.711 5.961 1 97.94 146 VAL B CA 1
ATOM 4910 C C . VAL B 1 146 ? 12.992 -5.43 5.91 1 97.94 146 VAL B C 1
ATOM 4912 O O . VAL B 1 146 ? 13.141 -6.43 5.211 1 97.94 146 VAL B O 1
ATOM 4915 N N . ILE B 1 147 ? 13.969 -4.945 6.633 1 98.25 147 ILE B N 1
ATOM 4916 C CA . ILE B 1 147 ? 15.352 -5.336 6.371 1 98.25 147 ILE B CA 1
ATOM 4917 C C . ILE B 1 147 ? 15.922 -6.055 7.59 1 98.25 147 ILE B C 1
ATOM 4919 O O . ILE B 1 147 ? 15.977 -5.492 8.688 1 98.25 147 ILE B O 1
ATOM 4923 N N . HIS B 1 148 ? 16.297 -7.234 7.414 1 98.25 148 HIS B N 1
ATOM 4924 C CA . HIS B 1 148 ? 17.188 -7.93 8.344 1 98.25 148 HIS B CA 1
ATOM 4925 C C . HIS B 1 148 ? 18.656 -7.676 8.008 1 98.25 148 HIS B C 1
ATOM 4927 O O . HIS B 1 148 ? 19.203 -8.305 7.105 1 98.25 148 HIS B O 1
ATOM 4933 N N . LEU B 1 149 ? 19.312 -6.863 8.781 1 98.31 149 LEU B N 1
ATOM 4934 C CA . LEU B 1 149 ? 20.641 -6.379 8.438 1 98.31 149 LEU B CA 1
ATOM 4935 C C . LEU B 1 149 ? 21.656 -7.527 8.391 1 98.31 149 LEU B C 1
ATOM 4937 O O . LEU B 1 149 ? 22.422 -7.641 7.445 1 98.31 149 LEU B O 1
ATOM 4941 N N . PRO B 1 150 ? 21.641 -8.438 9.391 1 97.5 150 PRO B N 1
ATOM 4942 C CA . PRO B 1 150 ? 22.547 -9.578 9.266 1 97.5 150 PRO B CA 1
ATOM 4943 C C . PRO B 1 150 ? 22.344 -10.359 7.973 1 97.5 150 PRO B C 1
ATOM 4945 O O . PRO B 1 150 ? 23.312 -10.758 7.316 1 97.5 150 PRO B O 1
ATOM 4948 N N . GLY B 1 151 ? 21.078 -10.555 7.605 1 95.62 151 GLY B N 1
ATOM 4949 C CA . GLY B 1 151 ? 20.766 -11.266 6.375 1 95.62 151 GLY B CA 1
ATOM 4950 C C . GLY B 1 151 ? 21.219 -10.539 5.129 1 95.62 151 GLY B C 1
ATOM 4951 O O . GLY B 1 151 ? 21.672 -11.164 4.164 1 95.62 151 GLY B O 1
ATOM 4952 N N . LEU B 1 152 ? 21.141 -9.25 5.133 1 96.69 152 LEU B N 1
ATOM 4953 C CA . LEU B 1 152 ? 21.578 -8.438 4.008 1 96.69 152 LEU B CA 1
ATOM 4954 C C . LEU B 1 152 ? 23.078 -8.602 3.771 1 96.69 152 LEU B C 1
ATOM 4956 O O . LEU B 1 152 ? 23.5 -8.82 2.637 1 96.69 152 LEU B O 1
ATOM 4960 N N . PHE B 1 153 ? 23.859 -8.562 4.801 1 96.75 153 PHE B N 1
ATOM 4961 C CA . PHE B 1 153 ? 25.312 -8.633 4.664 1 96.75 153 PHE B CA 1
ATOM 4962 C C . PHE B 1 153 ? 25.75 -10.055 4.371 1 96.75 153 PHE B C 1
ATOM 4964 O O . PHE B 1 153 ? 26.734 -10.266 3.65 1 96.75 153 PHE B O 1
ATOM 4971 N N . GLU B 1 154 ? 25.031 -11 4.914 1 95.5 154 GLU B N 1
ATOM 4972 C CA . GLU B 1 154 ? 25.328 -12.391 4.551 1 95.5 154 GLU B CA 1
ATOM 4973 C C . GLU B 1 154 ? 25.109 -12.617 3.057 1 95.5 154 GLU B C 1
ATOM 4975 O O . GLU B 1 154 ? 25.922 -13.266 2.398 1 95.5 154 GLU B O 1
ATOM 4980 N N . GLU B 1 155 ? 23.969 -12.125 2.59 1 93.94 155 GLU B N 1
ATOM 4981 C CA . GLU B 1 155 ? 23.656 -12.211 1.166 1 93.94 155 GLU B CA 1
ATOM 4982 C C . GLU B 1 155 ? 24.734 -11.547 0.319 1 93.94 155 GLU B C 1
ATOM 4984 O O . GLU B 1 155 ? 25.188 -12.117 -0.675 1 93.94 155 GLU B O 1
ATOM 4989 N N . ALA B 1 156 ? 25.172 -10.391 0.707 1 94.75 156 ALA B N 1
ATOM 4990 C CA . ALA B 1 156 ? 26.188 -9.633 -0.023 1 94.75 156 ALA B CA 1
ATOM 4991 C C . ALA B 1 156 ? 27.531 -10.375 -0.025 1 94.75 156 ALA B C 1
ATOM 4993 O O . ALA B 1 156 ? 28.203 -10.461 -1.058 1 94.75 156 ALA B O 1
ATOM 4994 N N . GLU B 1 157 ? 27.891 -10.922 1.072 1 95.31 157 GLU B N 1
ATOM 4995 C CA . GLU B 1 157 ? 29.156 -11.641 1.194 1 95.31 157 GLU B CA 1
ATOM 4996 C C . GLU B 1 157 ? 29.156 -12.906 0.342 1 95.31 157 GLU B C 1
ATOM 4998 O O . GLU B 1 157 ? 30.156 -13.227 -0.303 1 95.31 157 GLU B O 1
ATOM 5003 N N . LYS B 1 158 ? 28.031 -13.57 0.352 1 93.75 158 LYS B N 1
ATOM 5004 C CA . LYS B 1 158 ? 27.906 -14.766 -0.475 1 93.75 158 LYS B CA 1
ATOM 5005 C C . LYS B 1 158 ? 28.062 -14.43 -1.955 1 93.75 158 LYS B C 1
ATOM 5007 O O . LYS B 1 158 ? 28.734 -15.148 -2.689 1 93.75 158 LYS B O 1
ATOM 5012 N N . ASN B 1 159 ? 27.438 -13.359 -2.369 1 93.06 159 ASN B N 1
ATOM 5013 C CA . ASN B 1 159 ? 27.5 -12.984 -3.777 1 93.06 159 ASN B CA 1
ATOM 5014 C C . ASN B 1 159 ? 28.844 -12.359 -4.141 1 93.06 159 ASN B C 1
ATOM 5016 O O . ASN B 1 159 ? 29.281 -12.438 -5.289 1 93.06 159 ASN B O 1
ATOM 5020 N N . GLU B 1 160 ? 29.531 -11.766 -3.129 1 93.38 160 GLU B N 1
ATOM 5021 C CA . GLU B 1 160 ? 30.891 -11.273 -3.35 1 93.38 160 GLU B CA 1
ATOM 5022 C C . GLU B 1 160 ? 31.828 -12.422 -3.705 1 93.38 160 GLU B C 1
ATOM 5024 O O . GLU B 1 160 ? 32.688 -12.273 -4.566 1 93.38 160 GLU B O 1
ATOM 5029 N N . LYS B 1 161 ? 31.609 -13.461 -3.07 1 93.38 161 LYS B N 1
ATOM 5030 C CA . LYS B 1 161 ? 32.406 -14.641 -3.342 1 93.38 161 LYS B CA 1
ATOM 5031 C C . LYS B 1 161 ? 32.188 -15.164 -4.754 1 93.38 161 LYS B C 1
ATOM 5033 O O . LYS B 1 161 ? 33.031 -15.836 -5.336 1 93.38 161 LYS B O 1
ATOM 5038 N N . LYS B 1 162 ? 31.031 -14.781 -5.297 1 91.31 162 LYS B N 1
ATOM 5039 C CA . LYS B 1 162 ? 30.672 -15.227 -6.641 1 91.31 162 LYS B CA 1
ATOM 5040 C C . LYS B 1 162 ? 31.031 -14.172 -7.68 1 91.31 162 LYS B C 1
ATOM 5042 O O . LYS B 1 162 ? 30.797 -14.359 -8.875 1 91.31 162 LYS B O 1
ATOM 5047 N N . GLY B 1 163 ? 31.516 -12.953 -7.207 1 89.81 163 GLY B N 1
ATOM 5048 C CA . GLY B 1 163 ? 32 -11.992 -8.18 1 89.81 163 GLY B CA 1
ATOM 5049 C C . GLY B 1 163 ? 31.328 -10.641 -8.07 1 89.81 163 GLY B C 1
ATOM 5050 O O . GLY B 1 163 ? 31.688 -9.703 -8.789 1 89.81 163 GLY B O 1
ATOM 5051 N N . LEU B 1 164 ? 30.406 -10.492 -7.211 1 91.19 164 LEU B N 1
ATOM 5052 C CA . LEU B 1 164 ? 29.766 -9.188 -7.02 1 91.19 164 LEU B CA 1
ATOM 5053 C C . LEU B 1 164 ? 30.75 -8.195 -6.398 1 91.19 164 LEU B C 1
ATOM 5055 O O . LEU B 1 164 ? 31.312 -8.461 -5.336 1 91.19 164 LEU B O 1
ATOM 5059 N N . LYS B 1 165 ? 30.969 -7.133 -7.094 1 88 165 LYS B N 1
ATOM 5060 C CA . LYS B 1 165 ? 31.953 -6.172 -6.613 1 88 165 LYS B CA 1
ATOM 5061 C C . LYS B 1 165 ? 31.328 -4.805 -6.375 1 88 165 LYS B C 1
ATOM 5063 O O . LYS B 1 165 ? 30.312 -4.469 -6.984 1 88 165 LYS B O 1
ATOM 5068 N N . ASP B 1 166 ? 31.859 -4.062 -5.461 1 92.25 166 ASP B N 1
ATOM 5069 C CA . ASP B 1 166 ? 31.609 -2.645 -5.219 1 92.25 166 ASP B CA 1
ATOM 5070 C C . ASP B 1 166 ? 30.125 -2.385 -5.004 1 92.25 166 ASP B C 1
ATOM 5072 O O . ASP B 1 166 ? 29.594 -1.357 -5.438 1 92.25 166 ASP B O 1
ATOM 5076 N N . TRP B 1 167 ? 29.438 -3.35 -4.461 1 93.06 167 TRP B N 1
ATOM 5077 C CA . TRP B 1 167 ? 28 -3.201 -4.27 1 93.06 167 TRP B CA 1
ATOM 5078 C C . TRP B 1 167 ? 27.688 -2.148 -3.209 1 93.06 167 TRP B C 1
ATOM 5080 O O . TRP B 1 167 ? 26.688 -1.436 -3.301 1 93.06 167 TRP B O 1
ATOM 5090 N N . GLU B 1 168 ? 28.547 -1.947 -2.242 1 94.5 168 GLU B N 1
ATOM 5091 C CA . GLU B 1 168 ? 28.328 -1.047 -1.116 1 94.5 168 GLU B CA 1
ATOM 5092 C C . GLU B 1 168 ? 28.234 0.405 -1.58 1 94.5 168 GLU B C 1
ATOM 5094 O O . GLU B 1 168 ? 27.5 1.203 -1 1 94.5 168 GLU B O 1
ATOM 5099 N N . LYS B 1 169 ? 28.906 0.706 -2.645 1 94.5 169 LYS B N 1
ATOM 5100 C CA . LYS B 1 169 ? 28.938 2.072 -3.156 1 94.5 169 LYS B CA 1
ATOM 5101 C C . LYS B 1 169 ? 27.703 2.377 -3.994 1 94.5 169 LYS B C 1
ATOM 5103 O O . LYS B 1 169 ? 27.391 3.541 -4.258 1 94.5 169 LYS B O 1
ATOM 5108 N N . ARG B 1 170 ? 27.031 1.314 -4.359 1 95.44 170 ARG B N 1
ATOM 5109 C CA . ARG B 1 170 ? 25.938 1.499 -5.305 1 95.44 170 ARG B CA 1
ATOM 5110 C C . ARG B 1 170 ? 24.609 1.111 -4.676 1 95.44 170 ARG B C 1
ATOM 5112 O O . ARG B 1 170 ? 23.578 1.106 -5.352 1 95.44 170 ARG B O 1
ATOM 5119 N N . LEU B 1 171 ? 24.641 0.772 -3.408 1 97.12 171 LEU B N 1
ATOM 5120 C CA . LEU B 1 171 ? 23.406 0.438 -2.707 1 97.12 171 LEU B CA 1
ATOM 5121 C C . LEU B 1 171 ? 22.938 1.615 -1.864 1 97.12 171 LEU B C 1
ATOM 5123 O O . LEU B 1 171 ? 23.703 2.174 -1.077 1 97.12 171 LEU B O 1
ATOM 5127 N N . ILE B 1 172 ? 21.703 2.023 -2.117 1 97.81 172 ILE B N 1
ATOM 5128 C CA . ILE B 1 172 ? 21.047 3.035 -1.298 1 97.81 172 ILE B CA 1
ATOM 5129 C C . ILE B 1 172 ? 19.891 2.398 -0.52 1 97.81 172 ILE B C 1
ATOM 5131 O O . ILE B 1 172 ? 19.125 1.604 -1.07 1 97.81 172 ILE B O 1
ATOM 5135 N N . ILE B 1 173 ? 19.828 2.697 0.766 1 98.06 173 ILE B N 1
ATOM 5136 C CA . ILE B 1 173 ? 18.781 2.17 1.646 1 98.06 173 ILE B CA 1
ATOM 5137 C C . ILE B 1 173 ? 17.906 3.312 2.152 1 98.06 173 ILE B C 1
ATOM 5139 O O . ILE B 1 173 ? 18.422 4.328 2.637 1 98.06 173 ILE B O 1
ATOM 5143 N N . SER B 1 174 ? 16.609 3.182 2 1 98.5 174 SER B N 1
ATOM 5144 C CA . SER B 1 174 ? 15.695 4.176 2.543 1 98.5 174 SER B CA 1
ATOM 5145 C C . SER B 1 174 ? 15.812 4.266 4.059 1 98.5 174 SER B C 1
ATOM 5147 O O . SER B 1 174 ? 15.828 3.246 4.75 1 98.5 174 SER B O 1
ATOM 5149 N N . ASP B 1 175 ? 15.828 5.434 4.59 1 98.44 175 ASP B N 1
ATOM 5150 C CA . ASP B 1 175 ? 15.883 5.648 6.031 1 98.44 175 ASP B CA 1
ATOM 5151 C C . ASP B 1 175 ? 14.547 5.293 6.688 1 98.44 175 ASP B C 1
ATOM 5153 O O . ASP B 1 175 ? 14.469 5.168 7.91 1 98.44 175 ASP B O 1
ATOM 5157 N N . ARG B 1 176 ? 13.5 5.062 5.941 1 98.44 176 ARG B N 1
ATOM 5158 C CA . ARG B 1 176 ? 12.172 4.797 6.473 1 98.44 176 ARG B CA 1
ATOM 5159 C C . ARG B 1 176 ? 11.891 3.297 6.512 1 98.44 176 ARG B C 1
ATOM 5161 O O . ARG B 1 176 ? 10.844 2.871 7.016 1 98.44 176 ARG B O 1
ATOM 5168 N N . ALA B 1 177 ? 12.789 2.469 6.027 1 98.44 177 ALA B N 1
ATOM 5169 C CA . ALA B 1 177 ? 12.586 1.022 6.047 1 98.44 177 ALA B CA 1
ATOM 5170 C C . ALA B 1 177 ? 12.617 0.483 7.473 1 98.44 177 ALA B C 1
ATOM 5172 O O . ALA B 1 177 ? 13.445 0.909 8.289 1 98.44 177 ALA B O 1
ATOM 5173 N N . HIS B 1 178 ? 11.766 -0.483 7.746 1 98.69 178 HIS B N 1
ATOM 5174 C CA . HIS B 1 178 ? 11.727 -1.098 9.07 1 98.69 178 HIS B CA 1
ATOM 5175 C C . HIS B 1 178 ? 12.773 -2.195 9.195 1 98.69 178 HIS B C 1
ATOM 5177 O O . HIS B 1 178 ? 13.18 -2.799 8.203 1 98.69 178 HIS B O 1
ATOM 5183 N N . LEU B 1 179 ? 13.133 -2.414 10.414 1 98.75 179 LEU B N 1
ATOM 5184 C CA . LEU B 1 179 ? 14.133 -3.43 10.719 1 98.75 179 LEU B CA 1
ATOM 5185 C C . LEU B 1 179 ? 13.477 -4.727 11.172 1 98.75 179 LEU B C 1
ATOM 5187 O O . LEU B 1 179 ? 12.531 -4.707 11.961 1 98.75 179 LEU B O 1
ATOM 5191 N N . VAL B 1 180 ? 13.93 -5.801 10.586 1 98.56 180 VAL B N 1
ATOM 5192 C CA . VAL B 1 180 ? 13.602 -7.137 11.086 1 98.56 180 VAL B CA 1
ATOM 5193 C C . VAL B 1 180 ? 14.648 -7.57 12.117 1 98.56 180 VAL B C 1
ATOM 5195 O O . VAL B 1 180 ? 15.844 -7.594 11.82 1 98.56 180 VAL B O 1
ATOM 5198 N N . PHE B 1 181 ? 14.234 -7.934 13.273 1 98.62 181 PHE B N 1
ATOM 5199 C CA . PHE B 1 181 ? 15.141 -8.406 14.312 1 98.62 181 PHE B CA 1
ATOM 5200 C C . PHE B 1 181 ? 15.117 -9.93 14.406 1 98.62 181 PHE B C 1
ATOM 5202 O O . PHE B 1 181 ? 14.195 -10.57 13.898 1 98.62 181 PHE B O 1
ATOM 5209 N N . ASP B 1 182 ? 16.109 -10.453 15.055 1 97.88 182 ASP B N 1
ATOM 5210 C CA . ASP B 1 182 ? 16.188 -11.906 15.211 1 97.88 182 ASP B CA 1
ATOM 5211 C C . ASP B 1 182 ? 14.961 -12.445 15.938 1 97.88 182 ASP B C 1
ATOM 5213 O O . ASP B 1 182 ? 14.477 -13.531 15.625 1 97.88 182 ASP B O 1
ATOM 5217 N N . PHE B 1 183 ? 14.523 -11.727 16.844 1 97.69 183 PHE B N 1
ATOM 5218 C CA . PHE B 1 183 ? 13.391 -12.25 17.609 1 97.69 183 PHE B CA 1
ATOM 5219 C C . PHE B 1 183 ? 12.117 -12.219 16.766 1 97.69 183 PHE B C 1
ATOM 5221 O O . PHE B 1 183 ? 11.18 -12.969 17.031 1 97.69 183 PHE B O 1
ATOM 5228 N N . HIS B 1 184 ? 12.016 -11.312 15.781 1 97.94 184 HIS B N 1
ATOM 5229 C CA . HIS B 1 184 ? 10.898 -11.383 14.852 1 97.94 184 HIS B CA 1
ATOM 5230 C C . HIS B 1 184 ? 10.883 -12.719 14.109 1 97.94 184 HIS B C 1
ATOM 5232 O O . HIS B 1 184 ? 9.812 -13.281 13.875 1 97.94 184 HIS B O 1
ATOM 5238 N N . GLN B 1 185 ? 12.062 -13.172 13.68 1 96.88 185 GLN B N 1
ATOM 5239 C CA . GLN B 1 185 ? 12.18 -14.461 13.008 1 96.88 185 GLN B CA 1
ATOM 5240 C C . GLN B 1 185 ? 11.773 -15.602 13.938 1 96.88 185 GLN B C 1
ATOM 5242 O O . GLN B 1 185 ? 11.062 -16.516 13.523 1 96.88 185 GLN B O 1
ATOM 5247 N N . ALA B 1 186 ? 12.211 -15.492 15.156 1 96.88 186 ALA B N 1
ATOM 5248 C CA . ALA B 1 186 ? 11.852 -16.516 16.141 1 96.88 186 ALA B CA 1
ATOM 5249 C C . ALA B 1 186 ? 10.344 -16.547 16.359 1 96.88 186 ALA B C 1
ATOM 5251 O O . ALA B 1 186 ? 9.742 -17.609 16.438 1 96.88 186 ALA B O 1
ATOM 5252 N N . VAL B 1 187 ? 9.742 -15.375 16.5 1 96.19 187 VAL B N 1
ATOM 5253 C CA . VAL B 1 187 ? 8.305 -15.258 16.703 1 96.19 187 VAL B CA 1
ATOM 5254 C C . VAL B 1 187 ? 7.555 -15.852 15.516 1 96.19 187 VAL B C 1
ATOM 5256 O O . VAL B 1 187 ? 6.523 -16.5 15.68 1 96.19 187 VAL B O 1
ATOM 5259 N N . ASP B 1 188 ? 8.008 -15.578 14.344 1 94.88 188 ASP B N 1
ATOM 5260 C CA . ASP B 1 188 ? 7.422 -16.141 13.133 1 94.88 188 ASP B CA 1
ATOM 5261 C C . ASP B 1 188 ? 7.352 -17.656 13.219 1 94.88 188 ASP B C 1
ATOM 5263 O O . ASP B 1 188 ? 6.328 -18.266 12.875 1 94.88 188 ASP B O 1
ATOM 5267 N N . GLY B 1 189 ? 8.391 -18.266 13.672 1 93.5 189 GLY B N 1
ATOM 5268 C CA . GLY B 1 189 ? 8.422 -19.719 13.867 1 93.5 189 GLY B CA 1
ATOM 5269 C C . GLY B 1 189 ? 7.453 -20.188 14.938 1 93.5 189 GLY B C 1
ATOM 5270 O O . GLY B 1 189 ? 6.773 -21.203 14.758 1 93.5 189 GLY B O 1
ATOM 5271 N N . LEU B 1 190 ? 7.383 -19.5 16.031 1 92.44 190 LEU B N 1
ATOM 5272 C CA . LEU B 1 190 ? 6.492 -19.844 17.125 1 92.44 190 LEU B CA 1
ATOM 5273 C C . LEU B 1 190 ? 5.031 -19.75 16.703 1 92.44 190 LEU B C 1
ATOM 5275 O O . LEU B 1 190 ? 4.215 -20.594 17.062 1 92.44 190 LEU B O 1
ATOM 5279 N N . GLN B 1 191 ? 4.758 -18.672 15.922 1 91.06 191 GLN B N 1
ATOM 5280 C CA . GLN B 1 191 ? 3.398 -18.5 15.43 1 91.06 191 GLN B CA 1
ATOM 5281 C C . GLN B 1 191 ? 2.992 -19.641 14.516 1 91.06 191 GLN B C 1
ATOM 5283 O O . GLN B 1 191 ? 1.84 -20.094 14.531 1 91.06 191 GLN B O 1
ATOM 5288 N N . GLU B 1 192 ? 3.896 -20.125 13.703 1 89.31 192 GLU B N 1
ATOM 5289 C CA . GLU B 1 192 ? 3.621 -21.25 12.828 1 89.31 192 GLU B CA 1
ATOM 5290 C C . GLU B 1 192 ? 3.297 -22.5 13.641 1 89.31 192 GLU B C 1
ATOM 5292 O O . GLU B 1 192 ? 2.381 -23.25 13.305 1 89.31 192 GLU B O 1
ATOM 5297 N N . VAL B 1 193 ? 3.994 -22.703 14.711 1 87.94 193 VAL B N 1
ATOM 5298 C CA . VAL B 1 193 ? 3.789 -23.859 15.57 1 87.94 193 VAL B CA 1
ATOM 5299 C C . VAL B 1 193 ? 2.436 -23.75 16.266 1 87.94 193 VAL B C 1
ATOM 5301 O O . VAL B 1 193 ? 1.697 -24.734 16.359 1 87.94 193 VAL B O 1
ATOM 5304 N N . GLN B 1 194 ? 2.145 -22.609 16.672 1 85.62 194 GLN B N 1
ATOM 5305 C CA . GLN B 1 194 ? 0.88 -22.375 17.359 1 85.62 194 GLN B CA 1
ATOM 5306 C C . GLN B 1 194 ? -0.304 -22.578 16.422 1 85.62 194 GLN B C 1
ATOM 5308 O O . GLN B 1 194 ? -1.318 -23.172 16.812 1 85.62 194 GLN B O 1
ATOM 5313 N N . ARG B 1 195 ? -0.164 -22.094 15.25 1 85.81 195 ARG B N 1
ATOM 5314 C CA . ARG B 1 195 ? -1.227 -22.266 14.266 1 85.81 195 ARG B CA 1
ATOM 5315 C C . ARG B 1 195 ? -1.467 -23.734 13.977 1 85.81 195 ARG B C 1
ATOM 5317 O O . ARG B 1 195 ? -2.613 -24.172 13.867 1 85.81 195 ARG B O 1
ATOM 5324 N N . GLN B 1 196 ? -0.424 -24.453 13.859 1 84.31 196 GLN B N 1
ATOM 5325 C CA . GLN B 1 196 ? -0.525 -25.891 13.617 1 84.31 196 GLN B CA 1
ATOM 5326 C C . GLN B 1 196 ? -1.229 -26.594 14.773 1 84.31 196 GLN B C 1
ATOM 5328 O O . GLN B 1 196 ? -2.045 -27.484 14.547 1 84.31 196 GLN B O 1
ATOM 5333 N N . ALA B 1 197 ? -0.96 -26.219 15.906 1 81.81 197 ALA B N 1
ATOM 5334 C CA . ALA B 1 197 ? -1.533 -26.844 17.094 1 81.81 197 ALA B CA 1
ATOM 5335 C C . ALA B 1 197 ? -3.014 -26.5 17.234 1 81.81 197 ALA B C 1
ATOM 5337 O O . ALA B 1 197 ? -3.818 -27.344 17.641 1 81.81 197 ALA B O 1
ATOM 5338 N N . GLN B 1 198 ? -3.352 -25.297 16.906 1 76.62 198 GLN B N 1
ATOM 5339 C CA . GLN B 1 198 ? -4.703 -24.812 17.141 1 76.62 198 GLN B CA 1
ATOM 5340 C C . GLN B 1 198 ? -5.621 -25.109 15.961 1 76.62 198 GLN B C 1
ATOM 5342 O O . GLN B 1 198 ? -6.781 -25.484 16.141 1 76.62 198 GLN B O 1
ATOM 5347 N N . GLU B 1 199 ? -5.051 -24.875 14.773 1 76.44 199 GLU B N 1
ATOM 5348 C CA . GLU B 1 199 ? -5.902 -24.953 13.594 1 76.44 199 GLU B CA 1
ATOM 5349 C C . GLU B 1 199 ? -5.57 -26.188 12.75 1 76.44 199 GLU B C 1
ATOM 5351 O O . GLU B 1 199 ? -6.301 -26.516 11.82 1 76.44 199 GLU B O 1
ATOM 5356 N N . GLY B 1 200 ? -4.551 -26.844 13.102 1 72.25 200 GLY B N 1
ATOM 5357 C CA . GLY B 1 200 ? -4.129 -28 12.328 1 72.25 200 GLY B CA 1
ATOM 5358 C C . GLY B 1 200 ? -3.525 -27.641 10.992 1 72.25 200 GLY B C 1
ATOM 5359 O O . GLY B 1 200 ? -3.375 -28.484 10.117 1 72.25 200 GLY B O 1
ATOM 5360 N N . LYS B 1 201 ? -3.42 -26.375 10.781 1 78.94 201 LYS B N 1
ATOM 5361 C CA . LYS B 1 201 ? -2.881 -25.906 9.508 1 78.94 201 LYS B CA 1
ATOM 5362 C C . LYS B 1 201 ? -1.812 -24.844 9.719 1 78.94 201 LYS B C 1
ATOM 5364 O O . LYS B 1 201 ? -1.891 -24.062 10.664 1 78.94 201 LYS B O 1
ATOM 5369 N N . ASN B 1 202 ? -0.781 -24.953 8.898 1 81.44 202 ASN B N 1
ATOM 5370 C CA . ASN B 1 202 ? 0.239 -23.906 8.875 1 81.44 202 ASN B CA 1
ATOM 5371 C C . ASN B 1 202 ? 0.096 -23.016 7.641 1 81.44 202 ASN B C 1
ATOM 5373 O O . ASN B 1 202 ? -0.502 -23.406 6.645 1 81.44 202 ASN B O 1
ATOM 5377 N N . ILE B 1 203 ? 0.483 -21.781 7.723 1 81.88 203 ILE B N 1
ATOM 5378 C CA . ILE B 1 203 ? 0.534 -20.875 6.574 1 81.88 203 ILE B CA 1
ATOM 5379 C C . ILE B 1 203 ? 1.696 -21.266 5.664 1 81.88 203 ILE B C 1
ATOM 5381 O O . ILE B 1 203 ? 1.612 -21.125 4.445 1 81.88 203 ILE B O 1
ATOM 5385 N N . GLY B 1 204 ? 2.795 -21.812 6.316 1 82.81 204 GLY B N 1
ATOM 5386 C CA . GLY B 1 204 ? 3.99 -22.125 5.551 1 82.81 204 GLY B CA 1
ATOM 5387 C C . GLY B 1 204 ? 4.863 -20.906 5.281 1 82.81 204 GLY B C 1
ATOM 5388 O O . GLY B 1 204 ? 5.332 -20.719 4.16 1 82.81 204 GLY B O 1
ATOM 5389 N N . THR B 1 205 ? 5.172 -20.141 6.34 1 85.62 205 THR B N 1
ATOM 5390 C CA . THR B 1 205 ? 6.008 -18.969 6.176 1 85.62 205 THR B CA 1
ATOM 5391 C C . THR B 1 205 ? 7.465 -19.359 5.945 1 85.62 205 THR B C 1
ATOM 5393 O O . THR B 1 205 ? 7.82 -20.531 6.059 1 85.62 205 THR B O 1
ATOM 5396 N N . THR B 1 206 ? 8.25 -18.406 5.516 1 84.81 206 THR B N 1
ATOM 5397 C CA . THR B 1 206 ? 9.688 -18.625 5.348 1 84.81 206 THR B CA 1
ATOM 5398 C C . THR B 1 206 ? 10.414 -18.469 6.68 1 84.81 206 THR B C 1
ATOM 5400 O O . THR B 1 206 ? 11.625 -18.703 6.762 1 84.81 206 THR B O 1
ATOM 5403 N N . LYS B 1 207 ? 9.734 -18.078 7.719 1 91.75 207 LYS B N 1
ATOM 5404 C CA . LYS B 1 207 ? 10.266 -17.875 9.062 1 91.75 207 LYS B CA 1
ATOM 5405 C C . LYS B 1 207 ? 11.359 -16.797 9.062 1 91.75 207 LYS B C 1
ATOM 5407 O O . LYS B 1 207 ? 12.359 -16.938 9.766 1 91.75 207 LYS B O 1
ATOM 5412 N N . LYS B 1 208 ? 11.125 -15.836 8.227 1 94.75 208 LYS B N 1
ATOM 5413 C CA . LYS B 1 208 ? 12.094 -14.742 8.102 1 94.75 208 LYS B CA 1
ATOM 5414 C C . LYS B 1 208 ? 11.625 -13.508 8.867 1 94.75 208 LYS B C 1
ATOM 5416 O O . LYS B 1 208 ? 12.234 -12.438 8.766 1 94.75 208 LYS B O 1
ATOM 5421 N N . GLY B 1 209 ? 10.578 -13.648 9.633 1 96.81 209 GLY B N 1
ATOM 5422 C CA . GLY B 1 209 ? 10.133 -12.609 10.539 1 96.81 209 GLY B CA 1
ATOM 5423 C C . GLY B 1 209 ? 9.328 -11.516 9.859 1 96.81 209 GLY B C 1
ATOM 5424 O O . GLY B 1 209 ? 9.117 -10.445 10.422 1 96.81 209 GLY B O 1
ATOM 5425 N N . ILE B 1 210 ? 8.852 -11.727 8.617 1 96.38 210 ILE B N 1
ATOM 5426 C CA . ILE B 1 210 ? 8.148 -10.711 7.84 1 96.38 210 ILE B CA 1
ATOM 5427 C C . ILE B 1 210 ? 6.82 -10.375 8.508 1 96.38 210 ILE B C 1
ATOM 5429 O O . ILE B 1 210 ? 6.539 -9.211 8.797 1 96.38 210 ILE B O 1
ATOM 5433 N N . GLY B 1 211 ? 6.035 -11.352 8.852 1 96.62 211 GLY B N 1
ATOM 5434 C CA . GLY B 1 211 ? 4.746 -11.156 9.5 1 96.62 211 GLY B CA 1
ATOM 5435 C C . GLY B 1 211 ? 4.844 -10.359 10.789 1 96.62 211 GLY B C 1
ATOM 5436 O O . GLY B 1 211 ? 4.246 -9.281 10.906 1 96.62 211 GLY B O 1
ATOM 5437 N N . PRO B 1 212 ? 5.66 -10.836 11.75 1 97.38 212 PRO B N 1
ATOM 5438 C CA . PRO B 1 212 ? 5.82 -10.117 13.016 1 97.38 212 PRO B CA 1
ATOM 5439 C C . PRO B 1 212 ? 6.316 -8.688 12.828 1 97.38 212 PRO B C 1
ATOM 5441 O O . PRO B 1 212 ? 5.883 -7.781 13.547 1 97.38 212 PRO B O 1
ATOM 5444 N N . THR B 1 213 ? 7.23 -8.477 11.922 1 98.38 213 THR B N 1
ATOM 5445 C CA . THR B 1 213 ? 7.77 -7.137 11.711 1 98.38 213 THR B CA 1
ATOM 5446 C C . THR B 1 213 ? 6.695 -6.207 11.148 1 98.38 213 THR B C 1
ATOM 5448 O O . THR B 1 213 ? 6.543 -5.074 11.617 1 98.38 213 THR B O 1
ATOM 5451 N N . TYR B 1 214 ? 5.926 -6.688 10.109 1 98.25 214 TYR B N 1
ATOM 5452 C CA . TYR B 1 214 ? 4.844 -5.875 9.562 1 98.25 214 TYR B CA 1
ATOM 5453 C C . TYR B 1 214 ? 3.75 -5.652 10.594 1 98.25 214 TYR B C 1
ATOM 5455 O O . TYR B 1 214 ? 3.088 -4.613 10.594 1 98.25 214 TYR B O 1
ATOM 5463 N N . SER B 1 215 ? 3.562 -6.602 11.492 1 97.5 215 SER B N 1
ATOM 5464 C CA . SER B 1 215 ? 2.621 -6.426 12.594 1 97.5 215 SER B CA 1
ATOM 5465 C C . SER B 1 215 ? 3.074 -5.316 13.539 1 97.5 215 SER B C 1
ATOM 5467 O O . SER B 1 215 ? 2.27 -4.477 13.953 1 97.5 215 SER B O 1
ATOM 5469 N N . SER B 1 216 ? 4.352 -5.305 13.891 1 97.5 216 SER B N 1
ATOM 5470 C CA . SER B 1 216 ? 4.906 -4.242 14.727 1 97.5 216 SER B CA 1
ATOM 5471 C C . SER B 1 216 ? 4.789 -2.885 14.039 1 97.5 216 SER B C 1
ATOM 5473 O O . SER B 1 216 ? 4.523 -1.875 14.695 1 97.5 216 SER B O 1
ATOM 5475 N N . LYS B 1 217 ? 5.043 -2.91 12.734 1 97.81 217 LYS B N 1
ATOM 5476 C CA . LYS B 1 217 ? 4.875 -1.695 11.945 1 97.81 217 LYS B CA 1
ATOM 5477 C C . LYS B 1 217 ? 3.451 -1.156 12.062 1 97.81 217 LYS B C 1
ATOM 5479 O O . LYS B 1 217 ? 3.252 0.027 12.344 1 97.81 217 LYS B O 1
ATOM 5484 N N . ALA B 1 218 ? 2.498 -2.021 11.898 1 97.12 218 ALA B N 1
ATOM 5485 C CA . ALA B 1 218 ? 1.092 -1.628 11.938 1 97.12 218 ALA B CA 1
ATOM 5486 C C . ALA B 1 218 ? 0.688 -1.195 13.344 1 97.12 218 ALA B C 1
ATOM 5488 O O . ALA B 1 218 ? -0.165 -0.32 13.516 1 97.12 218 ALA B O 1
ATOM 5489 N N . ALA B 1 219 ? 1.336 -1.723 14.336 1 95.75 219 ALA B N 1
ATOM 5490 C CA . ALA B 1 219 ? 1.05 -1.397 15.734 1 95.75 219 ALA B CA 1
ATOM 5491 C C . ALA B 1 219 ? 1.753 -0.109 16.156 1 95.75 219 ALA B C 1
ATOM 5493 O O . ALA B 1 219 ? 1.571 0.369 17.266 1 95.75 219 ALA B O 1
ATOM 5494 N N . ARG B 1 220 ? 2.605 0.434 15.266 1 95.25 220 ARG B N 1
ATOM 5495 C CA . ARG B 1 220 ? 3.381 1.653 15.469 1 95.25 220 ARG B CA 1
ATOM 5496 C C . ARG B 1 220 ? 4.406 1.468 16.578 1 95.25 220 ARG B C 1
ATOM 5498 O O . ARG B 1 220 ? 4.652 2.385 17.359 1 95.25 220 ARG B O 1
ATOM 5505 N N . THR B 1 221 ? 4.887 0.278 16.688 1 95.19 221 THR B N 1
ATOM 5506 C CA . THR B 1 221 ? 5.941 -0.003 17.641 1 95.19 221 THR B CA 1
ATOM 5507 C C . THR B 1 221 ? 7.23 -0.408 16.938 1 95.19 221 THR B C 1
ATOM 5509 O O . THR B 1 221 ? 8.242 -0.678 17.594 1 95.19 221 THR B O 1
ATOM 5512 N N . GLY B 1 222 ? 7.164 -0.488 15.641 1 97 222 GLY B N 1
ATOM 5513 C CA . GLY B 1 222 ? 8.328 -0.909 14.883 1 97 222 GLY B CA 1
ATOM 5514 C C . GLY B 1 222 ? 9.469 0.091 14.93 1 97 222 GLY B C 1
ATOM 5515 O O . GLY B 1 222 ? 9.273 1.247 15.312 1 97 222 GLY B O 1
ATOM 5516 N N . LEU B 1 223 ? 10.672 -0.363 14.641 1 98.5 223 LEU B N 1
ATOM 5517 C CA . LEU B 1 223 ? 11.867 0.47 14.555 1 98.5 223 LEU B CA 1
ATOM 5518 C C . LEU B 1 223 ? 12.398 0.512 13.133 1 98.5 223 LEU B C 1
ATOM 5520 O O . LEU B 1 223 ? 12.391 -0.504 12.43 1 98.5 223 LEU B O 1
ATOM 5524 N N . ARG B 1 224 ? 12.812 1.682 12.742 1 98.69 224 ARG B N 1
ATOM 5525 C CA . ARG B 1 224 ? 13.242 1.904 11.359 1 98.69 224 ARG B CA 1
ATOM 5526 C C . ARG B 1 224 ? 14.742 2.158 11.289 1 98.69 224 ARG B C 1
ATOM 5528 O O . ARG B 1 224 ? 15.406 2.312 12.32 1 98.69 224 ARG B O 1
ATOM 5535 N N . ILE B 1 225 ? 15.281 2.242 10.055 1 98.75 225 ILE B N 1
ATOM 5536 C CA . ILE B 1 225 ? 16.688 2.529 9.781 1 98.75 225 ILE B CA 1
ATOM 5537 C C . ILE B 1 225 ? 17.062 3.895 10.359 1 98.75 225 ILE B C 1
ATOM 5539 O O . ILE B 1 225 ? 18.125 4.055 10.953 1 98.75 225 ILE B O 1
ATOM 5543 N N . CYS B 1 226 ? 16.188 4.906 10.195 1 98.5 226 CYS B N 1
ATOM 5544 C CA . CYS B 1 226 ? 16.484 6.246 10.703 1 98.5 226 CYS B CA 1
ATOM 5545 C C . CYS B 1 226 ? 16.625 6.234 12.219 1 98.5 226 CYS B C 1
ATOM 5547 O O . CYS B 1 226 ? 17.406 6.996 12.781 1 98.5 226 CYS B O 1
ATOM 5549 N N . ASP B 1 227 ? 15.891 5.371 12.891 1 98.12 227 ASP B N 1
ATOM 5550 C CA . ASP B 1 227 ? 16 5.254 14.344 1 98.12 227 ASP B CA 1
ATOM 5551 C C . ASP B 1 227 ? 17.359 4.691 14.75 1 98.12 227 ASP B C 1
ATOM 5553 O O . ASP B 1 227 ? 17.969 5.164 15.711 1 98.12 227 ASP B O 1
ATOM 5557 N N . LEU B 1 228 ? 17.734 3.682 14.008 1 98.56 228 LEU B N 1
ATOM 5558 C CA . LEU B 1 228 ? 19 3.033 14.289 1 98.56 228 LEU B CA 1
ATOM 5559 C C . LEU B 1 228 ? 20.156 4.012 14.117 1 98.56 228 LEU B C 1
ATOM 5561 O O . LEU B 1 228 ? 21.156 3.949 14.852 1 98.56 228 LEU B O 1
ATOM 5565 N N . LEU B 1 229 ? 20.078 4.973 13.172 1 97.75 229 LEU B N 1
ATOM 5566 C CA . LEU B 1 229 ? 21.188 5.852 12.812 1 97.75 229 LEU B CA 1
ATOM 5567 C C . LEU B 1 229 ? 21.156 7.133 13.641 1 97.75 229 LEU B C 1
ATOM 5569 O O . LEU B 1 229 ? 22.078 7.953 13.555 1 97.75 229 LEU B O 1
ATOM 5573 N N . SER B 1 230 ? 20.156 7.32 14.43 1 95.81 230 SER B N 1
ATOM 5574 C CA . SER B 1 230 ? 20.047 8.523 15.25 1 95.81 230 SER B CA 1
ATOM 5575 C C . SER B 1 230 ? 20.641 8.305 16.641 1 95.81 230 SER B C 1
ATOM 5577 O O . SER B 1 230 ? 21.781 7.879 16.766 1 95.81 230 SER B O 1
ATOM 5579 N N . ASP B 1 231 ? 19.875 8.602 17.719 1 95.06 231 ASP B N 1
ATOM 5580 C CA . ASP B 1 231 ? 20.328 8.375 19.094 1 95.06 231 ASP B CA 1
ATOM 5581 C C . ASP B 1 231 ? 20.219 6.898 19.469 1 95.06 231 ASP B C 1
ATOM 5583 O O . ASP B 1 231 ? 19.125 6.387 19.688 1 95.06 231 ASP B O 1
ATOM 5587 N N . PHE B 1 232 ? 21.391 6.258 19.688 1 96.75 232 PHE B N 1
ATOM 5588 C CA . PHE B 1 232 ? 21.422 4.812 19.891 1 96.75 232 PHE B CA 1
ATOM 5589 C C . PHE B 1 232 ? 20.844 4.453 21.25 1 96.75 232 PHE B C 1
ATOM 5591 O O . PHE B 1 232 ? 20.297 3.359 21.438 1 96.75 232 PHE B O 1
ATOM 5598 N N . ASP B 1 233 ? 20.938 5.344 22.203 1 96.25 233 ASP B N 1
ATOM 5599 C CA . ASP B 1 233 ? 20.344 5.074 23.516 1 96.25 233 ASP B CA 1
ATOM 5600 C C . ASP B 1 233 ? 18.812 5.008 23.406 1 96.25 233 ASP B C 1
ATOM 5602 O O . ASP B 1 233 ? 18.188 4.129 24 1 96.25 233 ASP B O 1
ATOM 5606 N N . GLU B 1 234 ? 18.312 5.961 22.719 1 94.12 234 GLU B N 1
ATOM 5607 C CA . GLU B 1 234 ? 16.875 5.941 22.5 1 94.12 234 GLU B CA 1
ATOM 5608 C C . GLU B 1 234 ? 16.453 4.711 21.703 1 94.12 234 GLU B C 1
ATOM 5610 O O . GLU B 1 234 ? 15.438 4.082 22 1 94.12 234 GLU B O 1
ATOM 5615 N N . PHE B 1 235 ? 17.25 4.438 20.719 1 97.25 235 PHE B N 1
ATOM 5616 C CA . PHE B 1 235 ? 16.984 3.242 19.938 1 97.25 235 PHE B CA 1
ATOM 5617 C C . PHE B 1 235 ? 16.984 1.999 20.812 1 97.25 235 PHE B C 1
ATOM 5619 O O . PHE B 1 235 ? 16.094 1.163 20.719 1 97.25 235 PHE B O 1
ATOM 5626 N N . SER B 1 236 ? 17.953 1.87 21.641 1 98.12 236 SER B N 1
ATOM 5627 C CA . SER B 1 236 ? 18.109 0.719 22.531 1 98.12 236 SER B CA 1
ATOM 5628 C C . SER B 1 236 ? 16.922 0.581 23.469 1 98.12 236 SER B C 1
ATOM 5630 O O . SER B 1 236 ? 16.453 -0.529 23.719 1 98.12 236 SER B O 1
ATOM 5632 N N . SER B 1 237 ? 16.484 1.677 23.969 1 95.56 237 SER B N 1
ATOM 5633 C CA . SER B 1 237 ? 15.336 1.656 24.875 1 95.56 237 SER B CA 1
ATOM 5634 C C . SER B 1 237 ? 14.086 1.128 24.172 1 95.56 237 SER B C 1
ATOM 5636 O O . SER B 1 237 ? 13.391 0.267 24.703 1 95.56 237 SER B O 1
ATOM 5638 N N . ARG B 1 238 ? 13.836 1.623 23 1 95.12 238 ARG B N 1
ATOM 5639 C CA . ARG B 1 238 ? 12.672 1.187 22.25 1 95.12 238 ARG B CA 1
ATOM 5640 C C . ARG B 1 238 ? 12.812 -0.27 21.812 1 95.12 238 ARG B C 1
ATOM 5642 O O . ARG B 1 238 ? 11.828 -1.012 21.797 1 95.12 238 ARG B O 1
ATOM 5649 N N . PHE B 1 239 ? 14.031 -0.681 21.469 1 97.94 239 PHE B N 1
ATOM 5650 C CA . PHE B 1 239 ? 14.312 -2.07 21.141 1 97.94 239 PHE B CA 1
ATOM 5651 C C . PHE B 1 239 ? 13.992 -2.99 22.312 1 97.94 239 PHE B C 1
ATOM 5653 O O . PHE B 1 239 ? 13.344 -4.023 22.125 1 97.94 239 PHE B O 1
ATOM 5660 N N . LYS B 1 240 ? 14.43 -2.635 23.438 1 97.25 240 LYS B N 1
ATOM 5661 C CA . LYS B 1 240 ? 14.195 -3.43 24.641 1 97.25 240 LYS B CA 1
ATOM 5662 C C . LYS B 1 240 ? 12.703 -3.537 24.938 1 97.25 240 LYS B C 1
ATOM 5664 O O . LYS B 1 240 ? 12.211 -4.617 25.266 1 97.25 240 LYS B O 1
ATOM 5669 N N . ASN B 1 241 ? 12.031 -2.412 24.812 1 93.88 241 ASN B N 1
ATOM 5670 C CA . ASN B 1 241 ? 10.594 -2.43 25.031 1 93.88 241 ASN B CA 1
ATOM 5671 C C . ASN B 1 241 ? 9.883 -3.373 24.062 1 93.88 241 ASN B C 1
ATOM 5673 O O . ASN B 1 241 ? 9.008 -4.141 24.469 1 93.88 241 ASN B O 1
ATOM 5677 N N . LEU B 1 242 ? 10.242 -3.266 22.828 1 95.81 242 LEU B N 1
ATOM 5678 C CA . LEU B 1 242 ? 9.648 -4.121 21.797 1 95.81 242 LEU B CA 1
ATOM 5679 C C . LEU B 1 242 ? 9.945 -5.59 22.078 1 95.81 242 LEU B C 1
ATOM 5681 O O . LEU B 1 242 ? 9.062 -6.441 21.938 1 95.81 242 LEU B O 1
ATOM 5685 N N . ALA B 1 243 ? 11.188 -5.883 22.438 1 96.88 243 ALA B N 1
ATOM 5686 C CA . ALA B 1 243 ? 11.602 -7.242 22.766 1 96.88 243 ALA B CA 1
ATOM 5687 C C . ALA B 1 243 ? 10.797 -7.789 23.953 1 96.88 243 ALA B C 1
ATOM 5689 O O . ALA B 1 243 ? 10.305 -8.914 23.906 1 96.88 243 ALA B O 1
ATOM 5690 N N . HIS B 1 244 ? 10.633 -7.008 24.953 1 93.38 244 HIS B N 1
ATOM 5691 C CA . HIS B 1 244 ? 9.906 -7.43 26.141 1 93.38 244 HIS B CA 1
ATOM 5692 C C . HIS B 1 244 ? 8.43 -7.66 25.828 1 93.38 244 HIS B C 1
ATOM 5694 O O . HIS B 1 244 ? 7.809 -8.57 26.375 1 93.38 244 HIS B O 1
ATOM 5700 N N . GLN B 1 245 ? 7.922 -6.805 25.031 1 90.38 245 GLN B N 1
ATOM 5701 C CA . GLN B 1 245 ? 6.539 -6.988 24.625 1 90.38 245 GLN B CA 1
ATOM 5702 C C . GLN B 1 245 ? 6.344 -8.344 23.953 1 90.38 245 GLN B C 1
ATOM 5704 O O . GLN B 1 245 ? 5.363 -9.047 24.219 1 90.38 245 GLN B O 1
ATOM 5709 N N . HIS B 1 246 ? 7.23 -8.711 23.094 1 93.88 246 HIS B N 1
ATOM 5710 C CA . HIS B 1 246 ? 7.133 -9.992 22.406 1 93.88 246 HIS B CA 1
ATOM 5711 C C . HIS B 1 246 ? 7.348 -11.148 23.375 1 93.88 246 HIS B C 1
ATOM 5713 O O . HIS B 1 246 ? 6.703 -12.195 23.266 1 93.88 246 HIS B O 1
ATOM 5719 N N . GLN B 1 247 ? 8.234 -10.961 24.312 1 93.19 247 GLN B N 1
ATOM 5720 C CA . GLN B 1 247 ? 8.469 -11.992 25.312 1 93.19 247 GLN B CA 1
ATOM 5721 C C . GLN B 1 247 ? 7.242 -12.203 26.188 1 93.19 247 GLN B C 1
ATOM 5723 O O . GLN B 1 247 ? 6.961 -13.32 26.609 1 93.19 247 GLN B O 1
ATOM 5728 N N . SER B 1 248 ? 6.566 -11.18 26.453 1 86.69 248 SER B N 1
ATOM 5729 C CA . SER B 1 248 ? 5.344 -11.289 27.234 1 86.69 248 SER B CA 1
ATOM 5730 C C . SER B 1 248 ? 4.266 -12.062 26.484 1 86.69 248 SER B C 1
ATOM 5732 O O . SER B 1 248 ? 3.457 -12.766 27.094 1 86.69 248 SER B O 1
ATOM 5734 N N . MET B 1 249 ? 4.27 -11.945 25.219 1 85.75 249 MET B N 1
ATOM 5735 C CA . MET B 1 249 ? 3.295 -12.625 24.375 1 85.75 249 MET B CA 1
ATOM 5736 C C . MET B 1 249 ? 3.691 -14.078 24.156 1 85.75 249 MET B C 1
ATOM 5738 O O . MET B 1 249 ? 2.83 -14.945 24 1 85.75 249 MET B O 1
ATOM 5742 N N . PHE B 1 250 ? 4.945 -14.266 24.094 1 90.06 250 PHE B N 1
ATOM 5743 C CA . PHE B 1 250 ? 5.504 -15.594 23.875 1 90.06 250 PHE B CA 1
ATOM 5744 C C . PHE B 1 250 ? 6.496 -15.953 24.969 1 90.06 250 PHE B C 1
ATOM 5746 O O . PHE B 1 250 ? 7.703 -15.773 24.812 1 90.06 250 PHE B O 1
ATOM 5753 N N . PRO B 1 251 ? 6.059 -16.578 25.969 1 86.94 251 PRO B N 1
ATOM 5754 C CA . PRO B 1 251 ? 6.887 -16.812 27.156 1 86.94 251 PRO B CA 1
ATOM 5755 C C . PRO B 1 251 ? 8.094 -17.703 26.875 1 86.94 251 PRO B C 1
ATOM 5757 O O . PRO B 1 251 ? 9.094 -17.641 27.594 1 86.94 251 PRO B O 1
ATOM 5760 N N . THR B 1 252 ? 8.055 -18.5 25.844 1 90.62 252 THR B N 1
ATOM 5761 C CA . THR B 1 252 ? 9.164 -19.391 25.547 1 90.62 252 THR B CA 1
ATOM 5762 C C . THR B 1 252 ? 10.195 -18.703 24.656 1 90.62 252 THR B C 1
ATOM 5764 O O . THR B 1 252 ? 11.242 -19.266 24.344 1 90.62 252 THR B O 1
ATOM 5767 N N . LEU B 1 253 ? 9.859 -17.5 24.281 1 94.75 253 LEU B N 1
ATOM 5768 C CA . LEU B 1 253 ? 10.75 -16.75 23.406 1 94.75 253 LEU B CA 1
ATOM 5769 C C . LEU B 1 253 ? 11.984 -16.281 24.156 1 94.75 253 LEU B C 1
ATOM 5771 O O . LEU B 1 253 ? 11.859 -15.617 25.188 1 94.75 253 LEU B O 1
ATOM 5775 N N . GLU B 1 254 ? 13.172 -16.703 23.734 1 95.75 254 GLU B N 1
ATOM 5776 C CA . GLU B 1 254 ? 14.438 -16.219 24.281 1 95.75 254 GLU B CA 1
ATOM 5777 C C . GLU B 1 254 ? 15.078 -15.18 23.359 1 95.75 254 GLU B C 1
ATOM 5779 O O . GLU B 1 254 ? 15.25 -15.43 22.156 1 95.75 254 GLU B O 1
ATOM 5784 N N . ILE B 1 255 ? 15.414 -14.07 23.938 1 97.38 255 ILE B N 1
ATOM 5785 C CA . ILE B 1 255 ? 15.992 -12.992 23.141 1 97.38 255 ILE B CA 1
ATOM 5786 C C . ILE B 1 255 ? 17.328 -12.562 23.75 1 97.38 255 ILE B C 1
ATOM 5788 O O . ILE B 1 255 ? 17.391 -12.203 24.922 1 97.38 255 ILE B O 1
ATOM 5792 N N . ASP B 1 256 ? 18.406 -12.609 23 1 97.38 256 ASP B N 1
ATOM 5793 C CA . ASP B 1 256 ? 19.688 -12.047 23.391 1 97.38 256 ASP B CA 1
ATOM 5794 C C . ASP B 1 256 ? 19.734 -10.547 23.125 1 97.38 256 ASP B C 1
ATOM 5796 O O . ASP B 1 256 ? 20.359 -10.094 22.172 1 97.38 256 ASP B O 1
ATOM 5800 N N . ILE B 1 257 ? 19.172 -9.797 24.016 1 98 257 ILE B N 1
ATOM 5801 C CA . ILE B 1 257 ? 18.969 -8.367 23.828 1 98 257 ILE B CA 1
ATOM 5802 C C . ILE B 1 257 ? 20.312 -7.664 23.672 1 98 257 ILE B C 1
ATOM 5804 O O . ILE B 1 257 ? 20.531 -6.945 22.703 1 98 257 ILE B O 1
ATOM 5808 N N . GLU B 1 258 ? 21.234 -7.852 24.562 1 97.75 258 GLU B N 1
ATOM 5809 C CA . GLU B 1 258 ? 22.516 -7.156 24.547 1 97.75 258 GLU B CA 1
ATOM 5810 C C . GLU B 1 258 ? 23.344 -7.559 23.312 1 97.75 258 GLU B C 1
ATOM 5812 O O . GLU B 1 258 ? 23.984 -6.715 22.688 1 97.75 258 GLU B O 1
ATOM 5817 N N . GLY B 1 259 ? 23.375 -8.852 23.031 1 97.81 259 GLY B N 1
ATOM 5818 C CA . GLY B 1 259 ? 24.078 -9.32 21.859 1 97.81 259 GLY B CA 1
ATOM 5819 C C . GLY B 1 259 ? 23.547 -8.727 20.562 1 97.81 259 GLY B C 1
ATOM 5820 O O . GLY B 1 259 ? 24.328 -8.336 19.688 1 97.81 259 GLY B O 1
ATOM 5821 N N . GLN B 1 260 ? 22.281 -8.695 20.391 1 97.81 260 GLN B N 1
ATOM 5822 C CA . GLN B 1 260 ? 21.688 -8.133 19.172 1 97.81 260 GLN B CA 1
ATOM 5823 C C . GLN B 1 260 ? 21.984 -6.637 19.078 1 97.81 260 GLN B C 1
ATOM 5825 O O . GLN B 1 260 ? 22.281 -6.129 17.984 1 97.81 260 GLN B O 1
ATOM 5830 N N . LEU B 1 261 ? 21.859 -5.891 20.234 1 98.56 261 LEU B N 1
ATOM 5831 C CA . LEU B 1 261 ? 22.109 -4.457 20.234 1 98.56 261 LEU B CA 1
ATOM 5832 C C . LEU B 1 261 ? 23.562 -4.164 19.844 1 98.56 261 LEU B C 1
ATOM 5834 O O . LEU B 1 261 ? 23.828 -3.225 19.094 1 98.56 261 LEU B O 1
ATOM 5838 N N . LYS B 1 262 ? 24.484 -4.961 20.328 1 98.25 262 LYS B N 1
ATOM 5839 C CA . LYS B 1 262 ? 25.891 -4.801 19.969 1 98.25 262 LYS B CA 1
ATOM 5840 C C . LYS B 1 262 ? 26.094 -4.996 18.469 1 98.25 262 LYS B C 1
ATOM 5842 O O . LYS B 1 262 ? 26.797 -4.207 17.828 1 98.25 262 LYS B O 1
ATOM 5847 N N . ARG B 1 263 ? 25.547 -6 17.906 1 98.06 263 ARG B N 1
ATOM 5848 C CA . ARG B 1 263 ? 25.656 -6.27 16.484 1 98.06 263 ARG B CA 1
ATOM 5849 C C . ARG B 1 263 ? 25.047 -5.137 15.664 1 98.06 263 ARG B C 1
ATOM 5851 O O . ARG B 1 263 ? 25.609 -4.707 14.656 1 98.06 263 ARG B O 1
ATOM 5858 N N . LEU B 1 264 ? 23.875 -4.707 16.109 1 98.5 264 LEU B N 1
ATOM 5859 C CA . LEU B 1 264 ? 23.172 -3.654 15.398 1 98.5 264 LEU B CA 1
ATOM 5860 C C . LEU B 1 264 ? 23.969 -2.355 15.406 1 98.5 264 LEU B C 1
ATOM 5862 O O . LEU B 1 264 ? 23.938 -1.6 14.438 1 98.5 264 LEU B O 1
ATOM 5866 N N . LYS B 1 265 ? 24.562 -2.066 16.516 1 98.31 265 LYS B N 1
ATOM 5867 C CA . LYS B 1 265 ? 25.422 -0.892 16.578 1 98.31 265 LYS B CA 1
ATOM 5868 C C . LYS B 1 265 ? 26.531 -0.96 15.516 1 98.31 265 LYS B C 1
ATOM 5870 O O . LYS B 1 265 ? 26.844 0.045 14.875 1 98.31 265 LYS B O 1
ATOM 5875 N N . GLY B 1 266 ? 27.094 -2.141 15.344 1 98.12 266 GLY B N 1
ATOM 5876 C CA . GLY B 1 266 ? 28.078 -2.348 14.289 1 98.12 266 GLY B CA 1
ATOM 5877 C C . GLY B 1 266 ? 27.516 -2.156 12.898 1 98.12 266 GLY B C 1
ATOM 5878 O O . GLY B 1 266 ? 28.156 -1.529 12.047 1 98.12 266 GLY B O 1
ATOM 5879 N N . PHE B 1 267 ? 26.391 -2.658 12.641 1 98.25 267 PHE B N 1
ATOM 5880 C CA . PHE B 1 267 ? 25.734 -2.514 11.336 1 98.25 267 PHE B CA 1
ATOM 5881 C C . PHE B 1 267 ? 25.406 -1.054 11.055 1 98.25 267 PHE B C 1
ATOM 5883 O O . PHE B 1 267 ? 25.453 -0.611 9.906 1 98.25 267 PHE B O 1
ATOM 5890 N N . ALA B 1 268 ? 24.984 -0.328 12.141 1 98.44 268 ALA B N 1
ATOM 5891 C CA . ALA B 1 268 ? 24.688 1.09 11.969 1 98.44 268 ALA B CA 1
ATOM 5892 C C . ALA B 1 268 ? 25.844 1.836 11.328 1 98.44 268 ALA B C 1
ATOM 5894 O O . ALA B 1 268 ? 25.641 2.656 10.43 1 98.44 268 ALA B O 1
ATOM 5895 N N . GLU B 1 269 ? 27.016 1.56 11.734 1 97.81 269 GLU B N 1
ATOM 5896 C CA . GLU B 1 269 ? 28.203 2.199 11.18 1 97.81 269 GLU B CA 1
ATOM 5897 C C . GLU B 1 269 ? 28.438 1.771 9.734 1 97.81 269 GLU B C 1
ATOM 5899 O O . GLU B 1 269 ? 28.812 2.592 8.891 1 97.81 269 GLU B O 1
ATOM 5904 N N . ARG B 1 270 ? 28.203 0.596 9.438 1 97.19 270 ARG B N 1
ATOM 5905 C CA . ARG B 1 270 ? 28.469 0.048 8.117 1 97.19 270 ARG B CA 1
ATOM 5906 C C . ARG B 1 270 ? 27.5 0.602 7.082 1 97.19 270 ARG B C 1
ATOM 5908 O O . ARG B 1 270 ? 27.875 0.841 5.93 1 97.19 270 ARG B O 1
ATOM 5915 N N . ILE B 1 271 ? 26.203 0.81 7.504 1 98.31 271 ILE B N 1
ATOM 5916 C CA . ILE B 1 271 ? 25.203 1.165 6.5 1 98.31 271 ILE B CA 1
ATOM 5917 C C . ILE B 1 271 ? 25.078 2.686 6.422 1 98.31 271 ILE B C 1
ATOM 5919 O O . ILE B 1 271 ? 24.422 3.211 5.512 1 98.31 271 ILE B O 1
ATOM 5923 N N . ARG B 1 272 ? 25.641 3.43 7.324 1 97.94 272 ARG B N 1
ATOM 5924 C CA . ARG B 1 272 ? 25.484 4.879 7.398 1 97.94 272 ARG B CA 1
ATOM 5925 C C . ARG B 1 272 ? 25.766 5.527 6.047 1 97.94 272 ARG B C 1
ATOM 5927 O O . ARG B 1 272 ? 25 6.383 5.598 1 97.94 272 ARG B O 1
ATOM 5934 N N . PRO B 1 273 ? 26.797 5.129 5.293 1 97.5 273 PRO B N 1
ATOM 5935 C CA . PRO B 1 273 ? 27.062 5.77 4 1 97.5 273 PRO B CA 1
ATOM 5936 C C . PRO B 1 273 ? 26.047 5.367 2.928 1 97.5 273 PRO B C 1
ATOM 5938 O O . PRO B 1 273 ? 25.984 5.996 1.866 1 97.5 273 PRO B O 1
ATOM 5941 N N . MET B 1 274 ? 25.25 4.336 3.191 1 97.75 274 MET B N 1
ATOM 5942 C CA . MET B 1 274 ? 24.328 3.795 2.199 1 97.75 274 MET B CA 1
ATOM 5943 C C . MET B 1 274 ? 22.938 4.391 2.371 1 97.75 274 MET B C 1
ATOM 5945 O O . MET B 1 274 ? 22.078 4.266 1.484 1 97.75 274 MET B O 1
ATOM 5949 N N . VAL B 1 275 ? 22.703 5.062 3.494 1 98.38 275 VAL B N 1
ATOM 5950 C CA . VAL B 1 275 ? 21.344 5.441 3.863 1 98.38 275 VAL B CA 1
ATOM 5951 C C . VAL B 1 275 ? 21.062 6.863 3.391 1 98.38 275 VAL B C 1
ATOM 5953 O O . VAL B 1 275 ? 21.906 7.758 3.545 1 98.38 275 VAL B O 1
ATOM 5956 N N . ARG B 1 276 ? 19.922 7.059 2.742 1 97.62 276 ARG B N 1
ATOM 5957 C CA . ARG B 1 276 ? 19.422 8.359 2.307 1 97.62 276 ARG B CA 1
ATOM 5958 C C . ARG B 1 276 ? 17.938 8.523 2.627 1 97.62 276 ARG B C 1
ATOM 5960 O O . ARG B 1 276 ? 17.25 7.543 2.926 1 97.62 276 ARG B O 1
ATOM 5967 N N . ASP B 1 277 ? 17.5 9.789 2.623 1 97.75 277 ASP B N 1
ATOM 5968 C CA . ASP B 1 277 ? 16.062 10.016 2.59 1 97.75 277 ASP B CA 1
ATOM 5969 C C . ASP B 1 277 ? 15.445 9.422 1.321 1 97.75 277 ASP B C 1
ATOM 5971 O O . ASP B 1 277 ? 15.633 9.969 0.229 1 97.75 277 ASP B O 1
ATOM 5975 N N . GLY B 1 278 ? 14.734 8.406 1.545 1 97.31 278 GLY B N 1
ATOM 5976 C CA . GLY B 1 278 ? 14.242 7.66 0.4 1 97.31 278 GLY B CA 1
ATOM 5977 C C . GLY B 1 278 ? 13.297 8.461 -0.475 1 97.31 278 GLY B C 1
ATOM 5978 O O . GLY B 1 278 ? 13.32 8.328 -1.701 1 97.31 278 GLY B O 1
ATOM 5979 N N . VAL B 1 279 ? 12.438 9.305 0.151 1 97.62 279 VAL B N 1
ATOM 5980 C CA . VAL B 1 279 ? 11.453 10.078 -0.594 1 97.62 279 VAL B CA 1
ATOM 5981 C C . VAL B 1 279 ? 12.156 11.125 -1.451 1 97.62 279 VAL B C 1
ATOM 5983 O O . VAL B 1 279 ? 11.867 11.258 -2.643 1 97.62 279 VAL B O 1
ATOM 5986 N N . TYR B 1 280 ? 13.094 11.789 -0.885 1 97.56 280 TYR B N 1
ATOM 5987 C CA . TYR B 1 280 ? 13.812 12.82 -1.616 1 97.56 280 TYR B CA 1
ATOM 5988 C C . TYR B 1 280 ? 14.695 12.211 -2.695 1 97.56 280 TYR B C 1
ATOM 5990 O O . TYR B 1 280 ? 14.797 12.75 -3.803 1 97.56 280 TYR B O 1
ATOM 5998 N N . PHE B 1 281 ? 15.32 11.109 -2.361 1 96.56 281 PHE B N 1
ATOM 5999 C CA . PHE B 1 281 ? 16.156 10.406 -3.33 1 96.56 281 PHE B CA 1
ATOM 6000 C C . PHE B 1 281 ? 15.344 10.031 -4.566 1 96.56 281 PHE B C 1
ATOM 6002 O O . PHE B 1 281 ? 15.773 10.281 -5.695 1 96.56 281 PHE B O 1
ATOM 6009 N N . MET B 1 282 ? 14.188 9.453 -4.336 1 96.25 282 MET B N 1
ATOM 6010 C CA . MET B 1 282 ? 13.328 9.047 -5.445 1 96.25 282 MET B CA 1
ATOM 6011 C C . MET B 1 282 ? 12.812 10.258 -6.211 1 96.25 282 MET B C 1
ATOM 6013 O O . MET B 1 282 ? 12.727 10.234 -7.441 1 96.25 282 MET B O 1
ATOM 6017 N N . TYR B 1 283 ? 12.469 11.297 -5.504 1 95.75 283 TYR B N 1
ATOM 6018 C CA . TYR B 1 283 ? 11.992 12.523 -6.148 1 95.75 283 TYR B CA 1
ATOM 6019 C C . TYR B 1 283 ? 13.047 13.086 -7.09 1 95.75 283 TYR B C 1
ATOM 6021 O O . TYR B 1 283 ? 12.734 13.477 -8.219 1 95.75 283 TYR B O 1
ATOM 6029 N N . GLU B 1 284 ? 14.289 13.102 -6.625 1 95.06 284 GLU B N 1
ATOM 6030 C CA . GLU B 1 284 ? 15.383 13.586 -7.461 1 95.06 284 GLU B CA 1
ATOM 6031 C C . GLU B 1 284 ? 15.594 12.688 -8.672 1 95.06 284 GLU B C 1
ATOM 6033 O O . GLU B 1 284 ? 15.891 13.172 -9.773 1 95.06 284 GLU B O 1
ATOM 6038 N N . ALA B 1 285 ? 15.445 11.43 -8.445 1 93.81 285 ALA B N 1
ATOM 6039 C CA . ALA B 1 285 ? 15.602 10.484 -9.547 1 93.81 285 ALA B CA 1
ATOM 6040 C C . ALA B 1 285 ? 14.523 10.695 -10.609 1 93.81 285 ALA B C 1
ATOM 6042 O O . ALA B 1 285 ? 14.789 10.555 -11.805 1 93.81 285 ALA B O 1
ATOM 6043 N N . LEU B 1 286 ? 13.352 11.055 -10.227 1 94.25 286 LEU B N 1
ATOM 6044 C CA . LEU B 1 286 ? 12.211 11.18 -11.125 1 94.25 286 LEU B CA 1
ATOM 6045 C C . LEU B 1 286 ? 12.227 12.531 -11.836 1 94.25 286 LEU B C 1
ATOM 6047 O O . LEU B 1 286 ? 11.711 12.656 -12.953 1 94.25 286 LEU B O 1
ATOM 6051 N N . HIS B 1 287 ? 12.781 13.539 -11.219 1 91.38 287 HIS B N 1
ATOM 6052 C CA . HIS B 1 287 ? 12.641 14.883 -11.758 1 91.38 287 HIS B CA 1
ATOM 6053 C C . HIS B 1 287 ? 13.992 15.453 -12.188 1 91.38 287 HIS B C 1
ATOM 6055 O O . HIS B 1 287 ? 14.055 16.531 -12.781 1 91.38 287 HIS B O 1
ATOM 6061 N N . GLY B 1 288 ? 15.016 14.773 -11.859 1 89.75 288 GLY B N 1
ATOM 6062 C CA . GLY B 1 288 ? 16.344 15.164 -12.328 1 89.75 288 GLY B CA 1
ATOM 6063 C C . GLY B 1 288 ? 16.625 14.727 -13.75 1 89.75 288 GLY B C 1
ATOM 6064 O O . GLY B 1 288 ? 15.703 14.57 -14.555 1 89.75 288 GLY B O 1
ATOM 6065 N N . PRO B 1 289 ? 17.875 14.656 -14.016 1 88.69 289 PRO B N 1
ATOM 6066 C CA . PRO B 1 289 ? 18.234 14.156 -15.344 1 88.69 289 PRO B CA 1
ATOM 6067 C C . PRO B 1 289 ? 17.578 12.812 -15.664 1 88.69 289 PRO B C 1
ATOM 6069 O O . PRO B 1 289 ? 17.422 11.977 -14.773 1 88.69 289 PRO B O 1
ATOM 6072 N N . PRO B 1 290 ? 17.219 12.688 -16.891 1 85.75 290 PRO B N 1
ATOM 6073 C CA . PRO B 1 290 ? 16.516 11.461 -17.266 1 85.75 290 PRO B CA 1
ATOM 6074 C C . PRO B 1 290 ? 17.312 10.203 -16.922 1 85.75 290 PRO B C 1
ATOM 6076 O O . PRO B 1 290 ? 18.516 10.141 -17.203 1 85.75 290 PRO B O 1
ATOM 6079 N N . LYS B 1 291 ? 16.656 9.297 -16.281 1 85.38 291 LYS B N 1
ATOM 6080 C CA . LYS B 1 291 ? 17.188 7.996 -15.883 1 85.38 291 LYS B CA 1
ATOM 6081 C C . LYS B 1 291 ? 16.219 6.875 -16.219 1 85.38 291 LYS B C 1
ATOM 6083 O O . LYS B 1 291 ? 15.008 7.102 -16.297 1 85.38 291 LYS B O 1
ATOM 6088 N N . LYS B 1 292 ? 16.812 5.703 -16.5 1 87.19 292 LYS B N 1
ATOM 6089 C CA . LYS B 1 292 ? 15.984 4.508 -16.594 1 87.19 292 LYS B CA 1
ATOM 6090 C C . LYS B 1 292 ? 15.789 3.865 -15.227 1 87.19 292 LYS B C 1
ATOM 6092 O O . LYS B 1 292 ? 16.766 3.498 -14.562 1 87.19 292 LYS B O 1
ATOM 6097 N N . ILE B 1 293 ? 14.57 3.828 -14.836 1 92.19 293 ILE B N 1
ATOM 6098 C CA . ILE B 1 293 ? 14.281 3.277 -13.516 1 92.19 293 ILE B CA 1
ATOM 6099 C C . ILE B 1 293 ? 13.516 1.964 -13.664 1 92.19 293 ILE B C 1
ATOM 6101 O O . ILE B 1 293 ? 12.461 1.922 -14.297 1 92.19 293 ILE B O 1
ATOM 6105 N N . LEU B 1 294 ? 14.055 0.875 -13.156 1 91.81 294 LEU B N 1
ATOM 6106 C CA . LEU B 1 294 ? 13.422 -0.438 -13.125 1 91.81 294 LEU B CA 1
ATOM 6107 C C . LEU B 1 294 ? 13.078 -0.843 -11.695 1 91.81 294 LEU B C 1
ATOM 6109 O O . LEU B 1 294 ? 13.945 -0.851 -10.82 1 91.81 294 LEU B O 1
ATOM 6113 N N . VAL B 1 295 ? 11.82 -1.093 -11.469 1 92.62 295 VAL B N 1
ATOM 6114 C CA . VAL B 1 295 ? 11.383 -1.569 -10.164 1 92.62 295 VAL B CA 1
ATOM 6115 C C . VAL B 1 295 ? 11.156 -3.078 -10.211 1 92.62 295 VAL B C 1
ATOM 6117 O O . VAL B 1 295 ? 10.43 -3.574 -11.078 1 92.62 295 VAL B O 1
ATOM 6120 N N . GLU B 1 296 ? 11.789 -3.727 -9.305 1 87.69 296 GLU B N 1
ATOM 6121 C CA . GLU B 1 296 ? 11.656 -5.18 -9.234 1 87.69 296 GLU B CA 1
ATOM 6122 C C . GLU B 1 296 ? 10.539 -5.582 -8.266 1 87.69 296 GLU B C 1
ATOM 6124 O O . GLU B 1 296 ? 10.523 -5.141 -7.117 1 87.69 296 GLU B O 1
ATOM 6129 N N . GLY B 1 297 ? 9.617 -6.34 -8.758 1 85.75 297 GLY B N 1
ATOM 6130 C CA . GLY B 1 297 ? 8.602 -6.887 -7.879 1 85.75 297 GLY B CA 1
ATOM 6131 C C . GLY B 1 297 ? 9.086 -8.07 -7.062 1 85.75 297 GLY B C 1
ATOM 6132 O O . GLY B 1 297 ? 10.062 -8.727 -7.434 1 85.75 297 GLY B O 1
ATOM 6133 N N . ALA B 1 298 ? 8.477 -8.242 -5.914 1 82.44 298 ALA B N 1
ATOM 6134 C CA . ALA B 1 298 ? 8.781 -9.391 -5.07 1 82.44 298 ALA B CA 1
ATOM 6135 C C . ALA B 1 298 ? 7.574 -10.32 -4.957 1 82.44 298 ALA B C 1
ATOM 6137 O O . ALA B 1 298 ? 6.43 -9.875 -5.035 1 82.44 298 ALA B O 1
ATOM 6138 N N . ASN B 1 299 ? 7.926 -11.57 -4.734 1 84.44 299 ASN B N 1
ATOM 6139 C CA . ASN B 1 299 ? 6.867 -12.562 -4.621 1 84.44 299 ASN B CA 1
ATOM 6140 C C . ASN B 1 299 ? 5.934 -12.531 -5.824 1 84.44 299 ASN B C 1
ATOM 6142 O O . ASN B 1 299 ? 6.387 -12.578 -6.969 1 84.44 299 ASN B O 1
ATOM 6146 N N . ALA B 1 300 ? 4.66 -12.734 -5.68 1 88.62 300 ALA B N 1
ATOM 6147 C CA . ALA B 1 300 ? 3.695 -12.766 -6.773 1 88.62 300 ALA B CA 1
ATOM 6148 C C . ALA B 1 300 ? 2.361 -12.156 -6.348 1 88.62 300 ALA B C 1
ATOM 6150 O O . ALA B 1 300 ? 2.119 -11.945 -5.156 1 88.62 300 ALA B O 1
ATOM 6151 N N . ALA B 1 301 ? 1.562 -11.891 -7.301 1 92.38 301 ALA B N 1
ATOM 6152 C CA . ALA B 1 301 ? 0.276 -11.234 -7.07 1 92.38 301 ALA B CA 1
ATOM 6153 C C . ALA B 1 301 ? -0.574 -12.023 -6.082 1 92.38 301 ALA B C 1
ATOM 6155 O O . ALA B 1 301 ? -1.263 -11.438 -5.242 1 92.38 301 ALA B O 1
ATOM 6156 N N . LEU B 1 302 ? -0.535 -13.328 -6.117 1 93.69 302 LEU B N 1
ATOM 6157 C CA . LEU B 1 302 ? -1.427 -14.133 -5.285 1 93.69 302 LEU B CA 1
ATOM 6158 C C . LEU B 1 302 ? -0.87 -14.273 -3.871 1 93.69 302 LEU B C 1
ATOM 6160 O O . LEU B 1 302 ? -1.525 -14.836 -2.996 1 93.69 302 LEU B O 1
ATOM 6164 N N . LEU B 1 303 ? 0.304 -13.711 -3.639 1 93.19 303 LEU B N 1
ATOM 6165 C CA . LEU B 1 303 ? 0.858 -13.648 -2.291 1 93.19 303 LEU B CA 1
ATOM 6166 C C . LEU B 1 303 ? 0.677 -12.25 -1.694 1 93.19 303 LEU B C 1
ATOM 6168 O O . LEU B 1 303 ? 1.141 -11.984 -0.584 1 93.19 303 LEU B O 1
ATOM 6172 N N . ASP B 1 304 ? -0.004 -11.406 -2.414 1 95.5 304 ASP B N 1
ATOM 6173 C CA . ASP B 1 304 ? -0.312 -10.062 -1.929 1 95.5 304 ASP B CA 1
ATOM 6174 C C . ASP B 1 304 ? -1.216 -10.117 -0.7 1 95.5 304 ASP B C 1
ATOM 6176 O O . ASP B 1 304 ? -2.18 -10.883 -0.666 1 95.5 304 ASP B O 1
ATOM 6180 N N . ILE B 1 305 ? -1.012 -9.281 0.246 1 96.94 305 ILE B N 1
ATOM 6181 C CA . ILE B 1 305 ? -1.726 -9.32 1.518 1 96.94 305 ILE B CA 1
ATOM 6182 C C . ILE B 1 305 ? -3.199 -8.984 1.293 1 96.94 305 ILE B C 1
ATOM 6184 O O . ILE B 1 305 ? -4.07 -9.484 2.014 1 96.94 305 ILE B O 1
ATOM 6188 N N . ASP B 1 306 ? -3.506 -8.18 0.282 1 97.5 306 ASP B N 1
ATOM 6189 C CA . ASP B 1 306 ? -4.875 -7.73 0.054 1 97.5 306 ASP B CA 1
ATOM 6190 C C . ASP B 1 306 ? -5.52 -8.492 -1.102 1 97.5 306 ASP B C 1
ATOM 6192 O O . ASP B 1 306 ? -6.719 -8.781 -1.071 1 97.5 306 ASP B O 1
ATOM 6196 N N . PHE B 1 307 ? -4.727 -8.867 -2.066 1 97.62 307 PHE B N 1
ATOM 6197 C CA . PHE B 1 307 ? -5.305 -9.367 -3.309 1 97.62 307 PHE B CA 1
ATOM 6198 C C . PHE B 1 307 ? -4.984 -10.852 -3.496 1 97.62 307 PHE B C 1
ATOM 6200 O O . PHE B 1 307 ? -5.477 -11.484 -4.434 1 97.62 307 PHE B O 1
ATOM 6207 N N . GLY B 1 308 ? -4.176 -11.352 -2.611 1 95.75 308 GLY B N 1
ATOM 6208 C CA . GLY B 1 308 ? -3.818 -12.758 -2.729 1 95.75 308 GLY B CA 1
ATOM 6209 C C . GLY B 1 308 ? -4.797 -13.68 -2.031 1 95.75 308 GLY B C 1
ATOM 6210 O O . GLY B 1 308 ? -5.945 -13.305 -1.784 1 95.75 308 GLY B O 1
ATOM 6211 N N . THR B 1 309 ? -4.363 -14.938 -1.825 1 95.06 309 THR B N 1
ATOM 6212 C CA . THR B 1 309 ? -5.172 -15.977 -1.19 1 95.06 309 THR B CA 1
ATOM 6213 C C . THR B 1 309 ? -5.004 -15.938 0.326 1 95.06 309 THR B C 1
ATOM 6215 O O . THR B 1 309 ? -4.457 -16.875 0.918 1 95.06 309 THR B O 1
ATOM 6218 N N . TYR B 1 310 ? -5.469 -14.945 0.917 1 95.38 310 TYR B N 1
ATOM 6219 C CA . TYR B 1 310 ? -5.371 -14.742 2.357 1 95.38 310 TYR B CA 1
ATOM 6220 C C . TYR B 1 310 ? -5.992 -15.906 3.119 1 95.38 310 TYR B C 1
ATOM 6222 O O . TYR B 1 310 ? -7.105 -16.328 2.812 1 95.38 310 TYR B O 1
ATOM 6230 N N . PRO B 1 311 ? -5.332 -16.438 4.078 1 94.38 311 PRO B N 1
ATOM 6231 C CA . PRO B 1 311 ? -4.172 -15.945 4.82 1 94.38 311 PRO B CA 1
ATOM 6232 C C . PRO B 1 311 ? -2.854 -16.531 4.309 1 94.38 311 PRO B C 1
ATOM 6234 O O . PRO B 1 311 ? -1.809 -16.344 4.938 1 94.38 311 PRO B O 1
ATOM 6237 N N . PHE B 1 312 ? -2.838 -17.25 3.203 1 92.75 312 PHE B N 1
ATOM 6238 C CA . PHE B 1 312 ? -1.621 -17.828 2.641 1 92.75 312 PHE B CA 1
ATOM 6239 C C . PHE B 1 312 ? -0.919 -16.828 1.734 1 92.75 312 PHE B C 1
ATOM 6241 O O . PHE B 1 312 ? -0.748 -17.078 0.54 1 92.75 312 PHE B O 1
ATOM 6248 N N . VAL B 1 313 ? -0.562 -15.719 2.285 1 94.56 313 VAL B N 1
ATOM 6249 C CA . VAL B 1 313 ? 0.053 -14.586 1.607 1 94.56 313 VAL B CA 1
ATOM 6250 C C . VAL B 1 313 ? 1.222 -14.055 2.438 1 94.56 313 VAL B C 1
ATOM 6252 O O . VAL B 1 313 ? 1.432 -14.492 3.572 1 94.56 313 VAL B O 1
ATOM 6255 N N . THR B 1 314 ? 2.025 -13.18 1.872 1 93.81 314 THR B N 1
ATOM 6256 C CA . THR B 1 314 ? 2.988 -12.406 2.65 1 93.81 314 THR B CA 1
ATOM 6257 C C . THR B 1 314 ? 2.314 -11.203 3.297 1 93.81 314 THR B C 1
ATOM 6259 O O . THR B 1 314 ? 1.11 -10.992 3.133 1 93.81 314 THR B O 1
ATOM 6262 N N . SER B 1 315 ? 3.02 -10.453 4.098 1 96.44 315 SER B N 1
ATOM 6263 C CA . SER B 1 315 ? 2.447 -9.352 4.863 1 96.44 315 SER B CA 1
ATOM 6264 C C . SER B 1 315 ? 2.617 -8.023 4.137 1 96.44 315 SER B C 1
ATOM 6266 O O . SER B 1 315 ? 2.529 -6.957 4.75 1 96.44 315 SER B O 1
ATOM 6268 N N . SER B 1 316 ? 2.938 -8.031 2.869 1 94.75 316 SER B N 1
ATOM 6269 C CA . SER B 1 316 ? 3.162 -6.824 2.078 1 94.75 316 SER B CA 1
ATOM 6270 C C . SER B 1 316 ? 2.352 -6.852 0.787 1 94.75 316 SER B C 1
ATOM 6272 O O . SER B 1 316 ? 1.79 -7.887 0.421 1 94.75 316 SER B O 1
ATOM 6274 N N . ASN B 1 317 ? 2.232 -5.723 0.146 1 95.44 317 ASN B N 1
ATOM 6275 C CA . ASN B 1 317 ? 1.604 -5.637 -1.168 1 95.44 317 ASN B CA 1
ATOM 6276 C C . ASN B 1 317 ? 2.588 -5.973 -2.283 1 95.44 317 ASN B C 1
ATOM 6278 O O . ASN B 1 317 ? 3.484 -5.188 -2.586 1 95.44 317 ASN B O 1
ATOM 6282 N N . CYS B 1 318 ? 2.344 -7.074 -2.951 1 93.69 318 CYS B N 1
ATOM 6283 C CA . CYS B 1 318 ? 3.246 -7.586 -3.979 1 93.69 318 CYS B CA 1
ATOM 6284 C C . CYS B 1 318 ? 2.795 -7.145 -5.367 1 93.69 318 CYS B C 1
ATOM 6286 O O . CYS B 1 318 ? 3.428 -7.488 -6.367 1 93.69 318 CYS B O 1
ATOM 6288 N N . THR B 1 319 ? 1.742 -6.422 -5.516 1 95.62 319 THR B N 1
ATOM 6289 C CA . THR B 1 319 ? 1.223 -5.922 -6.785 1 95.62 319 THR B CA 1
ATOM 6290 C C . THR B 1 319 ? 1.7 -4.496 -7.039 1 95.62 319 THR B C 1
ATOM 6292 O O . THR B 1 319 ? 2.398 -3.912 -6.207 1 95.62 319 THR B O 1
ATOM 6295 N N . VAL B 1 320 ? 1.367 -3.955 -8.164 1 95.19 320 VAL B N 1
ATOM 6296 C CA . VAL B 1 320 ? 1.945 -2.721 -8.68 1 95.19 320 VAL B CA 1
ATOM 6297 C C . VAL B 1 320 ? 1.677 -1.574 -7.707 1 95.19 320 VAL B C 1
ATOM 6299 O O . VAL B 1 320 ? 2.484 -0.649 -7.59 1 95.19 320 VAL B O 1
ATOM 6302 N N . GLY B 1 321 ? 0.564 -1.587 -6.988 1 95.38 321 GLY B N 1
ATOM 6303 C CA . GLY B 1 321 ? 0.295 -0.562 -5.996 1 95.38 321 GLY B CA 1
ATOM 6304 C C . GLY B 1 321 ? 1.369 -0.467 -4.93 1 95.38 321 GLY B C 1
ATOM 6305 O O . GLY B 1 321 ? 1.615 0.609 -4.379 1 95.38 321 GLY B O 1
ATOM 6306 N N . GLY B 1 322 ? 2.047 -1.562 -4.656 1 95.19 322 GLY B N 1
ATOM 6307 C CA . GLY B 1 322 ? 3.133 -1.601 -3.691 1 95.19 322 GLY B CA 1
ATOM 6308 C C . GLY B 1 322 ? 4.332 -0.775 -4.109 1 95.19 322 GLY B C 1
ATOM 6309 O O . GLY B 1 322 ? 5.133 -0.361 -3.268 1 95.19 322 GLY B O 1
ATOM 6310 N N . VAL B 1 323 ? 4.461 -0.514 -5.418 1 95.25 323 VAL B N 1
ATOM 6311 C CA . VAL B 1 323 ? 5.543 0.327 -5.914 1 95.25 323 VAL B CA 1
ATOM 6312 C C . VAL B 1 323 ? 5.34 1.766 -5.445 1 95.25 323 VAL B C 1
ATOM 6314 O O . VAL B 1 323 ? 6.293 2.436 -5.043 1 95.25 323 VAL B O 1
ATOM 6317 N N . CYS B 1 324 ? 4.098 2.186 -5.418 1 96.12 324 CYS B N 1
ATOM 6318 C CA . CYS B 1 324 ? 3.791 3.545 -4.984 1 96.12 324 CYS B CA 1
ATOM 6319 C C . CYS B 1 324 ? 3.955 3.688 -3.477 1 96.12 324 CYS B C 1
ATOM 6321 O O . CYS B 1 324 ? 4.586 4.633 -3.004 1 96.12 324 CYS B O 1
ATOM 6323 N N . THR B 1 325 ? 3.488 2.711 -2.723 1 96.56 325 THR B N 1
ATOM 6324 C CA . THR B 1 325 ? 3.525 2.822 -1.269 1 96.56 325 THR B CA 1
ATOM 6325 C C . THR B 1 325 ? 4.902 2.443 -0.731 1 96.56 325 THR B C 1
ATOM 6327 O O . THR B 1 325 ? 5.289 2.869 0.358 1 96.56 325 THR B O 1
ATOM 6330 N N . GLY B 1 326 ? 5.66 1.711 -1.518 1 96.38 326 GLY B N 1
ATOM 6331 C CA . GLY B 1 326 ? 6.918 1.185 -1.012 1 96.38 326 GLY B CA 1
ATOM 6332 C C . GLY B 1 326 ? 8.125 1.983 -1.465 1 96.38 326 GLY B C 1
ATOM 6333 O O . GLY B 1 326 ? 9.219 1.838 -0.91 1 96.38 326 GLY B O 1
ATOM 6334 N N . LEU B 1 327 ? 7.934 2.889 -2.5 1 96.38 327 LEU B N 1
ATOM 6335 C CA . LEU B 1 327 ? 9.055 3.643 -3.041 1 96.38 327 LEU B CA 1
ATOM 6336 C C . LEU B 1 327 ? 8.742 5.133 -3.08 1 96.38 327 LEU B C 1
ATOM 6338 O O . LEU B 1 327 ? 9.625 5.953 -3.357 1 96.38 327 LEU B O 1
ATOM 6342 N N . GLY B 1 328 ? 7.488 5.488 -2.766 1 95.56 328 GLY B N 1
ATOM 6343 C CA . GLY B 1 328 ? 7.094 6.891 -2.826 1 95.56 328 GLY B CA 1
ATOM 6344 C C . GLY B 1 328 ? 6.996 7.418 -4.246 1 95.56 328 GLY B C 1
ATOM 6345 O O . GLY B 1 328 ? 7.258 8.602 -4.492 1 95.56 328 GLY B O 1
ATOM 6346 N N . ILE B 1 329 ? 6.711 6.547 -5.227 1 96.12 329 ILE B N 1
ATOM 6347 C CA . ILE B 1 329 ? 6.551 6.945 -6.621 1 96.12 329 ILE B CA 1
ATOM 6348 C C . ILE B 1 329 ? 5.09 7.281 -6.898 1 96.12 329 ILE B C 1
ATOM 6350 O O . ILE B 1 329 ? 4.207 6.438 -6.727 1 96.12 329 ILE B O 1
ATOM 6354 N N . PRO B 1 330 ? 4.824 8.5 -7.309 1 95.94 330 PRO B N 1
ATOM 6355 C CA . PRO B 1 330 ? 3.441 8.797 -7.688 1 95.94 330 PRO B CA 1
ATOM 6356 C C . PRO B 1 330 ? 2.945 7.934 -8.844 1 95.94 330 PRO B C 1
ATOM 6358 O O . PRO B 1 330 ? 3.719 7.602 -9.75 1 95.94 330 PRO B O 1
ATOM 6361 N N . PRO B 1 331 ? 1.675 7.594 -8.844 1 94.94 331 PRO B N 1
ATOM 6362 C CA . PRO B 1 331 ? 1.125 6.738 -9.898 1 94.94 331 PRO B CA 1
ATOM 6363 C C . PRO B 1 331 ? 1.381 7.285 -11.297 1 94.94 331 PRO B C 1
ATOM 6365 O O . PRO B 1 331 ? 1.593 6.516 -12.234 1 94.94 331 PRO B O 1
ATOM 6368 N N . GLN B 1 332 ? 1.428 8.562 -11.5 1 92.56 332 GLN B N 1
ATOM 6369 C CA . GLN B 1 332 ? 1.578 9.164 -12.828 1 92.56 332 GLN B CA 1
ATOM 6370 C C . GLN B 1 332 ? 2.971 8.906 -13.391 1 92.56 332 GLN B C 1
ATOM 6372 O O . GLN B 1 332 ? 3.188 9.016 -14.602 1 92.56 332 GLN B O 1
ATOM 6377 N N . ASN B 1 333 ? 3.854 8.547 -12.523 1 93.88 333 ASN B N 1
ATOM 6378 C CA . ASN B 1 333 ? 5.223 8.305 -12.961 1 93.88 333 ASN B CA 1
ATOM 6379 C C . ASN B 1 333 ? 5.441 6.84 -13.32 1 93.88 333 ASN B C 1
ATOM 6381 O O . ASN B 1 333 ? 6.516 6.465 -13.797 1 93.88 333 ASN B O 1
ATOM 6385 N N . ILE B 1 334 ? 4.41 6.02 -13.094 1 94.12 334 ILE B N 1
ATOM 6386 C CA . ILE B 1 334 ? 4.531 4.609 -13.453 1 94.12 334 ILE B CA 1
ATOM 6387 C C . ILE B 1 334 ? 4.32 4.441 -14.953 1 94.12 334 ILE B C 1
ATOM 6389 O O . ILE B 1 334 ? 3.285 4.836 -15.492 1 94.12 334 ILE B O 1
ATOM 6393 N N . GLY B 1 335 ? 5.301 3.959 -15.648 1 92.88 335 GLY B N 1
ATOM 6394 C CA . GLY B 1 335 ? 5.23 3.695 -17.078 1 92.88 335 GLY B CA 1
ATOM 6395 C C . GLY B 1 335 ? 4.77 2.287 -17.406 1 92.88 335 GLY B C 1
ATOM 6396 O O . GLY B 1 335 ? 3.68 1.876 -17 1 92.88 335 GLY B O 1
ATOM 6397 N N . ASP B 1 336 ? 5.652 1.461 -17.953 1 93.69 336 ASP B N 1
ATOM 6398 C CA . ASP B 1 336 ? 5.305 0.108 -18.375 1 93.69 336 ASP B CA 1
ATOM 6399 C C . ASP B 1 336 ? 5.301 -0.854 -17.188 1 93.69 336 ASP B C 1
ATOM 6401 O O . ASP B 1 336 ? 6.164 -0.772 -16.312 1 93.69 336 ASP B O 1
ATOM 6405 N N . VAL B 1 337 ? 4.336 -1.628 -17.172 1 95 337 VAL B N 1
ATOM 6406 C CA . VAL B 1 337 ? 4.203 -2.695 -16.188 1 95 337 VAL B CA 1
ATOM 6407 C C . VAL B 1 337 ? 4.25 -4.051 -16.875 1 95 337 VAL B C 1
ATOM 6409 O O . VAL B 1 337 ? 3.314 -4.422 -17.594 1 95 337 VAL B O 1
ATOM 6412 N N . TYR B 1 338 ? 5.27 -4.852 -16.672 1 93.88 338 TYR B N 1
ATOM 6413 C CA . TYR B 1 338 ? 5.43 -6.145 -17.328 1 93.88 338 TYR B CA 1
ATOM 6414 C C . TYR B 1 338 ? 5.105 -7.285 -16.375 1 93.88 338 TYR B C 1
ATOM 6416 O O . TYR B 1 338 ? 5.652 -7.348 -15.273 1 93.88 338 TYR B O 1
ATOM 6424 N N . GLY B 1 339 ? 4.18 -8.109 -16.766 1 94.94 339 GLY B N 1
ATOM 6425 C CA . GLY B 1 339 ? 3.895 -9.32 -16 1 94.94 339 GLY B CA 1
ATOM 6426 C C . GLY B 1 339 ? 4.766 -10.492 -16.406 1 94.94 339 GLY B C 1
ATOM 6427 O O . GLY B 1 339 ? 4.824 -10.859 -17.578 1 94.94 339 GLY B O 1
ATOM 6428 N N . VAL B 1 340 ? 5.488 -11.031 -15.453 1 93 340 VAL B N 1
ATOM 6429 C CA . VAL B 1 340 ? 6.285 -12.227 -15.695 1 93 340 VAL B CA 1
ATOM 6430 C C . VAL B 1 340 ? 5.496 -13.469 -15.273 1 93 340 VAL B C 1
ATOM 6432 O O . VAL B 1 340 ? 5.129 -13.609 -14.109 1 93 340 VAL B O 1
ATOM 6435 N N . VAL B 1 341 ? 5.285 -14.352 -16.25 1 95.44 341 VAL B N 1
ATOM 6436 C CA . VAL B 1 341 ? 4.414 -15.508 -16.031 1 95.44 341 VAL B CA 1
ATOM 6437 C C . VAL B 1 341 ? 5.074 -16.766 -16.578 1 95.44 341 VAL B C 1
ATOM 6439 O O . VAL B 1 341 ? 5.715 -16.734 -17.625 1 95.44 341 VAL B O 1
ATOM 6442 N N . LYS B 1 342 ? 4.91 -17.844 -15.875 1 94.81 342 LYS B N 1
ATOM 6443 C CA . LYS B 1 342 ? 5.336 -19.125 -16.406 1 94.81 342 LYS B CA 1
ATOM 6444 C C . LYS B 1 342 ? 4.285 -19.703 -17.359 1 94.81 342 LYS B C 1
ATOM 6446 O O . LYS B 1 342 ? 3.098 -19.391 -17.25 1 94.81 342 LYS B O 1
ATOM 6451 N N . ALA B 1 343 ? 4.758 -20.594 -18.25 1 97.88 343 ALA B N 1
ATOM 6452 C CA . ALA B 1 343 ? 3.865 -21.219 -19.219 1 97.88 343 ALA B CA 1
ATOM 6453 C C . ALA B 1 343 ? 2.912 -22.188 -18.531 1 97.88 343 ALA B C 1
ATOM 6455 O O . ALA B 1 343 ? 1.974 -22.703 -19.141 1 97.88 343 ALA B O 1
ATOM 6456 N N . TYR B 1 344 ? 3.113 -22.469 -17.297 1 97.94 344 TYR B N 1
ATOM 6457 C CA . TYR B 1 344 ? 2.27 -23.25 -16.406 1 97.94 344 TYR B CA 1
ATOM 6458 C C . TYR B 1 344 ? 2.191 -22.594 -15.023 1 97.94 344 TYR B C 1
ATOM 6460 O O . TYR B 1 344 ? 2.676 -21.469 -14.836 1 97.94 344 TYR B O 1
ATOM 6468 N N . THR B 1 345 ? 1.464 -23.203 -14.055 1 97.19 345 THR B N 1
ATOM 6469 C CA . THR B 1 345 ? 1.263 -22.547 -12.766 1 97.19 345 THR B CA 1
ATOM 6470 C C . THR B 1 345 ? 1.994 -23.297 -11.664 1 97.19 345 THR B C 1
ATOM 6472 O O . THR B 1 345 ? 2.047 -24.531 -11.664 1 97.19 345 THR B O 1
ATOM 6475 N N . THR B 1 346 ? 2.623 -22.547 -10.781 1 94.38 346 THR B N 1
ATOM 6476 C CA . THR B 1 346 ? 3.289 -23.125 -9.617 1 94.38 346 THR B CA 1
ATOM 6477 C C . THR B 1 346 ? 2.871 -22.406 -8.336 1 94.38 346 THR B C 1
ATOM 6479 O O . THR B 1 346 ? 2.432 -21.25 -8.383 1 94.38 346 THR B O 1
ATOM 6482 N N . ARG B 1 347 ? 2.904 -23.078 -7.281 1 89.69 347 ARG B N 1
ATOM 6483 C CA . ARG B 1 347 ? 2.596 -22.5 -5.977 1 89.69 347 ARG B CA 1
ATOM 6484 C C . ARG B 1 347 ? 3.436 -23.141 -4.879 1 89.69 347 ARG B C 1
ATOM 6486 O O . ARG B 1 347 ? 3.668 -24.359 -4.895 1 89.69 347 ARG B O 1
ATOM 6493 N N . VAL B 1 348 ? 3.812 -22.219 -4.047 1 80.62 348 VAL B N 1
ATOM 6494 C CA . VAL B 1 348 ? 4.484 -22.703 -2.852 1 80.62 348 VAL B CA 1
ATOM 6495 C C . VAL B 1 348 ? 3.506 -22.75 -1.682 1 80.62 348 VAL B C 1
ATOM 6497 O O . VAL B 1 348 ? 2.549 -21.969 -1.643 1 80.62 348 VAL B O 1
ATOM 6500 N N . GLY B 1 349 ? 3.609 -23.734 -0.88 1 75.5 349 GLY B N 1
ATOM 6501 C CA . GLY B 1 349 ? 2.863 -23.75 0.369 1 75.5 349 GLY B CA 1
ATOM 6502 C C . GLY B 1 349 ? 1.464 -24.312 0.221 1 75.5 349 GLY B C 1
ATOM 6503 O O . GLY B 1 349 ? 1.146 -24.938 -0.788 1 75.5 349 GLY B O 1
ATOM 6504 N N . ILE B 1 350 ? 0.731 -23.938 1.31 1 80.19 350 ILE B N 1
ATOM 6505 C CA . ILE B 1 350 ? -0.616 -24.484 1.389 1 80.19 350 ILE B CA 1
ATOM 6506 C C . ILE B 1 350 ? -1.623 -23.469 0.857 1 80.19 350 ILE B C 1
ATOM 6508 O O . ILE B 1 350 ? -1.269 -22.312 0.582 1 80.19 350 ILE B O 1
ATOM 6512 N N . GLY B 1 351 ? -2.818 -23.969 0.413 1 83.69 351 GLY B N 1
ATOM 6513 C CA . GLY B 1 351 ? -3.879 -23.125 -0.107 1 83.69 351 GLY B CA 1
ATOM 6514 C C . GLY B 1 351 ? -4.488 -23.656 -1.391 1 83.69 351 GLY B C 1
ATOM 6515 O O . GLY B 1 351 ? -3.973 -24.594 -1.987 1 83.69 351 GLY B O 1
ATOM 6516 N N . ALA B 1 352 ? -5.422 -22.922 -1.775 1 90.44 352 ALA B N 1
ATOM 6517 C CA . ALA B 1 352 ? -6.18 -23.375 -2.939 1 90.44 352 ALA B CA 1
ATOM 6518 C C . ALA B 1 352 ? -5.355 -23.234 -4.219 1 90.44 352 ALA B C 1
ATOM 6520 O O . ALA B 1 352 ? -4.633 -22.25 -4.391 1 90.44 352 ALA B O 1
ATOM 6521 N N . PHE B 1 353 ? -5.375 -24.234 -5.039 1 94.56 353 PHE B N 1
ATOM 6522 C CA . PHE B 1 353 ? -4.719 -24.328 -6.34 1 94.56 353 PHE B CA 1
ATOM 6523 C C . PHE B 1 353 ? -5.613 -25.031 -7.352 1 94.56 353 PHE B C 1
ATOM 6525 O O . PHE B 1 353 ? -5.418 -26.219 -7.637 1 94.56 353 PHE B O 1
ATOM 6532 N N . PRO B 1 354 ? -6.523 -24.281 -7.988 1 97 354 PRO B N 1
ATOM 6533 C CA . PRO B 1 354 ? -7.59 -24.875 -8.789 1 97 354 PRO B CA 1
ATOM 6534 C C . PRO B 1 354 ? -7.055 -25.75 -9.93 1 97 354 PRO B C 1
ATOM 6536 O O . PRO B 1 354 ? -7.629 -26.797 -10.234 1 97 354 PRO B O 1
ATOM 6539 N N . THR B 1 355 ? -5.977 -25.406 -10.531 1 98.19 355 THR B N 1
ATOM 6540 C CA . THR B 1 355 ? -5.504 -26.109 -11.711 1 98.19 355 THR B CA 1
ATOM 6541 C C . THR B 1 355 ? -4.387 -27.094 -11.344 1 98.19 355 THR B C 1
ATOM 6543 O O . THR B 1 355 ? -3.684 -27.594 -12.219 1 98.19 355 THR B O 1
ATOM 6546 N N . GLU B 1 356 ? -4.191 -27.312 -10.062 1 97.62 356 GLU B N 1
ATOM 6547 C CA . GLU B 1 356 ? -3.137 -28.219 -9.602 1 97.62 356 GLU B CA 1
ATOM 6548 C C . GLU B 1 356 ? -3.287 -29.609 -10.203 1 97.62 356 GLU B C 1
ATOM 6550 O O . GLU B 1 356 ? -4.402 -30.109 -10.344 1 97.62 356 GLU B O 1
ATOM 6555 N N . GLN B 1 357 ? -2.135 -30.141 -10.602 1 98 357 GLN B N 1
ATOM 6556 C CA . GLN B 1 357 ? -2.109 -31.5 -11.125 1 98 357 GLN B CA 1
ATOM 6557 C C . GLN B 1 357 ? -1.402 -32.438 -10.148 1 98 357 GLN B C 1
ATOM 6559 O O . GLN B 1 357 ? -0.176 -32.406 -10.039 1 98 357 GLN B O 1
ATOM 6564 N N . ILE B 1 358 ? -2.195 -33.219 -9.477 1 96.44 358 ILE B N 1
ATOM 6565 C CA . ILE B 1 358 ? -1.635 -34.25 -8.609 1 96.44 358 ILE B CA 1
ATOM 6566 C C . ILE B 1 358 ? -1.578 -35.562 -9.359 1 96.44 358 ILE B C 1
ATOM 6568 O O . ILE B 1 358 ? -2.297 -36.5 -9.016 1 96.44 358 ILE B O 1
ATOM 6572 N N . ASN B 1 359 ? -0.799 -35.625 -10.305 1 97.69 359 ASN B N 1
ATOM 6573 C CA . ASN B 1 359 ? -0.629 -36.75 -11.234 1 97.69 359 ASN B CA 1
ATOM 6574 C C . ASN B 1 359 ? 0.703 -36.656 -11.977 1 97.69 359 ASN B C 1
ATOM 6576 O O . ASN B 1 359 ? 1.614 -35.938 -11.547 1 97.69 359 ASN B O 1
ATOM 6580 N N . GLU B 1 360 ? 0.791 -37.375 -12.992 1 97.44 360 GLU B N 1
ATOM 6581 C CA . GLU B 1 360 ? 2.039 -37.469 -13.742 1 97.44 360 GLU B CA 1
ATOM 6582 C C . GLU B 1 360 ? 2.396 -36.125 -14.383 1 97.44 360 GLU B C 1
ATOM 6584 O O . GLU B 1 360 ? 3.576 -35.812 -14.523 1 97.44 360 GLU B O 1
ATOM 6589 N N . ILE B 1 361 ? 1.399 -35.406 -14.742 1 97.88 361 ILE B N 1
ATOM 6590 C CA . ILE B 1 361 ? 1.636 -34.094 -15.352 1 97.88 361 ILE B CA 1
ATOM 6591 C C . ILE B 1 361 ? 2.293 -33.156 -14.336 1 97.88 361 ILE B C 1
ATOM 6593 O O . ILE B 1 361 ? 3.266 -32.469 -14.648 1 97.88 361 ILE B O 1
ATOM 6597 N N . GLY B 1 362 ? 1.756 -33.156 -13.102 1 97.69 362 GLY B N 1
ATOM 6598 C CA . GLY B 1 362 ? 2.357 -32.344 -12.055 1 97.69 362 GLY B CA 1
ATOM 6599 C C . GLY B 1 362 ? 3.803 -32.719 -11.773 1 97.69 362 GLY B C 1
ATOM 6600 O O . GLY B 1 362 ? 4.648 -31.844 -11.586 1 97.69 362 GLY B O 1
ATOM 6601 N N . ASP B 1 363 ? 4.02 -33.938 -11.789 1 97.19 363 ASP B N 1
ATOM 6602 C CA . ASP B 1 363 ? 5.375 -34.438 -11.555 1 97.19 363 ASP B CA 1
ATOM 6603 C C . ASP B 1 363 ? 6.309 -34 -12.688 1 97.19 363 ASP B C 1
ATOM 6605 O O . ASP B 1 363 ? 7.461 -33.656 -12.445 1 97.19 363 ASP B O 1
ATOM 6609 N N . LEU B 1 364 ? 5.844 -34.188 -13.828 1 97.81 364 LEU B N 1
ATOM 6610 C CA . LEU B 1 364 ? 6.629 -33.781 -14.992 1 97.81 364 LEU B CA 1
ATOM 6611 C C . LEU B 1 364 ? 7.016 -32.312 -14.93 1 97.81 364 LEU B C 1
ATOM 6613 O O . LEU B 1 364 ? 8.18 -31.969 -15.125 1 97.81 364 LEU B O 1
ATOM 6617 N N . LEU B 1 365 ? 6.027 -31.469 -14.664 1 97.81 365 LEU B N 1
ATOM 6618 C CA . LEU B 1 365 ? 6.281 -30.031 -14.586 1 97.81 365 LEU B CA 1
ATOM 6619 C C . LEU B 1 365 ? 7.277 -29.719 -13.469 1 97.81 365 LEU B C 1
ATOM 6621 O O . LEU B 1 365 ? 8.172 -28.875 -13.648 1 97.81 365 LEU B O 1
ATOM 6625 N N . GLN B 1 366 ? 7.102 -30.344 -12.383 1 96.5 366 GLN B N 1
ATOM 6626 C CA . GLN B 1 366 ? 7.957 -30.125 -11.219 1 96.5 366 GLN B CA 1
ATOM 6627 C C . GLN B 1 366 ? 9.398 -30.531 -11.516 1 96.5 366 GLN B C 1
ATOM 6629 O O . GLN B 1 366 ? 10.336 -29.797 -11.195 1 96.5 366 GLN B O 1
ATOM 6634 N N . THR B 1 367 ? 9.57 -31.688 -12.109 1 96.12 367 THR B N 1
ATOM 6635 C CA . THR B 1 367 ? 10.891 -32.25 -12.383 1 96.12 367 THR B CA 1
ATOM 6636 C C . THR B 1 367 ? 11.578 -31.484 -13.508 1 96.12 367 THR B C 1
ATOM 6638 O O . THR B 1 367 ? 12.703 -31.016 -13.352 1 96.12 367 THR B O 1
ATOM 6641 N N . ARG B 1 368 ? 10.898 -31.312 -14.625 1 96.06 368 ARG B N 1
ATOM 6642 C CA . ARG B 1 368 ? 11.484 -30.641 -15.781 1 96.06 368 ARG B CA 1
ATOM 6643 C C . ARG B 1 368 ? 11.727 -29.172 -15.5 1 96.06 368 ARG B C 1
ATOM 6645 O O . ARG B 1 368 ? 12.688 -28.578 -15.992 1 96.06 368 ARG B O 1
ATOM 6652 N N . GLY B 1 369 ? 10.82 -28.656 -14.719 1 94.56 369 GLY B N 1
ATOM 6653 C CA . GLY B 1 369 ? 10.938 -27.234 -14.391 1 94.56 369 GLY B CA 1
ATOM 6654 C C . GLY B 1 369 ? 11.875 -26.969 -13.227 1 94.56 369 GLY B C 1
ATOM 6655 O O . GLY B 1 369 ? 12.195 -25.812 -12.938 1 94.56 369 GLY B O 1
ATOM 6656 N N . HIS B 1 370 ? 12.281 -27.953 -12.523 1 90.44 370 HIS B N 1
ATOM 6657 C CA . HIS B 1 370 ? 13.086 -27.812 -11.312 1 90.44 370 HIS B CA 1
ATOM 6658 C C . HIS B 1 370 ? 12.422 -26.875 -10.312 1 90.44 370 HIS B C 1
ATOM 6660 O O . HIS B 1 370 ? 13.031 -25.906 -9.852 1 90.44 370 HIS B O 1
ATOM 6666 N N . GLU B 1 371 ? 11.211 -27.188 -10.023 1 91.69 371 GLU B N 1
ATOM 6667 C CA . GLU B 1 371 ? 10.367 -26.297 -9.234 1 91.69 371 GLU B CA 1
ATOM 6668 C C . GLU B 1 371 ? 10.539 -26.562 -7.738 1 91.69 371 GLU B C 1
ATOM 6670 O O . GLU B 1 371 ? 9.688 -27.203 -7.121 1 91.69 371 GLU B O 1
ATOM 6675 N N . TRP B 1 372 ? 11.617 -25.969 -7.164 1 85.94 372 TRP B N 1
ATOM 6676 C CA . TRP B 1 372 ? 11.938 -26.031 -5.742 1 85.94 372 TRP B CA 1
ATOM 6677 C C . TRP B 1 372 ? 12.18 -24.641 -5.18 1 85.94 372 TRP B C 1
ATOM 6679 O O . TRP B 1 372 ? 12.805 -23.797 -5.832 1 85.94 372 TRP B O 1
ATOM 6689 N N . GLY B 1 373 ? 11.711 -24.406 -4 1 77.38 373 GLY B N 1
ATOM 6690 C CA . GLY B 1 373 ? 11.938 -23.125 -3.365 1 77.38 373 GLY B CA 1
ATOM 6691 C C . GLY B 1 373 ? 13.406 -22.828 -3.107 1 77.38 373 GLY B C 1
ATOM 6692 O O . GLY B 1 373 ? 14.141 -23.703 -2.654 1 77.38 373 GLY B O 1
ATOM 6693 N N . VAL B 1 374 ? 13.82 -21.531 -3.363 1 69.31 374 VAL B N 1
ATOM 6694 C CA . VAL B 1 374 ? 15.211 -21.141 -3.191 1 69.31 374 VAL B CA 1
ATOM 6695 C C . VAL B 1 374 ? 15.523 -20.984 -1.704 1 69.31 374 VAL B C 1
ATOM 6697 O O . VAL B 1 374 ? 16.562 -21.469 -1.235 1 69.31 374 VAL B O 1
ATOM 6700 N N . THR B 1 375 ? 14.617 -20.422 -0.966 1 68.94 375 THR B N 1
ATOM 6701 C CA . THR B 1 375 ? 14.836 -20.141 0.446 1 68.94 375 THR B CA 1
ATOM 6702 C C . THR B 1 375 ? 14.594 -21.375 1.299 1 68.94 375 THR B C 1
ATOM 6704 O O . THR B 1 375 ? 15.406 -21.719 2.156 1 68.94 375 THR B O 1
ATOM 6707 N N . THR B 1 376 ? 13.531 -22.141 1.074 1 72 376 THR B N 1
ATOM 6708 C CA . THR B 1 376 ? 13.102 -23.203 1.968 1 72 376 THR B CA 1
ATOM 6709 C C . THR B 1 376 ? 13.531 -24.562 1.437 1 72 376 THR B C 1
ATOM 6711 O O . THR B 1 376 ? 13.547 -25.547 2.178 1 72 376 THR B O 1
ATOM 6714 N N . GLY B 1 377 ? 13.797 -24.641 0.081 1 77.31 377 GLY B N 1
ATOM 6715 C CA . GLY B 1 377 ? 14.102 -25.922 -0.542 1 77.31 377 GLY B CA 1
ATOM 6716 C C . GLY B 1 377 ? 12.891 -26.812 -0.684 1 77.31 377 GLY B C 1
ATOM 6717 O O . GLY B 1 377 ? 13.008 -27.969 -1.099 1 77.31 377 GLY B O 1
ATOM 6718 N N . ARG B 1 378 ? 11.719 -26.234 -0.486 1 80.81 378 ARG B N 1
ATOM 6719 C CA . ARG B 1 378 ? 10.484 -27.016 -0.566 1 80.81 378 ARG B CA 1
ATOM 6720 C C . ARG B 1 378 ? 10.039 -27.188 -2.014 1 80.81 378 ARG B C 1
ATOM 6722 O O . ARG B 1 378 ? 10.227 -26.281 -2.836 1 80.81 378 ARG B O 1
ATOM 6729 N N . LYS B 1 379 ? 9.422 -28.359 -2.174 1 88.25 379 LYS B N 1
ATOM 6730 C CA . LYS B 1 379 ? 8.852 -28.594 -3.496 1 88.25 379 LYS B CA 1
ATOM 6731 C C . LYS B 1 379 ? 7.684 -27.656 -3.775 1 88.25 379 LYS B C 1
ATOM 6733 O O . LYS B 1 379 ? 6.832 -27.453 -2.91 1 88.25 379 LYS B O 1
ATOM 6738 N N . ARG B 1 380 ? 7.688 -27.141 -4.953 1 91.56 380 ARG B N 1
ATOM 6739 C CA . ARG B 1 380 ? 6.543 -26.344 -5.375 1 91.56 380 ARG B CA 1
ATOM 6740 C C . ARG B 1 380 ? 5.457 -27.234 -5.984 1 91.56 380 ARG B C 1
ATOM 6742 O O . ARG B 1 380 ? 5.758 -28.188 -6.691 1 91.56 380 ARG B O 1
ATOM 6749 N N . ARG B 1 381 ? 4.293 -26.969 -5.691 1 93.94 381 ARG B N 1
ATOM 6750 C CA . ARG B 1 381 ? 3.148 -27.562 -6.367 1 93.94 381 ARG B CA 1
ATOM 6751 C C . ARG B 1 381 ? 3 -27.031 -7.785 1 93.94 381 ARG B C 1
ATOM 6753 O O . ARG B 1 381 ? 3.275 -25.844 -8.039 1 93.94 381 ARG B O 1
ATOM 6760 N N . CYS B 1 382 ? 2.631 -27.906 -8.703 1 97.25 382 CYS B N 1
ATOM 6761 C CA . CYS B 1 382 ? 2.572 -27.5 -10.102 1 97.25 382 CYS B CA 1
ATOM 6762 C C . CYS B 1 382 ? 1.234 -27.875 -10.727 1 97.25 382 CYS B C 1
ATOM 6764 O O . CYS B 1 382 ? 0.573 -28.812 -10.273 1 97.25 382 CYS B O 1
ATOM 6766 N N . GLY B 1 383 ? 0.866 -27.141 -11.75 1 98.31 383 GLY B N 1
ATOM 6767 C CA . GLY B 1 383 ? -0.363 -27.406 -12.484 1 98.31 383 GLY B CA 1
ATOM 6768 C C . GLY B 1 383 ? -0.435 -26.672 -13.805 1 98.31 383 GLY B C 1
ATOM 6769 O O . GLY B 1 383 ? 0.533 -26.031 -14.219 1 98.31 383 GLY B O 1
ATOM 6770 N N . TRP B 1 384 ? -1.557 -26.906 -14.547 1 98.75 384 TRP B N 1
ATOM 6771 C CA . TRP B 1 384 ? -1.766 -26.25 -15.836 1 98.75 384 TRP B CA 1
ATOM 6772 C C . TRP B 1 384 ? -1.863 -24.75 -15.672 1 98.75 384 TRP B C 1
ATOM 6774 O O . TRP B 1 384 ? -2.164 -24.25 -14.578 1 98.75 384 TRP B O 1
ATOM 6784 N N . LEU B 1 385 ? -1.547 -24.062 -16.766 1 98.69 385 LEU B N 1
ATOM 6785 C CA . LEU B 1 385 ? -1.718 -22.609 -16.75 1 98.69 385 LEU B CA 1
ATOM 6786 C C . LEU B 1 385 ? -3.158 -22.234 -16.422 1 98.69 385 LEU B C 1
ATOM 6788 O O . LEU B 1 385 ? -4.098 -22.844 -16.938 1 98.69 385 LEU B O 1
ATOM 6792 N N . ASP B 1 386 ? -3.35 -21.312 -15.547 1 98.31 386 ASP B N 1
ATOM 6793 C CA . ASP B 1 386 ? -4.656 -20.828 -15.109 1 98.31 386 ASP B CA 1
ATOM 6794 C C . ASP B 1 386 ? -4.914 -19.406 -15.617 1 98.31 386 ASP B C 1
ATOM 6796 O O . ASP B 1 386 ? -4.383 -18.438 -15.07 1 98.31 386 ASP B O 1
ATOM 6800 N N . LEU B 1 387 ? -5.785 -19.266 -16.562 1 98.31 387 LEU B N 1
ATOM 6801 C CA . LEU B 1 387 ? -6.004 -17.969 -17.188 1 98.31 387 LEU B CA 1
ATOM 6802 C C . LEU B 1 387 ? -6.926 -17.109 -16.328 1 98.31 387 LEU B C 1
ATOM 6804 O O . LEU B 1 387 ? -6.973 -15.891 -16.5 1 98.31 387 LEU B O 1
ATOM 6808 N N . MET B 1 388 ? -7.73 -17.734 -15.398 1 97.69 388 MET B N 1
ATOM 6809 C CA . MET B 1 388 ? -8.516 -16.953 -14.453 1 97.69 388 MET B CA 1
ATOM 6810 C C . MET B 1 388 ? -7.605 -16.172 -13.508 1 97.69 388 MET B C 1
ATOM 6812 O O . MET B 1 388 ? -7.871 -15.016 -13.195 1 97.69 388 MET B O 1
ATOM 6816 N N . ILE B 1 389 ? -6.527 -16.797 -13.141 1 97.06 389 ILE B N 1
ATOM 6817 C CA . ILE B 1 389 ? -5.555 -16.188 -12.25 1 97.06 389 ILE B CA 1
ATOM 6818 C C . ILE B 1 389 ? -4.793 -15.094 -12.992 1 97.06 389 ILE B C 1
ATOM 6820 O O . ILE B 1 389 ? -4.566 -14 -12.461 1 97.06 389 ILE B O 1
ATOM 6824 N N . LEU B 1 390 ? -4.41 -15.383 -14.148 1 97.56 390 LEU B N 1
ATOM 6825 C CA . LEU B 1 390 ? -3.645 -14.422 -14.93 1 97.56 390 LEU B CA 1
ATOM 6826 C C . LEU B 1 390 ? -4.48 -13.188 -15.234 1 97.56 390 LEU B C 1
ATOM 6828 O O . LEU B 1 390 ? -3.984 -12.055 -15.141 1 97.56 390 LEU B O 1
ATOM 6832 N N . ARG B 1 391 ? -5.719 -13.375 -15.594 1 97.25 391 ARG B N 1
ATOM 6833 C CA . ARG B 1 391 ? -6.625 -12.258 -15.82 1 97.25 391 ARG B CA 1
ATOM 6834 C C . ARG B 1 391 ? -6.816 -11.438 -14.547 1 97.25 391 ARG B C 1
ATOM 6836 O O . ARG B 1 391 ? -6.816 -10.203 -14.586 1 97.25 391 ARG B O 1
ATOM 6843 N N . TYR B 1 392 ? -7.023 -12.148 -13.484 1 97.5 392 TYR B N 1
ATOM 6844 C CA . TYR B 1 392 ? -7.168 -11.5 -12.188 1 97.5 392 TYR B CA 1
ATOM 6845 C C . TYR B 1 392 ? -5.953 -10.625 -11.883 1 97.5 392 TYR B C 1
ATOM 6847 O O . TYR B 1 392 ? -6.102 -9.469 -11.477 1 97.5 392 TYR B O 1
ATOM 6855 N N . ALA B 1 393 ? -4.77 -11.172 -12.086 1 97.31 393 ALA B N 1
ATOM 6856 C CA . ALA B 1 393 ? -3.539 -10.414 -11.867 1 97.31 393 ALA B CA 1
ATOM 6857 C C . ALA B 1 393 ? -3.479 -9.188 -12.773 1 97.31 393 ALA B C 1
ATOM 6859 O O . ALA B 1 393 ? -3.004 -8.133 -12.359 1 97.31 393 ALA B O 1
ATOM 6860 N N . HIS B 1 394 ? -3.92 -9.336 -13.961 1 96.88 394 HIS B N 1
ATOM 6861 C CA . HIS B 1 394 ? -3.961 -8.211 -14.898 1 96.88 394 HIS B CA 1
ATOM 6862 C C . HIS B 1 394 ? -4.93 -7.137 -14.422 1 96.88 394 HIS B C 1
ATOM 6864 O O . HIS B 1 394 ? -4.656 -5.945 -14.562 1 96.88 394 HIS B O 1
ATOM 6870 N N . MET B 1 395 ? -6.062 -7.547 -13.883 1 96.81 395 MET B N 1
ATOM 6871 C CA . MET B 1 395 ? -7.047 -6.594 -13.383 1 96.81 395 MET B CA 1
ATOM 6872 C C . MET B 1 395 ? -6.434 -5.668 -12.344 1 96.81 395 MET B C 1
ATOM 6874 O O . MET B 1 395 ? -6.719 -4.473 -12.32 1 96.81 395 MET B O 1
ATOM 6878 N N . VAL B 1 396 ? -5.582 -6.211 -11.5 1 97.19 396 VAL B N 1
ATOM 6879 C CA . VAL B 1 396 ? -5.031 -5.48 -10.367 1 97.19 396 VAL B CA 1
ATOM 6880 C C . VAL B 1 396 ? -3.811 -4.676 -10.812 1 97.19 396 VAL B C 1
ATOM 6882 O O . VAL B 1 396 ? -3.615 -3.541 -10.367 1 97.19 396 VAL B O 1
ATOM 6885 N N . ASN B 1 397 ? -3.021 -5.25 -11.727 1 96.75 397 ASN B N 1
ATOM 6886 C CA . ASN B 1 397 ? -1.729 -4.652 -12.047 1 96.75 397 ASN B CA 1
ATOM 6887 C C . ASN B 1 397 ? -1.808 -3.785 -13.297 1 96.75 397 ASN B C 1
ATOM 6889 O O . ASN B 1 397 ? -1.013 -2.859 -13.469 1 96.75 397 ASN B O 1
ATOM 6893 N N . GLY B 1 398 ? -2.734 -4.043 -14.203 1 96.19 398 GLY B N 1
ATOM 6894 C CA . GLY B 1 398 ? -2.768 -3.332 -15.469 1 96.19 398 GLY B CA 1
ATOM 6895 C C . GLY B 1 398 ? -1.522 -3.547 -16.312 1 96.19 398 GLY B C 1
ATOM 6896 O O . GLY B 1 398 ? -0.855 -2.588 -16.703 1 96.19 398 GLY B O 1
ATOM 6897 N N . PHE B 1 399 ? -1.271 -4.805 -16.734 1 96.38 399 PHE B N 1
ATOM 6898 C CA . PHE B 1 399 ? -0.047 -5.141 -17.438 1 96.38 399 PHE B CA 1
ATOM 6899 C C . PHE B 1 399 ? -0.019 -4.469 -18.812 1 96.38 399 PHE B C 1
ATOM 6901 O O . PHE B 1 399 ? -1.022 -4.465 -19.531 1 96.38 399 PHE B O 1
ATOM 6908 N N . THR B 1 400 ? 1.169 -3.92 -19.172 1 96.5 400 THR B N 1
ATOM 6909 C CA . THR B 1 400 ? 1.441 -3.438 -20.516 1 96.5 400 THR B CA 1
ATOM 6910 C C . THR B 1 400 ? 1.728 -4.602 -21.453 1 96.5 400 THR B C 1
ATOM 6912 O O . THR B 1 400 ? 1.256 -4.613 -22.594 1 96.5 400 THR B O 1
ATOM 6915 N N . ALA B 1 401 ? 2.498 -5.531 -21.016 1 97 401 ALA B N 1
ATOM 6916 C CA . ALA B 1 401 ? 2.842 -6.742 -21.75 1 97 401 ALA B CA 1
ATOM 6917 C C . ALA B 1 401 ? 3.273 -7.863 -20.812 1 97 401 ALA B C 1
ATOM 6919 O O . ALA B 1 401 ? 3.504 -7.625 -19.625 1 97 401 ALA B O 1
ATOM 6920 N N . LEU B 1 402 ? 3.336 -9.062 -21.406 1 96.69 402 LEU B N 1
ATOM 6921 C CA . LEU B 1 402 ? 3.705 -10.227 -20.609 1 96.69 402 LEU B CA 1
ATOM 6922 C C . LEU B 1 402 ? 5.043 -10.805 -21.062 1 96.69 402 LEU B C 1
ATOM 6924 O O . LEU B 1 402 ? 5.406 -10.68 -22.234 1 96.69 402 LEU B O 1
ATOM 6928 N N . ALA B 1 403 ? 5.746 -11.297 -20.125 1 94.94 403 ALA B N 1
ATOM 6929 C CA . ALA B 1 403 ? 6.855 -12.211 -20.391 1 94.94 403 ALA B CA 1
ATOM 6930 C C . ALA B 1 403 ? 6.484 -13.648 -20.016 1 94.94 403 ALA B C 1
ATOM 6932 O O . ALA B 1 403 ? 6.363 -13.977 -18.828 1 94.94 403 ALA B O 1
ATOM 6933 N N . LEU B 1 404 ? 6.262 -14.477 -21.062 1 97.12 404 LEU B N 1
ATOM 6934 C CA . LEU B 1 404 ? 5.91 -15.875 -20.844 1 97.12 404 LEU B CA 1
ATOM 6935 C C . LEU B 1 404 ? 7.16 -16.75 -20.766 1 97.12 404 LEU B C 1
ATOM 6937 O O . LEU B 1 404 ? 7.805 -17 -21.781 1 97.12 404 LEU B O 1
ATOM 6941 N N . THR B 1 405 ? 7.387 -17.266 -19.547 1 94.12 405 THR B N 1
ATOM 6942 C CA . THR B 1 405 ? 8.656 -17.953 -19.328 1 94.12 405 THR B CA 1
ATOM 6943 C C . THR B 1 405 ? 8.438 -19.453 -19.188 1 94.12 405 THR B C 1
ATOM 6945 O O . THR B 1 405 ? 7.305 -19.922 -19.047 1 94.12 405 THR B O 1
ATOM 6948 N N . LYS B 1 406 ? 9.539 -20.219 -19.391 1 96.06 406 LYS B N 1
ATOM 6949 C CA . LYS B 1 406 ? 9.602 -21.672 -19.172 1 96.06 406 LYS B CA 1
ATOM 6950 C C . LYS B 1 406 ? 8.727 -22.406 -20.172 1 96.06 406 LYS B C 1
ATOM 6952 O O . LYS B 1 406 ? 8.078 -23.406 -19.828 1 96.06 406 LYS B O 1
ATOM 6957 N N . LEU B 1 407 ? 8.648 -21.875 -21.359 1 98.25 407 LEU B N 1
ATOM 6958 C CA . LEU B 1 407 ? 7.906 -22.562 -22.422 1 98.25 407 LEU B CA 1
ATOM 6959 C C . LEU B 1 407 ? 8.516 -23.922 -22.719 1 98.25 407 LEU B C 1
ATOM 6961 O O . LEU B 1 407 ? 7.797 -24.875 -23.047 1 98.25 407 LEU B O 1
ATOM 6965 N N . ASP B 1 408 ? 9.836 -24.062 -22.594 1 97.62 408 ASP B N 1
ATOM 6966 C CA . ASP B 1 408 ? 10.594 -25.266 -22.922 1 97.62 408 ASP B CA 1
ATOM 6967 C C . ASP B 1 408 ? 10.164 -26.453 -22.047 1 97.62 408 ASP B C 1
ATOM 6969 O O . ASP B 1 408 ? 10.32 -27.609 -22.438 1 97.62 408 ASP B O 1
ATOM 6973 N N . ILE B 1 409 ? 9.609 -26.156 -20.922 1 98 409 ILE B N 1
ATOM 6974 C CA . ILE B 1 409 ? 9.188 -27.203 -20 1 98 409 ILE B CA 1
ATOM 6975 C C . ILE B 1 409 ? 8.039 -28 -20.625 1 98 409 ILE B C 1
ATOM 6977 O O . ILE B 1 409 ? 7.871 -29.188 -20.344 1 98 409 ILE B O 1
ATOM 6981 N N . LEU B 1 410 ? 7.273 -27.438 -21.5 1 98.5 410 LEU B N 1
ATOM 6982 C CA . LEU B 1 410 ? 6.102 -28.062 -22.109 1 98.5 410 LEU B CA 1
ATOM 6983 C C . LEU B 1 410 ? 6.48 -28.812 -23.375 1 98.5 410 LEU B C 1
ATOM 6985 O O . LEU B 1 410 ? 5.641 -29.484 -23.969 1 98.5 410 LEU B O 1
ATOM 6989 N N . ASP B 1 411 ? 7.688 -28.906 -23.719 1 98.38 411 ASP B N 1
ATOM 6990 C CA . ASP B 1 411 ? 8.18 -29.391 -25 1 98.38 411 ASP B CA 1
ATOM 6991 C C . ASP B 1 411 ? 7.848 -30.875 -25.203 1 98.38 411 ASP B C 1
ATOM 6993 O O . ASP B 1 411 ? 7.777 -31.359 -26.328 1 98.38 411 ASP B O 1
ATOM 6997 N N . VAL B 1 412 ? 7.684 -31.594 -24.219 1 98.31 412 VAL B N 1
ATOM 6998 C CA . VAL B 1 412 ? 7.578 -33.062 -24.312 1 98.31 412 VAL B CA 1
ATOM 6999 C C . VAL B 1 412 ? 6.105 -33.469 -24.375 1 98.31 412 VAL B C 1
ATOM 7001 O O . VAL B 1 412 ? 5.789 -34.625 -24.594 1 98.31 412 VAL B O 1
ATOM 7004 N N . LEU B 1 413 ? 5.234 -32.562 -24.25 1 98.38 413 LEU B N 1
ATOM 7005 C CA . LEU B 1 413 ? 3.818 -32.906 -24.094 1 98.38 413 LEU B CA 1
ATOM 7006 C C . LEU B 1 413 ? 3.123 -32.938 -25.453 1 98.38 413 LEU B C 1
ATOM 7008 O O . LEU B 1 413 ? 3.375 -32.094 -26.312 1 98.38 413 LEU B O 1
ATOM 7012 N N . GLY B 1 414 ? 2.268 -33.969 -25.594 1 98.12 414 GLY B N 1
ATOM 7013 C CA . GLY B 1 414 ? 1.453 -34.062 -26.797 1 98.12 414 GLY B CA 1
ATOM 7014 C C . GLY B 1 414 ? 0.152 -33.281 -26.703 1 98.12 414 GLY B C 1
ATOM 7015 O O . GLY B 1 414 ? -0.462 -32.969 -27.719 1 98.12 414 GLY B O 1
ATOM 7016 N N . GLU B 1 415 ? -0.246 -33.094 -25.531 1 98.19 415 GLU B N 1
ATOM 7017 C CA . GLU B 1 415 ? -1.448 -32.344 -25.234 1 98.19 415 GLU B CA 1
ATOM 7018 C C . GLU B 1 415 ? -1.231 -31.438 -24.016 1 98.19 415 GLU B C 1
ATOM 7020 O O . GLU B 1 415 ? -0.607 -31.844 -23.031 1 98.19 415 GLU B O 1
ATOM 7025 N N . ILE B 1 416 ? -1.753 -30.188 -24.156 1 98.56 416 ILE B N 1
ATOM 7026 C CA . ILE B 1 416 ? -1.625 -29.203 -23.062 1 98.56 416 ILE B CA 1
ATOM 7027 C C . ILE B 1 416 ? -3 -28.641 -22.719 1 98.56 416 ILE B C 1
ATOM 7029 O O . ILE B 1 416 ? -3.756 -28.234 -23.594 1 98.56 416 ILE B O 1
ATOM 7033 N N . LYS B 1 417 ? -3.326 -28.672 -21.422 1 98.69 417 LYS B N 1
ATOM 7034 C CA . LYS B 1 417 ? -4.578 -28.062 -20.984 1 98.69 417 LYS B CA 1
ATOM 7035 C C . LYS B 1 417 ? -4.336 -26.688 -20.359 1 98.69 417 LYS B C 1
ATOM 7037 O O . LYS B 1 417 ? -3.256 -26.422 -19.828 1 98.69 417 LYS B O 1
ATOM 7042 N N . VAL B 1 418 ? -5.297 -25.812 -20.562 1 98.75 418 VAL B N 1
ATOM 7043 C CA . VAL B 1 418 ? -5.285 -24.469 -19.984 1 98.75 418 VAL B CA 1
ATOM 7044 C C . VAL B 1 418 ? -6.617 -24.203 -19.297 1 98.75 418 VAL B C 1
ATOM 7046 O O . VAL B 1 418 ? -7.684 -24.422 -19.859 1 98.75 418 VAL B O 1
ATOM 7049 N N . GLY B 1 419 ? -6.574 -23.812 -17.953 1 98.69 419 GLY B N 1
ATOM 7050 C CA . GLY B 1 419 ? -7.797 -23.391 -17.297 1 98.69 419 GLY B CA 1
ATOM 7051 C C . GLY B 1 419 ? -8.328 -22.062 -17.797 1 98.69 419 GLY B C 1
ATOM 7052 O O . GLY B 1 419 ? -7.629 -21.047 -17.734 1 98.69 419 GLY B O 1
ATOM 7053 N N . VAL B 1 420 ? -9.609 -22.047 -18.297 1 98.38 420 VAL B N 1
ATOM 7054 C CA . VAL B 1 420 ? -10.07 -20.859 -18.984 1 98.38 420 VAL B CA 1
ATOM 7055 C C . VAL B 1 420 ? -11.242 -20.234 -18.219 1 98.38 420 VAL B C 1
ATOM 7057 O O . VAL B 1 420 ? -11.578 -19.062 -18.438 1 98.38 420 VAL B O 1
ATOM 7060 N N . SER B 1 421 ? -11.867 -21.047 -17.359 1 97.94 421 SER B N 1
ATOM 7061 C CA . SER B 1 421 ? -13 -20.516 -16.594 1 97.94 421 SER B CA 1
ATOM 7062 C C . SER B 1 421 ? -13.227 -21.297 -15.312 1 97.94 421 SER B C 1
ATOM 7064 O O . SER B 1 421 ? -12.727 -22.422 -15.172 1 97.94 421 SER B O 1
ATOM 7066 N N . TYR B 1 422 ? -13.914 -20.609 -14.398 1 98.25 422 TYR B N 1
ATOM 7067 C CA . TYR B 1 422 ? -14.297 -21.219 -13.133 1 98.25 422 TYR B CA 1
ATOM 7068 C C . TYR B 1 422 ? -15.805 -21.359 -13.023 1 98.25 422 TYR B C 1
ATOM 7070 O O . TYR B 1 422 ? -16.547 -20.469 -13.453 1 98.25 422 TYR B O 1
ATOM 7078 N N . LYS B 1 423 ? -16.219 -22.453 -12.531 1 98.12 423 LYS B N 1
ATOM 7079 C CA . LYS B 1 423 ? -17.609 -22.641 -12.125 1 98.12 423 LYS B CA 1
ATOM 7080 C C . LYS B 1 423 ? -17.719 -22.875 -10.625 1 98.12 423 LYS B C 1
ATOM 7082 O O . LYS B 1 423 ? -16.875 -23.547 -10.031 1 98.12 423 LYS B O 1
ATOM 7087 N N . LEU B 1 424 ? -18.703 -22.219 -10.055 1 95.88 424 LEU B N 1
ATOM 7088 C CA . LEU B 1 424 ? -19.062 -22.453 -8.664 1 95.88 424 LEU B CA 1
ATOM 7089 C C . LEU B 1 424 ? -20.531 -22.844 -8.539 1 95.88 424 LEU B C 1
ATOM 7091 O O . LEU B 1 424 ? -21.422 -22.109 -8.977 1 95.88 424 LEU B O 1
ATOM 7095 N N . ASN B 1 425 ? -20.781 -23.984 -7.941 1 93.75 425 ASN B N 1
ATOM 7096 C CA . ASN B 1 425 ? -22.141 -24.516 -7.859 1 93.75 425 ASN B CA 1
ATOM 7097 C C . ASN B 1 425 ? -22.828 -24.531 -9.227 1 93.75 425 ASN B C 1
ATOM 7099 O O . ASN B 1 425 ? -23.953 -24.062 -9.359 1 93.75 425 ASN B O 1
ATOM 7103 N N . GLY B 1 426 ? -22.109 -24.859 -10.227 1 95.19 426 GLY B N 1
ATOM 7104 C CA . GLY B 1 426 ? -22.641 -25.062 -11.57 1 95.19 426 GLY B CA 1
ATOM 7105 C C . GLY B 1 426 ? -22.734 -23.766 -12.367 1 95.19 426 GLY B C 1
ATOM 7106 O O . GLY B 1 426 ? -23.062 -23.797 -13.555 1 95.19 426 GLY B O 1
ATOM 7107 N N . LYS B 1 427 ? -22.375 -22.719 -11.82 1 97.19 427 LYS B N 1
ATOM 7108 C CA . LYS B 1 427 ? -22.484 -21.438 -12.516 1 97.19 427 LYS B CA 1
ATOM 7109 C C . LYS B 1 427 ? -21.109 -20.828 -12.758 1 97.19 427 LYS B C 1
ATOM 7111 O O . LYS B 1 427 ? -20.266 -20.781 -11.852 1 97.19 427 LYS B O 1
ATOM 7116 N N . ARG B 1 428 ? -20.922 -20.344 -13.961 1 97.56 428 ARG B N 1
ATOM 7117 C CA . ARG B 1 428 ? -19.672 -19.688 -14.289 1 97.56 428 ARG B CA 1
ATOM 7118 C C . ARG B 1 428 ? -19.547 -18.359 -13.539 1 97.56 428 ARG B C 1
ATOM 7120 O O . ARG B 1 428 ? -20.516 -17.625 -13.398 1 97.56 428 ARG B O 1
ATOM 7127 N N . ILE B 1 429 ? -18.359 -18.094 -13.047 1 96.94 429 ILE B N 1
ATOM 7128 C CA . ILE B 1 429 ? -18.125 -16.828 -12.344 1 96.94 429 ILE B CA 1
ATOM 7129 C C . ILE B 1 429 ? -17.047 -16.031 -13.07 1 96.94 429 ILE B C 1
ATOM 7131 O O . ILE B 1 429 ? -16.078 -16.609 -13.578 1 96.94 429 ILE B O 1
ATOM 7135 N N . PRO B 1 430 ? -17.156 -14.75 -13.109 1 95.31 430 PRO B N 1
ATOM 7136 C CA . PRO B 1 430 ? -16.188 -13.914 -13.812 1 95.31 430 PRO B CA 1
ATOM 7137 C C . PRO B 1 430 ? -15.07 -13.406 -12.891 1 95.31 430 PRO B C 1
ATOM 7139 O O . PRO B 1 430 ? -14.18 -12.688 -13.344 1 95.31 430 PRO B O 1
ATOM 7142 N N . TYR B 1 431 ? -15.195 -13.711 -11.617 1 96.62 431 TYR B N 1
ATOM 7143 C CA . TYR B 1 431 ? -14.258 -13.172 -10.641 1 96.62 431 TYR B CA 1
ATOM 7144 C C . TYR B 1 431 ? -13.445 -14.281 -9.984 1 96.62 431 TYR B C 1
ATOM 7146 O O . TYR B 1 431 ? -13.773 -15.461 -10.133 1 96.62 431 TYR B O 1
ATOM 7154 N N . PHE B 1 432 ? -12.289 -13.953 -9.422 1 97.19 432 PHE B N 1
ATOM 7155 C CA . PHE B 1 432 ? -11.461 -14.836 -8.609 1 97.19 432 PHE B CA 1
ATOM 7156 C C . PHE B 1 432 ? -11.875 -14.773 -7.145 1 97.19 432 PHE B C 1
ATOM 7158 O O . PHE B 1 432 ? -11.734 -13.727 -6.5 1 97.19 432 PHE B O 1
ATOM 7165 N N . PRO B 1 433 ? -12.414 -15.852 -6.594 1 97.12 433 PRO B N 1
ATOM 7166 C CA . PRO B 1 433 ? -13 -15.797 -5.254 1 97.12 433 PRO B CA 1
ATOM 7167 C C . PRO B 1 433 ? -12 -15.352 -4.188 1 97.12 433 PRO B C 1
ATOM 7169 O O . PRO B 1 433 ? -10.852 -15.797 -4.188 1 97.12 433 PRO B O 1
ATOM 7172 N N . ALA B 1 434 ? -12.477 -14.484 -3.283 1 97.12 434 ALA B N 1
ATOM 7173 C CA . ALA B 1 434 ? -11.664 -13.984 -2.178 1 97.12 434 ALA B CA 1
ATOM 7174 C C . ALA B 1 434 ? -11.523 -15.039 -1.083 1 97.12 434 ALA B C 1
ATOM 7176 O O . ALA B 1 434 ? -10.453 -15.172 -0.48 1 97.12 434 ALA B O 1
ATOM 7177 N N . ASN B 1 435 ? -12.586 -15.758 -0.849 1 95.81 435 ASN B N 1
ATOM 7178 C CA . ASN B 1 435 ? -12.633 -16.734 0.233 1 95.81 435 ASN B CA 1
ATOM 7179 C C . ASN B 1 435 ? -11.961 -18.047 -0.167 1 95.81 435 ASN B C 1
ATOM 7181 O O . ASN B 1 435 ? -12.25 -18.594 -1.232 1 95.81 435 ASN B O 1
ATOM 7185 N N . GLN B 1 436 ? -11.156 -18.578 0.688 1 91.94 436 GLN B N 1
ATOM 7186 C CA . GLN B 1 436 ? -10.367 -19.781 0.419 1 91.94 436 GLN B CA 1
ATOM 7187 C C . GLN B 1 436 ? -11.266 -21 0.253 1 91.94 436 GLN B C 1
ATOM 7189 O O . GLN B 1 436 ? -11.008 -21.859 -0.588 1 91.94 436 GLN B O 1
ATOM 7194 N N . GLU B 1 437 ? -12.25 -21.125 1.052 1 91.62 437 GLU B N 1
ATOM 7195 C CA . GLU B 1 437 ? -13.148 -22.281 0.969 1 91.62 437 GLU B CA 1
ATOM 7196 C C . GLU B 1 437 ? -13.891 -22.297 -0.362 1 91.62 437 GLU B C 1
ATOM 7198 O O . GLU B 1 437 ? -14.07 -23.359 -0.964 1 91.62 437 GLU B O 1
ATOM 7203 N N . MET B 1 438 ? -14.289 -21.141 -0.757 1 93.94 438 MET B N 1
ATOM 7204 C CA . MET B 1 438 ? -14.953 -21.031 -2.051 1 93.94 438 MET B CA 1
ATOM 7205 C C . MET B 1 438 ? -14 -21.375 -3.188 1 93.94 438 MET B C 1
ATOM 7207 O O . MET B 1 438 ? -14.367 -22.062 -4.133 1 93.94 438 MET B O 1
ATOM 7211 N N . LEU B 1 439 ? -12.812 -20.875 -3.086 1 95.69 439 LEU B N 1
ATOM 7212 C CA . LEU B 1 439 ? -11.797 -21.109 -4.109 1 95.69 439 LEU B CA 1
ATOM 7213 C C . LEU B 1 439 ? -11.492 -22.609 -4.223 1 95.69 439 LEU B C 1
ATOM 7215 O O . LEU B 1 439 ? -11.258 -23.109 -5.324 1 95.69 439 LEU B O 1
ATOM 7219 N N . GLN B 1 440 ? -11.555 -23.297 -3.119 1 93.44 440 GLN B N 1
ATOM 7220 C CA . GLN B 1 440 ? -11.281 -24.734 -3.102 1 93.44 440 GLN B CA 1
ATOM 7221 C C . GLN B 1 440 ? -12.391 -25.516 -3.791 1 93.44 440 GLN B C 1
ATOM 7223 O O . GLN B 1 440 ? -12.172 -26.625 -4.27 1 93.44 440 GLN B O 1
ATOM 7228 N N . LYS B 1 441 ? -13.5 -24.953 -3.902 1 94.94 441 LYS B N 1
ATOM 7229 C CA . LYS B 1 441 ? -14.664 -25.641 -4.445 1 94.94 441 LYS B CA 1
ATOM 7230 C C . LYS B 1 441 ? -14.867 -25.312 -5.922 1 94.94 441 LYS B C 1
ATOM 7232 O O . LYS B 1 441 ? -15.734 -25.891 -6.578 1 94.94 441 LYS B O 1
ATOM 7237 N N . VAL B 1 442 ? -14.047 -24.469 -6.453 1 96.94 442 VAL B N 1
ATOM 7238 C CA . VAL B 1 442 ? -14.234 -24.062 -7.844 1 96.94 442 VAL B CA 1
ATOM 7239 C C . VAL B 1 442 ? -13.938 -25.25 -8.773 1 96.94 442 VAL B C 1
ATOM 7241 O O . VAL B 1 442 ? -13.008 -26.016 -8.523 1 96.94 442 VAL B O 1
ATOM 7244 N N . GLU B 1 443 ? -14.758 -25.391 -9.773 1 98.12 443 GLU B N 1
ATOM 7245 C CA . GLU B 1 443 ? -14.5 -26.312 -10.867 1 98.12 443 GLU B CA 1
ATOM 7246 C C . GLU B 1 443 ? -13.867 -25.609 -12.062 1 98.12 443 GLU B C 1
ATOM 7248 O O . GLU B 1 443 ? -14.406 -24.609 -12.555 1 98.12 443 GLU B O 1
ATOM 7253 N N . VAL B 1 444 ? -12.781 -26.156 -12.539 1 98.38 444 VAL B N 1
ATOM 7254 C CA . VAL B 1 444 ? -12.055 -25.516 -13.625 1 98.38 444 VAL B CA 1
ATOM 7255 C C . VAL B 1 444 ? -12.539 -26.078 -14.969 1 98.38 444 VAL B C 1
ATOM 7257 O O . VAL B 1 444 ? -12.68 -27.281 -15.133 1 98.38 444 VAL B O 1
ATOM 7260 N N . GLU B 1 445 ? -12.883 -25.188 -15.836 1 98.44 445 GLU B N 1
ATOM 7261 C CA . GLU B 1 445 ? -13.078 -25.578 -17.234 1 98.44 445 GLU B CA 1
ATOM 7262 C C . GLU B 1 445 ? -11.773 -25.438 -18.031 1 98.44 445 GLU B C 1
ATOM 7264 O O . GLU B 1 445 ? -11.172 -24.359 -18.062 1 98.44 445 GLU B O 1
ATOM 7269 N N . TYR B 1 446 ? -11.414 -26.578 -18.688 1 98.56 446 TYR B N 1
ATOM 7270 C CA . TYR B 1 446 ? -10.148 -26.609 -19.406 1 98.56 446 TYR B CA 1
ATOM 7271 C C . TYR B 1 446 ? -10.383 -26.562 -20.922 1 98.56 446 TYR B C 1
ATOM 7273 O O . TYR B 1 446 ? -11.375 -27.109 -21.406 1 98.56 446 TYR B O 1
ATOM 7281 N N . GLU B 1 447 ? -9.539 -25.875 -21.594 1 98.62 447 GLU B N 1
ATOM 7282 C CA . GLU B 1 447 ? -9.344 -26.031 -23.031 1 98.62 447 GLU B CA 1
ATOM 7283 C C . GLU B 1 447 ? -8.102 -26.875 -23.328 1 98.62 447 GLU B C 1
ATOM 7285 O O . GLU B 1 447 ? -7.055 -26.688 -22.703 1 98.62 447 GLU B O 1
ATOM 72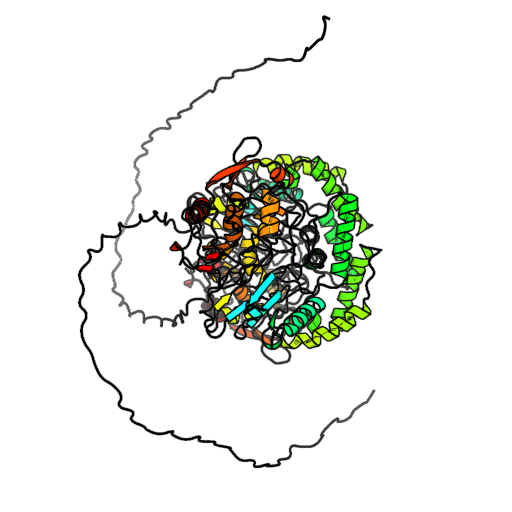90 N N . THR B 1 448 ? -8.258 -27.812 -24.188 1 98.69 448 THR B N 1
ATOM 7291 C CA . THR B 1 448 ? -7.145 -28.688 -24.562 1 98.69 448 THR B CA 1
ATOM 7292 C C . THR B 1 448 ? -6.516 -28.219 -25.875 1 98.69 448 THR B C 1
ATOM 7294 O O . THR B 1 448 ? -7.207 -28.078 -26.875 1 98.69 448 THR B O 1
ATOM 7297 N N . LEU B 1 449 ? -5.254 -28.016 -25.875 1 98.69 449 LEU B N 1
ATOM 7298 C CA . LEU B 1 449 ? -4.488 -27.609 -27.047 1 98.69 449 LEU B CA 1
ATOM 7299 C C . LEU B 1 449 ? -3.488 -28.703 -27.438 1 98.69 449 LEU B C 1
ATOM 7301 O O . LEU B 1 449 ? -3.018 -29.453 -26.594 1 98.69 449 LEU B O 1
ATOM 7305 N N . PRO B 1 450 ? -3.209 -28.734 -28.734 1 98.5 450 PRO B N 1
ATOM 7306 C CA . PRO B 1 450 ? -2.158 -29.672 -29.125 1 98.5 450 PRO B CA 1
ATOM 7307 C C . PRO B 1 450 ? -0.779 -29.266 -28.609 1 98.5 450 PRO B C 1
ATOM 7309 O O . PRO B 1 450 ? -0.417 -28.094 -28.656 1 98.5 450 PRO B O 1
ATOM 7312 N N . GLY B 1 451 ? -0.084 -30.219 -28 1 98.38 451 GLY B N 1
ATOM 7313 C CA . GLY B 1 451 ? 1.321 -30.016 -27.703 1 98.38 451 GLY B CA 1
ATOM 7314 C C . GLY B 1 451 ? 2.217 -30.094 -28.922 1 98.38 451 GLY B C 1
ATOM 7315 O O . GLY B 1 451 ? 1.731 -30.234 -30.047 1 98.38 451 GLY B O 1
ATOM 7316 N N . TRP B 1 452 ? 3.566 -29.938 -28.766 1 98.25 452 TRP B N 1
ATOM 7317 C CA . TRP B 1 452 ? 4.418 -29.859 -29.953 1 98.25 452 TRP B CA 1
ATOM 7318 C C . TRP B 1 452 ? 5.562 -30.859 -29.859 1 98.25 452 TRP B C 1
ATOM 7320 O O . TRP B 1 452 ? 6.262 -31.094 -30.859 1 98.25 452 TRP B O 1
ATOM 7330 N N . LYS B 1 453 ? 5.754 -31.578 -28.828 1 97.88 453 LYS B N 1
ATOM 7331 C CA . LYS B 1 453 ? 6.766 -32.625 -28.719 1 97.88 453 LYS B CA 1
ATOM 7332 C C . LYS B 1 453 ? 8.016 -32.281 -29.5 1 97.88 453 LYS B C 1
ATOM 7334 O O . LYS B 1 453 ? 8.508 -33.062 -30.297 1 97.88 453 LYS B O 1
ATOM 7339 N N . ALA B 1 454 ? 8.492 -31.125 -29.375 1 98.06 454 ALA B N 1
ATOM 7340 C CA . ALA B 1 454 ? 9.688 -30.609 -30.047 1 98.06 454 ALA B CA 1
ATOM 7341 C C . ALA B 1 454 ? 10.484 -29.703 -29.109 1 98.06 454 ALA B C 1
ATOM 7343 O O . ALA B 1 454 ? 9.906 -28.969 -28.312 1 98.06 454 ALA B O 1
ATOM 7344 N N . ASP B 1 455 ? 11.773 -29.766 -29.297 1 97.81 455 ASP B N 1
ATOM 7345 C CA . ASP B 1 455 ? 12.664 -28.969 -28.469 1 97.81 455 ASP B CA 1
ATOM 7346 C C . ASP B 1 455 ? 12.641 -27.5 -28.891 1 97.81 455 ASP B C 1
ATOM 7348 O O . ASP B 1 455 ? 12.938 -27.188 -30.047 1 97.81 455 ASP B O 1
ATOM 7352 N N . THR B 1 456 ? 12.289 -26.562 -27.953 1 97.94 456 THR B N 1
ATOM 7353 C CA . THR B 1 456 ? 12.227 -25.141 -28.281 1 97.94 456 THR B CA 1
ATOM 7354 C C . THR B 1 456 ? 13.43 -24.406 -27.719 1 97.94 456 THR B C 1
ATOM 7356 O O . THR B 1 456 ? 13.602 -23.203 -27.953 1 97.94 456 THR B O 1
ATOM 7359 N N . THR B 1 457 ? 14.367 -25.031 -27 1 96.56 457 THR B N 1
ATOM 7360 C CA . THR B 1 457 ? 15.438 -24.375 -26.25 1 96.56 457 THR B CA 1
ATOM 7361 C C . THR B 1 457 ? 16.375 -23.609 -27.188 1 96.56 457 THR B C 1
ATOM 7363 O O . THR B 1 457 ? 17.031 -22.672 -26.766 1 96.56 457 THR B O 1
ATOM 7366 N N . GLY B 1 458 ? 16.438 -23.984 -28.391 1 95.38 458 GLY B N 1
ATOM 7367 C CA . GLY B 1 458 ? 17.312 -23.328 -29.359 1 95.38 458 GLY B CA 1
ATOM 7368 C C . GLY B 1 458 ? 16.641 -22.172 -30.078 1 95.38 458 GLY B C 1
ATOM 7369 O O . GLY B 1 458 ? 17.297 -21.406 -30.797 1 95.38 458 GLY B O 1
ATOM 7370 N N . ALA B 1 459 ? 15.344 -21.953 -29.891 1 96.94 459 ALA B N 1
ATOM 7371 C CA . ALA B 1 459 ? 14.602 -20.891 -30.578 1 96.94 459 ALA B CA 1
ATOM 7372 C C . ALA B 1 459 ? 15.055 -19.516 -30.109 1 96.94 459 ALA B C 1
ATOM 7374 O O . ALA B 1 459 ? 15.305 -19.312 -28.922 1 96.94 459 ALA B O 1
ATOM 7375 N N . ARG B 1 460 ? 15.18 -18.547 -31.062 1 95.88 460 ARG B N 1
ATOM 7376 C CA . ARG B 1 460 ? 15.555 -17.172 -30.75 1 95.88 460 ARG B CA 1
ATOM 7377 C C . ARG B 1 460 ? 14.664 -16.172 -31.484 1 95.88 460 ARG B C 1
ATOM 7379 O O . ARG B 1 460 ? 14.719 -14.977 -31.203 1 95.88 460 ARG B O 1
ATOM 7386 N N . ARG B 1 461 ? 13.977 -16.672 -32.469 1 95.62 461 ARG B N 1
ATOM 7387 C CA . ARG B 1 461 ? 12.977 -15.898 -33.219 1 95.62 461 ARG B CA 1
ATOM 7388 C C . ARG B 1 461 ? 11.609 -16.578 -33.156 1 95.62 461 ARG B C 1
ATOM 7390 O O . ARG B 1 461 ? 11.516 -17.781 -32.938 1 95.62 461 ARG B O 1
ATOM 7397 N N . TRP B 1 462 ? 10.547 -15.805 -33.312 1 97.69 462 TRP B N 1
ATOM 7398 C CA . TRP B 1 462 ? 9.172 -16.297 -33.312 1 97.69 462 TRP B CA 1
ATOM 7399 C C . TRP B 1 462 ? 9.016 -17.469 -34.281 1 97.69 462 TRP B C 1
ATOM 7401 O O . TRP B 1 462 ? 8.398 -18.469 -33.938 1 97.69 462 TRP B O 1
ATOM 7411 N N . GLU B 1 463 ? 9.68 -17.328 -35.406 1 97.19 463 GLU B N 1
ATOM 7412 C CA . GLU B 1 463 ? 9.531 -18.281 -36.5 1 97.19 463 GLU B CA 1
ATOM 7413 C C . GLU B 1 463 ? 10.227 -19.609 -36.156 1 97.19 463 GLU B C 1
ATOM 7415 O O . GLU B 1 463 ? 9.969 -20.625 -36.812 1 97.19 463 GLU B O 1
ATOM 7420 N N . ASP B 1 464 ? 11.078 -19.547 -35.156 1 97.56 464 ASP B N 1
ATOM 7421 C CA . ASP B 1 464 ? 11.797 -20.75 -34.781 1 97.56 464 ASP B CA 1
ATOM 7422 C C . ASP B 1 464 ? 10.898 -21.688 -33.969 1 97.56 464 ASP B C 1
ATOM 7424 O O . ASP B 1 464 ? 11.211 -22.859 -33.781 1 97.56 464 ASP B O 1
ATOM 7428 N N . LEU B 1 465 ? 9.789 -21.234 -33.5 1 98.44 465 LEU B N 1
ATOM 7429 C CA . LEU B 1 465 ? 8.898 -22.016 -32.656 1 98.44 465 LEU B CA 1
ATOM 7430 C C . LEU B 1 465 ? 7.977 -22.906 -33.5 1 98.44 465 LEU B C 1
ATOM 7432 O O . LEU B 1 465 ? 7.508 -22.484 -34.531 1 98.44 465 LEU B O 1
ATOM 7436 N N . PRO B 1 466 ? 7.742 -24.078 -32.938 1 98.25 466 PRO B N 1
ATOM 7437 C CA . PRO B 1 466 ? 6.695 -24.875 -33.594 1 98.25 466 PRO B CA 1
ATOM 7438 C C . PRO B 1 466 ? 5.355 -24.141 -33.656 1 98.25 466 PRO B C 1
ATOM 7440 O O . PRO B 1 466 ? 5.023 -23.391 -32.75 1 98.25 466 PRO B O 1
ATOM 7443 N N . PRO B 1 467 ? 4.566 -24.391 -34.688 1 98.38 467 PRO B N 1
ATOM 7444 C CA . PRO B 1 467 ? 3.268 -23.719 -34.812 1 98.38 467 PRO B CA 1
ATOM 7445 C C . PRO B 1 467 ? 2.375 -23.938 -33.594 1 98.38 467 PRO B C 1
ATOM 7447 O O . PRO B 1 467 ? 1.652 -23.031 -33.188 1 98.38 467 PRO B O 1
ATOM 7450 N N . GLN B 1 468 ? 2.443 -25.156 -33.062 1 98.5 468 GLN B N 1
ATOM 7451 C CA . GLN B 1 468 ? 1.612 -25.438 -31.906 1 98.5 468 GLN B CA 1
ATOM 7452 C C . GLN B 1 468 ? 2.021 -24.578 -30.719 1 98.5 468 GLN B C 1
ATOM 7454 O O . GLN B 1 468 ? 1.173 -24.156 -29.938 1 98.5 468 GLN B O 1
ATOM 7459 N N . ALA B 1 469 ? 3.293 -24.328 -30.562 1 98.62 469 ALA B N 1
ATOM 7460 C CA . ALA B 1 469 ? 3.783 -23.469 -29.5 1 98.62 469 ALA B CA 1
ATOM 7461 C C . ALA B 1 469 ? 3.346 -22.016 -29.734 1 98.62 469 ALA B C 1
ATOM 7463 O O . ALA B 1 469 ? 2.965 -21.328 -28.797 1 98.62 469 ALA B O 1
ATOM 7464 N N . GLN B 1 470 ? 3.43 -21.562 -30.953 1 98.62 470 GLN B N 1
ATOM 7465 C CA . GLN B 1 470 ? 2.943 -20.234 -31.312 1 98.62 470 GLN B CA 1
ATOM 7466 C C . GLN B 1 470 ? 1.465 -20.078 -30.969 1 98.62 470 GLN B C 1
ATOM 7468 O O . GLN B 1 470 ? 1.055 -19.062 -30.422 1 98.62 470 GLN B O 1
ATOM 7473 N N . ASN B 1 471 ? 0.733 -21.094 -31.297 1 98.56 471 ASN B N 1
ATOM 7474 C CA . ASN B 1 471 ? -0.699 -21.078 -31.016 1 98.56 471 ASN B CA 1
ATOM 7475 C C . ASN B 1 471 ? -0.977 -21 -29.516 1 98.56 471 ASN B C 1
ATOM 7477 O O . ASN B 1 471 ? -1.927 -20.344 -29.094 1 98.56 471 ASN B O 1
ATOM 7481 N N . TYR B 1 472 ? -0.184 -21.734 -28.766 1 98.62 472 TYR B N 1
ATOM 7482 C CA . TYR B 1 472 ? -0.311 -21.703 -27.312 1 98.62 472 TYR B CA 1
ATOM 7483 C C . TYR B 1 472 ? -0.121 -20.281 -26.797 1 98.62 472 TYR B C 1
ATOM 7485 O O . TYR B 1 472 ? -0.92 -19.797 -25.984 1 98.62 472 TYR B O 1
ATOM 7493 N N . ILE B 1 473 ? 0.884 -19.594 -27.266 1 98.62 473 ILE B N 1
ATOM 7494 C CA . ILE B 1 473 ? 1.206 -18.234 -26.844 1 98.62 473 ILE B CA 1
ATOM 7495 C C . ILE B 1 473 ? 0.078 -17.297 -27.25 1 98.62 473 ILE B C 1
ATOM 7497 O O . ILE B 1 473 ? -0.377 -16.469 -26.438 1 98.62 473 ILE B O 1
ATOM 7501 N N . ARG B 1 474 ? -0.408 -17.406 -28.438 1 98.38 474 ARG B N 1
ATOM 7502 C CA . ARG B 1 474 ? -1.495 -16.562 -28.938 1 98.38 474 ARG B CA 1
ATOM 7503 C C . ARG B 1 474 ? -2.781 -16.812 -28.156 1 98.38 474 ARG B C 1
ATOM 7505 O O . ARG B 1 474 ? -3.564 -15.891 -27.922 1 98.38 474 ARG B O 1
ATOM 7512 N N . PHE B 1 475 ? -3.002 -18.078 -27.812 1 98.38 475 PHE B N 1
ATOM 7513 C CA . PHE B 1 475 ? -4.164 -18.422 -27 1 98.38 475 PHE B CA 1
ATOM 7514 C C . PHE B 1 475 ? -4.152 -17.672 -25.688 1 98.38 475 PHE B C 1
ATOM 7516 O O . PHE B 1 475 ? -5.172 -17.109 -25.266 1 98.38 475 PHE B O 1
ATOM 7523 N N . VAL B 1 476 ? -2.98 -17.609 -25.031 1 98.12 476 VAL B N 1
ATOM 7524 C CA . VAL B 1 476 ? -2.816 -16.906 -23.766 1 98.12 476 VAL B CA 1
ATOM 7525 C C . VAL B 1 476 ? -3.074 -15.414 -23.953 1 98.12 476 VAL B C 1
ATOM 7527 O O . VAL B 1 476 ? -3.838 -14.805 -23.203 1 98.12 476 VAL B O 1
ATOM 7530 N N . GLU B 1 477 ? -2.545 -14.828 -24.984 1 97.69 477 GLU B N 1
ATOM 7531 C CA . GLU B 1 477 ? -2.703 -13.414 -25.297 1 97.69 477 GLU B CA 1
ATOM 7532 C C . GLU B 1 477 ? -4.176 -13.047 -25.484 1 97.69 477 GLU B C 1
ATOM 7534 O O . GLU B 1 477 ? -4.656 -12.07 -24.922 1 97.69 477 GLU B O 1
ATOM 7539 N N . ASN B 1 478 ? -4.793 -13.836 -26.25 1 96.94 478 ASN B N 1
ATOM 7540 C CA . ASN B 1 478 ? -6.172 -13.539 -26.625 1 96.94 478 ASN B CA 1
ATOM 7541 C C . ASN B 1 478 ? -7.109 -13.648 -25.438 1 96.94 478 ASN B C 1
ATOM 7543 O O . ASN B 1 478 ? -8.039 -12.852 -25.297 1 96.94 478 ASN B O 1
ATOM 7547 N N . HIS B 1 479 ? -6.852 -14.609 -24.656 1 96.31 479 HIS B N 1
ATOM 7548 C CA . HIS B 1 479 ? -7.734 -14.812 -23.516 1 96.31 479 HIS B CA 1
ATOM 7549 C C . HIS B 1 479 ? -7.512 -13.75 -22.453 1 96.31 479 HIS B C 1
ATOM 7551 O O . HIS B 1 479 ? -8.461 -13.336 -21.781 1 96.31 479 HIS B O 1
ATOM 7557 N N . VAL B 1 480 ? -6.309 -13.305 -22.234 1 96.5 480 VAL B N 1
ATOM 7558 C CA . VAL B 1 480 ? -5.988 -12.328 -21.188 1 96.5 480 VAL B CA 1
ATOM 7559 C C . VAL B 1 480 ? -6.188 -10.914 -21.734 1 96.5 480 VAL B C 1
ATOM 7561 O O . VAL B 1 480 ? -6.496 -9.992 -20.969 1 96.5 480 VAL B O 1
ATOM 7564 N N . GLY B 1 481 ? -6.023 -10.719 -23.016 1 96.19 481 GLY B N 1
ATOM 7565 C CA . GLY B 1 481 ? -6.117 -9.406 -23.625 1 96.19 481 GLY B CA 1
ATOM 7566 C C . GLY B 1 481 ? -4.859 -8.578 -23.453 1 96.19 481 GLY B C 1
ATOM 7567 O O . GLY B 1 481 ? -4.922 -7.348 -23.406 1 96.19 481 GLY B O 1
ATOM 7568 N N . VAL B 1 482 ? -3.748 -9.211 -23.188 1 97.25 482 VAL B N 1
ATOM 7569 C CA . VAL B 1 482 ? -2.455 -8.555 -23.031 1 97.25 482 VAL B CA 1
ATOM 7570 C C . VAL B 1 482 ? -1.425 -9.227 -23.938 1 97.25 482 VAL B C 1
ATOM 7572 O O . VAL B 1 482 ? -1.314 -10.461 -23.953 1 97.25 482 VAL B O 1
ATOM 7575 N N . ALA B 1 483 ? -0.655 -8.445 -24.656 1 97.75 483 ALA B N 1
ATOM 7576 C CA . ALA B 1 483 ? 0.323 -8.977 -25.609 1 97.75 483 ALA B CA 1
ATOM 7577 C C . ALA B 1 483 ? 1.511 -9.594 -24.875 1 97.75 483 ALA B C 1
ATOM 7579 O O . ALA B 1 483 ? 1.922 -9.109 -23.812 1 97.75 483 ALA B O 1
ATOM 7580 N N . VAL B 1 484 ? 2.004 -10.68 -25.453 1 97.69 484 VAL B N 1
ATOM 7581 C CA . VAL B 1 484 ? 3.246 -11.273 -24.984 1 97.69 484 VAL B CA 1
ATOM 7582 C C . VAL B 1 484 ? 4.434 -10.641 -25.688 1 97.69 484 VAL B C 1
ATOM 7584 O O . VAL B 1 484 ? 4.535 -10.695 -26.922 1 97.69 484 VAL B O 1
ATOM 7587 N N . LYS B 1 485 ? 5.289 -10.023 -24.938 1 96.75 485 LYS B N 1
ATOM 7588 C CA . LYS B 1 485 ? 6.441 -9.328 -25.5 1 96.75 485 LYS B CA 1
ATOM 7589 C C . LYS B 1 485 ? 7.68 -10.211 -25.5 1 96.75 485 LYS B C 1
ATOM 7591 O O . LYS B 1 485 ? 8.516 -10.125 -26.406 1 96.75 485 LYS B O 1
ATOM 7596 N N . TRP B 1 486 ? 7.812 -11.062 -24.484 1 95.5 486 TRP B N 1
ATOM 7597 C CA . TRP B 1 486 ? 8.961 -11.961 -24.375 1 95.5 486 TRP B CA 1
ATOM 7598 C C . TRP B 1 486 ? 8.516 -13.391 -24.125 1 95.5 486 TRP B C 1
ATOM 7600 O O . TRP B 1 486 ? 7.527 -13.633 -23.422 1 95.5 486 TRP B O 1
ATOM 7610 N N . VAL B 1 487 ? 9.227 -14.32 -24.75 1 97.38 487 VAL B N 1
ATOM 7611 C CA . VAL B 1 487 ? 9.023 -15.742 -24.516 1 97.38 487 VAL B CA 1
ATOM 7612 C C . VAL B 1 487 ? 10.328 -16.391 -24.062 1 97.38 487 VAL B C 1
ATOM 7614 O O . VAL B 1 487 ? 11.336 -16.328 -24.766 1 97.38 487 VAL B O 1
ATOM 7617 N N . GLY B 1 488 ? 10.266 -16.969 -22.844 1 95.44 488 GLY B N 1
ATOM 7618 C CA . GLY B 1 488 ? 11.43 -17.688 -22.344 1 95.44 488 GLY B CA 1
ATOM 7619 C C . GLY B 1 488 ? 11.414 -19.172 -22.703 1 95.44 488 GLY B C 1
ATOM 7620 O O . GLY B 1 488 ? 10.438 -19.859 -22.453 1 95.44 488 GLY B O 1
ATOM 7621 N N . VAL B 1 489 ? 12.539 -19.656 -23.312 1 96.94 489 VAL B N 1
ATOM 7622 C CA . VAL B 1 489 ? 12.609 -21.031 -23.797 1 96.94 489 VAL B CA 1
ATOM 7623 C C . VAL B 1 489 ? 13.797 -21.75 -23.156 1 96.94 489 VAL B C 1
ATOM 7625 O O . VAL B 1 489 ? 14.344 -22.703 -23.719 1 96.94 489 VAL B O 1
ATOM 7628 N N . GLY B 1 490 ? 14.219 -21.234 -22.016 1 90.81 490 GLY B N 1
ATOM 7629 C CA . GLY B 1 490 ? 15.336 -21.828 -21.297 1 90.81 490 GLY B CA 1
ATOM 7630 C C . GLY B 1 490 ? 15.734 -21.016 -20.078 1 90.81 490 GLY B C 1
ATOM 7631 O O . GLY B 1 490 ? 15.109 -20.016 -19.75 1 90.81 490 GLY B O 1
ATOM 7632 N N . LYS B 1 491 ? 16.844 -21.422 -19.375 1 81.94 491 LYS B N 1
ATOM 7633 C CA . LYS B 1 491 ? 17.25 -20.844 -18.109 1 81.94 491 LYS B CA 1
ATOM 7634 C C . LYS B 1 491 ? 18.094 -19.594 -18.312 1 81.94 491 LYS B C 1
ATOM 7636 O O . LYS B 1 491 ? 18.016 -18.656 -17.516 1 81.94 491 LYS B O 1
ATOM 7641 N N . SER B 1 492 ? 18.781 -19.609 -19.406 1 79.62 492 SER B N 1
ATOM 7642 C CA . SER B 1 492 ? 19.75 -18.531 -19.625 1 79.62 492 SER B CA 1
ATOM 7643 C C . SER B 1 492 ? 19.062 -17.266 -20.125 1 79.62 492 SER B C 1
ATOM 7645 O O . SER B 1 492 ? 18 -17.328 -20.75 1 79.62 492 SER B O 1
ATOM 7647 N N . ARG B 1 493 ? 19.75 -16.156 -19.891 1 77.38 493 ARG B N 1
ATOM 7648 C CA . ARG B 1 493 ? 19.25 -14.859 -20.359 1 77.38 493 ARG B CA 1
ATOM 7649 C C . ARG B 1 493 ? 19.156 -14.844 -21.891 1 77.38 493 ARG B C 1
ATOM 7651 O O . ARG B 1 493 ? 18.328 -14.141 -22.453 1 77.38 493 ARG B O 1
ATOM 7658 N N . GLU B 1 494 ? 19.938 -15.609 -22.484 1 80.19 494 GLU B N 1
ATOM 7659 C CA . GLU B 1 494 ? 19.984 -15.641 -23.953 1 80.19 494 GLU B CA 1
ATOM 7660 C C . GLU B 1 494 ? 18.828 -16.469 -24.516 1 80.19 494 GLU B C 1
ATOM 7662 O O . GLU B 1 494 ? 18.5 -16.359 -25.688 1 80.19 494 GLU B O 1
ATOM 7667 N N . SER B 1 495 ? 18.266 -17.25 -23.734 1 89.12 495 SER B N 1
ATOM 7668 C CA . SER B 1 495 ? 17.188 -18.109 -24.172 1 89.12 495 SER B CA 1
ATOM 7669 C C . SER B 1 495 ? 15.836 -17.391 -24.141 1 89.12 495 SER B C 1
ATOM 7671 O O . SER B 1 495 ? 14.906 -17.828 -23.469 1 89.12 495 SER B O 1
ATOM 7673 N N . MET B 1 496 ? 15.805 -16.281 -24.828 1 91.56 496 MET B N 1
ATOM 7674 C CA . MET B 1 496 ? 14.625 -15.422 -24.844 1 91.56 496 MET B CA 1
ATOM 7675 C C . MET B 1 496 ? 14.289 -14.984 -26.266 1 91.56 496 MET B C 1
ATOM 7677 O O . MET B 1 496 ? 15.188 -14.68 -27.047 1 91.56 496 MET B O 1
ATOM 7681 N N . ILE B 1 497 ? 13.047 -15.031 -26.594 1 95.38 497 ILE B N 1
ATOM 7682 C CA . ILE B 1 497 ? 12.523 -14.484 -27.844 1 95.38 497 ILE B CA 1
ATOM 7683 C C . ILE B 1 497 ? 11.812 -13.164 -27.562 1 95.38 497 ILE B C 1
ATOM 7685 O O . ILE B 1 497 ? 10.914 -13.094 -26.734 1 95.38 497 ILE B O 1
ATOM 7689 N N . GLN B 1 498 ? 12.234 -12.094 -28.109 1 94.75 498 GLN B N 1
ATOM 7690 C CA . GLN B 1 498 ? 11.547 -10.805 -28.016 1 94.75 498 GLN B CA 1
ATOM 7691 C C . GLN B 1 498 ? 10.625 -10.586 -29.219 1 94.75 498 GLN B C 1
ATOM 7693 O O . GLN B 1 498 ? 11.07 -10.594 -30.359 1 94.75 498 GLN B O 1
ATOM 7698 N N . LEU B 1 499 ? 9.414 -10.391 -29.016 1 94.44 499 LEU B N 1
ATOM 7699 C CA . LEU B 1 499 ? 8.422 -10.312 -30.078 1 94.44 499 LEU B CA 1
ATOM 7700 C C . LEU B 1 499 ? 8.258 -8.875 -30.562 1 94.44 499 LEU B C 1
ATOM 7702 O O . LEU B 1 499 ? 7.961 -8.641 -31.734 1 94.44 499 LEU B O 1
ATOM 7706 N N . PHE B 1 500 ? 8.367 -7.867 -29.734 1 90.19 500 PHE B N 1
ATOM 7707 C CA . PHE B 1 500 ? 8.336 -6.465 -30.125 1 90.19 500 PHE B CA 1
ATOM 7708 C C . PHE B 1 500 ? 8.984 -5.586 -29.062 1 90.19 500 PHE B C 1
ATOM 7710 O O . PHE B 1 500 ? 9.156 -6.012 -27.922 1 90.19 500 PHE B O 1
#